Protein AF-A0A949H4P9-F1 (afdb_monomer_lite)

Structure (mmCIF, N/CA/C/O backbone):
data_AF-A0A949H4P9-F1
#
_entry.id   AF-A0A949H4P9-F1
#
loop_
_atom_site.group_PDB
_atom_site.id
_atom_site.type_symbol
_atom_site.label_atom_id
_atom_site.label_alt_id
_atom_site.label_comp_id
_atom_site.label_asym_id
_atom_site.label_entity_id
_atom_site.label_seq_id
_atom_site.pdbx_PDB_ins_code
_atom_site.Cartn_x
_atom_site.Cartn_y
_atom_site.Cartn_z
_atom_site.occupancy
_atom_site.B_iso_or_equiv
_atom_site.auth_seq_id
_atom_site.auth_comp_id
_atom_site.auth_asym_id
_atom_site.auth_atom_id
_atom_site.pdbx_PDB_model_num
ATOM 1 N N . MET A 1 1 ? -8.209 -40.176 32.473 1.00 24.19 1 MET A N 1
ATOM 2 C CA . MET A 1 1 ? -7.097 -39.376 31.919 1.00 24.19 1 MET A CA 1
ATOM 3 C C . MET A 1 1 ? -7.685 -38.024 31.552 1.00 24.19 1 MET A C 1
ATOM 5 O O . MET A 1 1 ? -8.544 -38.004 30.689 1.00 24.19 1 MET A O 1
ATOM 9 N N . LEU A 1 2 ? -7.623 -37.009 32.415 1.00 22.44 2 LEU A N 1
ATOM 10 C CA . LEU A 1 2 ? -6.461 -36.181 32.786 1.00 22.44 2 LEU A CA 1
ATOM 11 C C . LEU A 1 2 ? -5.957 -35.308 31.627 1.00 22.44 2 LEU A C 1
ATOM 13 O O . LEU A 1 2 ? -5.438 -35.856 30.664 1.00 22.44 2 LEU A O 1
ATOM 17 N N . ILE A 1 3 ? -6.011 -33.988 31.887 1.00 22.95 3 ILE A N 1
ATOM 18 C CA . ILE A 1 3 ? -5.151 -32.909 31.359 1.00 22.95 3 ILE A CA 1
ATOM 19 C C . ILE A 1 3 ? -5.577 -32.465 29.935 1.00 22.95 3 ILE A C 1
ATOM 21 O O . ILE A 1 3 ? -5.820 -33.298 29.080 1.00 22.95 3 ILE A O 1
ATOM 25 N N . ASP A 1 4 ? -5.825 -31.187 29.620 1.00 22.95 4 ASP A N 1
ATOM 26 C CA . ASP A 1 4 ? -5.009 -30.022 29.959 1.00 22.95 4 ASP A CA 1
ATOM 27 C C . ASP A 1 4 ? -5.783 -28.684 29.910 1.00 22.95 4 ASP A C 1
ATOM 29 O O . ASP A 1 4 ? -6.368 -28.316 28.894 1.00 22.95 4 ASP A O 1
ATOM 33 N N . THR A 1 5 ? -5.723 -27.918 31.000 1.00 27.17 5 THR A N 1
ATOM 34 C CA . THR A 1 5 ? -5.867 -26.451 30.981 1.00 27.17 5 THR A CA 1
ATOM 35 C C . THR A 1 5 ? -4.764 -25.865 31.856 1.00 27.17 5 THR A C 1
ATOM 37 O O . THR A 1 5 ? -5.024 -25.223 32.874 1.00 27.17 5 THR A O 1
ATOM 40 N N . GLY A 1 6 ? -3.513 -26.140 31.488 1.00 24.98 6 GLY A N 1
ATOM 41 C CA . GLY A 1 6 ? -2.343 -25.381 31.904 1.00 24.98 6 GLY A CA 1
ATOM 42 C C . GLY A 1 6 ? -1.807 -24.547 30.744 1.00 24.98 6 GLY A C 1
ATOM 43 O O . GLY A 1 6 ? -1.028 -25.067 29.966 1.00 24.98 6 GLY A O 1
ATOM 44 N N . ALA A 1 7 ? -2.203 -23.267 30.637 1.00 25.77 7 ALA A N 1
ATOM 45 C CA . ALA A 1 7 ? -1.419 -22.211 29.962 1.00 25.77 7 ALA A CA 1
ATOM 46 C C . ALA A 1 7 ? -2.087 -20.814 30.006 1.00 25.77 7 ALA A C 1
ATOM 48 O O . ALA A 1 7 ? -2.283 -20.207 28.966 1.00 25.77 7 ALA A O 1
ATOM 49 N N . VAL A 1 8 ? -2.400 -20.253 31.186 1.00 27.97 8 VAL A N 1
ATOM 50 C CA . VAL A 1 8 ? -2.366 -18.776 31.394 1.00 27.97 8 VAL A CA 1
ATOM 51 C C . VAL A 1 8 ? -1.893 -18.459 32.825 1.00 27.97 8 VAL A C 1
ATOM 53 O O . VAL A 1 8 ? -2.475 -17.664 33.556 1.00 27.97 8 VAL A O 1
ATOM 56 N N . LEU A 1 9 ? -0.823 -19.136 33.253 1.00 26.17 9 LEU A N 1
ATOM 57 C CA . LEU A 1 9 ? -0.107 -18.866 34.508 1.00 26.17 9 LEU A CA 1
ATOM 58 C C . LEU A 1 9 ? 1.393 -18.608 34.259 1.00 26.17 9 LEU A C 1
ATOM 60 O O . LEU A 1 9 ? 2.250 -19.081 34.998 1.00 26.17 9 LEU A O 1
ATOM 64 N N . ALA A 1 10 ? 1.724 -17.824 33.228 1.00 25.36 10 ALA A N 1
ATOM 65 C CA . ALA A 1 10 ? 3.083 -17.322 33.018 1.00 25.36 10 ALA A CA 1
ATOM 66 C C . ALA A 1 10 ? 3.070 -15.872 32.495 1.00 25.36 10 ALA A C 1
ATOM 68 O O . ALA A 1 10 ? 2.610 -15.608 31.391 1.00 25.36 10 ALA A O 1
ATOM 69 N N . GLY A 1 11 ? 3.592 -14.952 33.317 1.00 24.48 11 GLY A N 1
ATOM 70 C CA . GLY A 1 11 ? 3.719 -13.509 33.063 1.00 24.48 11 GLY A CA 1
ATOM 71 C C . GLY A 1 11 ? 2.560 -12.725 33.687 1.00 24.48 11 GLY A C 1
ATOM 72 O O . GLY A 1 11 ? 1.526 -12.553 33.068 1.00 24.48 11 GLY A O 1
ATOM 73 N N . VAL A 1 12 ? 2.605 -12.255 34.934 1.00 26.66 12 VAL A N 1
ATOM 74 C CA . VAL A 1 12 ? 3.635 -11.385 35.507 1.00 26.66 12 VAL A CA 1
ATOM 75 C C . VAL A 1 12 ? 3.795 -11.705 36.999 1.00 26.66 12 VAL A C 1
ATOM 77 O O . VAL A 1 12 ? 2.994 -11.306 37.841 1.00 26.66 12 VAL A O 1
ATOM 80 N N . GLN A 1 13 ? 4.873 -12.418 37.329 1.00 25.42 13 GLN A N 1
ATOM 81 C CA . GLN A 1 13 ? 5.580 -12.214 38.591 1.00 25.42 13 GLN A CA 1
ATOM 82 C C . GLN A 1 13 ? 6.368 -10.898 38.496 1.00 25.42 13 GLN A C 1
ATOM 84 O O . GLN A 1 13 ? 7.067 -10.701 37.504 1.00 25.42 13 GLN A O 1
ATOM 89 N N . ARG A 1 14 ? 6.260 -10.055 39.537 1.00 25.00 14 ARG A N 1
ATOM 90 C CA . ARG A 1 14 ? 7.184 -9.009 40.062 1.00 25.00 14 ARG A CA 1
ATOM 91 C C . ARG A 1 14 ? 6.306 -7.891 40.658 1.00 25.00 14 ARG A C 1
ATOM 93 O O . ARG A 1 14 ? 5.612 -7.223 39.915 1.00 25.00 14 ARG A O 1
ATOM 100 N N . GLY A 1 15 ? 6.236 -7.617 41.956 1.00 23.58 15 GLY A N 1
ATOM 101 C CA . GLY A 1 15 ? 6.908 -8.144 43.137 1.00 23.58 15 GLY A CA 1
ATOM 102 C C . GLY A 1 15 ? 6.222 -7.608 44.409 1.00 23.58 15 GLY A C 1
ATOM 103 O O . GLY A 1 15 ? 5.255 -6.857 44.323 1.00 23.58 15 GLY A O 1
ATOM 104 N N . LEU A 1 16 ? 6.785 -7.989 45.561 1.00 23.12 16 LEU A N 1
ATOM 105 C CA . LEU A 1 16 ? 6.448 -7.610 46.948 1.00 23.12 16 LEU A CA 1
ATOM 106 C C . LEU A 1 16 ? 5.354 -8.431 47.665 1.00 23.12 16 LEU A C 1
ATOM 108 O O . LEU A 1 16 ? 4.239 -7.994 47.921 1.00 23.12 16 LEU A O 1
ATOM 112 N N . ALA A 1 17 ? 5.778 -9.646 48.031 1.00 23.36 17 ALA A N 1
ATOM 113 C CA . ALA A 1 17 ? 5.763 -10.204 49.389 1.00 23.36 17 ALA A CA 1
ATOM 114 C C . ALA A 1 17 ? 4.487 -10.045 50.244 1.00 23.36 17 ALA A C 1
ATOM 116 O O . ALA A 1 17 ? 4.368 -9.131 51.055 1.00 23.36 17 ALA A O 1
ATOM 117 N N . TRP A 1 18 ? 3.626 -11.065 50.189 1.00 24.89 18 TRP A N 1
ATOM 118 C CA . TRP A 1 18 ? 2.826 -11.489 51.340 1.00 24.89 18 TRP A CA 1
ATOM 119 C C . TRP A 1 18 ? 3.487 -12.735 51.932 1.00 24.89 18 TRP A C 1
ATOM 121 O O . TRP A 1 18 ? 3.485 -13.810 51.333 1.00 24.89 18 TRP A O 1
ATOM 131 N N . HIS A 1 19 ? 4.107 -12.571 53.093 1.00 23.30 19 HIS A N 1
ATOM 132 C CA . HIS A 1 19 ? 4.561 -13.666 53.939 1.00 23.30 19 HIS A CA 1
ATOM 133 C C . HIS A 1 19 ? 3.841 -13.563 55.281 1.00 23.30 19 HIS A C 1
ATOM 135 O O . HIS A 1 19 ? 3.601 -12.461 55.770 1.00 23.30 19 HIS A O 1
ATOM 141 N N . VAL A 1 20 ? 3.601 -14.741 55.864 1.00 23.44 20 VAL A N 1
ATOM 142 C CA . VAL A 1 20 ? 3.193 -15.028 57.249 1.00 23.44 20 VAL A CA 1
ATOM 143 C C . VAL A 1 20 ? 1.706 -15.420 57.433 1.00 23.44 20 VAL A C 1
ATOM 145 O O . VAL A 1 20 ? 0.826 -14.595 57.662 1.00 23.44 20 VAL A O 1
ATOM 148 N N . ILE A 1 21 ? 1.534 -16.758 57.420 1.00 24.66 21 ILE A N 1
ATOM 149 C CA . ILE A 1 21 ? 0.532 -17.639 58.073 1.00 24.66 21 ILE A CA 1
ATOM 150 C C . ILE A 1 21 ? -0.599 -18.214 57.184 1.00 24.66 21 ILE A C 1
ATOM 152 O O . ILE A 1 21 ? -1.730 -17.728 57.173 1.00 24.66 21 ILE A O 1
ATOM 156 N N . GLY A 1 22 ? -0.287 -19.329 56.499 1.00 21.62 22 GLY A N 1
ATOM 157 C CA . GLY A 1 22 ? -1.084 -20.575 56.592 1.00 21.62 22 GLY A CA 1
ATOM 158 C C . GLY A 1 22 ? -0.739 -21.285 57.916 1.00 21.62 22 GLY A C 1
ATOM 159 O O . GLY A 1 22 ? 0.239 -20.910 58.556 1.00 21.62 22 GLY A O 1
ATOM 160 N N . ASP A 1 23 ? -1.479 -22.225 58.492 1.00 23.97 23 ASP A N 1
ATOM 161 C CA . ASP A 1 23 ? -2.450 -23.216 58.028 1.00 23.97 23 ASP A CA 1
ATOM 162 C C . ASP A 1 23 ? -3.461 -23.408 59.184 1.00 23.97 23 ASP A C 1
ATOM 164 O O . ASP A 1 23 ? -3.119 -23.212 60.345 1.00 23.97 23 ASP A O 1
ATOM 168 N N . VAL A 1 24 ? -4.756 -23.649 59.005 1.00 26.38 24 VAL A N 1
ATOM 169 C CA . VAL A 1 24 ? -5.401 -24.927 58.681 1.00 26.38 24 VAL A CA 1
ATOM 170 C C . VAL A 1 24 ? -6.881 -24.570 58.500 1.00 26.38 24 VAL A C 1
ATOM 172 O O . VAL A 1 24 ? -7.479 -24.040 59.431 1.00 26.38 24 VAL A O 1
ATOM 175 N N . LEU A 1 25 ? -7.465 -24.818 57.325 1.00 25.64 25 LEU A N 1
ATOM 176 C CA . LEU A 1 25 ? -8.874 -25.203 57.113 1.00 25.64 25 LEU A CA 1
ATOM 177 C C . LEU A 1 25 ? -9.108 -25.371 55.602 1.00 25.64 25 LEU A C 1
ATOM 179 O O . LEU A 1 25 ? -8.849 -24.482 54.792 1.00 25.64 25 LEU A O 1
ATOM 183 N N . THR A 1 26 ? -9.543 -26.571 55.247 1.00 28.88 26 THR A N 1
ATOM 184 C CA . THR A 1 26 ? -9.530 -27.203 53.927 1.00 28.88 26 THR A CA 1
ATOM 185 C C . THR A 1 26 ? -10.493 -26.591 52.898 1.00 28.88 26 THR A C 1
ATOM 187 O O . THR A 1 26 ? -11.549 -26.043 53.204 1.00 28.88 26 THR A O 1
ATOM 190 N N . VAL A 1 27 ? -10.093 -26.724 51.631 1.00 31.67 27 VAL A N 1
ATOM 191 C CA . VAL A 1 27 ? -10.511 -25.989 50.420 1.00 31.67 27 VAL A CA 1
ATOM 192 C C . VAL A 1 27 ? -11.911 -26.358 49.869 1.00 31.67 27 VAL A C 1
ATOM 194 O O . VAL A 1 27 ? -12.357 -25.790 48.877 1.00 31.67 27 VAL A O 1
ATOM 197 N N . GLY A 1 28 ? -12.683 -27.223 50.536 1.00 29.39 28 GLY A N 1
ATOM 198 C CA . GLY A 1 28 ? -13.990 -27.695 50.037 1.00 29.39 28 GLY A CA 1
ATOM 199 C C . GLY A 1 28 ? -15.181 -26.735 50.211 1.00 29.39 28 GLY A C 1
ATOM 200 O O . GLY A 1 28 ? -16.171 -26.850 49.497 1.00 29.39 28 GLY A O 1
ATOM 201 N N . SER A 1 29 ? -15.112 -25.764 51.127 1.00 31.78 29 SER A N 1
ATOM 202 C CA . SER A 1 29 ? -16.260 -24.922 51.524 1.00 31.78 29 SER A CA 1
ATOM 203 C C . SER A 1 29 ? -16.270 -23.506 50.923 1.00 31.78 29 SER A C 1
ATOM 205 O O . SER A 1 29 ? -17.227 -22.757 51.121 1.00 31.78 29 SER A O 1
ATOM 207 N N . ARG A 1 30 ? -15.245 -23.119 50.147 1.00 32.00 30 ARG A N 1
ATOM 208 C CA . ARG A 1 30 ? -15.131 -21.756 49.584 1.00 32.00 30 ARG A CA 1
ATOM 209 C C . ARG A 1 30 ? -15.953 -21.518 48.313 1.00 32.00 30 ARG A C 1
ATOM 211 O O . ARG A 1 30 ? -16.423 -20.402 48.118 1.00 32.00 30 ARG A O 1
ATOM 218 N N . LEU A 1 31 ? -16.195 -22.538 47.490 1.00 29.95 31 LEU A N 1
ATOM 219 C CA . LEU A 1 31 ? -16.991 -22.385 46.261 1.00 29.95 31 LEU A CA 1
ATOM 220 C C . LEU A 1 31 ? -18.493 -22.229 46.548 1.00 29.95 31 LEU A C 1
ATOM 222 O O . LEU A 1 31 ? -19.163 -21.430 45.899 1.00 29.95 31 LEU A O 1
ATOM 226 N N . MET A 1 32 ? -19.004 -22.898 47.587 1.00 28.44 32 MET A N 1
ATOM 227 C CA . MET A 1 32 ? -20.411 -22.787 47.987 1.00 28.44 32 MET A CA 1
ATOM 228 C C . MET A 1 32 ? -20.709 -21.443 48.676 1.00 28.44 32 MET A C 1
ATOM 230 O O . MET A 1 32 ? -21.757 -20.849 48.442 1.00 28.44 32 MET A O 1
ATOM 234 N N . LEU A 1 33 ? -19.762 -20.909 49.463 1.00 32.25 33 LEU A N 1
ATOM 235 C CA . LEU A 1 33 ? -19.937 -19.633 50.167 1.00 32.25 33 LEU A CA 1
ATOM 236 C C . LEU A 1 33 ? -19.977 -18.436 49.205 1.00 32.25 33 LEU A C 1
ATOM 238 O O . LEU A 1 33 ? -20.774 -17.524 49.402 1.00 32.25 33 LEU A O 1
ATOM 242 N N . VAL A 1 34 ? -19.148 -18.445 48.154 1.00 32.19 34 VAL A N 1
ATOM 243 C CA . VAL A 1 34 ? -19.109 -17.373 47.144 1.00 32.19 34 VAL A CA 1
ATOM 244 C C . VAL A 1 34 ? -20.346 -17.421 46.242 1.00 32.19 34 VAL A C 1
ATOM 246 O O . VAL A 1 34 ? -20.916 -16.372 45.957 1.00 32.19 34 VAL A O 1
ATOM 249 N N . ALA A 1 35 ? -20.831 -18.612 45.875 1.00 31.06 35 ALA A N 1
ATOM 250 C CA . ALA A 1 35 ? -22.066 -18.763 45.103 1.00 31.06 35 ALA A CA 1
ATOM 251 C C . ALA A 1 35 ? -23.303 -18.267 45.879 1.00 31.06 35 ALA A C 1
ATOM 253 O O . ALA A 1 35 ? -24.094 -17.492 45.343 1.00 31.06 35 ALA A O 1
ATOM 254 N N . VAL A 1 36 ? -23.413 -18.611 47.170 1.00 33.03 36 VAL A N 1
ATOM 255 C CA . VAL A 1 36 ? -24.497 -18.135 48.049 1.00 33.03 36 VAL A CA 1
ATOM 256 C C . VAL A 1 36 ? -24.405 -16.621 48.288 1.00 33.03 36 VAL A C 1
ATOM 258 O O . VAL A 1 36 ? -25.428 -15.943 48.296 1.00 33.03 36 VAL A O 1
ATOM 261 N N . LEU A 1 37 ? -23.197 -16.052 48.414 1.00 32.91 37 LEU A N 1
ATOM 262 C CA . LEU A 1 37 ? -22.988 -14.602 48.560 1.00 32.91 37 LEU A CA 1
ATOM 263 C C . LEU A 1 37 ? -23.361 -13.809 47.301 1.00 32.91 37 LEU A C 1
ATOM 265 O O . LEU A 1 37 ? -23.912 -12.713 47.420 1.00 32.91 37 LEU A O 1
ATOM 269 N N . VAL A 1 38 ? -23.085 -14.348 46.110 1.00 34.41 38 VAL A N 1
ATOM 270 C CA . VAL A 1 38 ? -23.429 -13.712 44.829 1.00 34.41 38 VAL A CA 1
ATOM 271 C C . VAL A 1 38 ? -24.933 -13.807 44.566 1.00 34.41 38 VAL A C 1
ATOM 273 O O . VAL A 1 38 ? -25.551 -12.801 44.218 1.00 34.41 38 VAL A O 1
ATOM 276 N N . GLU A 1 39 ? -25.557 -14.958 44.827 1.00 33.66 39 GLU A N 1
ATOM 277 C CA . GLU A 1 39 ? -27.010 -15.117 44.694 1.00 33.66 39 GLU A CA 1
ATOM 278 C C . GLU A 1 39 ? -27.778 -14.259 45.721 1.00 33.66 39 GLU A C 1
ATOM 280 O O . GLU A 1 39 ? -28.792 -13.636 45.391 1.00 33.66 39 GLU A O 1
ATOM 285 N N . TRP A 1 40 ? -27.247 -14.126 46.943 1.00 38.41 40 TRP A N 1
ATOM 286 C CA . TRP A 1 40 ? -27.768 -13.226 47.976 1.00 38.41 40 TRP A CA 1
ATOM 287 C C . TRP A 1 40 ? -27.644 -11.746 47.584 1.00 38.41 40 TRP A C 1
ATOM 289 O O . TRP A 1 40 ? -28.611 -10.996 47.722 1.00 38.41 40 TRP A O 1
ATOM 299 N N . LEU A 1 41 ? -26.506 -11.313 47.022 1.00 34.81 41 LEU A N 1
ATOM 300 C CA . LEU A 1 41 ? -26.319 -9.940 46.525 1.00 34.81 41 LEU A CA 1
ATOM 301 C C . LEU A 1 41 ? -27.311 -9.601 45.405 1.00 34.81 41 LEU A C 1
ATOM 303 O O . LEU A 1 41 ? -27.910 -8.524 45.424 1.00 34.81 41 LEU A O 1
ATOM 307 N N . VAL A 1 42 ? -27.548 -10.534 44.482 1.00 34.12 42 VAL A N 1
ATOM 308 C CA . VAL A 1 42 ? -28.503 -10.355 43.380 1.00 34.12 42 VAL A CA 1
ATOM 309 C C . VAL A 1 42 ? -29.948 -10.301 43.897 1.00 34.12 42 VAL A C 1
ATOM 311 O O . VAL A 1 42 ? -30.699 -9.404 43.507 1.00 34.12 42 VAL A O 1
ATOM 314 N N . ARG A 1 43 ? -30.339 -11.173 44.841 1.00 32.47 43 ARG A N 1
ATOM 315 C CA . ARG A 1 43 ? -31.692 -11.178 45.437 1.00 32.47 43 ARG A CA 1
ATOM 316 C C . ARG A 1 43 ? -31.953 -9.975 46.354 1.00 32.47 43 ARG A C 1
ATOM 318 O O . ARG A 1 43 ? -33.050 -9.416 46.319 1.00 32.47 43 ARG A O 1
ATOM 325 N N . CYS A 1 44 ? -30.963 -9.510 47.119 1.00 33.91 44 CYS A N 1
ATOM 326 C CA . CYS A 1 44 ? -31.086 -8.309 47.954 1.00 33.91 44 CYS A CA 1
ATOM 327 C C . CYS A 1 44 ? -31.217 -7.023 47.125 1.00 33.91 44 CYS A C 1
ATOM 329 O O . CYS A 1 44 ? -32.027 -6.163 47.472 1.00 33.91 44 CYS A O 1
ATOM 331 N N . ILE A 1 45 ? -30.484 -6.901 46.011 1.00 36.47 45 ILE A N 1
ATOM 332 C CA . ILE A 1 45 ? -30.628 -5.768 45.080 1.00 36.47 45 ILE A CA 1
ATOM 333 C C . ILE A 1 45 ? -32.019 -5.785 44.420 1.00 36.47 45 ILE A C 1
ATOM 335 O O . ILE A 1 45 ? -32.622 -4.728 44.220 1.00 36.47 45 ILE A O 1
ATOM 339 N N . HIS A 1 46 ? -32.569 -6.974 44.150 1.00 30.39 46 HIS A N 1
ATOM 340 C CA . HIS A 1 46 ? -33.899 -7.122 43.556 1.00 30.39 46 HIS A CA 1
ATOM 341 C C . HIS A 1 46 ? -35.045 -6.803 44.540 1.00 30.39 46 HIS A C 1
ATOM 343 O O . HIS A 1 46 ? -35.994 -6.113 44.164 1.00 30.39 46 HIS A O 1
ATOM 349 N N . SER A 1 47 ? -34.941 -7.216 45.811 1.00 33.22 47 SER A N 1
ATOM 350 C CA . SER A 1 47 ? -35.933 -6.889 46.854 1.00 33.22 47 SER A CA 1
ATOM 351 C C . SER A 1 47 ? -35.875 -5.429 47.320 1.00 33.22 47 SER A C 1
ATOM 353 O O . SER A 1 47 ? -36.902 -4.881 47.704 1.00 33.22 47 SER A O 1
ATOM 355 N N . TYR A 1 48 ? -34.722 -4.753 47.236 1.00 37.53 48 TYR A N 1
ATOM 356 C CA . TYR A 1 48 ? -34.615 -3.323 47.574 1.00 37.53 48 TYR A CA 1
ATOM 357 C C . TYR A 1 48 ? -35.355 -2.415 46.572 1.00 37.53 48 TYR A C 1
ATOM 359 O O . TYR A 1 48 ? -35.832 -1.345 46.941 1.00 37.53 48 TYR A O 1
ATOM 367 N N . ARG A 1 49 ? -35.500 -2.848 45.309 1.00 34.94 49 ARG A N 1
ATOM 368 C CA . ARG A 1 49 ? -36.242 -2.105 44.273 1.00 34.94 49 ARG A CA 1
ATOM 369 C C . ARG A 1 49 ? -37.763 -2.261 44.359 1.00 34.94 49 ARG A C 1
ATOM 371 O O . ARG A 1 49 ? -38.478 -1.438 43.795 1.00 34.94 49 ARG A O 1
ATOM 378 N N . ARG A 1 50 ? -38.278 -3.276 45.058 1.00 30.53 50 ARG A N 1
ATOM 379 C CA . ARG A 1 50 ? -39.723 -3.495 45.240 1.00 30.53 50 ARG A CA 1
ATOM 380 C C . ARG A 1 50 ? -40.111 -3.084 46.658 1.00 30.53 50 ARG A C 1
ATOM 382 O O . ARG A 1 50 ? -40.037 -3.887 47.578 1.00 30.53 50 ARG A O 1
ATOM 389 N N . GLY A 1 51 ? -40.470 -1.814 46.840 1.00 33.28 51 GLY A N 1
ATOM 390 C CA . GLY A 1 51 ? -40.758 -1.181 48.134 1.00 33.28 51 GLY A CA 1
ATOM 391 C C . GLY A 1 51 ? -41.938 -1.772 48.921 1.00 33.28 51 GLY A C 1
ATOM 392 O O . GLY A 1 51 ? -42.962 -1.117 49.075 1.00 33.28 51 GLY A O 1
ATOM 393 N N . ALA A 1 52 ? -41.778 -2.969 49.484 1.00 30.89 52 ALA A N 1
ATOM 394 C CA . ALA A 1 52 ? -42.760 -3.626 50.339 1.00 30.89 52 ALA A CA 1
ATOM 395 C C . ALA A 1 52 ? -42.123 -4.028 51.682 1.00 30.89 52 ALA A C 1
ATOM 397 O O . ALA A 1 52 ? -41.708 -5.165 51.880 1.00 30.89 52 ALA A O 1
ATOM 398 N N . PHE A 1 53 ? -42.040 -3.085 52.626 1.00 35.50 53 PHE A N 1
ATOM 399 C CA . PHE A 1 53 ? -41.782 -3.394 54.039 1.00 35.50 53 PHE A CA 1
ATOM 400 C C . PHE A 1 53 ? -43.084 -3.248 54.833 1.00 35.50 53 PHE A C 1
ATOM 402 O O . PHE A 1 53 ? -43.376 -2.195 55.409 1.00 35.50 53 PHE A O 1
ATOM 409 N N . GLU A 1 54 ? -43.884 -4.314 54.859 1.00 30.58 54 GLU A N 1
ATOM 410 C CA . GLU A 1 54 ? -45.036 -4.405 55.752 1.00 30.58 54 GLU A CA 1
ATOM 411 C C . GLU A 1 54 ? -44.612 -4.618 57.213 1.00 30.58 54 GLU A C 1
ATOM 413 O O . GLU A 1 54 ? -43.683 -5.343 57.568 1.00 30.58 54 GLU A O 1
ATOM 418 N N . ARG A 1 55 ? -45.312 -3.893 58.085 1.00 37.69 55 ARG A N 1
ATOM 419 C CA . ARG A 1 55 ? -44.967 -3.598 59.475 1.00 37.69 55 ARG A CA 1
ATOM 420 C C . ARG A 1 55 ? -45.528 -4.638 60.454 1.00 37.69 55 ARG A C 1
ATOM 422 O O . ARG A 1 55 ? -46.506 -4.330 61.128 1.00 37.69 55 ARG A O 1
ATOM 429 N N . ARG A 1 56 ? -44.901 -5.805 60.644 1.00 32.19 56 ARG A N 1
ATOM 430 C CA . ARG A 1 56 ? -45.148 -6.675 61.826 1.00 32.19 56 ARG A CA 1
ATOM 431 C C . ARG A 1 56 ? -43.874 -7.421 62.249 1.00 32.19 56 ARG A C 1
ATOM 433 O O . ARG A 1 56 ? -43.593 -8.517 61.796 1.00 32.19 56 ARG A O 1
ATOM 440 N N . THR A 1 57 ? -43.076 -6.814 63.130 1.00 38.44 57 THR A N 1
ATOM 441 C CA . THR A 1 57 ? -41.805 -7.386 63.610 1.00 38.44 57 THR A CA 1
ATOM 442 C C . THR A 1 57 ? -42.017 -8.331 64.794 1.00 38.44 57 THR A C 1
ATOM 444 O O . THR A 1 57 ? -42.157 -7.854 65.922 1.00 38.44 57 THR A O 1
ATOM 447 N N . ALA A 1 58 ? -41.958 -9.645 64.589 1.00 42.50 58 ALA A N 1
ATOM 448 C CA . ALA A 1 58 ? -41.529 -10.546 65.658 1.00 42.50 58 ALA A CA 1
ATOM 449 C C . ALA A 1 58 ? -39.993 -10.655 65.627 1.00 42.50 58 ALA A C 1
ATOM 451 O O . ALA A 1 58 ? -39.373 -10.644 64.562 1.00 42.50 58 ALA A O 1
ATOM 452 N N . ARG A 1 59 ? -39.363 -10.627 66.805 1.00 50.56 59 ARG A N 1
ATOM 453 C CA . ARG A 1 59 ? -37.901 -10.591 66.963 1.00 50.56 59 ARG A CA 1
ATOM 454 C C . ARG A 1 59 ? -37.412 -11.916 67.536 1.00 50.56 59 ARG A C 1
ATOM 456 O O . ARG A 1 59 ? -38.093 -12.507 68.367 1.00 50.56 59 ARG A O 1
ATOM 463 N N . VAL A 1 60 ? -36.248 -12.382 67.093 1.00 50.38 60 VAL A N 1
ATOM 464 C CA . VAL A 1 60 ? -35.617 -13.611 67.601 1.00 50.38 60 VAL A CA 1
ATOM 465 C C . VAL A 1 60 ? -34.443 -13.233 68.497 1.00 50.38 60 VAL A C 1
ATOM 467 O O . VAL A 1 60 ? -33.603 -12.438 68.078 1.00 50.38 60 VAL A O 1
ATOM 470 N N . TYR A 1 61 ? -34.414 -13.775 69.720 1.00 52.69 61 TYR A N 1
ATOM 471 C CA . TYR A 1 61 ? -33.321 -13.605 70.676 1.00 52.69 61 TYR A CA 1
ATOM 472 C C . TYR A 1 61 ? -32.389 -14.821 70.609 1.00 52.69 61 TYR A C 1
ATOM 474 O O . TYR A 1 61 ? -32.813 -15.966 70.797 1.00 52.69 61 TYR A O 1
ATOM 482 N N . LEU A 1 62 ? -31.122 -14.571 70.299 1.00 52.34 62 LEU A N 1
ATOM 483 C CA . LEU A 1 62 ? -30.050 -15.561 70.380 1.00 52.34 62 LEU A CA 1
ATOM 484 C C . LEU A 1 62 ? -29.230 -15.249 71.624 1.00 52.34 62 LEU A C 1
ATOM 486 O O . LEU A 1 62 ? -28.812 -14.106 71.769 1.00 52.34 62 LEU A O 1
ATOM 490 N N . SER A 1 63 ? -29.001 -16.221 72.506 1.00 53.84 63 SER A N 1
ATOM 491 C CA . SER A 1 63 ? -28.271 -15.997 73.763 1.00 53.84 63 SER A CA 1
ATOM 492 C C . SER A 1 63 ? -27.041 -16.888 73.885 1.00 53.84 63 SER A C 1
ATOM 494 O O . SER A 1 63 ? -27.121 -18.081 73.588 1.00 53.84 63 SER A O 1
ATOM 496 N N . MET A 1 64 ? -25.956 -16.338 74.425 1.00 55.88 64 MET A N 1
ATOM 497 C CA . MET A 1 64 ? -24.783 -17.068 74.902 1.00 55.88 64 MET A CA 1
ATOM 498 C C . MET A 1 64 ? -24.556 -16.780 76.389 1.00 55.88 64 MET A C 1
ATOM 500 O O . MET A 1 64 ? -24.746 -15.656 76.857 1.00 55.88 64 MET A O 1
ATOM 504 N N . THR A 1 65 ? -24.123 -17.801 77.130 1.00 55.28 65 THR A N 1
ATOM 505 C CA . THR A 1 65 ? -23.739 -17.665 78.543 1.00 55.28 65 THR A CA 1
ATOM 506 C C . THR A 1 65 ? -22.223 -17.774 78.611 1.00 55.28 65 THR A C 1
ATOM 508 O O . THR A 1 65 ? -21.679 -18.779 78.161 1.00 55.28 65 THR A O 1
ATOM 511 N N . LEU A 1 66 ? -21.540 -16.746 79.113 1.00 53.53 66 LEU A N 1
ATOM 512 C CA . LEU A 1 66 ? -20.076 -16.672 79.114 1.00 53.53 66 LEU A CA 1
ATOM 513 C C . LEU A 1 66 ? -19.537 -16.463 80.536 1.00 53.53 66 LEU A C 1
ATOM 515 O O . LEU A 1 66 ? -20.191 -15.788 81.333 1.00 53.53 66 LEU A O 1
ATOM 519 N N . PRO A 1 67 ? -18.338 -16.984 80.859 1.00 49.59 67 PRO A N 1
ATOM 520 C CA . PRO A 1 67 ? -17.611 -16.590 82.061 1.00 49.59 67 PRO A CA 1
ATOM 521 C C . PRO A 1 67 ? -17.267 -15.084 82.027 1.00 49.59 67 PRO A C 1
ATOM 523 O O . PRO A 1 67 ? -16.967 -14.563 80.946 1.00 49.59 67 PRO A O 1
ATOM 526 N N . PRO A 1 68 ? -17.237 -14.382 83.178 1.00 46.59 68 PRO A N 1
ATOM 527 C CA . PRO A 1 68 ? -17.068 -12.923 83.240 1.00 46.59 68 PRO A CA 1
ATOM 528 C C . PRO A 1 68 ? -15.831 -12.382 82.497 1.00 46.59 68 PRO A C 1
ATOM 530 O O . PRO A 1 68 ? -15.908 -11.332 81.866 1.00 46.59 68 PRO A O 1
ATOM 533 N N . GLY A 1 69 ? -14.712 -13.119 82.509 1.00 49.38 69 GLY A N 1
ATOM 534 C CA . GLY A 1 69 ? -13.464 -12.710 81.847 1.00 49.38 69 GLY A CA 1
ATOM 535 C C . GLY A 1 69 ? -13.492 -12.778 80.313 1.00 49.38 69 GLY A C 1
ATOM 536 O O . GLY A 1 69 ? -12.831 -11.980 79.656 1.00 49.38 69 GLY A O 1
ATOM 537 N N . ILE A 1 70 ? -14.293 -13.676 79.724 1.00 50.59 70 ILE A N 1
ATOM 538 C CA . ILE A 1 70 ? -14.394 -13.856 78.260 1.00 50.59 70 ILE A CA 1
ATOM 539 C C . ILE A 1 70 ? -15.427 -12.886 77.661 1.00 50.59 70 ILE A C 1
ATOM 541 O O . ILE A 1 70 ? -15.265 -12.418 76.535 1.00 50.59 70 ILE A O 1
ATOM 545 N N . ALA A 1 71 ? -16.455 -12.507 78.429 1.00 49.16 71 ALA A N 1
ATOM 546 C CA . ALA A 1 71 ? -17.436 -11.496 78.021 1.00 49.16 71 ALA A CA 1
ATOM 547 C C . ALA A 1 71 ? -16.791 -10.122 77.738 1.00 49.16 71 ALA A C 1
ATOM 549 O O . ALA A 1 71 ? -17.222 -9.419 76.821 1.00 49.16 71 ALA A O 1
ATOM 550 N N . ALA A 1 72 ? -15.718 -9.776 78.462 1.00 47.56 72 ALA A N 1
ATOM 551 C CA . ALA A 1 72 ? -14.933 -8.560 78.244 1.00 47.56 72 ALA A CA 1
ATOM 552 C C . ALA A 1 72 ? -14.207 -8.535 76.885 1.00 47.56 72 ALA A C 1
ATOM 554 O O . ALA A 1 72 ? -14.114 -7.477 76.266 1.00 47.56 72 ALA A O 1
ATOM 555 N N . ALA A 1 73 ? -13.762 -9.694 76.387 1.00 45.97 73 ALA A N 1
ATOM 556 C CA . ALA A 1 73 ? -13.055 -9.830 75.110 1.00 45.97 73 ALA A CA 1
ATOM 557 C C . ALA A 1 73 ? -13.980 -9.763 73.874 1.00 45.97 73 ALA A C 1
ATOM 559 O O . ALA A 1 73 ? -13.505 -9.561 72.758 1.00 45.97 73 ALA A O 1
ATOM 560 N N . LEU A 1 74 ? -15.297 -9.916 74.067 1.00 48.78 74 LEU A N 1
ATOM 561 C CA . LEU A 1 74 ? -16.321 -9.878 73.010 1.00 48.78 74 LEU A CA 1
ATOM 562 C C . LEU A 1 74 ? -16.956 -8.492 72.809 1.00 48.78 74 LEU A C 1
ATOM 564 O O . LEU A 1 74 ? -17.809 -8.326 71.937 1.00 48.78 74 LEU A O 1
ATOM 568 N N . LEU A 1 75 ? -16.550 -7.484 73.586 1.00 47.09 75 LEU A N 1
ATOM 569 C CA . LEU A 1 75 ? -16.758 -6.084 73.207 1.00 47.09 75 LEU A CA 1
ATOM 570 C C . LEU A 1 75 ? -15.913 -5.772 71.966 1.00 47.09 75 LEU A C 1
ATOM 572 O O . LEU A 1 75 ? -14.940 -6.476 71.709 1.00 47.09 75 LEU A O 1
ATOM 576 N N . PRO A 1 76 ? -16.286 -4.780 71.141 1.00 46.84 76 PRO A N 1
ATOM 577 C CA . PRO A 1 76 ? -15.863 -4.742 69.749 1.00 46.84 76 PRO A CA 1
ATOM 578 C C . PRO A 1 76 ? -14.347 -4.560 69.601 1.00 46.84 76 PRO A C 1
ATOM 580 O O . PRO A 1 76 ? -13.851 -3.451 69.531 1.00 46.84 76 PRO A O 1
ATOM 583 N N . GLY A 1 77 ? -13.593 -5.653 69.537 1.00 43.44 77 GLY A N 1
ATOM 584 C CA . GLY A 1 77 ? -12.219 -5.674 69.053 1.00 43.44 77 GLY A CA 1
ATOM 585 C C . GLY A 1 77 ? -12.178 -5.687 67.527 1.00 43.44 77 GLY A C 1
ATOM 586 O O . GLY A 1 77 ? -13.210 -5.791 66.860 1.00 43.44 77 GLY A O 1
ATOM 587 N N . ALA A 1 78 ? -10.971 -5.630 66.962 1.00 35.75 78 ALA A N 1
ATOM 588 C CA . ALA A 1 78 ? -10.718 -5.596 65.516 1.00 35.75 78 ALA A CA 1
ATOM 589 C C . ALA A 1 78 ? -11.388 -6.734 64.702 1.00 35.75 78 ALA A C 1
ATOM 591 O O . ALA A 1 78 ? -11.498 -6.635 63.481 1.00 35.75 78 ALA A O 1
ATOM 592 N N . SER A 1 79 ? -11.869 -7.795 65.355 1.00 41.56 79 SER A N 1
ATOM 593 C CA . SER A 1 79 ? -12.613 -8.905 64.741 1.00 41.56 79 SER A CA 1
ATOM 594 C C . SER A 1 79 ? -14.108 -8.596 64.524 1.00 41.56 79 SER A C 1
ATOM 596 O O . SER A 1 79 ? -14.709 -9.057 63.552 1.00 41.56 79 SER A O 1
ATOM 598 N N . LEU A 1 80 ? -14.721 -7.757 65.369 1.00 42.47 80 LEU A N 1
ATOM 599 C CA . LEU A 1 80 ? -16.137 -7.364 65.272 1.00 42.47 80 LEU A CA 1
ATOM 600 C C . LEU A 1 80 ? -16.379 -6.239 64.259 1.00 42.47 80 LEU A C 1
ATOM 602 O O . LEU A 1 80 ? -17.492 -6.127 63.751 1.00 42.47 80 LEU A O 1
ATOM 606 N N . SER A 1 81 ? -15.354 -5.456 63.900 1.00 44.62 81 SER A N 1
ATOM 607 C CA . SER A 1 81 ? -15.441 -4.443 62.834 1.00 44.62 81 SER A CA 1
ATOM 608 C C . SER A 1 81 ? -15.724 -5.061 61.455 1.00 44.62 81 SER A C 1
ATOM 610 O O . SER A 1 81 ? -16.413 -4.452 60.641 1.00 44.62 81 SER A O 1
ATOM 612 N N . ARG A 1 82 ? -15.283 -6.304 61.204 1.00 43.31 82 ARG A N 1
ATOM 613 C CA . ARG A 1 82 ? -15.606 -7.054 59.971 1.00 43.31 82 ARG A CA 1
ATOM 614 C C . ARG A 1 82 ? -17.036 -7.597 59.977 1.00 43.31 82 ARG A C 1
ATOM 616 O O . ARG A 1 82 ? -17.717 -7.549 58.958 1.00 43.31 82 ARG A O 1
ATOM 623 N N . CYS A 1 83 ? -17.524 -8.031 61.141 1.00 46.22 83 CYS A N 1
ATOM 624 C CA . CYS A 1 83 ? -18.930 -8.407 61.341 1.00 46.22 83 CYS A CA 1
ATOM 625 C C . CYS A 1 83 ? -19.868 -7.189 61.208 1.00 46.22 83 CYS A C 1
ATOM 627 O O . CYS A 1 83 ? -21.028 -7.318 60.817 1.00 46.22 83 CYS A O 1
ATOM 629 N N . HIS A 1 84 ? -19.347 -5.998 61.514 1.00 47.62 84 HIS A N 1
ATOM 630 C CA . HIS A 1 84 ? -20.067 -4.730 61.583 1.00 47.62 84 HIS A CA 1
ATOM 631 C C . HIS A 1 84 ? -20.769 -4.362 60.267 1.00 47.62 84 HIS A C 1
ATOM 633 O O . HIS A 1 84 ? -21.937 -3.992 60.297 1.00 47.62 84 HIS A O 1
ATOM 639 N N . ALA A 1 85 ? -20.121 -4.540 59.111 1.00 47.97 85 ALA A N 1
ATOM 640 C CA . ALA A 1 85 ? -20.716 -4.224 57.805 1.00 47.97 85 ALA A CA 1
ATOM 641 C C . ALA A 1 85 ? -21.906 -5.138 57.441 1.00 47.97 85 ALA A C 1
ATOM 643 O O . ALA A 1 85 ? -22.862 -4.707 56.794 1.00 47.97 85 ALA A O 1
ATOM 644 N N . VAL A 1 86 ? -21.867 -6.398 57.886 1.00 47.44 86 VAL A N 1
ATOM 645 C CA . VAL A 1 86 ? -22.924 -7.397 57.653 1.00 47.44 86 VAL A CA 1
ATOM 646 C C . VAL A 1 86 ? -24.105 -7.158 58.598 1.00 47.44 86 VAL A C 1
ATOM 648 O O . VAL A 1 86 ? -25.255 -7.103 58.162 1.00 47.44 86 VAL A O 1
ATOM 651 N N . LEU A 1 87 ? -23.828 -6.928 59.886 1.00 48.88 87 LEU A N 1
ATOM 652 C CA . LEU A 1 87 ? -24.846 -6.664 60.911 1.00 48.88 87 LEU A CA 1
ATOM 653 C C . LEU A 1 87 ? -25.564 -5.318 60.703 1.00 48.88 87 LEU A C 1
ATOM 655 O O . LEU A 1 87 ? -26.749 -5.201 61.019 1.00 48.88 87 LEU A O 1
ATOM 659 N N . GLN A 1 88 ? -24.881 -4.333 60.107 1.00 50.09 88 GLN A N 1
ATOM 660 C CA . GLN A 1 88 ? -25.457 -3.044 59.709 1.00 50.09 88 GLN A CA 1
ATOM 661 C C . GLN A 1 88 ? -26.600 -3.184 58.694 1.00 50.09 88 GLN A C 1
ATOM 663 O O . GLN A 1 88 ? -27.595 -2.469 58.802 1.00 50.09 88 GLN A O 1
ATOM 668 N N . ARG A 1 89 ? -26.493 -4.106 57.726 1.00 50.69 89 ARG A N 1
ATOM 669 C CA . ARG A 1 89 ? -27.531 -4.311 56.697 1.00 50.69 89 ARG A CA 1
ATOM 670 C C . ARG A 1 89 ? -28.746 -5.088 57.215 1.00 50.69 89 ARG A C 1
ATOM 672 O O . ARG A 1 89 ? -29.826 -4.954 56.651 1.00 50.69 89 ARG A O 1
ATOM 679 N N . ALA A 1 90 ? -28.583 -5.858 58.293 1.00 50.25 90 ALA A N 1
ATOM 680 C CA . ALA A 1 90 ? -29.623 -6.719 58.862 1.00 50.25 90 ALA A CA 1
ATOM 681 C C . ALA A 1 90 ? -30.417 -6.087 60.031 1.00 50.25 90 ALA A C 1
ATOM 683 O O . ALA A 1 90 ? -31.431 -6.645 60.450 1.00 50.25 90 ALA A O 1
ATOM 684 N N . GLY A 1 91 ? -29.999 -4.924 60.555 1.00 53.66 91 GLY A N 1
ATOM 685 C CA . GLY A 1 91 ? -30.730 -4.198 61.607 1.00 53.66 91 GLY A CA 1
ATOM 686 C C . GLY A 1 91 ? -30.687 -4.860 62.993 1.00 53.66 91 GLY A C 1
ATOM 687 O O . GLY A 1 91 ? -31.682 -4.843 63.721 1.00 53.66 91 GLY A O 1
ATOM 688 N N . CYS A 1 92 ? -29.554 -5.466 63.352 1.00 57.81 92 CYS A N 1
ATOM 689 C CA . CYS A 1 92 ? -29.370 -6.213 64.600 1.00 57.81 92 CYS A CA 1
ATOM 690 C C . CYS A 1 92 ? -29.189 -5.290 65.824 1.00 57.81 92 CYS A C 1
ATOM 692 O O . CYS A 1 92 ? -28.538 -4.251 65.735 1.00 57.81 92 CYS A O 1
ATOM 694 N N . THR A 1 93 ? -29.704 -5.683 66.995 1.00 58.94 93 THR A N 1
ATOM 695 C CA . THR A 1 93 ? -29.412 -5.019 68.290 1.00 58.94 93 THR A CA 1
ATOM 696 C C . THR A 1 93 ? -28.656 -5.981 69.200 1.00 58.94 93 THR A C 1
ATOM 698 O O . THR A 1 93 ? -29.106 -7.110 69.396 1.00 58.94 93 THR A O 1
ATOM 701 N N . LEU A 1 94 ? -27.524 -5.543 69.749 1.00 60.47 94 LEU A N 1
ATOM 702 C CA . LEU A 1 94 ? -26.725 -6.317 70.701 1.00 60.47 94 LEU A CA 1
ATOM 703 C C . LEU A 1 94 ? -27.180 -5.998 72.127 1.00 60.47 94 LEU A C 1
ATOM 705 O O . LEU A 1 94 ? -27.395 -4.834 72.457 1.00 60.47 94 LEU A O 1
ATOM 709 N N . VAL A 1 95 ? -27.341 -7.017 72.963 1.00 62.16 95 VAL A N 1
ATOM 710 C CA . VAL A 1 95 ? -27.902 -6.898 74.311 1.00 62.16 95 VAL A CA 1
ATOM 711 C C . VAL A 1 95 ? -26.980 -7.577 75.317 1.00 62.16 95 VAL A C 1
ATOM 713 O O . VAL A 1 95 ? -26.592 -8.729 75.133 1.00 62.16 95 VAL A O 1
ATOM 716 N N . TYR A 1 96 ? -26.668 -6.862 76.393 1.00 64.81 96 TYR A N 1
ATOM 717 C CA . TYR A 1 96 ? -25.971 -7.376 77.567 1.00 64.81 96 TYR A CA 1
ATOM 718 C C . TYR A 1 96 ? -26.928 -7.320 78.751 1.00 64.81 96 TYR A C 1
ATOM 720 O O . TYR A 1 96 ? -27.405 -6.243 79.099 1.00 64.81 96 TYR A O 1
ATOM 728 N N . GLY A 1 97 ? -27.229 -8.467 79.350 1.00 65.69 97 GLY A N 1
ATOM 729 C CA . GLY A 1 97 ? -28.161 -8.579 80.467 1.00 65.69 97 GLY A CA 1
ATOM 730 C C . GLY A 1 97 ? -27.526 -9.258 81.671 1.00 65.69 97 GLY A C 1
ATOM 731 O O . GLY A 1 97 ? -26.740 -10.192 81.512 1.00 65.69 97 GLY A O 1
ATOM 732 N N . ALA A 1 98 ? -27.877 -8.811 82.871 1.00 69.62 98 ALA A N 1
ATOM 733 C CA . ALA A 1 98 ? -27.401 -9.389 84.118 1.00 69.62 98 ALA A CA 1
ATOM 734 C C . ALA A 1 98 ? -28.531 -9.511 85.150 1.00 69.62 98 ALA A C 1
ATOM 736 O O . ALA A 1 98 ? -29.381 -8.630 85.306 1.00 69.62 98 ALA A O 1
ATOM 737 N N . THR A 1 99 ? -28.505 -10.625 85.881 1.00 66.31 99 THR A N 1
ATOM 738 C CA . THR A 1 99 ? -29.301 -10.847 87.101 1.00 66.31 99 THR A CA 1
ATOM 739 C C . THR A 1 99 ? -28.431 -10.678 88.340 1.00 66.31 99 THR A C 1
ATOM 741 O O . THR A 1 99 ? -27.219 -10.864 88.261 1.00 66.31 99 THR A O 1
ATOM 744 N N . HIS A 1 100 ? -29.058 -10.509 89.503 1.00 56.84 100 HIS A N 1
ATOM 745 C CA . HIS A 1 100 ? -28.398 -10.505 90.817 1.00 56.84 100 HIS A CA 1
ATOM 746 C C . HIS A 1 100 ? -27.519 -11.748 91.101 1.00 56.84 100 HIS A C 1
ATOM 748 O O . HIS A 1 100 ? -26.639 -11.708 91.950 1.00 56.84 100 HIS A O 1
ATOM 754 N N . ALA A 1 101 ? -27.702 -12.858 90.374 1.00 55.81 101 ALA A N 1
ATOM 755 C CA . ALA A 1 101 ? -26.876 -14.066 90.483 1.00 55.81 101 ALA A CA 1
ATOM 756 C C . ALA A 1 101 ? -25.522 -13.998 89.727 1.00 55.81 101 ALA A C 1
ATOM 758 O O . ALA A 1 101 ? -24.892 -15.031 89.506 1.00 55.81 101 ALA A O 1
ATOM 759 N N . GLY A 1 102 ? -25.090 -12.820 89.258 1.00 54.28 102 GLY A N 1
ATOM 760 C CA . GLY A 1 102 ? -23.755 -12.589 88.677 1.00 54.28 102 GLY A CA 1
ATOM 761 C C . GLY A 1 102 ? -23.509 -13.167 87.274 1.00 54.28 102 GLY A C 1
ATOM 762 O O . GLY A 1 102 ? -22.426 -12.994 86.716 1.00 54.28 102 GLY A O 1
ATOM 763 N N . ARG A 1 103 ? -24.493 -13.839 86.661 1.00 58.81 103 ARG A N 1
ATOM 764 C CA . ARG A 1 103 ? -24.384 -14.359 85.288 1.00 58.81 103 ARG A CA 1
ATOM 765 C C . ARG A 1 103 ? -24.715 -13.270 84.270 1.00 58.81 103 ARG A C 1
ATOM 767 O O . ARG A 1 103 ? -25.861 -12.833 84.180 1.00 58.81 103 ARG A O 1
ATOM 774 N N . VAL A 1 104 ? -23.716 -12.882 83.481 1.00 58.94 104 VAL A N 1
ATOM 775 C CA . VAL A 1 104 ? -23.875 -11.984 82.333 1.00 58.94 104 VAL A CA 1
ATOM 776 C C . VAL A 1 104 ? -24.286 -12.806 81.112 1.00 58.94 104 VAL A C 1
ATOM 778 O O . VAL A 1 104 ? -23.606 -13.756 80.721 1.00 58.94 104 VAL A O 1
ATOM 781 N N . GLN A 1 105 ? -25.409 -12.442 80.504 1.00 64.75 105 GLN A N 1
ATOM 782 C CA . GLN A 1 105 ? -25.881 -13.000 79.243 1.00 64.75 105 GLN A CA 1
ATOM 783 C C . GLN A 1 105 ? -25.638 -11.999 78.120 1.00 64.75 105 GLN A C 1
ATOM 785 O O . GLN A 1 105 ? -25.998 -10.827 78.232 1.00 64.75 105 GLN A O 1
ATOM 790 N N . VAL A 1 106 ? -25.058 -12.480 77.024 1.00 63.44 106 VAL A N 1
ATOM 791 C CA . VAL A 1 106 ? -24.901 -11.705 75.789 1.00 63.44 106 VAL A CA 1
ATOM 792 C C . VAL A 1 106 ? -25.873 -12.264 74.765 1.00 63.44 106 VAL A C 1
ATOM 794 O O . VAL A 1 106 ? -25.945 -13.482 74.584 1.00 63.44 106 VAL A O 1
ATOM 797 N N . GLY A 1 107 ? -26.631 -11.397 74.100 1.00 64.69 107 GLY A N 1
ATOM 798 C CA . GLY A 1 107 ? -27.556 -11.834 73.068 1.00 64.69 107 GLY A CA 1
ATOM 799 C C . GLY A 1 107 ? -27.769 -10.849 71.931 1.00 64.69 107 GLY A C 1
ATOM 800 O O . GLY A 1 107 ? -27.487 -9.658 72.041 1.00 64.69 107 GLY A O 1
ATOM 801 N N . TRP A 1 108 ? -28.285 -11.365 70.817 1.00 66.06 108 TRP A N 1
ATOM 802 C CA . TRP A 1 108 ? -28.620 -10.586 69.624 1.00 66.06 108 TRP A CA 1
ATOM 803 C C . TRP A 1 108 ? -30.122 -10.633 69.369 1.00 66.06 108 TRP A C 1
ATOM 805 O O . TRP A 1 108 ? -30.723 -11.708 69.351 1.00 66.06 108 TRP A O 1
ATOM 815 N N . MET A 1 109 ? -30.717 -9.465 69.126 1.00 62.41 109 MET A N 1
ATOM 816 C CA . MET A 1 109 ? -32.091 -9.337 68.647 1.00 62.41 109 MET A CA 1
ATOM 817 C C . MET A 1 109 ? -32.105 -9.128 67.133 1.00 62.41 109 MET A C 1
ATOM 819 O O . MET A 1 109 ? -31.571 -8.132 66.637 1.00 62.41 109 MET A O 1
ATOM 823 N N . LEU A 1 110 ? -32.768 -10.039 66.419 1.00 61.56 110 LEU A N 1
ATOM 824 C CA . LEU A 1 110 ? -32.883 -10.041 64.956 1.00 61.56 110 LEU A CA 1
ATOM 825 C C . LEU A 1 110 ? -34.340 -9.831 64.499 1.00 61.56 110 LEU A C 1
ATOM 827 O O . LEU A 1 110 ? -35.251 -10.349 65.157 1.00 61.56 110 LEU A O 1
ATOM 831 N N . PRO A 1 111 ? -34.600 -9.128 63.377 1.00 58.09 111 PRO A N 1
ATOM 832 C CA . PRO A 1 111 ? -35.909 -9.141 62.716 1.00 58.09 111 PRO A CA 1
ATOM 833 C C . PRO A 1 111 ? -36.243 -10.546 62.186 1.00 58.09 111 PRO A C 1
ATOM 835 O O . PRO A 1 111 ? -35.366 -11.205 61.636 1.00 58.09 111 PRO A O 1
ATOM 838 N N . GLN A 1 112 ? -37.500 -10.997 62.287 1.00 53.59 112 GLN A N 1
ATOM 839 C CA . GLN A 1 112 ? -37.917 -12.351 61.873 1.00 53.59 112 GLN A CA 1
ATOM 840 C C . GLN A 1 112 ? -37.524 -12.747 60.438 1.00 53.59 112 GLN A C 1
ATOM 842 O O . GLN A 1 112 ? -37.200 -13.905 60.196 1.00 53.59 112 GLN A O 1
ATOM 847 N N . HIS A 1 113 ? -37.523 -11.802 59.496 1.00 52.19 113 HIS A N 1
ATOM 848 C CA . HIS A 1 113 ? -37.201 -12.062 58.087 1.00 52.19 113 HIS A CA 1
ATOM 849 C C . HIS A 1 113 ? -35.701 -12.290 57.825 1.00 52.19 113 HIS A C 1
ATOM 851 O O . HIS A 1 113 ? -35.342 -12.750 56.750 1.00 52.19 113 HIS A O 1
ATOM 857 N N . ALA A 1 114 ? -34.828 -11.982 58.790 1.00 52.78 114 ALA A N 1
ATOM 858 C CA . ALA A 1 114 ? -33.374 -12.111 58.660 1.00 52.78 114 ALA A CA 1
ATOM 859 C C . ALA A 1 114 ? -32.811 -13.390 59.322 1.00 52.78 114 ALA A C 1
ATOM 861 O O . ALA A 1 114 ? -31.598 -13.554 59.413 1.00 52.78 114 ALA A O 1
ATOM 862 N N . VAL A 1 115 ? -33.671 -14.273 59.847 1.00 52.38 115 VAL A N 1
ATOM 863 C CA . VAL A 1 115 ? -33.290 -15.287 60.850 1.00 52.38 115 VAL A CA 1
ATOM 864 C C . VAL A 1 115 ? -32.453 -16.463 60.318 1.00 52.38 115 VAL A C 1
ATOM 866 O O . VAL A 1 115 ? -31.492 -16.794 61.008 1.00 52.38 115 VAL A O 1
ATOM 869 N N . PRO A 1 116 ? -32.737 -17.105 59.166 1.00 51.34 116 PRO A N 1
ATOM 870 C CA . PRO A 1 116 ? -31.965 -18.282 58.745 1.00 51.34 116 PRO A CA 1
ATOM 871 C C . PRO A 1 116 ? -30.521 -17.925 58.359 1.00 51.34 116 PRO A C 1
ATOM 873 O O . PRO A 1 116 ? -29.573 -18.538 58.846 1.00 51.34 116 PRO A O 1
ATOM 876 N N . ASP A 1 117 ? -30.355 -16.861 57.571 1.00 50.69 117 ASP A N 1
ATOM 877 C CA . ASP A 1 117 ? -29.070 -16.518 56.951 1.00 50.69 117 ASP A CA 1
ATOM 878 C C . ASP A 1 117 ? -28.154 -15.714 57.891 1.00 50.69 117 ASP A C 1
ATOM 880 O O . ASP A 1 117 ? -26.946 -15.955 57.955 1.00 50.69 117 ASP A O 1
ATOM 884 N N . ALA A 1 118 ? -28.713 -14.794 58.694 1.00 53.38 118 ALA A N 1
ATOM 885 C CA . ALA A 1 118 ? -27.920 -14.005 59.640 1.00 53.38 118 ALA A CA 1
ATOM 886 C C . ALA A 1 118 ? -27.459 -14.832 60.851 1.00 53.38 118 ALA A C 1
ATOM 888 O O . ALA A 1 118 ? -26.373 -14.585 61.376 1.00 53.38 118 ALA A O 1
ATOM 889 N N . ALA A 1 119 ? -28.251 -15.823 61.286 1.00 54.81 119 ALA A N 1
ATOM 890 C CA . ALA A 1 119 ? -27.863 -16.726 62.369 1.00 54.81 119 ALA A CA 1
ATOM 891 C C . ALA A 1 119 ? -26.715 -17.658 61.949 1.00 54.81 119 ALA A C 1
ATOM 893 O O . ALA A 1 119 ? -25.801 -17.876 62.744 1.00 54.81 119 ALA A O 1
ATOM 894 N N . LEU A 1 120 ? -26.720 -18.144 60.700 1.00 54.72 120 LEU A N 1
ATOM 895 C CA . LEU A 1 120 ? -25.637 -18.958 60.142 1.00 54.72 120 LEU A CA 1
ATOM 896 C C . LEU A 1 120 ? -24.341 -18.143 59.990 1.00 54.72 120 LEU A C 1
ATOM 898 O O . LEU A 1 120 ? -23.281 -18.600 60.415 1.00 54.72 120 LEU A O 1
ATOM 902 N N . MET A 1 121 ? -24.416 -16.907 59.475 1.00 56.94 121 MET A N 1
ATOM 903 C CA . MET A 1 121 ? -23.244 -16.019 59.409 1.00 56.94 121 MET A CA 1
ATOM 904 C C . MET A 1 121 ? -22.688 -15.686 60.796 1.00 56.94 121 MET A C 1
ATOM 906 O O . MET A 1 121 ? -21.475 -15.733 60.987 1.00 56.94 121 MET A O 1
ATOM 910 N N . LEU A 1 122 ? -23.549 -15.370 61.770 1.00 56.66 122 LEU A N 1
ATOM 911 C CA . LEU A 1 122 ? -23.131 -15.118 63.153 1.00 56.66 122 LEU A CA 1
ATOM 912 C C . LEU A 1 122 ? -22.481 -16.359 63.783 1.00 56.66 122 LEU A C 1
ATOM 914 O O . LEU A 1 122 ? -21.475 -16.212 64.471 1.00 56.66 122 LEU A O 1
ATOM 918 N N . ALA A 1 123 ? -22.995 -17.566 63.518 1.00 57.81 123 ALA A N 1
ATOM 919 C CA . ALA A 1 123 ? -22.407 -18.818 64.003 1.00 57.81 123 ALA A CA 1
ATOM 920 C C . ALA A 1 123 ? -20.988 -19.024 63.455 1.00 57.81 123 ALA A C 1
ATOM 922 O O . ALA A 1 123 ? -20.056 -19.284 64.214 1.00 57.81 123 ALA A O 1
ATOM 923 N N . VAL A 1 124 ? -20.816 -18.847 62.142 1.00 54.25 124 VAL A N 1
ATOM 924 C CA . VAL A 1 124 ? -19.529 -19.008 61.453 1.00 54.25 124 VAL A CA 1
ATOM 925 C C . VAL A 1 124 ? -18.524 -17.954 61.924 1.00 54.25 124 VAL A C 1
ATOM 927 O O . VAL A 1 124 ? -17.401 -18.297 62.279 1.00 54.25 124 VAL A O 1
ATOM 930 N N . LEU A 1 125 ? -18.930 -16.685 62.020 1.00 55.34 125 LEU A N 1
ATOM 931 C CA . LEU A 1 125 ? -18.056 -15.598 62.473 1.00 55.34 125 LEU A CA 1
ATOM 932 C C . LEU A 1 125 ? -17.617 -15.760 63.936 1.00 55.34 125 LEU A C 1
ATOM 934 O O . LEU A 1 125 ? -16.459 -15.503 64.258 1.00 55.34 125 LEU A O 1
ATOM 938 N N . LEU A 1 126 ? -18.518 -16.200 64.820 1.00 54.16 126 LEU A N 1
ATOM 939 C CA . LEU A 1 126 ? -18.218 -16.375 66.245 1.00 54.16 126 LEU A CA 1
ATOM 940 C C . LEU A 1 126 ? -17.418 -17.650 66.531 1.00 54.16 126 LEU A C 1
ATOM 942 O O . LEU A 1 126 ? -16.581 -17.626 67.432 1.00 54.16 126 LEU A O 1
ATOM 946 N N . SER A 1 127 ? -17.598 -18.715 65.740 1.00 55.31 127 SER A N 1
ATOM 947 C CA . SER A 1 127 ? -16.779 -19.936 65.839 1.00 55.31 127 SER A CA 1
ATOM 948 C C . SER A 1 127 ? -15.285 -19.685 65.596 1.00 55.31 127 SER A C 1
ATOM 950 O O . SER A 1 127 ? -14.452 -20.394 66.154 1.00 55.31 127 SER A O 1
ATOM 952 N N . GLY A 1 128 ? -14.942 -18.640 64.830 1.00 52.59 128 GLY A N 1
ATOM 953 C CA . GLY A 1 128 ? -13.560 -18.208 64.610 1.00 52.59 128 GLY A CA 1
ATOM 954 C C . GLY A 1 128 ? -12.959 -17.366 65.743 1.00 52.59 128 GLY A C 1
ATOM 955 O O . GLY A 1 128 ? -11.750 -17.166 65.763 1.00 52.59 128 GLY A O 1
ATOM 956 N N . ILE A 1 129 ? -13.777 -16.853 66.671 1.00 53.16 129 ILE A N 1
ATOM 957 C CA . ILE A 1 129 ? -13.337 -15.997 67.792 1.00 53.16 129 ILE A CA 1
ATOM 958 C C . ILE A 1 129 ? -13.319 -16.788 69.105 1.00 53.16 129 ILE A C 1
ATOM 960 O O . ILE A 1 129 ? -12.428 -16.599 69.929 1.00 53.16 129 ILE A O 1
ATOM 964 N N . VAL A 1 130 ? -14.294 -17.679 69.302 1.00 52.25 130 VAL A N 1
ATOM 965 C CA . VAL A 1 130 ? -14.382 -18.560 70.468 1.00 52.25 130 VAL A CA 1
ATOM 966 C C . VAL A 1 130 ? -14.693 -19.978 69.963 1.00 52.25 130 VAL A C 1
ATOM 968 O O . VAL A 1 130 ? -15.793 -20.213 69.453 1.00 52.25 130 VAL A O 1
ATOM 971 N N . PRO A 1 131 ? -13.754 -20.934 70.070 1.00 48.38 131 PRO A N 1
ATOM 972 C CA . PRO A 1 131 ? -13.984 -22.308 69.629 1.00 48.38 131 PRO A CA 1
ATOM 973 C C . PRO A 1 131 ? -15.147 -22.954 70.400 1.00 48.38 131 PRO A C 1
ATOM 975 O O . PRO A 1 131 ? -15.216 -22.849 71.623 1.00 48.38 131 PRO A O 1
ATOM 978 N N . GLY A 1 132 ? -16.063 -23.631 69.699 1.00 54.19 132 GLY A N 1
ATOM 979 C CA . GLY A 1 132 ? -17.162 -24.392 70.322 1.00 54.19 132 GLY A CA 1
ATOM 980 C C . GLY A 1 132 ? -18.446 -23.607 70.636 1.00 54.19 132 GLY A C 1
ATOM 981 O O . GLY A 1 132 ? -19.307 -24.103 71.363 1.00 54.19 132 GLY A O 1
ATOM 982 N N . VAL A 1 133 ? -18.618 -22.397 70.094 1.00 55.53 133 VAL A N 1
ATOM 983 C CA . VAL A 1 133 ? -19.843 -21.601 70.289 1.00 55.53 133 VAL A CA 1
ATOM 984 C C . VAL A 1 133 ? -21.059 -22.243 69.613 1.00 55.53 133 VAL A C 1
ATOM 986 O O . VAL A 1 133 ? -21.101 -22.397 68.396 1.00 55.53 133 VAL A O 1
ATOM 989 N N . MET A 1 134 ? -22.101 -22.530 70.401 1.00 53.25 134 MET A N 1
ATOM 990 C CA . MET A 1 134 ? -23.432 -22.891 69.903 1.00 53.25 134 MET A CA 1
ATOM 991 C C . MET A 1 134 ? -24.419 -21.737 70.106 1.00 53.25 134 MET A C 1
ATOM 993 O O . MET A 1 134 ? -24.747 -21.380 71.239 1.00 53.25 134 MET A O 1
ATOM 997 N N . LEU A 1 135 ? -24.942 -21.182 69.009 1.00 59.16 135 LEU A N 1
ATOM 998 C CA . LEU A 1 135 ? -26.047 -20.223 69.051 1.00 59.16 135 LEU A CA 1
ATOM 999 C C . LEU A 1 135 ? -27.363 -20.971 69.282 1.00 59.16 135 LEU A C 1
ATOM 1001 O O . LEU A 1 135 ? -27.761 -21.813 68.480 1.00 59.16 135 LEU A O 1
ATOM 1005 N N . ARG A 1 136 ? -28.063 -20.646 70.372 1.00 59.34 136 ARG A N 1
ATOM 1006 C CA . ARG A 1 136 ? -29.402 -21.177 70.656 1.00 59.34 136 ARG A CA 1
ATOM 1007 C C . ARG A 1 136 ? -30.430 -20.059 70.607 1.00 59.34 136 ARG A C 1
ATOM 1009 O O . ARG A 1 136 ? -30.216 -18.976 71.152 1.00 59.34 136 ARG A O 1
ATOM 1016 N N . ARG A 1 137 ? -31.575 -20.349 69.987 1.00 61.12 137 ARG A N 1
ATOM 1017 C CA . ARG A 1 137 ? -32.770 -19.513 70.098 1.00 61.12 137 ARG A CA 1
ATOM 1018 C C . ARG A 1 137 ? -33.327 -19.665 71.510 1.00 61.12 137 ARG A C 1
ATOM 1020 O O . ARG A 1 137 ? -33.677 -20.770 71.913 1.00 61.12 137 ARG A O 1
ATOM 1027 N N . ALA A 1 138 ? -33.396 -18.565 72.246 1.00 62.09 138 ALA A N 1
ATOM 1028 C CA . ALA A 1 138 ? -33.924 -18.532 73.604 1.00 62.09 138 ALA A CA 1
ATOM 1029 C C . ALA A 1 138 ? -35.079 -17.520 73.692 1.00 62.09 138 ALA A C 1
ATOM 1031 O O . ALA A 1 138 ? -35.109 -16.563 72.915 1.00 62.09 138 ALA A O 1
ATOM 1032 N N . PRO A 1 139 ? -36.050 -17.713 74.601 1.00 59.75 139 PRO A N 1
ATOM 1033 C CA . PRO A 1 139 ? -37.021 -16.669 74.917 1.00 59.75 139 PRO A CA 1
ATOM 1034 C C . PRO A 1 139 ? -36.311 -15.456 75.534 1.00 59.75 139 PRO A C 1
ATOM 1036 O O . PRO A 1 139 ? -35.280 -15.602 76.193 1.00 59.75 139 PRO A O 1
ATOM 1039 N N . ASP A 1 140 ? -36.867 -14.265 75.318 1.00 66.44 140 ASP A N 1
ATOM 1040 C CA . ASP A 1 140 ? -36.289 -13.007 75.786 1.00 66.44 140 ASP A CA 1
ATOM 1041 C C . ASP A 1 140 ? -36.208 -12.979 77.331 1.00 66.44 140 ASP A C 1
ATOM 1043 O O . ASP A 1 140 ? -37.245 -13.073 77.997 1.00 66.44 140 ASP A O 1
ATOM 1047 N N . PRO A 1 141 ? -35.013 -12.848 77.940 1.00 65.44 141 PRO A N 1
ATOM 1048 C CA . PRO A 1 141 ? -34.856 -12.853 79.395 1.00 65.44 141 PRO A CA 1
ATOM 1049 C C . PRO A 1 141 ? -35.671 -11.763 80.104 1.00 65.44 141 PRO A C 1
ATOM 1051 O O . PRO A 1 141 ? -36.139 -11.973 81.226 1.00 65.44 141 PRO A O 1
ATOM 1054 N N . LEU A 1 142 ? -35.903 -10.628 79.435 1.00 68.94 142 LEU A N 1
ATOM 1055 C CA . LEU A 1 142 ? -36.698 -9.525 79.973 1.00 68.94 142 LEU A CA 1
ATOM 1056 C C . LEU A 1 142 ? -38.164 -9.925 80.175 1.00 68.94 142 LEU A C 1
ATOM 1058 O O . LEU A 1 142 ? -38.774 -9.496 81.150 1.00 68.94 142 LEU A O 1
ATOM 1062 N N . GLU A 1 143 ? -38.731 -10.793 79.330 1.00 68.44 143 GLU A N 1
ATOM 1063 C CA . GLU A 1 143 ? -40.117 -11.261 79.490 1.00 68.44 143 GLU A CA 1
ATOM 1064 C C . GLU A 1 143 ? -40.330 -11.983 80.824 1.00 68.44 143 GLU A C 1
ATOM 1066 O O . GLU A 1 143 ? -41.380 -11.825 81.450 1.00 68.44 143 GLU A O 1
ATOM 1071 N N . ARG A 1 144 ? -39.314 -12.710 81.309 1.00 68.88 144 ARG A N 1
ATOM 1072 C CA . ARG A 1 144 ? -39.355 -13.393 82.612 1.00 68.88 144 ARG A CA 1
ATOM 1073 C C . ARG A 1 144 ? -39.256 -12.418 83.786 1.00 68.88 144 ARG A C 1
ATOM 1075 O O . ARG A 1 144 ? -39.845 -12.665 84.834 1.00 68.88 144 ARG A O 1
ATOM 1082 N N . ALA A 1 145 ? -38.538 -11.307 83.618 1.00 69.25 145 ALA A N 1
ATOM 1083 C CA . ALA A 1 145 ? -38.373 -10.295 84.661 1.00 69.25 145 ALA A CA 1
ATOM 1084 C C . ALA A 1 145 ? -39.634 -9.426 84.864 1.00 69.25 145 ALA A C 1
ATOM 1086 O O . ALA A 1 145 ? -39.843 -8.897 85.959 1.00 69.25 145 ALA A O 1
ATOM 1087 N N . LEU A 1 146 ? -40.496 -9.309 83.843 1.00 70.75 146 LEU A N 1
ATOM 1088 C CA . LEU A 1 146 ? -41.711 -8.480 83.819 1.00 70.75 146 LEU A CA 1
ATOM 1089 C C . LEU A 1 146 ? -42.908 -9.116 84.563 1.00 70.75 146 LEU A C 1
ATOM 1091 O O . LEU A 1 146 ? -43.932 -9.488 83.971 1.00 70.75 146 LEU A O 1
ATOM 1095 N N . THR A 1 147 ? -42.819 -9.207 85.888 1.00 72.19 147 THR A N 1
ATOM 1096 C CA . THR A 1 147 ? -43.944 -9.589 86.762 1.00 72.19 147 THR A CA 1
ATOM 1097 C C . THR A 1 147 ? -44.820 -8.381 87.115 1.00 72.19 147 THR A C 1
ATOM 1099 O O . THR A 1 147 ? -44.365 -7.237 87.120 1.00 72.19 147 THR A O 1
ATOM 1102 N N . VAL A 1 148 ? -46.115 -8.617 87.356 1.00 72.25 148 VAL A N 1
ATOM 1103 C CA . VAL A 1 148 ? -47.075 -7.553 87.705 1.00 72.25 148 VAL A CA 1
ATOM 1104 C C . VAL A 1 148 ? -46.653 -6.904 89.026 1.00 72.25 148 VAL A C 1
ATOM 1106 O O . VAL A 1 148 ? -46.334 -7.609 89.976 1.00 72.25 148 VAL A O 1
ATOM 1109 N N . GLY A 1 149 ? -46.638 -5.570 89.074 1.00 68.44 149 GLY A N 1
ATOM 1110 C CA . GLY A 1 149 ? -46.217 -4.796 90.251 1.00 68.44 149 GLY A CA 1
ATOM 1111 C C . GLY A 1 149 ? -44.774 -4.278 90.205 1.00 68.44 149 GLY A C 1
ATOM 1112 O O . GLY A 1 149 ? -44.485 -3.271 90.845 1.00 68.44 149 GLY A O 1
ATOM 1113 N N . ARG A 1 150 ? -43.887 -4.868 89.390 1.00 80.25 150 ARG A N 1
ATOM 1114 C CA . ARG A 1 150 ? -42.523 -4.347 89.177 1.00 80.25 150 ARG A CA 1
ATOM 1115 C C . ARG A 1 150 ? -42.513 -3.067 88.345 1.00 80.25 150 ARG A C 1
ATOM 1117 O O . ARG A 1 150 ? -43.395 -2.840 87.509 1.00 80.25 150 ARG A O 1
ATOM 1124 N N . SER A 1 151 ? -41.485 -2.242 88.539 1.00 78.19 151 SER A N 1
ATOM 1125 C CA . SER A 1 151 ? -41.260 -1.035 87.737 1.00 78.19 151 SER A CA 1
ATOM 1126 C C . SER A 1 151 ? -40.148 -1.249 86.713 1.00 78.19 151 SER A C 1
ATOM 1128 O O . SER A 1 151 ? -39.125 -1.856 87.015 1.00 78.19 151 SER A O 1
ATOM 1130 N N . VAL A 1 152 ? -40.352 -0.743 85.498 1.00 79.06 152 VAL A N 1
ATOM 1131 C CA . VAL A 1 152 ? -39.381 -0.774 84.401 1.00 79.06 152 VAL A CA 1
ATOM 1132 C C . VAL A 1 152 ? -38.960 0.652 84.102 1.00 79.06 152 VAL A C 1
ATOM 1134 O O . VAL A 1 152 ? -39.810 1.507 83.845 1.00 79.06 152 VAL A O 1
ATOM 1137 N N . THR A 1 153 ? -37.657 0.909 84.126 1.00 79.19 153 THR A N 1
ATOM 1138 C CA . THR A 1 153 ? -37.084 2.214 83.803 1.00 79.19 153 THR A CA 1
ATOM 1139 C C . THR A 1 153 ? -36.147 2.086 82.612 1.00 79.19 153 THR A C 1
ATOM 1141 O O . THR A 1 153 ? -35.213 1.294 82.644 1.00 79.19 153 THR A O 1
ATOM 1144 N N . HIS A 1 154 ? -36.389 2.877 81.568 1.00 79.69 154 HIS A N 1
ATOM 1145 C CA . HIS A 1 154 ? -35.532 2.974 80.391 1.00 79.69 154 HIS A CA 1
ATOM 1146 C C . HIS A 1 154 ? -34.834 4.331 80.365 1.00 79.69 154 HIS A C 1
ATOM 1148 O O . HIS A 1 154 ? -35.510 5.362 80.432 1.00 79.69 154 HIS A O 1
ATOM 1154 N N . ARG A 1 155 ? -33.513 4.346 80.196 1.00 78.12 155 ARG A N 1
ATOM 1155 C CA . ARG A 1 155 ? -32.722 5.557 79.938 1.00 78.12 155 ARG A CA 1
ATOM 1156 C C . ARG A 1 155 ? -31.963 5.388 78.623 1.00 78.12 155 ARG A C 1
ATOM 1158 O O . ARG A 1 155 ? -31.300 4.376 78.419 1.00 78.12 155 ARG A O 1
ATOM 1165 N N . SER A 1 156 ? -32.096 6.352 77.714 1.00 74.31 156 SER A N 1
ATOM 1166 C CA . SER A 1 156 ? -31.432 6.316 76.401 1.00 74.31 156 SER A CA 1
ATOM 1167 C C . SER A 1 156 ? -30.339 7.375 76.299 1.00 74.31 156 SER A C 1
ATOM 1169 O O . SER A 1 156 ? -30.545 8.510 76.730 1.00 74.31 156 SER A O 1
ATOM 1171 N N . TYR A 1 157 ? -29.230 7.030 75.648 1.00 70.19 157 TYR A N 1
ATOM 1172 C CA . TYR A 1 157 ? -28.062 7.888 75.442 1.00 70.19 157 TYR A CA 1
ATOM 1173 C C . TYR A 1 157 ? -27.746 8.043 73.953 1.00 70.19 157 TYR A C 1
ATOM 1175 O O . TYR A 1 157 ? -27.924 7.100 73.173 1.00 70.19 157 TYR A O 1
ATOM 1183 N N . ARG A 1 158 ? -27.267 9.233 73.571 1.00 65.94 158 ARG A N 1
ATOM 1184 C CA . ARG A 1 158 ? -26.786 9.571 72.218 1.00 65.94 158 ARG A CA 1
ATOM 1185 C C . ARG A 1 158 ? -25.549 10.461 72.277 1.00 65.94 158 ARG A C 1
ATOM 1187 O O . ARG A 1 158 ? -25.312 11.104 73.297 1.00 65.94 158 ARG A O 1
ATOM 1194 N N . CYS A 1 159 ? -24.783 10.522 71.191 1.00 61.78 159 CYS A N 1
ATOM 1195 C CA . CYS A 1 159 ? -23.653 11.445 71.065 1.00 61.78 159 CYS A CA 1
ATOM 1196 C C . CYS A 1 159 ? -24.128 12.907 71.009 1.00 61.78 159 CYS A C 1
ATOM 1198 O O . CYS A 1 159 ? -25.145 13.217 70.394 1.00 61.78 159 CYS A O 1
ATOM 1200 N N . ALA A 1 160 ? -23.385 13.806 71.653 1.00 58.66 160 ALA A N 1
ATOM 1201 C CA . ALA A 1 160 ? -23.786 15.195 71.849 1.00 58.66 160 ALA A CA 1
ATOM 1202 C C . ALA A 1 160 ? -23.681 16.078 70.590 1.00 58.66 160 ALA A C 1
ATOM 1204 O O . ALA A 1 160 ? -24.451 17.028 70.475 1.00 58.66 160 ALA A O 1
ATOM 1205 N N . GLU A 1 161 ? -22.757 15.801 69.658 1.00 53.47 161 GLU A N 1
ATOM 1206 C CA . GLU A 1 161 ? -22.454 16.726 68.544 1.00 53.47 161 GLU A CA 1
ATOM 1207 C C . GLU A 1 161 ? -23.074 16.360 67.178 1.00 53.47 161 GLU A C 1
ATOM 1209 O O . GLU A 1 161 ? -23.137 17.221 66.298 1.00 53.47 161 GLU A O 1
ATOM 1214 N N . ALA A 1 162 ? -23.600 15.142 67.002 1.00 53.12 162 ALA A N 1
ATOM 1215 C CA . ALA A 1 162 ? -24.521 14.752 65.925 1.00 53.12 162 ALA A CA 1
ATOM 1216 C C . ALA A 1 162 ? -24.996 13.301 66.128 1.00 53.12 162 ALA A C 1
ATOM 1218 O O . ALA A 1 162 ? -24.218 12.442 66.536 1.00 53.12 162 ALA A O 1
ATOM 1219 N N . ASP A 1 163 ? -26.247 13.005 65.763 1.00 47.06 163 ASP A N 1
ATOM 1220 C CA . ASP A 1 163 ? -26.858 11.666 65.877 1.00 47.06 163 ASP A CA 1
ATOM 1221 C C . ASP A 1 163 ? -26.239 10.609 64.926 1.00 47.06 163 ASP A C 1
ATOM 1223 O O . ASP A 1 163 ? -26.593 9.433 64.995 1.00 47.06 163 ASP A O 1
ATOM 1227 N N . ALA A 1 164 ? -25.320 11.008 64.041 1.00 48.50 164 ALA A N 1
ATOM 1228 C CA . ALA A 1 164 ? -24.643 10.162 63.060 1.00 48.50 164 ALA A CA 1
ATOM 1229 C C . ALA A 1 164 ? -23.144 10.086 63.377 1.00 48.50 164 ALA A C 1
ATOM 1231 O O . ALA A 1 164 ? -22.350 10.814 62.789 1.00 48.50 164 ALA A O 1
ATOM 1232 N N . PHE A 1 165 ? -22.752 9.242 64.330 1.00 51.59 165 PHE A N 1
ATOM 1233 C CA . PHE A 1 165 ? -21.339 9.017 64.627 1.00 51.59 165 PHE A CA 1
ATOM 1234 C C . PHE A 1 165 ? -21.075 7.589 65.124 1.00 51.59 165 PHE A C 1
ATOM 1236 O O . PHE A 1 165 ? -21.806 7.092 65.992 1.00 51.59 165 PHE A O 1
ATOM 1243 N N . PRO A 1 166 ? -20.000 6.936 64.644 1.00 44.91 166 PRO A N 1
ATOM 1244 C CA . PRO A 1 166 ? -19.492 5.727 65.269 1.00 44.91 166 PRO A CA 1
ATOM 1245 C C . PRO A 1 166 ? -18.948 6.013 66.677 1.00 44.91 166 PRO A C 1
ATOM 1247 O O . PRO A 1 166 ? -18.077 6.868 66.846 1.00 44.91 166 PRO A O 1
ATOM 1250 N N . LEU A 1 167 ? -19.415 5.264 67.684 1.00 48.12 167 LEU A N 1
ATOM 1251 C CA . LEU A 1 167 ? -18.702 5.110 68.960 1.00 48.12 167 LEU A CA 1
ATOM 1252 C C . LEU A 1 167 ? -17.388 4.368 68.681 1.00 48.12 167 LEU A C 1
ATOM 1254 O O . LEU A 1 167 ? -17.409 3.288 68.086 1.00 48.12 167 LEU A O 1
ATOM 1258 N N . ALA A 1 168 ? -16.251 4.946 69.077 1.00 45.88 168 ALA A N 1
ATOM 1259 C CA . ALA A 1 168 ? -14.965 4.284 68.927 1.00 45.88 168 ALA A CA 1
ATOM 1260 C C . ALA A 1 168 ? -14.940 3.071 69.854 1.00 45.88 168 ALA A C 1
ATOM 1262 O O . ALA A 1 168 ? -15.360 3.121 71.010 1.00 45.88 168 ALA A O 1
ATOM 1263 N N . THR A 1 169 ? -14.462 1.963 69.314 1.00 45.84 169 THR A N 1
ATOM 1264 C CA . THR A 1 169 ? -14.385 0.680 69.989 1.00 45.84 169 THR A CA 1
ATOM 1265 C C . THR A 1 169 ? -13.339 0.720 71.105 1.00 45.84 169 THR A C 1
ATOM 1267 O O . THR A 1 169 ? -12.164 0.435 70.884 1.00 45.84 169 THR A O 1
ATOM 1270 N N . ALA A 1 170 ? -13.750 1.121 72.307 1.00 40.84 170 ALA A N 1
ATOM 1271 C CA . ALA A 1 170 ? -12.898 1.161 73.488 1.00 40.84 170 ALA A CA 1
ATOM 1272 C C . ALA A 1 170 ? -12.753 -0.247 74.092 1.00 40.84 170 ALA A C 1
ATOM 1274 O O . ALA A 1 170 ? -13.387 -0.581 75.091 1.00 40.84 170 ALA A O 1
ATOM 1275 N N . THR A 1 171 ? -11.910 -1.089 73.494 1.00 41.56 171 THR A N 1
ATOM 1276 C CA . THR A 1 171 ? -11.549 -2.402 74.063 1.00 41.56 171 THR A CA 1
ATOM 1277 C C . THR A 1 171 ? -10.863 -2.287 75.430 1.00 41.56 171 THR A C 1
ATOM 1279 O O . THR A 1 171 ? -10.947 -3.211 76.229 1.00 41.56 171 THR A O 1
ATOM 1282 N N . ALA A 1 172 ? -10.247 -1.143 75.746 1.00 36.59 172 ALA A N 1
ATOM 1283 C CA . ALA A 1 172 ? -9.458 -0.960 76.967 1.00 36.59 172 ALA A CA 1
ATOM 1284 C C . ALA A 1 172 ? -10.273 -0.775 78.270 1.00 36.59 172 ALA A C 1
ATOM 1286 O O . ALA A 1 172 ? -9.714 -0.952 79.344 1.00 36.59 172 ALA A O 1
ATOM 1287 N N . HIS A 1 173 ? -11.572 -0.442 78.211 1.00 48.19 173 HIS A N 1
ATOM 1288 C CA . HIS A 1 173 ? -12.376 -0.097 79.407 1.00 48.19 173 HIS A CA 1
ATOM 1289 C C . HIS A 1 173 ? -13.661 -0.929 79.562 1.00 48.19 173 HIS A C 1
ATOM 1291 O O . HIS A 1 173 ? -14.569 -0.573 80.315 1.00 48.19 173 HIS A O 1
ATOM 1297 N N . ALA A 1 174 ? -13.721 -2.082 78.887 1.00 49.75 174 ALA A N 1
ATOM 1298 C CA . ALA A 1 174 ? -14.774 -3.089 79.032 1.00 49.75 174 ALA A CA 1
ATOM 1299 C C . ALA A 1 174 ? -15.095 -3.410 80.505 1.00 49.75 174 ALA A C 1
ATOM 1301 O O . ALA A 1 174 ? -16.261 -3.506 80.886 1.00 49.75 174 ALA A O 1
ATOM 1302 N N . ALA A 1 175 ? -14.060 -3.514 81.343 1.00 52.97 175 ALA A N 1
ATOM 1303 C CA . ALA A 1 175 ? -14.178 -3.849 82.758 1.00 52.97 175 ALA A CA 1
ATOM 1304 C C . ALA A 1 175 ? -15.033 -2.846 83.557 1.00 52.97 175 ALA A C 1
ATOM 1306 O O . ALA A 1 175 ? -15.802 -3.264 84.416 1.00 52.97 175 ALA A O 1
ATOM 1307 N N . THR A 1 176 ? -14.963 -1.545 83.251 1.00 58.38 176 THR A N 1
ATOM 1308 C CA . THR A 1 176 ? -15.711 -0.498 83.971 1.00 58.38 176 THR A CA 1
ATOM 1309 C C . THR A 1 176 ? -17.208 -0.567 83.671 1.00 58.38 176 THR A C 1
ATOM 1311 O O . THR A 1 176 ? -18.026 -0.454 84.579 1.00 58.38 176 THR A O 1
ATOM 1314 N N . LEU A 1 177 ? -17.577 -0.824 82.410 1.00 62.03 177 LEU A N 1
ATOM 1315 C CA . LEU A 1 177 ? -18.975 -1.016 82.012 1.00 62.03 177 LEU A CA 1
ATOM 1316 C C . LEU A 1 177 ? -19.537 -2.342 82.558 1.00 62.03 177 LEU A C 1
ATOM 1318 O O . LEU A 1 177 ? -20.696 -2.403 82.959 1.00 62.03 177 LEU A O 1
ATOM 1322 N N . PHE A 1 178 ? -18.714 -3.395 82.626 1.00 62.50 178 PHE A N 1
ATOM 1323 C CA . PHE A 1 178 ? -19.108 -4.681 83.213 1.00 62.50 178 PHE A CA 1
ATOM 1324 C C . PHE A 1 178 ? -19.244 -4.646 84.739 1.00 62.50 178 PHE A C 1
ATOM 1326 O O . PHE A 1 178 ? -20.153 -5.281 85.269 1.00 62.50 178 PHE A O 1
ATOM 1333 N N . ALA A 1 179 ? -18.400 -3.890 85.445 1.00 61.56 179 ALA A N 1
ATOM 1334 C CA . ALA A 1 179 ? -18.551 -3.662 86.883 1.00 61.56 179 ALA A CA 1
ATOM 1335 C C . ALA A 1 179 ? -19.864 -2.927 87.194 1.00 61.56 179 ALA A C 1
ATOM 1337 O O . ALA A 1 179 ? -20.557 -3.255 88.153 1.00 61.56 179 ALA A O 1
ATOM 1338 N N . ALA A 1 180 ? -20.239 -1.987 86.326 1.00 64.38 180 ALA A N 1
ATOM 1339 C CA . ALA A 1 180 ? -21.490 -1.246 86.400 1.00 64.38 180 ALA A CA 1
ATOM 1340 C C . ALA A 1 180 ? -22.723 -2.154 86.117 1.00 64.38 180 ALA A C 1
ATOM 1342 O O . ALA A 1 180 ? -23.800 -1.959 86.673 1.00 64.38 180 ALA A O 1
ATOM 1343 N N . LEU A 1 181 ? -22.565 -3.220 85.323 1.00 65.94 181 LEU A N 1
ATOM 1344 C CA . LEU A 1 181 ? -23.621 -4.190 84.992 1.00 65.94 181 LEU A CA 1
ATOM 1345 C C . LEU A 1 181 ? -23.999 -5.173 86.124 1.00 65.94 181 LEU A C 1
ATOM 1347 O O . LEU A 1 181 ? -24.800 -6.073 85.882 1.00 65.94 181 LEU A O 1
ATOM 1351 N N . GLN A 1 182 ? -23.477 -5.031 87.345 1.00 69.06 182 GLN A N 1
ATOM 1352 C CA . GLN A 1 182 ? -23.866 -5.866 88.491 1.00 69.06 182 GLN A CA 1
ATOM 1353 C C . GLN A 1 182 ? -25.046 -5.223 89.249 1.00 69.06 182 GLN A C 1
ATOM 1355 O O . GLN A 1 182 ? -24.859 -4.189 89.892 1.00 69.06 182 GLN A O 1
ATOM 1360 N N . PRO A 1 183 ? -26.272 -5.782 89.180 1.00 68.00 183 PRO A N 1
ATOM 1361 C CA . PRO A 1 183 ? -27.436 -5.147 89.791 1.00 68.00 183 PRO A CA 1
ATOM 1362 C C . PRO A 1 183 ? -27.395 -5.253 91.330 1.00 68.00 183 PRO A C 1
ATOM 1364 O O . PRO A 1 183 ? -27.260 -6.364 91.847 1.00 68.00 183 PRO A O 1
ATOM 1367 N N . PRO A 1 184 ? -27.564 -4.145 92.079 1.00 72.50 184 PRO A N 1
ATOM 1368 C CA . PRO A 1 184 ? -27.738 -4.189 93.533 1.00 72.50 184 PRO A CA 1
ATOM 1369 C C . PRO A 1 184 ? -29.036 -4.914 93.954 1.00 72.50 184 PRO A C 1
ATOM 1371 O O . PRO A 1 184 ? -29.964 -5.053 93.145 1.00 72.50 184 PRO A O 1
ATOM 1374 N N . PRO A 1 185 ? -29.148 -5.355 95.225 1.00 70.69 185 PRO A N 1
ATOM 1375 C CA . PRO A 1 185 ? -30.357 -5.995 95.745 1.00 70.69 185 PRO A CA 1
ATOM 1376 C C . PRO A 1 185 ? -31.604 -5.111 95.552 1.00 70.69 185 PRO A C 1
ATOM 1378 O O . PRO A 1 185 ? -31.573 -3.895 95.754 1.00 70.69 185 PRO A O 1
ATOM 1381 N N . GLY A 1 186 ? -32.705 -5.732 95.113 1.00 69.12 186 GLY A N 1
ATOM 1382 C CA . GLY A 1 186 ? -33.957 -5.060 94.724 1.00 69.12 186 GLY A CA 1
ATOM 1383 C C . GLY A 1 186 ? -34.111 -4.785 93.217 1.00 69.12 186 GLY A C 1
ATOM 1384 O O . GLY A 1 186 ? -35.180 -4.354 92.775 1.00 69.12 186 GLY A O 1
ATOM 1385 N N . ILE A 1 187 ? -33.079 -5.060 92.407 1.00 79.62 187 ILE A N 1
ATOM 1386 C CA . ILE A 1 187 ? -33.147 -5.023 90.938 1.00 79.62 187 ILE A CA 1
ATOM 1387 C C . ILE A 1 187 ? -33.202 -6.450 90.388 1.00 79.62 187 ILE A C 1
ATOM 1389 O O . ILE A 1 187 ? -32.260 -7.230 90.508 1.00 79.62 187 ILE A O 1
ATOM 1393 N N . ALA A 1 188 ? -34.319 -6.780 89.744 1.00 75.88 188 ALA A N 1
ATOM 1394 C CA . ALA A 1 188 ? -34.574 -8.099 89.180 1.00 75.88 188 ALA A CA 1
ATOM 1395 C C . ALA A 1 188 ? -33.819 -8.337 87.859 1.00 75.88 188 ALA A C 1
ATOM 1397 O O . ALA A 1 188 ? -33.448 -9.472 87.558 1.00 75.88 188 ALA A O 1
ATOM 1398 N N . TRP A 1 189 ? -33.605 -7.286 87.060 1.00 80.25 189 TRP A N 1
ATOM 1399 C CA . TRP A 1 189 ? -32.900 -7.365 85.776 1.00 80.25 189 TRP A CA 1
ATOM 1400 C C . TRP A 1 189 ? -32.294 -6.012 85.397 1.00 80.25 189 TRP A C 1
ATOM 1402 O O . TRP A 1 189 ? -32.987 -4.991 85.432 1.00 80.25 189 TRP A O 1
ATOM 1412 N N . LEU A 1 190 ? -31.020 -6.017 85.006 1.00 80.00 190 LEU A N 1
ATOM 1413 C CA . LEU A 1 190 ? -30.323 -4.870 84.429 1.00 80.00 190 LEU A CA 1
ATOM 1414 C C . LEU A 1 190 ? -29.841 -5.238 83.028 1.00 80.00 190 LEU A C 1
ATOM 1416 O O . LEU A 1 190 ? -29.225 -6.283 82.827 1.00 80.00 190 LEU A O 1
ATOM 1420 N N . GLU A 1 191 ? -30.118 -4.373 82.059 1.00 77.44 191 GLU A N 1
ATOM 1421 C CA . GLU A 1 191 ? -29.783 -4.610 80.661 1.00 77.44 191 GLU A CA 1
ATOM 1422 C C . GLU A 1 191 ? -29.242 -3.357 79.985 1.00 77.44 191 GLU A C 1
ATOM 1424 O O . GLU A 1 191 ? -29.792 -2.266 80.138 1.00 77.44 191 GLU A O 1
ATOM 1429 N N . VAL A 1 192 ? -28.208 -3.537 79.169 1.00 71.12 192 VAL A N 1
ATOM 1430 C CA . VAL A 1 192 ? -27.681 -2.530 78.250 1.00 71.12 192 VAL A CA 1
ATOM 1431 C C . VAL A 1 192 ? -27.859 -3.043 76.826 1.00 71.12 192 VAL A C 1
ATOM 1433 O O . VAL A 1 192 ? -27.278 -4.054 76.432 1.00 71.12 192 VAL A O 1
ATOM 1436 N N . ALA A 1 193 ? -28.658 -2.328 76.040 1.00 66.88 193 ALA A N 1
ATOM 1437 C CA . ALA A 1 193 ? -28.879 -2.605 74.629 1.00 66.88 193 ALA A CA 1
ATOM 1438 C C . ALA A 1 193 ? -28.149 -1.574 73.758 1.00 66.88 193 ALA A C 1
ATOM 1440 O O . ALA A 1 193 ? -28.331 -0.363 73.916 1.00 66.88 193 ALA A O 1
ATOM 1441 N N . LEU A 1 194 ? -27.354 -2.068 72.812 1.00 61.06 194 LEU A N 1
ATOM 1442 C CA . LEU A 1 194 ? -26.643 -1.298 71.797 1.00 61.06 194 LEU A CA 1
ATOM 1443 C C . LEU A 1 194 ? -27.359 -1.457 70.453 1.00 61.06 194 LEU A C 1
ATOM 1445 O O . LEU A 1 194 ? -27.310 -2.515 69.817 1.00 61.06 194 LEU A O 1
ATOM 1449 N N . GLY A 1 195 ? -28.041 -0.395 70.029 1.00 56.81 195 GLY A N 1
ATOM 1450 C CA . GLY A 1 195 ? -28.691 -0.306 68.726 1.00 56.81 195 GLY A CA 1
ATOM 1451 C C . GLY A 1 195 ? -27.804 0.422 67.723 1.00 56.81 195 GLY A C 1
ATOM 1452 O O . GLY A 1 195 ? -27.468 1.589 67.938 1.00 56.81 195 GLY A O 1
ATOM 1453 N N . LEU A 1 196 ? -27.460 -0.251 66.624 1.00 54.38 196 LEU A N 1
ATOM 1454 C CA . LEU A 1 196 ? -26.794 0.344 65.467 1.00 54.38 196 LEU A CA 1
ATOM 1455 C C . LEU A 1 196 ? -27.814 0.504 64.344 1.00 54.38 196 LEU A C 1
ATOM 1457 O O . LEU A 1 196 ? -28.471 -0.458 63.946 1.00 54.38 196 LEU A O 1
ATOM 1461 N N . HIS A 1 197 ? -27.949 1.720 63.830 1.00 53.59 197 HIS A N 1
ATOM 1462 C CA . HIS A 1 197 ? -28.885 2.019 62.758 1.00 53.59 197 HIS A CA 1
ATOM 1463 C C . HIS A 1 197 ? -28.125 2.512 61.532 1.00 53.59 197 HIS A C 1
ATOM 1465 O O . HIS A 1 197 ? -27.448 3.544 61.582 1.00 53.59 197 HIS A O 1
ATOM 1471 N N . ALA A 1 198 ? -28.262 1.772 60.427 1.00 49.41 198 ALA A N 1
ATOM 1472 C CA . ALA A 1 198 ? -27.862 2.254 59.116 1.00 49.41 198 ALA A CA 1
ATOM 1473 C C . ALA A 1 198 ? -28.703 3.494 58.783 1.00 49.41 198 ALA A C 1
ATOM 1475 O O . ALA A 1 198 ? -29.935 3.444 58.800 1.00 49.41 198 ALA A O 1
ATOM 1476 N N . MET A 1 199 ? -28.037 4.612 58.512 1.00 49.75 199 MET A N 1
ATOM 1477 C CA . MET A 1 199 ? -28.706 5.788 57.966 1.00 49.75 199 MET A CA 1
ATOM 1478 C C . MET A 1 199 ? -29.048 5.480 56.504 1.00 49.75 199 MET A C 1
ATOM 1480 O O . MET A 1 199 ? -28.184 5.009 55.763 1.00 49.75 199 MET A O 1
ATOM 1484 N N . ALA A 1 200 ? -30.304 5.687 56.093 1.00 44.22 200 ALA A N 1
ATOM 1485 C CA . ALA A 1 200 ? -30.713 5.475 54.707 1.00 44.22 200 ALA A CA 1
ATOM 1486 C C . ALA A 1 200 ? -29.811 6.303 53.779 1.00 44.22 200 ALA A C 1
ATOM 1488 O O . ALA A 1 200 ? -29.615 7.498 53.998 1.00 44.22 200 ALA A O 1
ATOM 1489 N N . THR A 1 201 ? -29.240 5.646 52.770 1.00 42.88 201 THR A N 1
ATOM 1490 C CA . THR A 1 201 ? -28.285 6.204 51.809 1.00 42.88 201 THR A CA 1
ATOM 1491 C C . THR A 1 201 ? -28.971 7.116 50.797 1.00 42.88 201 THR A C 1
ATOM 1493 O O . THR A 1 201 ? -28.848 6.911 49.594 1.00 42.88 201 THR A O 1
ATOM 1496 N N . ASP A 1 202 ? -29.679 8.137 51.269 1.00 40.09 202 ASP A N 1
ATOM 1497 C CA . ASP A 1 202 ? -29.923 9.319 50.457 1.00 40.09 202 ASP A CA 1
ATOM 1498 C C . ASP A 1 202 ? -28.772 10.296 50.734 1.00 40.09 202 ASP A C 1
ATOM 1500 O O . ASP A 1 202 ? -28.819 11.166 51.609 1.00 40.09 202 ASP A O 1
ATOM 1504 N N . ARG A 1 203 ? -27.648 10.040 50.048 1.00 41.78 203 ARG A N 1
ATOM 1505 C CA . ARG A 1 203 ? -26.319 10.656 50.262 1.00 41.78 203 ARG A CA 1
ATOM 1506 C C . ARG A 1 203 ? -26.302 12.191 50.171 1.00 41.78 203 ARG A C 1
ATOM 1508 O O . ARG A 1 203 ? -25.293 12.813 50.477 1.00 41.78 203 ARG A O 1
ATOM 1515 N N . ARG A 1 204 ? -27.394 12.840 49.760 1.00 41.88 204 ARG A N 1
ATOM 1516 C CA . ARG A 1 204 ? -27.407 14.284 49.474 1.00 41.88 204 ARG A CA 1
ATOM 1517 C C . ARG A 1 204 ? -27.457 15.179 50.715 1.00 41.88 204 ARG A C 1
ATOM 1519 O O . ARG A 1 204 ? -26.915 16.281 50.664 1.00 41.88 204 ARG A O 1
ATOM 1526 N N . HIS A 1 205 ? -28.049 14.732 51.826 1.00 41.81 205 HIS A N 1
ATOM 1527 C CA . HIS A 1 205 ? -28.310 15.623 52.970 1.00 41.81 205 HIS A CA 1
ATOM 1528 C C . HIS A 1 205 ? -27.493 15.340 54.239 1.00 41.81 205 HIS A C 1
ATOM 1530 O O . HIS A 1 205 ? -27.210 16.278 54.983 1.00 41.81 205 HIS A O 1
ATOM 1536 N N . LEU A 1 206 ? -27.067 14.099 54.490 1.00 45.44 206 LEU A N 1
ATOM 1537 C CA . LEU A 1 206 ? -26.360 13.751 55.734 1.00 45.44 206 LEU A CA 1
ATOM 1538 C C . LEU A 1 206 ? -24.830 13.762 55.600 1.00 45.44 206 LEU A C 1
ATOM 1540 O O . LEU A 1 206 ? -24.160 14.167 56.553 1.00 45.44 206 LEU A O 1
ATOM 1544 N N . ASP A 1 207 ? -24.284 13.452 54.416 1.00 44.16 207 ASP A N 1
ATOM 1545 C CA . ASP A 1 207 ? -22.833 13.516 54.183 1.00 44.16 207 ASP A CA 1
ATOM 1546 C C . ASP A 1 207 ? -22.313 14.946 54.380 1.00 44.16 207 ASP A C 1
ATOM 1548 O O . ASP A 1 207 ? -21.284 15.141 55.019 1.00 44.16 207 ASP A O 1
ATOM 1552 N N . ARG A 1 208 ? -23.055 15.980 53.958 1.00 44.31 208 ARG A N 1
ATOM 1553 C CA . ARG A 1 208 ? -22.613 17.385 54.079 1.00 44.31 208 ARG A CA 1
ATOM 1554 C C . ARG A 1 208 ? -22.561 17.903 55.521 1.00 44.31 208 ARG A C 1
ATOM 1556 O O . ARG A 1 208 ? -21.720 18.740 55.837 1.00 44.31 208 ARG A O 1
ATOM 1563 N N . GLY A 1 209 ? -23.438 17.424 56.404 1.00 51.91 209 GLY A N 1
ATOM 1564 C CA . GLY A 1 209 ? -23.574 17.964 57.760 1.00 51.91 209 GLY A CA 1
ATOM 1565 C C . GLY A 1 209 ? -22.454 17.525 58.703 1.00 51.91 209 GLY A C 1
ATOM 1566 O O . GLY A 1 209 ? -21.822 18.355 59.355 1.00 51.91 209 GLY A O 1
ATOM 1567 N N . TRP A 1 210 ? -22.200 16.219 58.771 1.00 55.00 210 TRP A N 1
ATOM 1568 C CA . TRP A 1 210 ? -21.171 15.654 59.642 1.00 55.00 210 TRP A CA 1
ATOM 1569 C C . TRP A 1 210 ? -19.773 15.781 59.032 1.00 55.00 210 TRP A C 1
ATOM 1571 O O . TRP A 1 210 ? -18.900 16.379 59.662 1.00 55.00 210 TRP A O 1
ATOM 1581 N N . SER A 1 211 ? -19.570 15.298 57.797 1.00 54.78 211 SER A N 1
ATOM 1582 C CA . SER A 1 211 ? -18.240 15.325 57.173 1.00 54.78 211 SER A CA 1
ATOM 1583 C C . SER A 1 211 ? -17.748 16.762 56.990 1.00 54.78 211 SER A C 1
ATOM 1585 O O . SER A 1 211 ? -16.589 17.049 57.277 1.00 54.78 211 SER A O 1
ATOM 1587 N N . GLY A 1 212 ? -18.648 17.698 56.661 1.00 57.16 212 GLY A N 1
ATOM 1588 C CA . GLY A 1 212 ? -18.342 19.124 56.562 1.00 57.16 212 GLY A CA 1
ATOM 1589 C C . GLY A 1 212 ? -17.915 19.745 57.895 1.00 57.16 212 GLY A C 1
ATOM 1590 O O . GLY A 1 212 ? -16.908 20.451 57.945 1.00 57.16 212 GLY A O 1
ATOM 1591 N N . ARG A 1 213 ? -18.610 19.447 59.004 1.00 56.94 213 ARG A N 1
ATOM 1592 C CA . ARG A 1 213 ? -18.216 19.916 60.350 1.00 56.94 213 ARG A CA 1
ATOM 1593 C C . ARG A 1 213 ? -16.895 19.295 60.807 1.00 56.94 213 ARG A C 1
ATOM 1595 O O . ARG A 1 213 ? -16.052 20.006 61.349 1.00 56.94 213 ARG A O 1
ATOM 1602 N N . THR A 1 214 ? -16.681 18.005 60.548 1.00 57.03 214 THR A N 1
ATOM 1603 C CA . THR A 1 214 ? -15.434 17.293 60.865 1.00 57.03 214 THR A CA 1
ATOM 1604 C C . THR A 1 214 ? -14.258 17.804 60.027 1.00 57.03 214 THR A C 1
ATOM 1606 O O . THR A 1 214 ? -13.180 18.036 60.574 1.00 57.03 214 THR A O 1
ATOM 1609 N N . MET A 1 215 ? -14.453 18.079 58.732 1.00 58.38 215 MET A N 1
ATOM 1610 C CA . MET A 1 215 ? -13.447 18.714 57.872 1.00 58.38 215 MET A CA 1
ATOM 1611 C C . MET A 1 215 ? -13.159 20.154 58.307 1.00 58.38 215 MET A C 1
ATOM 1613 O O . MET A 1 215 ? -11.992 20.537 58.371 1.00 58.38 215 MET A O 1
ATOM 1617 N N . ALA A 1 216 ? -14.178 20.939 58.668 1.00 59.19 216 ALA A N 1
ATOM 1618 C CA . ALA A 1 216 ? -13.997 22.297 59.178 1.00 59.19 216 ALA A CA 1
ATOM 1619 C C . ALA A 1 216 ? -13.230 22.314 60.510 1.00 59.19 216 ALA A C 1
ATOM 1621 O O . ALA A 1 216 ? -12.330 23.136 60.689 1.00 59.19 216 ALA A O 1
ATOM 1622 N N . LEU A 1 217 ? -13.529 21.384 61.425 1.00 62.53 217 LEU A N 1
ATOM 1623 C CA . LEU A 1 217 ? -12.786 21.212 62.673 1.00 62.53 217 LEU A CA 1
ATOM 1624 C C . LEU A 1 217 ? -11.336 20.785 62.403 1.00 62.53 217 LEU A C 1
ATOM 1626 O O . LEU A 1 217 ? -10.422 21.398 62.949 1.00 62.53 217 LEU A O 1
ATOM 1630 N N . ARG A 1 218 ? -11.109 19.824 61.494 1.00 69.06 218 ARG A N 1
ATOM 1631 C CA . ARG A 1 218 ? -9.762 19.414 61.056 1.00 69.06 218 ARG A CA 1
ATOM 1632 C C . ARG A 1 218 ? -8.966 20.599 60.512 1.00 69.06 218 ARG A C 1
ATOM 1634 O O . ARG A 1 218 ? -7.810 20.776 60.882 1.00 69.06 218 ARG A O 1
ATOM 1641 N N . GLN A 1 219 ? -9.577 21.427 59.664 1.00 65.88 219 GLN A N 1
ATOM 1642 C CA . GLN A 1 219 ? -8.924 22.611 59.100 1.00 65.88 219 GLN A CA 1
ATOM 1643 C C . GLN A 1 219 ? -8.653 23.685 60.164 1.00 65.88 219 GLN A C 1
ATOM 1645 O O . GLN A 1 219 ? -7.580 24.284 60.159 1.00 65.88 219 GLN A O 1
ATOM 1650 N N . ARG A 1 220 ? -9.566 23.901 61.125 1.00 67.88 220 ARG A N 1
ATOM 1651 C CA . ARG A 1 220 ? -9.320 24.802 62.269 1.00 67.88 220 ARG A CA 1
ATOM 1652 C C . ARG A 1 220 ? -8.174 24.315 63.156 1.00 67.88 220 ARG A C 1
ATOM 1654 O O . ARG A 1 220 ? -7.369 25.138 63.576 1.00 67.88 220 ARG A O 1
ATOM 1661 N N . LEU A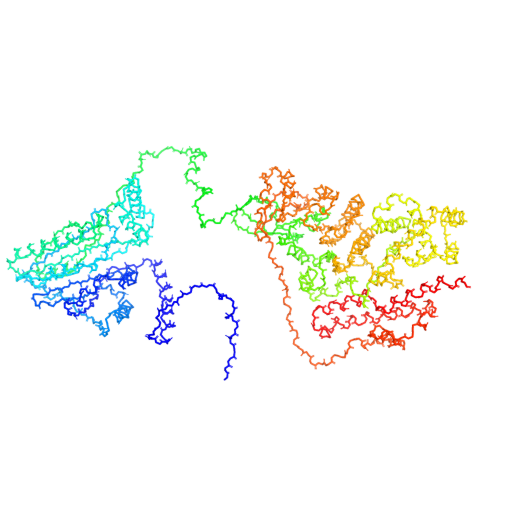 1 221 ? -8.089 23.011 63.427 1.00 67.50 221 LEU A N 1
ATOM 1662 C CA . LEU A 1 221 ? -7.013 22.424 64.233 1.00 67.50 221 LEU A CA 1
ATOM 1663 C C . LEU A 1 221 ? -5.665 22.469 63.496 1.00 67.50 221 LEU A C 1
ATOM 1665 O O . LEU A 1 221 ? -4.671 22.869 64.095 1.00 67.50 221 LEU A O 1
ATOM 1669 N N . ARG A 1 222 ? -5.634 22.183 62.183 1.00 65.75 222 ARG A N 1
ATOM 1670 C CA . ARG A 1 222 ? -4.426 22.318 61.342 1.00 65.75 222 ARG A CA 1
ATOM 1671 C C . ARG A 1 222 ? -3.911 23.761 61.261 1.00 65.75 222 ARG A C 1
ATOM 1673 O O . ARG A 1 222 ? -2.704 23.965 61.238 1.00 65.75 222 ARG A O 1
ATOM 1680 N N . ARG A 1 223 ? -4.801 24.761 61.271 1.00 64.38 223 ARG A N 1
ATOM 1681 C CA . ARG A 1 223 ? -4.431 26.192 61.261 1.00 64.38 223 ARG A CA 1
ATOM 1682 C C . ARG A 1 223 ? -3.822 26.707 62.570 1.00 64.38 223 ARG A C 1
ATOM 1684 O O . ARG A 1 223 ? -3.256 27.790 62.559 1.00 64.38 223 ARG A O 1
ATOM 1691 N N . ARG A 1 224 ? -3.955 25.989 63.692 1.00 66.19 224 ARG A N 1
ATOM 1692 C CA . ARG A 1 224 ? -3.442 26.435 65.004 1.00 66.19 224 ARG A CA 1
ATOM 1693 C C . ARG A 1 224 ? -1.964 26.095 65.258 1.00 66.19 224 ARG A C 1
ATOM 1695 O O . ARG A 1 224 ? -1.466 26.459 66.312 1.00 66.19 224 ARG A O 1
ATOM 1702 N N . THR A 1 225 ? -1.280 25.426 64.323 1.00 51.72 225 THR A N 1
ATOM 1703 C CA . THR A 1 225 ? 0.185 25.193 64.300 1.00 51.72 225 THR A CA 1
ATOM 1704 C C . THR A 1 225 ? 0.802 24.765 65.646 1.00 51.72 225 THR A C 1
ATOM 1706 O O . THR A 1 225 ? 1.811 25.307 66.082 1.00 51.72 225 THR A O 1
ATOM 1709 N N . MET A 1 226 ? 0.202 23.780 66.330 1.00 53.72 226 MET A N 1
ATOM 1710 C CA . MET A 1 226 ? 0.716 23.236 67.598 1.00 53.72 226 MET A CA 1
ATOM 1711 C C . MET A 1 226 ? 0.957 21.720 67.512 1.00 53.72 226 MET A C 1
ATOM 1713 O O . MET A 1 226 ? 0.056 20.959 67.162 1.00 53.72 226 MET A O 1
ATOM 1717 N N . LEU A 1 227 ? 2.168 21.279 67.879 1.00 53.88 227 LEU A N 1
ATOM 1718 C CA . LEU A 1 227 ? 2.653 19.889 67.764 1.00 53.88 227 LEU A CA 1
ATOM 1719 C C . LEU A 1 227 ? 1.831 18.847 68.550 1.00 53.88 227 LEU A C 1
ATOM 1721 O O . LEU A 1 227 ? 1.741 17.698 68.127 1.00 53.88 227 LEU A O 1
ATOM 1725 N N . HIS A 1 228 ? 1.177 19.228 69.650 1.00 62.22 228 HIS A N 1
ATOM 1726 C CA . HIS A 1 228 ? 0.395 18.297 70.478 1.00 62.22 228 HIS A CA 1
ATOM 1727 C C . HIS A 1 228 ? -0.978 17.919 69.883 1.00 62.22 228 HIS A C 1
ATOM 1729 O O . HIS A 1 228 ? -1.631 17.017 70.399 1.00 62.22 228 HIS A O 1
ATOM 1735 N N . LEU A 1 229 ? -1.419 18.566 68.793 1.00 60.91 229 LEU A N 1
ATOM 1736 C CA . LEU A 1 229 ? -2.721 18.313 68.147 1.00 60.91 229 LEU A CA 1
ATOM 1737 C C . LEU A 1 229 ? -2.657 17.259 67.021 1.00 60.91 229 LEU A C 1
ATOM 1739 O O . LEU A 1 229 ? -3.685 16.887 66.452 1.00 60.91 229 LEU A O 1
ATOM 1743 N N . ALA A 1 230 ? -1.465 16.748 66.691 1.00 62.97 230 ALA A N 1
ATOM 1744 C CA . ALA A 1 230 ? -1.269 15.737 65.646 1.00 62.97 230 ALA A CA 1
ATOM 1745 C C . ALA A 1 230 ? -2.040 14.412 65.881 1.00 62.97 230 ALA A C 1
ATOM 1747 O O . ALA A 1 230 ? -2.642 13.909 64.925 1.00 62.97 230 ALA A O 1
ATOM 1748 N N . PRO A 1 231 ? -2.121 13.860 67.113 1.00 60.31 231 PRO A N 1
ATOM 1749 C CA . PRO A 1 231 ? -2.909 12.654 67.379 1.00 60.31 231 PRO A CA 1
ATOM 1750 C C . PRO A 1 231 ? -4.411 12.871 67.144 1.00 60.31 231 PRO A C 1
ATOM 1752 O O . PRO A 1 231 ? -5.095 11.981 66.633 1.00 60.31 231 PRO A O 1
ATOM 1755 N N . GLU A 1 232 ? -4.920 14.066 67.467 1.00 62.59 232 GLU A N 1
ATOM 1756 C CA . GLU A 1 232 ? -6.326 14.439 67.274 1.00 62.59 232 GLU A CA 1
ATOM 1757 C C . GLU A 1 232 ? -6.674 14.561 65.783 1.00 62.59 232 GLU A C 1
ATOM 1759 O O . GLU A 1 232 ? -7.705 14.053 65.336 1.00 62.59 232 GLU A O 1
ATOM 1764 N N . ILE A 1 233 ? -5.789 15.163 64.982 1.00 65.56 233 ILE A N 1
ATOM 1765 C CA . ILE A 1 233 ? -5.958 15.278 63.524 1.00 65.56 233 ILE A CA 1
ATOM 1766 C C . ILE A 1 233 ? -5.962 13.888 62.869 1.00 65.56 233 ILE A C 1
ATOM 1768 O O . ILE A 1 233 ? -6.856 13.590 62.075 1.00 65.56 233 ILE A O 1
ATOM 1772 N N . ALA A 1 234 ? -5.035 13.006 63.257 1.00 65.50 234 ALA A N 1
ATOM 1773 C CA . ALA A 1 234 ? -4.974 11.633 62.751 1.00 65.50 234 ALA A CA 1
ATOM 1774 C C . ALA A 1 234 ? -6.195 10.788 63.173 1.00 65.50 234 ALA A C 1
ATOM 1776 O O . ALA A 1 234 ? -6.638 9.897 62.441 1.00 65.50 234 ALA A O 1
ATOM 1777 N N . ALA A 1 235 ? -6.772 11.052 64.351 1.00 59.12 235 ALA A N 1
ATOM 1778 C CA . ALA A 1 235 ? -8.023 10.430 64.779 1.00 59.12 235 ALA A CA 1
ATOM 1779 C C . ALA A 1 235 ? -9.216 10.903 63.928 1.00 59.12 235 ALA A C 1
ATOM 1781 O O . ALA A 1 235 ? -10.022 10.071 63.510 1.00 59.12 235 ALA A O 1
ATOM 1782 N N . LEU A 1 236 ? -9.310 12.201 63.614 1.00 62.81 236 LEU A N 1
ATOM 1783 C CA . LEU A 1 236 ? -10.348 12.759 62.733 1.00 62.81 236 LEU A CA 1
ATOM 1784 C C . LEU A 1 236 ? -10.238 12.233 61.291 1.00 62.81 236 LEU A C 1
ATOM 1786 O O . LEU A 1 236 ? -11.256 11.982 60.648 1.00 62.81 236 LEU A O 1
ATOM 1790 N N . GLU A 1 237 ? -9.024 12.011 60.789 1.00 65.44 237 GLU A N 1
ATOM 1791 C CA . GLU A 1 237 ? -8.785 11.485 59.437 1.00 65.44 237 GLU A CA 1
ATOM 1792 C C . GLU A 1 237 ? -9.165 10.017 59.288 1.00 65.44 237 GLU A C 1
ATOM 1794 O O . GLU A 1 237 ? -9.885 9.668 58.351 1.00 65.44 237 GLU A O 1
ATOM 1799 N N . ARG A 1 238 ? -8.789 9.169 60.255 1.00 58.62 238 ARG A N 1
ATOM 1800 C CA . ARG A 1 238 ? -9.243 7.769 60.284 1.00 58.62 238 ARG A CA 1
ATOM 1801 C C . ARG A 1 238 ? -10.770 7.657 60.307 1.00 58.62 238 ARG A C 1
ATOM 1803 O O . ARG A 1 238 ? -11.308 6.684 59.796 1.00 58.62 238 ARG A O 1
ATOM 1810 N N . ARG A 1 239 ? -11.474 8.651 60.860 1.00 57.34 239 ARG A N 1
ATOM 1811 C CA . ARG A 1 239 ? -12.945 8.682 60.960 1.00 57.34 239 ARG A CA 1
ATOM 1812 C C . ARG A 1 239 ? -13.643 9.106 59.680 1.00 57.34 239 ARG A C 1
ATOM 1814 O O . ARG A 1 239 ? -14.673 8.522 59.354 1.00 57.34 239 ARG A O 1
ATOM 1821 N N . LEU A 1 240 ? -13.085 10.070 58.945 1.00 59.00 240 LEU A N 1
ATOM 1822 C CA . LEU A 1 240 ? -13.604 10.457 57.627 1.00 59.00 240 LEU A CA 1
ATOM 1823 C C . LEU A 1 240 ? -13.570 9.287 56.626 1.00 59.00 240 LEU A C 1
ATOM 1825 O O . LEU A 1 240 ? -14.350 9.278 55.682 1.00 59.00 240 LEU A O 1
ATOM 1829 N N . ALA A 1 241 ? -12.722 8.279 56.859 1.00 52.09 241 ALA A N 1
ATOM 1830 C CA . ALA A 1 241 ? -12.640 7.062 56.053 1.00 52.09 241 ALA A CA 1
ATOM 1831 C C . ALA A 1 241 ? -13.645 5.950 56.452 1.00 52.09 241 ALA A C 1
ATOM 1833 O O . ALA A 1 241 ? -13.642 4.885 55.836 1.00 52.09 241 ALA A O 1
ATOM 1834 N N . THR A 1 242 ? -14.494 6.152 57.473 1.00 50.69 242 THR A N 1
ATOM 1835 C CA . THR A 1 242 ? -15.444 5.131 57.977 1.00 50.69 242 THR A CA 1
ATOM 1836 C C . THR A 1 242 ? -16.900 5.415 57.586 1.00 50.69 242 THR A C 1
ATOM 1838 O O . THR A 1 242 ? -17.299 6.568 57.449 1.00 50.69 242 THR A O 1
ATOM 1841 N N . ALA A 1 243 ? -17.715 4.366 57.415 1.00 50.00 243 ALA A N 1
ATOM 1842 C CA . ALA A 1 243 ? -19.132 4.488 57.047 1.00 50.00 243 ALA A CA 1
ATOM 1843 C C . ALA A 1 243 ? -20.003 5.059 58.191 1.00 50.00 243 ALA A C 1
ATOM 1845 O O . ALA A 1 243 ? -19.842 4.666 59.347 1.00 50.00 243 ALA A O 1
ATOM 1846 N N . CYS A 1 244 ? -20.962 5.941 57.875 1.00 53.47 244 CYS A N 1
ATOM 1847 C CA . CYS A 1 244 ? -21.841 6.582 58.864 1.00 53.47 244 CYS A CA 1
ATOM 1848 C C . CYS A 1 244 ? -22.917 5.641 59.425 1.00 53.47 244 CYS A C 1
ATOM 1850 O O . CYS A 1 244 ? -23.652 4.998 58.674 1.00 53.47 244 CYS A O 1
ATOM 1852 N N . TYR A 1 245 ? -23.109 5.662 60.745 1.00 52.97 245 TYR A N 1
ATOM 1853 C CA . TYR A 1 245 ? -24.242 5.026 61.419 1.00 52.97 245 TYR A CA 1
ATOM 1854 C C . TYR A 1 245 ? -24.664 5.819 62.662 1.00 52.97 245 TYR A C 1
ATOM 1856 O O . TYR A 1 245 ? -23.861 6.542 63.253 1.00 52.97 245 TYR A O 1
ATOM 1864 N N . ALA A 1 246 ? -25.932 5.688 63.064 1.00 54.19 246 ALA A N 1
ATOM 1865 C CA . ALA A 1 246 ? -26.405 6.170 64.361 1.00 54.19 246 ALA A CA 1
ATOM 1866 C C . ALA A 1 246 ? -26.252 5.072 65.410 1.00 54.19 246 ALA A C 1
ATOM 1868 O O . ALA A 1 246 ? -26.689 3.939 65.190 1.00 54.19 246 ALA A O 1
ATOM 1869 N N . THR A 1 247 ? -25.699 5.424 66.570 1.00 55.91 247 THR A N 1
ATOM 1870 C CA . THR A 1 247 ? -25.629 4.515 67.718 1.00 55.91 247 THR A CA 1
ATOM 1871 C C . THR A 1 247 ? -26.546 5.010 68.824 1.00 55.91 247 THR A C 1
ATOM 1873 O O . THR A 1 247 ? -26.498 6.177 69.210 1.00 55.91 247 THR A O 1
ATOM 1876 N N . THR A 1 248 ? -27.377 4.118 69.354 1.00 60.66 248 THR A N 1
ATOM 1877 C CA . THR A 1 248 ? -28.183 4.392 70.546 1.00 60.66 248 THR A CA 1
ATOM 1878 C C . THR A 1 248 ? -27.863 3.369 71.619 1.00 60.66 248 THR A C 1
ATOM 1880 O O . THR A 1 248 ? -27.874 2.165 71.364 1.00 60.66 248 THR A O 1
ATOM 1883 N N . ILE A 1 249 ? -27.579 3.854 72.827 1.00 68.56 249 ILE A N 1
ATOM 1884 C CA . ILE A 1 249 ? -27.424 2.999 74.004 1.00 68.56 249 ILE A CA 1
ATOM 1885 C C . ILE A 1 249 ? -28.696 3.138 74.826 1.00 68.56 249 ILE A C 1
ATOM 1887 O O . ILE A 1 249 ? -29.110 4.255 75.138 1.00 68.56 249 ILE A O 1
ATOM 1891 N N . THR A 1 250 ? -29.338 2.023 75.155 1.00 70.88 250 THR A N 1
ATOM 1892 C CA . THR A 1 250 ? -30.521 2.010 76.018 1.00 70.88 250 THR A CA 1
ATOM 1893 C C . THR A 1 250 ? -30.258 1.127 77.223 1.00 70.88 250 THR A C 1
ATOM 1895 O O . THR A 1 250 ? -30.023 -0.068 77.077 1.00 70.88 250 THR A O 1
ATOM 1898 N N . VAL A 1 251 ? -30.324 1.724 78.408 1.00 76.75 251 VAL A N 1
ATOM 1899 C CA . VAL A 1 251 ? -30.237 1.028 79.690 1.00 76.75 251 VAL A CA 1
ATOM 1900 C C . VAL A 1 251 ? -31.654 0.747 80.169 1.00 76.75 251 VAL A C 1
ATOM 1902 O O . VAL A 1 251 ? -32.484 1.659 80.220 1.00 76.75 251 VAL A O 1
ATOM 1905 N N . THR A 1 252 ? -31.939 -0.506 80.503 1.00 79.62 252 THR A N 1
ATOM 1906 C CA . THR A 1 252 ? -33.230 -0.955 81.028 1.00 79.62 252 THR A CA 1
ATOM 1907 C C . THR A 1 252 ? -33.033 -1.567 82.408 1.00 79.62 252 THR A C 1
ATOM 1909 O O . THR A 1 252 ? -32.257 -2.504 82.567 1.00 79.62 252 THR A O 1
ATOM 1912 N N . VAL A 1 253 ? -33.759 -1.047 83.395 1.00 81.19 253 VAL A N 1
ATOM 1913 C CA . VAL A 1 253 ? -33.732 -1.512 84.786 1.00 81.19 253 VAL A CA 1
ATOM 1914 C C . VAL A 1 253 ? -35.122 -2.003 85.168 1.00 81.19 253 VAL A C 1
ATOM 1916 O O . VAL A 1 253 ? -36.088 -1.243 85.070 1.00 81.19 253 VAL A O 1
ATOM 1919 N N . VAL A 1 254 ? -35.230 -3.253 85.612 1.00 81.50 254 VAL A N 1
ATOM 1920 C CA . VAL A 1 254 ? -36.461 -3.832 86.165 1.00 81.50 254 VAL A CA 1
ATOM 1921 C C . VAL A 1 254 ? -36.275 -4.021 87.663 1.00 81.50 254 VAL A C 1
ATOM 1923 O O . VAL A 1 254 ? -35.394 -4.766 88.083 1.00 81.50 254 VAL A O 1
ATOM 1926 N N . ALA A 1 255 ? -37.107 -3.362 88.463 1.00 82.25 255 ALA A N 1
ATOM 1927 C CA . ALA A 1 255 ? -36.963 -3.324 89.914 1.00 82.25 255 ALA A CA 1
ATOM 1928 C C . ALA A 1 255 ? -38.236 -3.761 90.644 1.00 82.25 255 ALA A C 1
ATOM 1930 O O . ALA A 1 255 ? -39.354 -3.539 90.157 1.00 82.25 255 ALA A O 1
ATOM 1931 N N . ASP A 1 256 ? -38.039 -4.363 91.817 1.00 81.56 256 ASP A N 1
ATOM 1932 C CA . ASP A 1 256 ? -39.108 -4.749 92.735 1.00 81.56 256 ASP A CA 1
ATOM 1933 C C . ASP A 1 256 ? -39.816 -3.509 93.331 1.00 81.56 256 ASP A C 1
ATOM 1935 O O . ASP A 1 256 ? -39.268 -2.398 93.302 1.00 81.56 256 ASP A O 1
ATOM 1939 N N . PRO A 1 257 ? -41.063 -3.644 93.824 1.00 74.12 257 PRO A N 1
ATOM 1940 C CA . PRO A 1 257 ? -41.789 -2.531 94.435 1.00 74.12 257 PRO A CA 1
ATOM 1941 C C . PRO A 1 257 ? -40.998 -1.926 95.610 1.00 74.12 257 PRO A C 1
ATOM 1943 O O . PRO A 1 257 ? -40.549 -2.657 96.485 1.00 74.12 257 PRO A O 1
ATOM 1946 N N . GLY A 1 258 ? -40.827 -0.599 95.639 1.00 71.06 258 GLY A N 1
ATOM 1947 C CA . GLY A 1 258 ? -40.111 0.111 96.713 1.00 71.06 258 GLY A CA 1
ATOM 1948 C C . GLY A 1 258 ? -38.600 0.302 96.503 1.00 71.06 258 GLY A C 1
ATOM 1949 O O . GLY A 1 258 ? -37.981 1.053 97.248 1.00 71.06 258 GLY A O 1
ATOM 1950 N N . ALA A 1 259 ? -37.997 -0.277 95.457 1.00 78.25 259 ALA A N 1
ATOM 1951 C CA . ALA A 1 259 ? -36.557 -0.169 95.171 1.00 78.25 259 ALA A CA 1
ATOM 1952 C C . ALA A 1 259 ? -36.144 1.117 94.407 1.00 78.25 259 ALA A C 1
ATOM 1954 O O . ALA A 1 259 ? -35.192 1.125 93.622 1.00 78.25 259 ALA A O 1
ATOM 1955 N N . ASP A 1 260 ? -36.856 2.227 94.614 1.00 75.69 260 ASP A N 1
ATOM 1956 C CA . ASP A 1 260 ? -36.693 3.484 93.863 1.00 75.69 260 ASP A CA 1
ATOM 1957 C C . ASP A 1 260 ? -35.296 4.098 94.004 1.00 75.69 260 ASP A C 1
ATOM 1959 O O . ASP A 1 260 ? -34.747 4.640 93.039 1.00 75.69 260 ASP A O 1
ATOM 1963 N N . GLN A 1 261 ? -34.713 3.990 95.197 1.00 76.88 261 GLN A N 1
ATOM 1964 C CA . GLN A 1 261 ? -33.368 4.477 95.481 1.00 76.88 261 GLN A CA 1
ATOM 1965 C C . GLN A 1 261 ? -32.307 3.625 94.770 1.00 76.88 261 GLN A C 1
ATOM 1967 O O . GLN A 1 261 ? -31.405 4.184 94.145 1.00 76.88 261 GLN A O 1
ATOM 1972 N N . SER A 1 262 ? -32.470 2.296 94.752 1.00 79.44 262 SER A N 1
ATOM 1973 C CA . SER A 1 262 ? -31.585 1.374 94.025 1.00 79.44 262 SER A CA 1
ATOM 1974 C C . SER A 1 262 ? -31.625 1.608 92.511 1.00 79.44 262 SER A C 1
ATOM 1976 O O . SER A 1 262 ? -30.585 1.563 91.851 1.00 79.44 262 SER A O 1
ATOM 1978 N N . VAL A 1 263 ? -32.800 1.925 91.947 1.00 80.12 263 VAL A N 1
ATOM 1979 C CA . VAL A 1 263 ? -32.939 2.280 90.521 1.00 80.12 263 VAL A CA 1
ATOM 1980 C C . VAL A 1 263 ? -32.171 3.559 90.188 1.00 80.12 263 VAL A C 1
ATOM 1982 O O . VAL A 1 263 ? -31.473 3.592 89.175 1.00 80.12 263 VAL A O 1
ATOM 1985 N N . ARG A 1 264 ? -32.276 4.604 91.022 1.00 80.50 264 ARG A N 1
ATOM 1986 C CA . ARG A 1 264 ? -31.534 5.862 90.815 1.00 80.50 264 ARG A CA 1
ATOM 1987 C C . ARG A 1 264 ? -30.027 5.634 90.903 1.00 80.50 264 ARG A C 1
ATOM 1989 O O . ARG A 1 264 ? -29.332 5.949 89.946 1.00 80.50 264 ARG A O 1
ATOM 1996 N N . ALA A 1 265 ? -29.559 4.975 91.964 1.00 80.00 265 ALA A N 1
ATOM 1997 C CA . ALA A 1 265 ? -28.141 4.668 92.154 1.00 80.00 265 ALA A CA 1
ATOM 1998 C C . ALA A 1 265 ? -27.546 3.868 90.981 1.00 80.00 265 ALA A C 1
ATOM 2000 O O . ALA A 1 265 ? -26.441 4.151 90.528 1.00 80.00 265 ALA A O 1
ATOM 2001 N N . THR A 1 266 ? -28.302 2.910 90.435 1.00 81.12 266 THR A N 1
ATOM 2002 C CA . THR A 1 266 ? -27.859 2.105 89.282 1.00 81.12 266 THR A CA 1
ATOM 2003 C C . THR A 1 266 ? -27.770 2.932 88.002 1.00 81.12 266 THR A C 1
ATOM 2005 O O . THR A 1 266 ? -26.828 2.779 87.229 1.00 81.12 266 THR A O 1
ATOM 2008 N N . LEU A 1 267 ? -28.730 3.826 87.757 1.00 80.50 267 LEU A N 1
ATOM 2009 C CA . LEU A 1 267 ? -28.685 4.705 86.588 1.00 80.50 267 LEU A CA 1
ATOM 2010 C C . LEU A 1 267 ? -27.567 5.751 86.696 1.00 80.50 267 LEU A C 1
ATOM 2012 O O . LEU A 1 267 ? -26.917 6.031 85.693 1.00 80.50 267 LEU A O 1
ATOM 2016 N N . ASP A 1 268 ? -27.304 6.274 87.893 1.00 80.50 268 ASP A N 1
ATOM 2017 C CA . ASP A 1 268 ? -26.225 7.238 88.132 1.00 80.50 268 ASP A CA 1
ATOM 2018 C C . ASP A 1 268 ? -24.842 6.569 88.021 1.00 80.50 268 ASP A C 1
ATOM 2020 O O . ASP A 1 268 ? -23.920 7.136 87.433 1.00 80.50 268 ASP A O 1
ATOM 2024 N N . ALA A 1 269 ? -24.708 5.315 88.473 1.00 79.38 269 ALA A N 1
ATOM 2025 C CA . ALA A 1 269 ? -23.514 4.505 88.232 1.00 79.38 269 ALA A CA 1
ATOM 2026 C C . ALA A 1 269 ? -23.281 4.250 86.730 1.00 79.38 269 ALA A C 1
ATOM 2028 O O . ALA A 1 269 ? -22.135 4.275 86.275 1.00 79.38 269 ALA A O 1
ATOM 2029 N N . MET A 1 270 ? -24.348 4.061 85.937 1.00 78.31 270 MET A N 1
ATOM 2030 C CA . MET A 1 270 ? -24.227 3.914 84.479 1.00 78.31 270 MET A CA 1
ATOM 2031 C C . MET A 1 270 ? -23.837 5.232 83.815 1.00 78.31 270 MET A C 1
ATOM 2033 O O . MET A 1 270 ? -23.014 5.225 82.901 1.00 78.31 270 MET A O 1
ATOM 2037 N N . ASP A 1 271 ? -24.389 6.357 84.275 1.00 74.75 271 ASP A N 1
ATOM 2038 C CA . ASP A 1 271 ? -24.006 7.686 83.795 1.00 74.75 271 ASP A CA 1
ATOM 2039 C C . ASP A 1 271 ? -22.513 7.942 84.041 1.00 74.75 271 ASP A C 1
ATOM 2041 O O . ASP A 1 271 ? -21.802 8.354 83.123 1.00 74.75 271 ASP A O 1
ATOM 2045 N N . ALA A 1 272 ? -22.017 7.628 85.243 1.00 74.88 272 ALA A N 1
ATOM 2046 C CA . ALA A 1 272 ? -20.606 7.761 85.593 1.00 74.88 272 ALA A CA 1
ATOM 2047 C C . ALA A 1 272 ? -19.707 6.836 84.754 1.00 74.88 272 ALA A C 1
ATOM 2049 O O . ALA A 1 272 ? -18.689 7.283 84.223 1.00 74.88 272 ALA A O 1
ATOM 2050 N N . ALA A 1 273 ? -20.099 5.570 84.567 1.00 71.44 273 ALA A N 1
ATOM 2051 C CA . ALA A 1 273 ? -19.346 4.612 83.758 1.00 71.44 273 ALA A CA 1
ATOM 2052 C C . ALA A 1 273 ? -19.277 5.025 82.275 1.00 71.44 273 ALA A C 1
ATOM 2054 O O . ALA A 1 273 ? -18.209 4.962 81.661 1.00 71.44 273 ALA A O 1
ATOM 2055 N N . LEU A 1 274 ? -20.388 5.499 81.697 1.00 70.44 274 LEU A N 1
ATOM 2056 C CA . LEU A 1 274 ? -20.432 5.993 80.315 1.00 70.44 274 LEU A CA 1
ATOM 2057 C C . LEU A 1 274 ? -19.669 7.317 80.145 1.00 70.44 274 LEU A C 1
ATOM 2059 O O . LEU A 1 274 ? -19.034 7.526 79.109 1.00 70.44 274 LEU A O 1
ATOM 2063 N N . ALA A 1 275 ? -19.681 8.196 81.151 1.00 68.56 275 ALA A N 1
ATOM 2064 C CA . ALA A 1 275 ? -18.890 9.426 81.151 1.00 68.56 275 ALA A CA 1
ATOM 2065 C C . ALA A 1 275 ? -17.380 9.143 81.242 1.00 68.56 275 ALA A C 1
ATOM 2067 O O . ALA A 1 275 ? -16.602 9.739 80.494 1.00 68.56 275 ALA A O 1
ATOM 2068 N N . ALA A 1 276 ? -16.966 8.196 82.090 1.00 66.81 276 ALA A N 1
ATOM 2069 C CA . ALA A 1 276 ? -15.578 7.745 82.189 1.00 66.81 276 ALA A CA 1
ATOM 2070 C C . ALA A 1 276 ? -15.088 7.133 80.866 1.00 66.81 276 ALA A C 1
ATOM 2072 O O . ALA A 1 276 ? -13.997 7.461 80.399 1.00 66.81 276 ALA A O 1
ATOM 2073 N N . LEU A 1 277 ? -15.931 6.328 80.206 1.00 62.66 277 LEU A N 1
ATOM 2074 C CA . LEU A 1 277 ? -15.649 5.771 78.880 1.00 62.66 277 LEU A CA 1
ATOM 2075 C C . LEU A 1 277 ? -15.431 6.874 77.826 1.00 62.66 277 LEU A C 1
ATOM 2077 O O . LEU A 1 277 ? -14.501 6.795 77.023 1.00 62.66 277 LEU A O 1
ATOM 2081 N N . ALA A 1 278 ? -16.254 7.928 77.846 1.00 59.97 278 ALA A N 1
ATOM 2082 C CA . ALA A 1 278 ? -16.105 9.071 76.944 1.00 59.97 278 ALA A CA 1
ATOM 2083 C C . ALA A 1 278 ? -14.832 9.891 77.225 1.00 59.97 278 ALA A C 1
ATOM 2085 O O . ALA A 1 278 ? -14.249 10.450 76.301 1.00 59.97 278 ALA A O 1
ATOM 2086 N N . HIS A 1 279 ? -14.373 9.958 78.478 1.00 62.09 279 HIS A N 1
ATOM 2087 C CA . HIS A 1 279 ? -13.142 10.669 78.832 1.00 62.09 279 HIS A CA 1
ATOM 2088 C C . HIS A 1 279 ? -11.879 9.883 78.442 1.00 62.09 279 HIS A C 1
ATOM 2090 O O . HIS A 1 279 ? -10.940 10.455 77.891 1.00 62.09 279 HIS A O 1
ATOM 2096 N N . ALA A 1 280 ? -11.887 8.561 78.645 1.00 56.66 280 ALA A N 1
ATOM 2097 C CA . ALA A 1 280 ? -10.752 7.677 78.378 1.00 56.66 280 ALA A CA 1
ATOM 2098 C C . ALA A 1 280 ? -10.388 7.541 76.887 1.00 56.66 280 ALA A C 1
ATOM 2100 O O . ALA A 1 280 ? -9.256 7.204 76.552 1.00 56.66 280 ALA A O 1
ATOM 2101 N N . THR A 1 281 ? -11.327 7.809 75.976 1.00 55.25 281 THR A N 1
ATOM 2102 C CA . THR A 1 281 ? -11.069 7.776 74.523 1.00 55.25 281 THR A CA 1
ATOM 2103 C C . THR A 1 281 ? -10.377 9.037 73.993 1.00 55.25 281 THR A C 1
ATOM 2105 O O . THR A 1 281 ? -10.032 9.075 72.813 1.00 55.25 281 THR A O 1
ATOM 2108 N N . ALA A 1 282 ? -10.177 10.059 74.841 1.00 52.09 282 ALA A N 1
ATOM 2109 C CA . ALA A 1 282 ? -9.615 11.376 74.510 1.00 52.09 282 ALA A CA 1
ATOM 2110 C C . ALA A 1 282 ? -10.326 12.124 73.359 1.00 52.09 282 ALA A C 1
ATOM 2112 O O . ALA A 1 282 ? -9.867 13.173 72.908 1.00 52.09 282 ALA A O 1
ATOM 2113 N N . ASP A 1 283 ? -11.477 11.633 72.899 1.00 57.00 283 ASP A N 1
ATOM 2114 C CA . ASP A 1 283 ? -12.206 12.198 71.778 1.00 57.00 283 ASP A CA 1
ATOM 2115 C C . ASP A 1 283 ? -13.403 13.033 72.244 1.00 57.00 283 ASP A C 1
ATOM 2117 O O . ASP A 1 283 ? -14.434 12.531 72.698 1.00 57.00 283 ASP A O 1
ATOM 2121 N N . ARG A 1 284 ? -13.289 14.351 72.064 1.00 54.53 284 ARG A N 1
ATOM 2122 C CA . ARG A 1 284 ? -14.311 15.317 72.487 1.00 54.53 284 ARG A CA 1
ATOM 2123 C C . ARG A 1 284 ? -15.643 15.171 71.743 1.00 54.53 284 ARG A C 1
ATOM 2125 O O . ARG A 1 284 ? -16.664 15.598 72.278 1.00 54.53 284 ARG A O 1
ATOM 2132 N N . THR A 1 285 ? -15.653 14.534 70.571 1.00 52.28 285 THR A N 1
ATOM 2133 C CA . THR A 1 285 ? -16.858 14.370 69.736 1.00 52.28 285 THR A CA 1
ATOM 2134 C C . THR A 1 285 ? -17.749 13.191 70.164 1.00 52.28 285 THR A C 1
ATOM 2136 O O . THR A 1 285 ? -18.904 13.103 69.747 1.00 52.28 285 THR A O 1
ATOM 2139 N N . GLN A 1 286 ? -17.267 12.319 71.062 1.00 56.94 286 GLN A N 1
ATOM 2140 C CA . GLN A 1 286 ? -17.973 11.119 71.543 1.00 56.94 286 GLN A CA 1
ATOM 2141 C C . GLN A 1 286 ? -18.634 11.266 72.918 1.00 56.94 286 GLN A C 1
ATOM 2143 O O . GLN A 1 286 ? -19.015 10.276 73.545 1.00 56.94 286 GLN A O 1
ATOM 2148 N N . ARG A 1 287 ? -18.849 12.498 73.389 1.00 61.59 287 ARG A N 1
ATOM 2149 C CA . ARG A 1 287 ? -19.594 12.733 74.634 1.00 61.59 287 ARG A CA 1
ATOM 2150 C C . ARG A 1 287 ? -21.023 12.209 74.509 1.00 61.59 287 ARG A C 1
ATOM 2152 O O . ARG A 1 287 ? -21.807 12.720 73.711 1.00 61.59 287 ARG A O 1
ATOM 2159 N N . LEU A 1 288 ? -21.363 11.197 75.303 1.00 64.44 288 LEU A N 1
ATOM 2160 C CA . LEU A 1 288 ? -22.722 10.676 75.401 1.00 64.44 288 LEU A CA 1
ATOM 2161 C C . LEU A 1 288 ? -23.549 11.559 76.337 1.00 64.44 288 LEU A C 1
ATOM 2163 O O . LEU A 1 288 ? -23.122 11.887 77.440 1.00 64.44 288 LEU A O 1
ATOM 2167 N N . ARG A 1 289 ? -24.754 11.925 75.903 1.00 66.56 289 ARG A N 1
ATOM 2168 C CA . ARG A 1 289 ? -25.743 12.641 76.707 1.00 66.56 289 ARG A CA 1
ATOM 2169 C C . ARG A 1 289 ? -26.991 11.783 76.860 1.00 66.56 289 ARG A C 1
ATOM 2171 O O . ARG A 1 289 ? -27.470 11.187 75.892 1.00 66.56 289 ARG A O 1
ATOM 2178 N N . ALA A 1 290 ? -27.543 11.753 78.069 1.00 65.94 290 ALA A N 1
ATOM 2179 C CA . ALA A 1 290 ? -28.851 11.164 78.312 1.00 65.94 290 ALA A CA 1
ATOM 2180 C C . ALA A 1 290 ? -29.933 11.985 77.586 1.00 65.94 290 ALA A C 1
ATOM 2182 O O . ALA A 1 290 ? -30.062 13.192 77.785 1.00 65.94 290 ALA A O 1
ATOM 2183 N N . VAL A 1 291 ? -30.711 11.324 76.729 1.00 66.25 291 VAL A N 1
ATOM 2184 C CA . VAL A 1 291 ? -31.768 11.944 75.907 1.00 66.25 291 VAL A CA 1
ATOM 2185 C C . VAL A 1 291 ? -33.126 11.896 76.612 1.00 66.25 291 VAL A C 1
ATOM 2187 O O . VAL A 1 291 ? -34.023 12.682 76.316 1.00 66.25 291 VAL A O 1
ATOM 2190 N N . GLY A 1 292 ? -33.301 10.974 77.561 1.00 68.69 292 GLY A N 1
ATOM 2191 C CA . GLY A 1 292 ? -34.485 10.921 78.412 1.00 68.69 292 GLY A CA 1
ATOM 2192 C C . GLY A 1 292 ? -34.594 9.630 79.216 1.00 68.69 292 GLY A C 1
ATOM 2193 O O . GLY A 1 292 ? -34.050 8.597 78.824 1.00 68.69 292 GLY A O 1
ATOM 2194 N N . THR A 1 293 ? -35.342 9.701 80.319 1.00 73.69 293 THR A N 1
ATOM 2195 C CA . THR A 1 293 ? -35.676 8.557 81.179 1.00 73.69 293 THR A CA 1
ATOM 2196 C C . THR A 1 293 ? -37.189 8.341 81.164 1.00 73.69 293 THR A C 1
ATOM 2198 O O . THR A 1 293 ? -37.951 9.302 81.256 1.00 73.69 293 THR A O 1
ATOM 2201 N N . ARG A 1 294 ? -37.649 7.096 81.026 1.00 72.06 294 ARG A N 1
ATOM 2202 C CA . ARG A 1 294 ? -39.068 6.723 81.125 1.00 72.06 294 ARG A CA 1
ATOM 2203 C C . ARG A 1 294 ? -39.234 5.617 82.142 1.00 72.06 294 ARG A C 1
ATOM 2205 O O . ARG A 1 294 ? -38.511 4.632 82.077 1.00 72.06 294 ARG A O 1
ATOM 2212 N N . ARG A 1 295 ? -40.221 5.758 83.022 1.00 75.81 295 ARG A N 1
ATOM 2213 C CA . ARG A 1 295 ? -40.571 4.752 84.021 1.00 75.81 295 ARG A CA 1
ATOM 2214 C C . ARG A 1 295 ? -41.999 4.277 83.811 1.00 75.81 295 ARG A C 1
ATOM 2216 O O . ARG A 1 295 ? -42.882 5.070 83.489 1.00 75.81 295 ARG A O 1
ATOM 2223 N N . THR A 1 296 ? -42.238 2.980 83.936 1.00 73.38 296 THR A N 1
ATOM 2224 C CA . THR A 1 296 ? -43.567 2.387 83.765 1.00 73.38 296 THR A CA 1
ATOM 2225 C C . THR A 1 296 ? -43.723 1.173 84.673 1.00 73.38 296 THR A C 1
ATOM 2227 O O . THR A 1 296 ? -42.835 0.331 84.739 1.00 73.38 296 THR A O 1
ATOM 2230 N N . THR A 1 297 ? -44.857 1.067 85.364 1.00 74.50 297 THR A N 1
ATOM 2231 C CA . THR A 1 297 ? -45.192 -0.100 86.195 1.00 74.50 297 THR A CA 1
ATOM 2232 C C . THR A 1 297 ? -45.884 -1.170 85.354 1.00 74.50 297 THR A C 1
ATOM 2234 O O . THR A 1 297 ? -46.778 -0.862 84.559 1.00 74.50 297 THR A O 1
ATOM 2237 N N . VAL A 1 298 ? -45.492 -2.433 85.522 1.00 71.81 298 VAL A N 1
ATOM 2238 C CA . VAL A 1 298 ? -46.045 -3.558 84.755 1.00 71.81 298 VAL A CA 1
ATOM 2239 C C . VAL A 1 298 ? -47.479 -3.858 85.219 1.00 71.81 298 VAL A C 1
ATOM 2241 O O . VAL A 1 298 ? -47.696 -4.299 86.347 1.00 71.81 298 VAL A O 1
ATOM 2244 N N . ARG A 1 299 ? -48.462 -3.637 84.332 1.00 67.38 299 ARG A N 1
ATOM 2245 C CA . ARG A 1 299 ? -49.888 -4.002 84.497 1.00 67.38 299 ARG A CA 1
ATOM 2246 C C . ARG A 1 299 ? -50.270 -5.121 83.514 1.00 67.38 299 ARG A C 1
ATOM 2248 O O . ARG A 1 299 ? -49.641 -5.218 82.458 1.00 67.38 299 ARG A O 1
ATOM 2255 N N . ARG A 1 300 ? -51.296 -5.932 83.836 1.00 56.56 300 ARG A N 1
ATOM 2256 C CA . ARG A 1 300 ? -51.713 -7.125 83.054 1.00 56.56 300 ARG A CA 1
ATOM 2257 C C . ARG A 1 300 ? -51.872 -6.849 81.544 1.00 56.56 300 ARG A C 1
ATOM 2259 O O . ARG A 1 300 ? -51.340 -7.622 80.755 1.00 56.56 300 ARG A O 1
ATOM 2266 N N . ASP A 1 301 ? -52.428 -5.699 81.152 1.00 51.69 301 ASP A N 1
ATOM 2267 C CA . ASP A 1 301 ? -52.759 -5.402 79.741 1.00 51.69 301 ASP A CA 1
ATOM 2268 C C . ASP A 1 301 ? -51.657 -4.695 78.928 1.00 51.69 301 ASP A C 1
ATOM 2270 O O . ASP A 1 301 ? -51.809 -4.474 77.728 1.00 51.69 301 ASP A O 1
ATOM 2274 N N . ARG A 1 302 ? -50.527 -4.302 79.542 1.00 53.41 302 ARG A N 1
ATOM 2275 C CA . ARG A 1 302 ? -49.500 -3.464 78.874 1.00 53.41 302 ARG A CA 1
ATOM 2276 C C . ARG A 1 302 ? -48.154 -4.145 78.612 1.00 53.41 302 ARG A C 1
ATOM 2278 O O . ARG A 1 302 ? -47.249 -3.483 78.104 1.00 53.41 302 ARG A O 1
ATOM 2285 N N . ARG A 1 303 ? -48.008 -5.453 78.871 1.00 56.81 303 ARG A N 1
ATOM 2286 C CA . ARG A 1 303 ? -46.741 -6.197 78.660 1.00 56.81 303 ARG A CA 1
ATOM 2287 C C . ARG A 1 303 ? -46.153 -6.014 77.250 1.00 56.81 303 ARG A C 1
ATOM 2289 O O . ARG A 1 303 ? -44.973 -5.705 77.122 1.00 56.81 303 ARG A O 1
ATOM 2296 N N . ALA A 1 304 ? -46.977 -6.075 76.202 1.00 52.22 304 ALA A N 1
ATOM 2297 C CA . ALA A 1 304 ? -46.527 -5.919 74.812 1.00 52.22 304 ALA A CA 1
ATOM 2298 C C . ALA A 1 304 ? -46.047 -4.494 74.453 1.00 52.22 304 ALA A C 1
ATOM 2300 O O . ALA A 1 304 ? -45.200 -4.320 73.576 1.00 52.22 304 ALA A O 1
ATOM 2301 N N . ALA A 1 305 ? -46.565 -3.460 75.125 1.00 49.53 305 ALA A N 1
ATOM 2302 C CA . ALA A 1 305 ? -46.155 -2.072 74.896 1.00 49.53 305 ALA A CA 1
ATOM 2303 C C . ALA A 1 305 ? -44.808 -1.746 7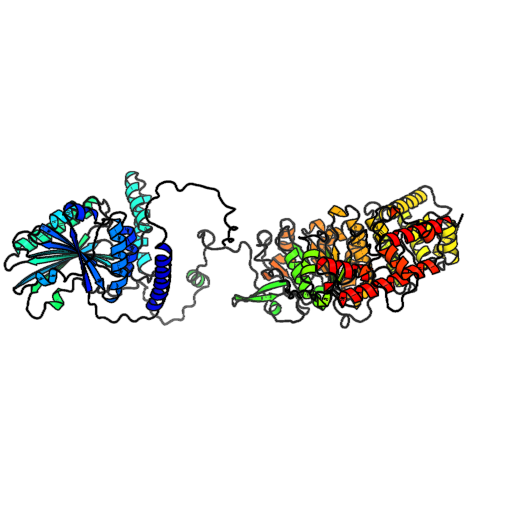5.566 1.00 49.53 305 ALA A C 1
ATOM 2305 O O . ALA A 1 305 ? -44.052 -0.923 75.049 1.00 49.53 305 ALA A O 1
ATOM 2306 N N . ILE A 1 306 ? -44.508 -2.417 76.685 1.00 55.56 306 ILE A N 1
ATOM 2307 C CA . ILE A 1 306 ? -43.282 -2.252 77.481 1.00 55.56 306 ILE A CA 1
ATOM 2308 C C . ILE A 1 306 ? -42.075 -2.917 76.788 1.00 55.56 306 ILE A C 1
ATOM 2310 O O . ILE A 1 306 ? -40.968 -2.396 76.852 1.00 55.56 306 ILE A O 1
ATOM 2314 N N . LEU A 1 307 ? -42.289 -3.994 76.022 1.00 55.09 307 LEU A N 1
ATOM 2315 C CA . LEU A 1 307 ? -41.241 -4.713 75.273 1.00 55.09 307 LEU A CA 1
ATOM 2316 C C . LEU A 1 307 ? -40.671 -3.949 74.056 1.00 55.09 307 LEU A C 1
ATOM 2318 O O . LEU A 1 307 ? -39.762 -4.432 73.374 1.00 55.09 307 LEU A O 1
ATOM 2322 N N . ARG A 1 308 ? -41.153 -2.734 73.754 1.00 56.00 308 ARG A N 1
ATOM 2323 C CA . ARG A 1 308 ? -40.583 -1.892 72.689 1.00 56.00 308 ARG A CA 1
ATOM 2324 C C . ARG A 1 308 ? -39.291 -1.220 73.169 1.00 56.00 308 ARG A C 1
ATOM 2326 O O . ARG A 1 308 ? -39.265 -0.020 73.417 1.00 56.00 308 ARG A O 1
ATOM 2333 N N . ARG A 1 309 ? -38.197 -1.993 73.203 1.00 55.06 309 ARG A N 1
ATOM 2334 C CA . ARG A 1 309 ? -36.816 -1.555 73.521 1.00 55.06 309 ARG A CA 1
ATOM 2335 C C . ARG A 1 309 ? -36.267 -0.407 72.653 1.00 55.06 309 ARG A C 1
ATOM 2337 O O . ARG A 1 309 ? -35.193 0.107 72.931 1.00 55.06 309 ARG A O 1
ATOM 2344 N N . ALA A 1 310 ? -36.980 0.018 71.612 1.00 46.34 310 ALA A N 1
ATOM 2345 C CA . ALA A 1 310 ? -36.586 1.128 70.755 1.00 46.34 310 ALA A CA 1
ATOM 2346 C C . ALA A 1 310 ? -37.739 2.128 70.632 1.00 46.34 310 ALA A C 1
ATOM 2348 O O . ALA A 1 310 ? -38.863 1.758 70.271 1.00 46.34 310 ALA A O 1
ATOM 2349 N N . ARG A 1 311 ? -37.459 3.417 70.866 1.00 40.81 311 ARG A N 1
ATOM 2350 C CA . ARG A 1 311 ? -38.315 4.480 70.326 1.00 40.81 311 ARG A CA 1
ATOM 2351 C C . ARG A 1 311 ? -38.460 4.242 68.817 1.00 40.81 311 ARG A C 1
ATOM 2353 O O . ARG A 1 311 ? -37.484 3.915 68.147 1.00 40.81 311 ARG A O 1
ATOM 2360 N N . ARG A 1 312 ? -39.652 4.491 68.261 1.00 37.50 312 ARG A N 1
ATOM 2361 C CA . ARG A 1 312 ? -39.724 4.928 66.859 1.00 37.50 312 ARG A CA 1
ATOM 2362 C C . ARG A 1 312 ? -38.782 6.128 66.761 1.00 37.50 312 ARG A C 1
ATOM 2364 O O . ARG A 1 312 ? -38.962 7.069 67.536 1.00 37.50 312 ARG A O 1
ATOM 2371 N N . CYS A 1 313 ? -37.790 6.105 65.873 1.00 33.78 313 CYS A N 1
ATOM 2372 C CA . CYS A 1 313 ? -37.192 7.358 65.433 1.00 33.78 313 CYS A CA 1
ATOM 2373 C C . CYS A 1 313 ? -38.342 8.205 64.886 1.00 33.78 313 CYS A C 1
ATOM 2375 O O . CYS A 1 313 ? -38.849 7.941 63.799 1.00 33.78 313 CYS A O 1
ATOM 2377 N N . ALA A 1 314 ? -38.802 9.176 65.674 1.00 28.89 314 ALA A N 1
ATOM 2378 C CA . ALA A 1 314 ? -39.363 10.374 65.098 1.00 28.89 314 ALA A CA 1
ATOM 2379 C C . ALA A 1 314 ? -38.202 10.970 64.307 1.00 28.89 314 ALA A C 1
ATOM 2381 O O . ALA A 1 314 ? -37.164 11.299 64.886 1.00 28.89 314 ALA A O 1
ATOM 2382 N N . TRP A 1 315 ? -38.338 10.978 62.986 1.00 29.42 315 TRP A N 1
ATOM 2383 C CA . TRP A 1 315 ? -37.492 11.811 62.150 1.00 29.42 315 TRP A CA 1
ATOM 2384 C C . TRP A 1 315 ? -37.601 13.228 62.728 1.00 29.42 315 TRP A C 1
ATOM 2386 O O . TRP A 1 315 ? -38.703 13.596 63.160 1.00 29.42 315 TRP A O 1
ATOM 2396 N N . PRO A 1 316 ? -36.514 14.013 62.818 1.00 30.59 316 PRO A N 1
ATOM 2397 C CA . PRO A 1 316 ? -36.699 15.426 63.103 1.00 30.59 316 PRO A CA 1
ATOM 2398 C C . PRO A 1 316 ? -37.720 15.959 62.082 1.00 30.59 316 PRO A C 1
ATOM 2400 O O . PRO A 1 316 ? -37.670 15.544 60.917 1.00 30.59 316 PRO A O 1
ATOM 2403 N N . PRO A 1 317 ? -38.691 16.795 62.492 1.00 30.14 317 PRO A N 1
ATOM 2404 C CA . PRO A 1 317 ? -39.533 17.463 61.517 1.00 30.14 317 PRO A CA 1
ATOM 2405 C C . PRO A 1 317 ? -38.604 18.173 60.534 1.00 30.14 317 PRO A C 1
ATOM 2407 O O . PRO A 1 317 ? -37.610 18.781 60.938 1.00 30.14 317 PRO A O 1
ATOM 2410 N N . VAL A 1 318 ? -38.887 18.019 59.243 1.00 37.62 318 VAL A N 1
ATOM 2411 C CA . VAL A 1 318 ? -38.162 18.689 58.168 1.00 37.62 318 VAL A CA 1
ATOM 2412 C C . VAL A 1 318 ? -38.366 20.193 58.360 1.00 37.62 318 VAL A C 1
ATOM 2414 O O . VAL A 1 318 ? -39.384 20.750 57.971 1.00 37.62 318 VAL A O 1
ATOM 2417 N N . ALA A 1 319 ? -37.421 20.831 59.038 1.00 30.17 319 ALA A N 1
ATOM 2418 C CA . ALA A 1 319 ? -37.342 22.263 59.278 1.00 30.17 319 ALA A CA 1
ATOM 2419 C C . ALA A 1 319 ? -35.849 22.616 59.212 1.00 30.17 319 ALA A C 1
ATOM 2421 O O . ALA A 1 319 ? -35.048 22.008 59.912 1.00 30.17 319 ALA A O 1
ATOM 2422 N N . CYS A 1 320 ? -35.344 23.508 58.374 1.00 29.64 320 CYS A N 1
ATOM 2423 C CA . CYS A 1 320 ? -35.917 24.317 57.318 1.00 29.64 320 CYS A CA 1
ATOM 2424 C C . CYS A 1 320 ? -34.848 24.385 56.221 1.00 29.64 320 CYS A C 1
ATOM 2426 O O . CYS A 1 320 ? -33.656 24.497 56.516 1.00 29.64 320 CYS A O 1
ATOM 2428 N N . LEU A 1 321 ? -35.276 24.379 54.960 1.00 31.70 321 LEU A N 1
ATOM 2429 C CA . LEU A 1 321 ? -34.544 25.083 53.917 1.00 31.70 321 LEU A CA 1
ATOM 2430 C C . LEU A 1 321 ? -34.403 26.538 54.379 1.00 31.70 321 LEU A C 1
ATOM 2432 O O . LEU A 1 321 ? -35.399 27.253 54.453 1.00 31.70 321 LEU A O 1
ATOM 2436 N N . LEU A 1 322 ? -33.186 26.985 54.677 1.00 35.31 322 LEU A N 1
ATOM 2437 C CA . LEU A 1 322 ? -32.854 28.399 54.520 1.00 35.31 322 LEU A CA 1
ATOM 2438 C C . LEU A 1 322 ? -32.548 28.618 53.037 1.00 35.31 322 LEU A C 1
ATOM 2440 O O . LEU A 1 322 ? -31.404 28.764 52.629 1.00 35.31 322 LEU A O 1
ATOM 2444 N N . VAL A 1 323 ? -33.607 28.564 52.233 1.00 34.19 323 VAL A N 1
ATOM 2445 C CA . VAL A 1 323 ? -33.693 29.362 51.013 1.00 34.19 323 VAL A CA 1
ATOM 2446 C C . VAL A 1 323 ? -34.358 30.660 51.464 1.00 34.19 323 VAL A C 1
ATOM 2448 O O . VAL A 1 323 ? -35.417 30.582 52.099 1.00 34.19 323 VAL A O 1
ATOM 2451 N N . PRO A 1 324 ? -33.773 31.844 51.218 1.00 34.09 324 PRO A N 1
ATOM 2452 C CA . PRO A 1 324 ? -34.500 33.081 51.434 1.00 34.09 324 PRO A CA 1
ATOM 2453 C C . PRO A 1 324 ? -35.739 33.053 50.536 1.00 34.09 324 PRO A C 1
ATOM 2455 O O . PRO A 1 324 ? -35.645 32.967 49.314 1.00 34.09 324 PRO A O 1
ATOM 2458 N N . ARG A 1 325 ? -36.918 33.067 51.162 1.00 34.47 325 ARG A N 1
ATOM 2459 C CA . ARG A 1 325 ? -38.183 33.301 50.471 1.00 34.47 325 ARG A CA 1
ATOM 2460 C C . ARG A 1 325 ? -38.161 34.733 49.938 1.00 34.47 325 ARG A C 1
ATOM 2462 O O . ARG A 1 325 ? -38.465 35.655 50.684 1.00 34.47 325 ARG A O 1
ATOM 2469 N N . HIS A 1 326 ? -37.875 34.897 48.654 1.00 36.38 326 HIS A N 1
ATOM 2470 C CA . HIS A 1 326 ? -38.583 35.897 47.866 1.00 36.38 326 HIS A CA 1
ATOM 2471 C C . HIS A 1 326 ? -39.580 35.167 46.965 1.00 36.38 326 HIS A C 1
ATOM 2473 O O . HIS A 1 326 ? -39.285 34.110 46.412 1.00 36.38 326 HIS A O 1
ATOM 2479 N N . ALA A 1 327 ? -40.811 35.672 46.982 1.00 37.22 327 ALA A N 1
ATOM 2480 C CA . ALA A 1 327 ? -41.998 35.056 46.413 1.00 37.22 327 ALA A CA 1
ATOM 2481 C C . ALA A 1 327 ? -41.901 34.894 44.880 1.00 37.22 327 ALA A C 1
ATOM 2483 O O . ALA A 1 327 ? -41.245 35.708 44.228 1.00 37.22 327 ALA A O 1
ATOM 2484 N N . PRO A 1 328 ? -42.548 33.867 44.302 1.00 46.88 328 PRO A N 1
ATOM 2485 C CA . PRO A 1 328 ? -42.606 33.673 42.864 1.00 46.88 328 PRO A CA 1
ATOM 2486 C C . PRO A 1 328 ? -43.721 34.547 42.292 1.00 46.88 328 PRO A C 1
ATOM 2488 O O . PRO A 1 328 ? -44.872 34.320 42.631 1.00 46.88 328 PRO A O 1
ATOM 2491 N N . ASP A 1 329 ? -43.379 35.524 41.454 1.00 40.62 329 ASP A N 1
ATOM 2492 C CA . ASP A 1 329 ? -44.318 36.069 40.454 1.00 40.62 329 ASP A CA 1
ATOM 2493 C C . ASP A 1 329 ? -43.639 36.815 39.286 1.00 40.62 329 ASP A C 1
ATOM 2495 O O . ASP A 1 329 ? -44.299 37.455 38.474 1.00 40.62 329 ASP A O 1
ATOM 2499 N N . ALA A 1 330 ? -42.320 36.699 39.117 1.00 42.69 330 ALA A N 1
ATOM 2500 C CA . ALA A 1 330 ? -41.634 37.238 37.946 1.00 42.69 330 ALA A CA 1
ATOM 2501 C C . ALA A 1 330 ? -40.775 36.152 37.302 1.00 42.69 330 ALA A C 1
ATOM 2503 O O . ALA A 1 330 ? -39.949 35.520 37.963 1.00 42.69 330 ALA A O 1
ATOM 2504 N N . SER A 1 331 ? -40.969 35.937 36.002 1.00 44.50 331 SER A N 1
ATOM 2505 C CA . SER A 1 331 ? -40.059 35.174 35.149 1.00 44.50 331 SER A CA 1
ATOM 2506 C C . SER A 1 331 ? -38.627 35.681 35.348 1.00 44.50 331 SER A C 1
ATOM 2508 O O . SER A 1 331 ? -38.306 36.799 34.946 1.00 44.50 331 SER A O 1
ATOM 2510 N N . MET A 1 332 ? -37.776 34.879 35.995 1.00 52.28 332 MET A N 1
ATOM 2511 C CA . MET A 1 332 ? -36.365 35.213 36.191 1.00 52.28 332 MET A CA 1
ATOM 2512 C C . MET A 1 332 ? -35.613 35.066 34.868 1.00 52.28 332 MET A C 1
ATOM 2514 O O . MET A 1 332 ? -35.415 33.958 34.373 1.00 52.28 332 MET A O 1
ATOM 2518 N N . LEU A 1 333 ? -35.180 36.197 34.314 1.00 51.81 333 LEU A N 1
ATOM 2519 C CA . LEU A 1 333 ? -34.164 36.248 33.269 1.00 51.81 333 LEU A CA 1
ATOM 2520 C C . LEU A 1 333 ? -32.796 36.151 33.944 1.00 51.81 333 LEU A C 1
ATOM 2522 O O . LEU A 1 333 ? -32.373 37.082 34.623 1.00 51.81 333 LEU A O 1
ATOM 2526 N N . LEU A 1 334 ? -32.137 35.006 33.784 1.00 53.12 334 LEU A N 1
ATOM 2527 C CA . LEU A 1 334 ? -30.778 34.786 34.270 1.00 53.12 334 LEU A CA 1
ATOM 2528 C C . LEU A 1 334 ? -29.778 35.204 33.194 1.00 53.12 334 LEU A C 1
ATOM 2530 O O . LEU A 1 334 ? -29.934 34.856 32.021 1.00 53.12 334 LEU A O 1
ATOM 2534 N N . SER A 1 335 ? -28.728 35.915 33.594 1.00 52.41 335 SER A N 1
ATOM 2535 C CA . SER A 1 335 ? -27.580 36.165 32.725 1.00 52.41 335 SER A CA 1
ATOM 2536 C C . SER A 1 335 ? -26.799 34.870 32.469 1.00 52.41 335 SER A C 1
ATOM 2538 O O . SER A 1 335 ? -26.843 33.924 33.257 1.00 52.41 335 SER A O 1
ATOM 2540 N N . VAL A 1 336 ? -26.028 34.821 31.377 1.00 48.75 336 VAL A N 1
ATOM 2541 C CA . VAL A 1 336 ? -25.196 33.649 31.035 1.00 48.75 336 VAL A CA 1
ATOM 2542 C C . VAL A 1 336 ? -24.226 33.290 32.173 1.00 48.75 336 VAL A C 1
ATOM 2544 O O . VAL A 1 336 ? -23.987 32.112 32.419 1.00 48.75 336 VAL A O 1
ATOM 2547 N N . ALA A 1 337 ? -23.723 34.281 32.918 1.00 46.97 337 ALA A N 1
ATOM 2548 C CA . ALA A 1 337 ? -22.846 34.064 34.071 1.00 46.97 337 ALA A CA 1
ATOM 2549 C C . ALA A 1 337 ? -23.576 33.427 35.273 1.00 46.97 337 ALA A C 1
ATOM 2551 O O . ALA A 1 337 ? -23.017 32.570 35.959 1.00 46.97 337 ALA A O 1
ATOM 2552 N N . GLU A 1 338 ? -24.837 33.798 35.508 1.00 51.31 338 GLU A N 1
ATOM 2553 C CA . GLU A 1 338 ? -25.685 33.215 36.561 1.00 51.31 338 GLU A CA 1
ATOM 2554 C C . GLU A 1 338 ? -26.155 31.800 36.192 1.00 51.31 338 GLU A C 1
ATOM 2556 O O . GLU A 1 338 ? -26.255 30.915 37.040 1.00 51.31 338 GLU A O 1
ATOM 2561 N N . LEU A 1 339 ? -26.376 31.548 34.901 1.00 55.69 339 LEU A N 1
ATOM 2562 C CA . LEU A 1 339 ? -26.696 30.220 34.380 1.00 55.69 339 LEU A CA 1
ATOM 2563 C C . LEU A 1 339 ? -25.477 29.281 34.458 1.00 55.69 339 LEU A C 1
ATOM 2565 O O . LEU A 1 339 ? -25.613 28.122 34.848 1.00 55.69 339 LEU A O 1
ATOM 2569 N N . ALA A 1 340 ? -24.274 29.797 34.181 1.00 52.22 340 ALA A N 1
ATOM 2570 C CA . ALA A 1 340 ? -23.012 29.063 34.302 1.00 52.22 340 ALA A CA 1
ATOM 2571 C C . ALA A 1 340 ? -22.627 28.733 35.757 1.00 52.22 340 ALA A C 1
ATOM 2573 O O . ALA A 1 340 ? -21.928 27.756 35.998 1.00 52.22 340 ALA A O 1
ATOM 2574 N N . THR A 1 341 ? -23.107 29.491 36.747 1.00 49.88 341 THR A N 1
ATOM 2575 C CA . THR A 1 341 ? -22.898 29.170 38.175 1.00 49.88 341 THR A CA 1
ATOM 2576 C C . THR A 1 341 ? -23.875 28.116 38.700 1.00 49.88 341 THR A C 1
ATOM 2578 O O . THR A 1 341 ? -23.574 27.429 39.676 1.00 49.88 341 THR A O 1
ATOM 2581 N N . LEU A 1 342 ? -25.025 27.931 38.043 1.00 47.25 342 LEU A N 1
ATOM 2582 C CA . LEU A 1 342 ? -25.947 26.821 38.318 1.00 47.25 342 LEU A CA 1
ATOM 2583 C C . LEU A 1 342 ? -25.457 25.487 37.724 1.00 47.25 342 LEU A C 1
ATOM 2585 O O . LEU A 1 342 ? -25.871 24.424 38.191 1.00 47.25 342 LEU A O 1
ATOM 2589 N N . PHE A 1 343 ? -24.563 25.538 36.732 1.00 45.44 343 PHE A N 1
ATOM 2590 C CA . PHE A 1 343 ? -23.933 24.383 36.096 1.00 45.44 343 PHE A CA 1
ATOM 2591 C C . PHE A 1 343 ? -22.431 24.633 35.894 1.00 45.44 343 PHE A C 1
ATOM 2593 O O . PHE A 1 343 ? -22.006 25.079 34.832 1.00 45.44 343 PHE A O 1
ATOM 2600 N N . GLU A 1 344 ? -21.618 24.331 36.909 1.00 47.41 344 GLU A N 1
ATOM 2601 C CA . GLU A 1 344 ? -20.156 24.381 36.790 1.00 47.41 344 GLU A CA 1
ATOM 2602 C C . GLU A 1 344 ? -19.632 23.049 36.209 1.00 47.41 344 GLU A C 1
ATOM 2604 O O . GLU A 1 344 ? -19.710 22.017 36.890 1.00 47.41 344 GLU A O 1
ATOM 2609 N N . PRO A 1 345 ? -19.101 23.008 34.969 1.00 51.50 345 PRO A N 1
ATOM 2610 C CA . PRO A 1 345 ? -18.358 21.846 34.494 1.00 51.50 345 PRO A CA 1
ATOM 2611 C C . PRO A 1 345 ? -17.058 21.695 35.306 1.00 51.50 345 PRO A C 1
ATOM 2613 O O . PRO A 1 345 ? -16.541 22.687 35.825 1.00 51.50 345 PRO A O 1
ATOM 2616 N N . PRO A 1 346 ? -16.507 20.474 35.438 1.00 51.97 346 PRO A N 1
ATOM 2617 C CA . PRO A 1 346 ? -15.323 20.219 36.254 1.00 51.97 346 PRO A CA 1
ATOM 2618 C C . PRO A 1 346 ? -14.163 21.134 35.837 1.00 51.97 346 PRO A C 1
ATOM 2620 O O . PRO A 1 346 ? -13.589 20.986 34.759 1.00 51.97 346 PRO A O 1
ATOM 2623 N N . LEU A 1 347 ? -13.828 22.102 36.696 1.00 52.44 347 LEU A N 1
ATOM 2624 C CA . LEU A 1 347 ? -12.7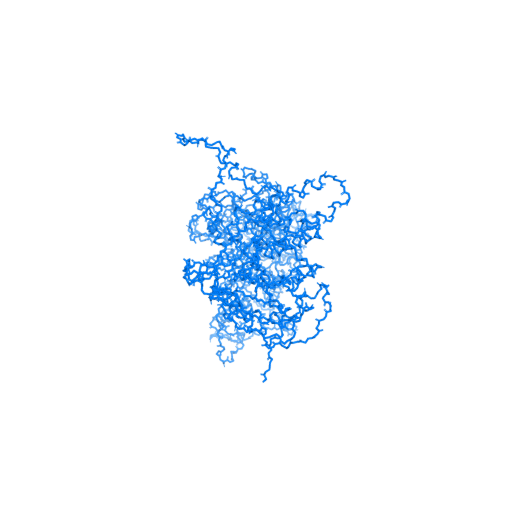57 23.061 36.443 1.00 52.44 347 LEU A CA 1
ATOM 2625 C C . LEU A 1 347 ? -11.390 22.362 36.415 1.00 52.44 347 LEU A C 1
ATOM 2627 O O . LEU A 1 347 ? -11.131 21.389 37.128 1.00 52.44 347 LEU A O 1
ATOM 2631 N N . ASN A 1 348 ? -10.511 22.912 35.578 1.00 46.69 348 ASN A N 1
ATOM 2632 C CA . ASN A 1 348 ? -9.322 22.305 34.978 1.00 46.69 348 ASN A CA 1
ATOM 2633 C C . ASN A 1 348 ? -8.279 21.626 35.895 1.00 46.69 348 ASN A C 1
ATOM 2635 O O . ASN A 1 348 ? -7.311 21.099 35.355 1.00 46.69 348 ASN A O 1
ATOM 2639 N N . HIS A 1 349 ? -8.394 21.536 37.228 1.00 48.91 349 HIS A N 1
ATOM 2640 C CA . HIS A 1 349 ? -7.246 21.152 38.079 1.00 48.91 349 HIS A CA 1
ATOM 2641 C C . HIS A 1 349 ? -7.470 20.169 39.254 1.00 48.91 349 HIS A C 1
ATOM 2643 O O . HIS A 1 349 ? -6.524 19.997 40.014 1.00 48.91 349 HIS A O 1
ATOM 2649 N N . ALA A 1 350 ? -8.612 19.478 39.431 1.00 47.94 350 ALA A N 1
ATOM 2650 C CA . ALA A 1 350 ? -8.852 18.828 40.742 1.00 47.94 350 ALA A CA 1
ATOM 2651 C C . ALA A 1 350 ? -9.274 17.342 40.833 1.00 47.94 350 ALA A C 1
ATOM 2653 O O . ALA A 1 350 ? -9.305 16.848 41.959 1.00 47.94 350 ALA A O 1
ATOM 2654 N N . ASP A 1 351 ? -9.562 16.602 39.753 1.00 50.47 351 ASP A N 1
ATOM 2655 C CA . ASP A 1 351 ? -10.079 15.221 39.887 1.00 50.47 351 ASP A CA 1
ATOM 2656 C C . ASP A 1 351 ? -9.283 14.180 39.064 1.00 50.47 351 ASP A C 1
ATOM 2658 O O . ASP A 1 351 ? -9.302 14.257 37.832 1.00 50.47 351 ASP A O 1
ATOM 2662 N N . PRO A 1 352 ? -8.575 13.218 39.700 1.00 56.16 352 PRO A N 1
ATOM 2663 C CA . PRO A 1 352 ? -7.841 12.155 39.007 1.00 56.16 352 PRO A CA 1
ATOM 2664 C C . PRO A 1 352 ? -8.747 11.056 38.427 1.00 56.16 352 PRO A C 1
ATOM 2666 O O . PRO A 1 352 ? -8.253 10.193 37.707 1.00 56.16 352 PRO A O 1
ATOM 2669 N N . PHE A 1 353 ? -10.050 11.063 38.727 1.00 53.19 353 PHE A N 1
ATOM 2670 C CA . PHE A 1 353 ? -11.006 10.079 38.206 1.00 53.19 353 PHE A CA 1
ATOM 2671 C C . PHE A 1 353 ? -11.784 10.571 36.975 1.00 53.19 353 PHE A C 1
ATOM 2673 O O . PHE A 1 353 ? -12.638 9.847 36.466 1.00 53.19 353 PHE A O 1
ATOM 2680 N N . VAL A 1 354 ? -11.502 11.787 36.491 1.00 57.44 354 VAL A N 1
ATOM 2681 C CA . VAL A 1 354 ? -12.120 12.354 35.285 1.00 57.44 354 VAL A CA 1
ATOM 2682 C C . VAL A 1 354 ? -11.158 12.207 34.111 1.00 57.44 354 VAL A C 1
ATOM 2684 O O . VAL A 1 354 ? -10.121 12.871 34.063 1.00 57.44 354 VAL A O 1
ATOM 2687 N N . GLU A 1 355 ? -11.515 11.354 33.149 1.00 58.53 355 GLU A N 1
ATOM 2688 C CA . GLU A 1 355 ? -10.819 11.271 31.864 1.00 58.53 355 GLU A CA 1
ATOM 2689 C C . GLU A 1 355 ? -11.025 12.582 31.097 1.00 58.53 355 GLU A C 1
ATOM 2691 O O . GLU A 1 355 ? -12.154 13.028 30.880 1.00 58.53 355 GLU A O 1
ATOM 2696 N N . ARG A 1 356 ? -9.923 13.237 30.731 1.00 69.75 356 ARG A N 1
ATOM 2697 C CA . ARG A 1 356 ? -9.947 14.525 30.038 1.00 69.75 356 ARG A CA 1
ATOM 2698 C C . ARG A 1 356 ? -9.630 14.317 28.576 1.00 69.75 356 ARG A C 1
ATOM 2700 O O . ARG A 1 356 ? -8.657 13.644 28.248 1.00 69.75 356 ARG A O 1
ATOM 2707 N N . GLN A 1 357 ? -10.393 14.974 27.713 1.00 70.94 357 GLN A N 1
ATOM 2708 C CA . GLN A 1 357 ? -9.968 15.139 26.332 1.00 70.94 357 GLN A CA 1
ATOM 2709 C C . GLN A 1 357 ? -8.737 16.045 26.319 1.00 70.94 357 GLN A C 1
ATOM 2711 O O . GLN A 1 357 ? -8.773 17.178 26.798 1.00 70.94 357 GLN A O 1
ATOM 2716 N N . THR A 1 358 ? -7.626 15.507 25.827 1.00 78.44 358 THR A N 1
ATOM 2717 C CA . THR A 1 358 ? -6.330 16.194 25.743 1.00 78.44 358 THR A CA 1
ATOM 2718 C C . THR A 1 358 ? -6.260 17.170 24.575 1.00 78.44 358 THR A C 1
ATOM 2720 O O . THR A 1 358 ? -5.289 17.912 24.449 1.00 78.44 358 THR A O 1
ATOM 2723 N N . ASN A 1 359 ? -7.291 17.174 23.735 1.00 88.00 359 ASN A N 1
ATOM 2724 C CA . ASN A 1 359 ? -7.387 17.953 22.524 1.00 88.00 359 ASN A CA 1
ATOM 2725 C C . ASN A 1 359 ? -8.828 18.383 22.227 1.00 88.00 359 ASN A C 1
ATOM 2727 O O . ASN A 1 359 ? -9.799 17.769 22.676 1.00 88.00 359 ASN A O 1
ATOM 2731 N N . ARG A 1 360 ? -8.968 19.458 21.452 1.00 89.50 360 ARG A N 1
ATOM 2732 C CA . ARG A 1 360 ? -10.261 20.051 21.107 1.00 89.50 360 ARG A CA 1
ATOM 2733 C C . ARG A 1 360 ? -11.137 19.115 20.270 1.00 89.50 360 ARG A C 1
ATOM 2735 O O . ARG A 1 360 ? -10.806 18.783 19.133 1.00 89.50 360 ARG A O 1
ATOM 2742 N N . TRP A 1 361 ? -12.320 18.772 20.772 1.00 89.88 361 TRP A N 1
ATOM 2743 C CA . TRP A 1 361 ? -13.323 18.059 19.981 1.00 89.88 361 TRP A CA 1
ATOM 2744 C C . TRP A 1 361 ? -14.177 19.030 19.156 1.00 89.88 361 TRP A C 1
ATOM 2746 O O . TRP A 1 361 ? -14.825 19.921 19.702 1.00 89.88 361 TRP A O 1
ATOM 2756 N N . LEU A 1 362 ? -14.182 18.863 17.834 1.00 91.12 362 LEU A N 1
ATOM 2757 C CA . LEU A 1 362 ? -14.984 19.643 16.901 1.00 91.12 362 LEU A CA 1
ATOM 2758 C C . LEU A 1 362 ? -16.337 18.962 16.649 1.00 91.12 362 LEU A C 1
ATOM 2760 O O . LEU A 1 362 ? -16.378 17.745 16.441 1.00 91.12 362 LEU A O 1
ATOM 2764 N N . PRO A 1 363 ? -17.447 19.720 16.646 1.00 85.50 363 PRO A N 1
ATOM 2765 C CA . PRO A 1 363 ? -18.754 19.178 16.310 1.00 85.50 363 PRO A CA 1
ATOM 2766 C C . PRO A 1 363 ? -18.789 18.731 14.848 1.00 85.50 363 PRO A C 1
ATOM 2768 O O . PRO A 1 363 ? -18.075 19.263 13.997 1.00 85.50 363 PRO A O 1
ATOM 2771 N N . VAL A 1 364 ? -19.647 17.759 14.552 1.00 85.38 364 VAL A N 1
ATOM 2772 C CA . VAL A 1 364 ? -19.810 17.246 13.193 1.00 85.38 364 VAL A CA 1
ATOM 2773 C C . VAL A 1 364 ? -21.030 17.897 12.542 1.00 85.38 364 VAL A C 1
ATOM 2775 O O . VAL A 1 364 ? -22.123 17.791 13.095 1.00 85.38 364 VAL A O 1
ATOM 2778 N N . PRO A 1 365 ? -20.883 18.560 11.382 1.00 83.25 365 PRO A N 1
ATOM 2779 C CA . PRO A 1 365 ? -22.012 19.151 10.668 1.00 83.25 365 PRO A CA 1
ATOM 2780 C C . PRO A 1 365 ? -23.028 18.093 10.218 1.00 83.25 365 PRO A C 1
ATOM 2782 O O . PRO A 1 365 ? -22.633 17.038 9.725 1.00 83.25 365 PRO A O 1
ATOM 2785 N N . ASP A 1 366 ? -24.326 18.400 10.279 1.00 80.88 366 ASP A N 1
ATOM 2786 C CA . ASP A 1 366 ? -25.403 17.453 9.928 1.00 80.88 366 ASP A CA 1
ATOM 2787 C C . ASP A 1 366 ? -25.279 16.881 8.509 1.00 80.88 366 ASP A C 1
ATOM 2789 O O . ASP A 1 366 ? -25.553 15.705 8.273 1.00 80.88 366 ASP A O 1
ATOM 2793 N N . ARG A 1 367 ? -24.775 17.681 7.563 1.00 79.62 367 ARG A N 1
ATOM 2794 C CA . ARG A 1 367 ? -24.463 17.235 6.193 1.00 79.62 367 ARG A CA 1
ATOM 2795 C C . ARG A 1 367 ? -23.482 16.061 6.146 1.00 79.62 367 ARG A C 1
ATOM 2797 O O . ARG A 1 367 ? -23.626 15.179 5.309 1.00 79.62 367 ARG A O 1
ATOM 2804 N N . ALA A 1 368 ? -22.522 16.008 7.070 1.00 80.50 368 ALA A N 1
ATOM 2805 C CA . ALA A 1 368 ? -21.569 14.907 7.169 1.00 80.50 368 ALA A CA 1
ATOM 2806 C C . ALA A 1 368 ? -22.245 13.610 7.618 1.00 80.50 368 ALA A C 1
ATOM 2808 O O . ALA A 1 368 ? -21.710 12.532 7.402 1.00 80.50 368 ALA A O 1
ATOM 2809 N N . LEU A 1 369 ? -23.398 13.705 8.278 1.00 82.44 369 LEU A N 1
ATOM 2810 C CA . LEU A 1 369 ? -24.079 12.601 8.947 1.00 82.44 369 LEU A CA 1
ATOM 2811 C C . LEU A 1 369 ? -25.200 11.998 8.092 1.00 82.44 369 LEU A C 1
ATOM 2813 O O . LEU A 1 369 ? -25.762 10.970 8.469 1.00 82.44 369 LEU A O 1
ATOM 2817 N N . GLN A 1 370 ? -25.514 12.605 6.942 1.00 79.94 370 GLN A N 1
ATOM 2818 C CA . GLN A 1 370 ? -26.508 12.060 6.024 1.00 79.94 370 GLN A CA 1
ATOM 2819 C C . GLN A 1 370 ? -26.056 10.692 5.485 1.00 79.94 370 GLN A C 1
ATOM 2821 O O . GLN A 1 370 ? -24.900 10.551 5.075 1.00 79.94 370 GLN A O 1
ATOM 2826 N N . PRO A 1 371 ? -26.929 9.670 5.496 1.00 80.06 371 PRO A N 1
ATOM 2827 C CA . PRO A 1 371 ? -26.587 8.348 4.996 1.00 80.06 371 PRO A CA 1
ATOM 2828 C C . PRO A 1 371 ? -26.427 8.378 3.475 1.00 80.06 371 PRO A C 1
ATOM 2830 O O . PRO A 1 371 ? -27.299 8.867 2.761 1.00 80.06 371 PRO A O 1
ATOM 2833 N N . ASN A 1 372 ? -25.334 7.803 2.979 1.00 84.12 372 ASN A N 1
ATOM 2834 C CA . ASN A 1 372 ? -25.086 7.653 1.551 1.00 84.12 372 ASN A CA 1
ATOM 2835 C C . ASN A 1 372 ? -24.468 6.268 1.285 1.00 84.12 372 ASN A C 1
ATOM 2837 O O . ASN A 1 372 ? -23.420 5.964 1.856 1.00 84.12 372 ASN A O 1
ATOM 2841 N N . PRO A 1 373 ? -25.081 5.416 0.440 1.00 81.56 373 PRO A N 1
ATOM 2842 C CA . PRO A 1 373 ? -24.581 4.066 0.174 1.00 81.56 373 PRO A CA 1
ATOM 2843 C C . PRO A 1 373 ? -23.248 4.045 -0.589 1.00 81.56 373 PRO A C 1
ATOM 2845 O O . PRO A 1 373 ? -22.551 3.038 -0.559 1.00 81.56 373 PRO A O 1
ATOM 2848 N N . ARG A 1 374 ? -22.874 5.143 -1.261 1.00 84.69 374 ARG A N 1
ATOM 2849 C CA . ARG A 1 374 ? -21.600 5.290 -1.989 1.00 84.69 374 ARG A CA 1
ATOM 2850 C C . ARG A 1 374 ? -20.483 5.894 -1.130 1.00 84.69 374 ARG A C 1
ATOM 2852 O O . ARG A 1 374 ? -19.423 6.249 -1.651 1.00 84.69 374 ARG A O 1
ATOM 2859 N N . ARG A 1 375 ? -20.726 6.063 0.172 1.00 91.25 375 ARG A N 1
ATOM 2860 C CA . ARG A 1 375 ? -19.756 6.592 1.132 1.00 91.25 375 ARG A CA 1
ATOM 2861 C C . ARG A 1 375 ? -18.683 5.562 1.449 1.00 91.25 375 ARG A C 1
ATOM 2863 O O . ARG A 1 375 ? -18.998 4.433 1.811 1.00 91.25 375 ARG A O 1
ATOM 2870 N N . ILE A 1 376 ? -17.433 6.008 1.426 1.00 94.81 376 ILE A N 1
ATOM 2871 C CA . ILE A 1 376 ? -16.324 5.303 2.056 1.00 94.81 376 ILE A CA 1
ATOM 2872 C C . ILE A 1 376 ? -16.198 5.846 3.476 1.00 94.81 376 ILE A C 1
ATOM 2874 O O . ILE A 1 376 ? -15.841 7.004 3.689 1.00 94.81 376 ILE A O 1
ATOM 2878 N N . ALA A 1 377 ? -16.548 5.026 4.461 1.00 94.00 377 ALA A N 1
ATOM 2879 C CA . ALA A 1 377 ? -16.396 5.368 5.863 1.00 94.00 377 ALA A CA 1
ATOM 2880 C C . ALA A 1 377 ? -14.905 5.456 6.212 1.00 94.00 377 ALA A C 1
ATOM 2882 O O . ALA A 1 377 ? -14.140 4.517 5.995 1.00 94.00 377 ALA A O 1
ATOM 2883 N N . ILE A 1 378 ? -14.509 6.590 6.779 1.00 94.12 378 ILE A N 1
ATOM 2884 C CA . ILE A 1 378 ? -13.155 6.866 7.274 1.00 94.12 378 ILE A CA 1
ATOM 2885 C C . ILE A 1 378 ? -13.133 6.786 8.807 1.00 94.12 378 ILE A C 1
ATOM 2887 O O . ILE A 1 378 ? -12.139 6.378 9.407 1.00 94.12 378 ILE A O 1
ATOM 2891 N N . GLY A 1 379 ? -14.252 7.124 9.450 1.00 93.88 379 GLY A N 1
ATOM 2892 C CA . GLY A 1 379 ? -14.417 7.080 10.898 1.00 93.88 379 GLY A CA 1
ATOM 2893 C C . GLY A 1 379 ? -15.881 7.149 11.314 1.00 93.88 379 GLY A C 1
ATOM 2894 O O . GLY A 1 379 ? -16.787 7.169 10.481 1.00 93.88 379 GLY A O 1
ATOM 2895 N N . PHE A 1 380 ? -16.108 7.207 12.620 1.00 93.38 380 PHE A N 1
ATOM 2896 C CA . PHE A 1 380 ? -17.411 7.446 13.224 1.00 93.38 380 PHE A CA 1
ATOM 2897 C C . PHE A 1 380 ? -17.472 8.852 13.812 1.00 93.38 380 PHE A C 1
ATOM 2899 O O . PHE A 1 380 ? -16.687 9.202 14.691 1.00 93.38 380 PHE A O 1
ATOM 2906 N N . ALA A 1 381 ? -18.433 9.647 13.369 1.00 90.69 381 ALA A N 1
ATOM 2907 C CA . ALA A 1 381 ? -18.779 10.895 14.023 1.00 90.69 381 ALA A CA 1
ATOM 2908 C C . ALA A 1 381 ? -19.818 10.657 15.111 1.00 90.69 381 ALA A C 1
ATOM 2910 O O . ALA A 1 381 ? -20.720 9.835 14.953 1.00 90.69 381 ALA A O 1
ATOM 2911 N N . GLU A 1 382 ? -19.719 11.420 16.190 1.00 85.75 382 GLU A N 1
ATOM 2912 C CA . GLU A 1 382 ? -20.708 11.420 17.259 1.00 85.75 382 GLU A CA 1
ATOM 2913 C C . GLU A 1 382 ? -21.709 12.553 17.028 1.00 85.75 382 GLU A C 1
ATOM 2915 O O . GLU A 1 382 ? -21.334 13.723 16.960 1.00 85.75 382 GLU A O 1
ATOM 2920 N N . GLN A 1 383 ? -22.985 12.199 16.867 1.00 81.38 383 GLN A N 1
ATOM 2921 C CA . GLN A 1 383 ? -24.070 13.176 16.838 1.00 81.38 383 GLN A CA 1
ATOM 2922 C C . GLN A 1 383 ? -24.256 13.805 18.223 1.00 81.38 383 GLN A C 1
ATOM 2924 O O . GLN A 1 383 ? -23.906 13.203 19.236 1.00 81.38 383 GLN A O 1
ATOM 2929 N N . LEU A 1 384 ? -24.934 14.956 18.291 1.00 74.38 384 LEU A N 1
ATOM 2930 C CA . LEU A 1 384 ? -25.333 15.578 19.565 1.00 74.38 384 LEU A CA 1
ATOM 2931 C C . LEU A 1 384 ? -26.147 14.638 20.478 1.00 74.38 384 LEU A C 1
ATOM 2933 O O . LEU A 1 384 ? -26.148 14.804 21.692 1.00 74.38 384 LEU A O 1
ATOM 2937 N N . SER A 1 385 ? -26.821 13.635 19.908 1.00 77.00 385 SER A N 1
ATOM 2938 C CA . SER A 1 385 ? -27.563 12.598 20.639 1.00 77.00 385 SER A CA 1
ATOM 2939 C C . SER A 1 385 ? -26.683 11.500 21.261 1.00 77.00 385 SER A C 1
ATOM 2941 O O . SER A 1 385 ? -27.214 10.613 21.927 1.00 77.00 385 SER A O 1
ATOM 2943 N N . GLY A 1 386 ? -25.367 11.507 21.015 1.00 79.50 386 GLY A N 1
ATOM 2944 C CA . GLY A 1 386 ? -24.425 10.450 21.410 1.00 79.50 386 GLY A CA 1
ATOM 2945 C C . GLY A 1 386 ? -24.385 9.247 20.455 1.00 79.50 386 GLY A C 1
ATOM 2946 O O . GLY A 1 386 ? -23.636 8.295 20.672 1.00 79.50 386 GLY A O 1
ATOM 2947 N N . ARG A 1 387 ? -25.182 9.254 19.377 1.00 86.19 387 ARG A N 1
ATOM 2948 C CA . ARG A 1 387 ? -25.166 8.194 18.358 1.00 86.19 387 ARG A CA 1
ATOM 2949 C C . ARG A 1 387 ? -23.928 8.322 17.469 1.00 86.19 387 ARG A C 1
ATOM 2951 O O . ARG A 1 387 ? -23.661 9.392 16.929 1.00 86.19 387 ARG A O 1
ATOM 2958 N N . LEU A 1 388 ? -23.223 7.211 17.259 1.00 89.12 388 LEU A N 1
ATOM 2959 C CA . LEU A 1 388 ? -22.115 7.126 16.308 1.00 89.12 388 LEU A CA 1
ATOM 2960 C C . LEU A 1 388 ? -22.631 6.821 14.897 1.00 89.12 388 LEU A C 1
ATOM 2962 O O . LEU A 1 388 ? -23.381 5.862 14.703 1.00 89.12 388 LEU A O 1
ATOM 2966 N N . LEU A 1 389 ? -22.227 7.627 13.917 1.00 90.69 389 LEU A N 1
ATOM 2967 C CA . LEU A 1 389 ? -22.564 7.450 12.504 1.00 90.69 389 LEU A CA 1
ATOM 2968 C C . LEU A 1 389 ? -21.302 7.430 11.638 1.00 90.69 389 LEU A C 1
ATOM 2970 O O . LEU A 1 389 ? -20.379 8.203 11.900 1.00 90.69 389 LEU A O 1
ATOM 2974 N N . PRO A 1 390 ? -21.242 6.567 10.608 1.00 92.00 390 PRO A N 1
ATOM 2975 C CA . PRO A 1 390 ? -20.097 6.517 9.713 1.00 92.00 390 PRO A CA 1
ATOM 2976 C C . PRO A 1 390 ? -19.994 7.811 8.906 1.00 92.00 390 PRO A C 1
ATOM 2978 O O . PRO A 1 390 ? -20.962 8.267 8.291 1.00 92.00 390 PRO A O 1
ATOM 2981 N N . VA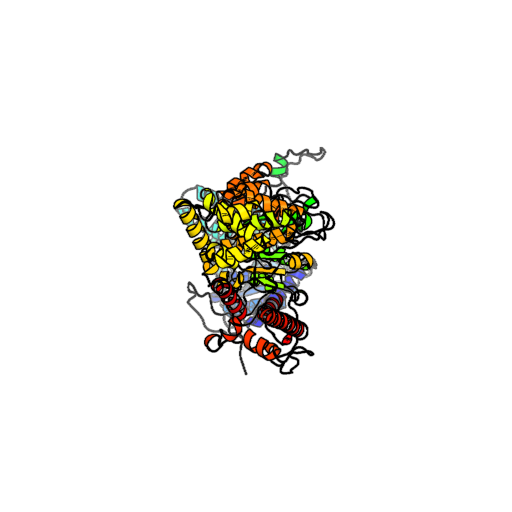L A 1 391 ? -18.797 8.381 8.875 1.00 92.75 391 VAL A N 1
ATOM 2982 C CA . VAL A 1 391 ? -18.480 9.599 8.134 1.00 92.75 391 VAL A CA 1
ATOM 2983 C C . VAL A 1 391 ? -17.305 9.385 7.202 1.00 92.75 391 VAL A C 1
ATOM 2985 O O . VAL A 1 391 ? -16.415 8.577 7.467 1.00 92.75 391 VAL A O 1
ATOM 2988 N N . GLY A 1 392 ? -17.324 10.116 6.098 1.00 93.94 392 GLY A N 1
ATOM 2989 C CA . GLY A 1 392 ? -16.302 10.067 5.072 1.00 93.94 392 GLY A CA 1
ATOM 2990 C C . GLY A 1 392 ? -16.844 10.538 3.723 1.00 93.94 392 GLY A C 1
ATOM 2991 O O . GLY A 1 392 ? -18.051 10.778 3.594 1.00 93.94 392 GLY A O 1
ATOM 2992 N N . PRO A 1 393 ? -15.955 10.692 2.735 1.00 94.25 393 PRO A N 1
ATOM 2993 C CA . PRO A 1 393 ? -16.320 11.101 1.389 1.00 94.25 393 PRO A CA 1
ATOM 2994 C C . PRO A 1 393 ? -17.033 9.987 0.620 1.00 94.25 393 PRO A C 1
ATOM 2996 O O . PRO A 1 393 ? -16.951 8.803 0.960 1.00 94.25 393 PRO A O 1
ATOM 2999 N N . THR A 1 394 ? -17.721 10.357 -0.459 1.00 92.38 394 THR A N 1
ATOM 3000 C CA . THR A 1 394 ? -18.131 9.368 -1.463 1.00 92.38 394 THR A CA 1
ATOM 3001 C C . THR A 1 394 ? -16.928 8.909 -2.281 1.00 92.38 394 THR A C 1
ATOM 3003 O O . THR A 1 394 ? -15.928 9.623 -2.388 1.00 92.38 394 THR A O 1
ATOM 3006 N N . LEU A 1 395 ? -17.023 7.733 -2.905 1.00 90.94 395 LEU A N 1
ATOM 3007 C CA . LEU A 1 395 ? -15.972 7.252 -3.807 1.00 90.94 395 LEU A CA 1
ATOM 3008 C C . LEU A 1 395 ? -15.655 8.260 -4.929 1.00 90.94 395 LEU A C 1
ATOM 3010 O O . LEU A 1 395 ? -14.495 8.465 -5.272 1.00 90.94 395 LEU A O 1
ATOM 3014 N N . ARG A 1 396 ? -16.673 8.977 -5.417 1.00 90.88 396 ARG A N 1
ATOM 3015 C CA . ARG A 1 396 ? -16.512 10.047 -6.407 1.00 90.88 396 ARG A CA 1
ATOM 3016 C C . ARG A 1 396 ? -15.803 11.276 -5.835 1.00 90.88 396 ARG A C 1
ATOM 3018 O O . ARG A 1 396 ? -14.943 11.847 -6.499 1.00 90.88 396 ARG A O 1
ATOM 3025 N N . ASP A 1 397 ? -16.129 11.685 -4.609 1.00 92.56 397 ASP A N 1
ATOM 3026 C CA . ASP A 1 397 ? -15.472 12.822 -3.945 1.00 92.56 397 ASP A CA 1
ATOM 3027 C C . ASP A 1 397 ? -13.980 12.551 -3.677 1.00 92.56 397 ASP A C 1
ATOM 3029 O O . ASP A 1 397 ? -13.169 13.481 -3.664 1.00 92.56 397 ASP A O 1
ATOM 3033 N N . LEU A 1 398 ? -13.590 11.278 -3.541 1.00 94.00 398 LEU A N 1
ATOM 3034 C CA . LEU A 1 398 ? -12.190 10.857 -3.429 1.00 94.00 398 LEU A CA 1
ATOM 3035 C C . LEU A 1 398 ? -11.369 11.093 -4.715 1.00 94.00 398 LEU A C 1
ATOM 3037 O O . LEU A 1 398 ? -10.139 11.110 -4.644 1.00 94.00 398 LEU A O 1
ATOM 3041 N N . ARG A 1 399 ? -11.993 11.369 -5.875 1.00 92.06 399 ARG A N 1
ATOM 3042 C CA . ARG A 1 399 ? -11.280 11.865 -7.078 1.00 92.06 399 ARG A CA 1
ATOM 3043 C C . ARG A 1 399 ? -10.559 13.190 -6.817 1.00 92.06 399 ARG A C 1
ATOM 3045 O O . ARG A 1 399 ? -9.584 13.501 -7.489 1.00 92.06 399 ARG A O 1
ATOM 3052 N N . GLN A 1 400 ? -11.010 13.971 -5.830 1.00 91.62 400 GLN A N 1
ATOM 3053 C CA . GLN A 1 400 ? -10.340 15.201 -5.384 1.00 91.62 400 GLN A CA 1
ATOM 3054 C C . GLN A 1 400 ? -9.262 14.951 -4.321 1.00 91.62 400 GLN A C 1
ATOM 3056 O O . GLN A 1 400 ? -8.922 15.855 -3.560 1.00 91.62 400 GLN A O 1
ATOM 3061 N N . ILE A 1 401 ? -8.726 13.729 -4.298 1.00 94.81 401 ILE A N 1
ATOM 3062 C CA . ILE A 1 401 ? -7.635 13.262 -3.451 1.00 94.81 401 ILE A CA 1
ATOM 3063 C C . ILE A 1 401 ? -8.031 13.157 -1.974 1.00 94.81 401 ILE A C 1
ATOM 3065 O O . ILE A 1 401 ? -8.633 14.060 -1.390 1.00 94.81 401 ILE A O 1
ATOM 3069 N N . LEU A 1 402 ? -7.657 12.038 -1.359 1.00 96.69 402 LEU A N 1
ATOM 3070 C CA . LEU A 1 402 ? -7.606 11.856 0.083 1.00 96.69 402 LEU A CA 1
ATOM 3071 C C . LEU A 1 402 ? -6.152 11.819 0.536 1.00 96.69 402 LEU A C 1
ATOM 3073 O O . LEU A 1 402 ? -5.429 10.857 0.294 1.00 96.69 402 LEU A O 1
ATOM 3077 N N . HIS A 1 403 ? -5.749 12.885 1.212 1.00 96.31 403 HIS A N 1
ATOM 3078 C CA . HIS A 1 403 ? -4.419 13.058 1.776 1.00 96.31 403 HIS A CA 1
ATOM 3079 C C . HIS A 1 403 ? -4.425 12.611 3.245 1.00 96.31 403 HIS A C 1
ATOM 3081 O O . HIS A 1 403 ? -5.164 13.156 4.065 1.00 96.31 403 HIS A O 1
ATOM 3087 N N . ILE A 1 404 ? -3.622 11.609 3.591 1.00 96.38 404 ILE A N 1
ATOM 3088 C CA . ILE A 1 404 ? -3.540 11.051 4.944 1.00 96.38 404 ILE A CA 1
ATOM 3089 C C . ILE A 1 404 ? -2.154 11.343 5.521 1.00 96.38 404 ILE A C 1
ATOM 3091 O O . ILE A 1 404 ? -1.152 10.858 5.001 1.00 96.38 404 ILE A O 1
ATOM 3095 N N . THR A 1 405 ? -2.111 12.075 6.632 1.00 95.19 405 THR A N 1
ATOM 3096 C CA . THR A 1 405 ? -0.873 12.317 7.388 1.00 95.19 405 THR A CA 1
ATOM 3097 C C . THR A 1 405 ? -0.978 11.618 8.725 1.00 95.19 405 THR A C 1
ATOM 3099 O O . THR A 1 405 ? -1.923 11.868 9.477 1.00 95.19 405 THR A O 1
ATOM 3102 N N . ALA A 1 406 ? -0.041 10.716 9.008 1.00 90.69 406 ALA A N 1
ATOM 3103 C CA . ALA A 1 406 ? -0.113 9.857 10.179 1.00 90.69 406 ALA A CA 1
ATOM 3104 C C . ALA A 1 406 ? 1.270 9.514 10.734 1.00 90.69 406 ALA A C 1
ATOM 3106 O O . ALA A 1 406 ? 2.020 8.764 10.109 1.00 90.69 406 ALA A O 1
ATOM 3107 N N . GLY A 1 407 ? 1.565 9.979 11.950 1.00 84.56 407 GLY A N 1
ATOM 3108 C CA . GLY A 1 407 ? 2.779 9.599 12.663 1.00 84.56 407 GLY A CA 1
ATOM 3109 C C . GLY A 1 407 ? 2.888 8.087 12.907 1.00 84.56 407 GLY A C 1
ATOM 3110 O O . GLY A 1 407 ? 1.933 7.315 12.746 1.00 84.56 407 GLY A O 1
ATOM 3111 N N . MET A 1 408 ? 4.077 7.640 13.319 1.00 81.25 408 MET A N 1
ATOM 3112 C CA . MET A 1 408 ? 4.315 6.230 13.642 1.00 81.25 408 MET A CA 1
ATOM 3113 C C . MET A 1 408 ? 3.344 5.736 14.723 1.00 81.25 408 MET A C 1
ATOM 3115 O O . MET A 1 408 ? 3.169 6.371 15.758 1.00 81.25 408 MET A O 1
ATOM 3119 N N . GLY A 1 409 ? 2.704 4.591 14.473 1.00 80.12 409 GLY A N 1
ATOM 3120 C CA . GLY A 1 409 ? 1.732 4.000 15.398 1.00 80.12 409 GLY A CA 1
ATOM 3121 C C . GLY A 1 409 ? 0.353 4.670 15.410 1.00 80.12 409 GLY A C 1
ATOM 3122 O O . GLY A 1 409 ? -0.534 4.184 16.107 1.00 80.12 409 GLY A O 1
ATOM 3123 N N . ALA A 1 410 ? 0.108 5.706 14.597 1.00 85.25 410 ALA A N 1
ATOM 3124 C CA . ALA A 1 410 ? -1.130 6.485 14.683 1.00 85.25 410 ALA A CA 1
ATOM 3125 C C . ALA A 1 410 ? -2.397 5.794 14.130 1.00 85.25 410 ALA A C 1
ATOM 3127 O O . ALA A 1 410 ? -3.500 6.343 14.164 1.00 85.25 410 ALA A O 1
ATOM 3128 N N . GLY A 1 411 ? -2.255 4.564 13.626 1.00 88.00 411 GLY A N 1
ATOM 3129 C CA . GLY A 1 411 ? -3.349 3.770 13.066 1.00 88.00 411 GLY A CA 1
ATOM 3130 C C . GLY A 1 411 ? -3.533 3.905 11.551 1.00 88.00 411 GLY A C 1
ATOM 3131 O O . GLY A 1 411 ? -4.604 3.562 11.055 1.00 88.00 411 GLY A O 1
ATOM 3132 N N . LYS A 1 412 ? -2.507 4.356 10.814 1.00 91.19 412 LYS A N 1
ATOM 3133 C CA . LYS A 1 412 ? -2.522 4.479 9.344 1.00 91.19 412 LYS A CA 1
ATOM 3134 C C . LYS A 1 412 ? -2.904 3.174 8.641 1.00 91.19 412 LYS A C 1
ATOM 3136 O O . LYS A 1 412 ? -3.863 3.149 7.879 1.00 91.19 412 LYS A O 1
ATOM 3141 N N . THR A 1 413 ? -2.214 2.079 8.960 1.00 90.62 413 THR A N 1
ATOM 3142 C CA . THR A 1 413 ? -2.471 0.748 8.384 1.00 90.62 413 THR A CA 1
ATOM 3143 C C . THR A 1 413 ? -3.912 0.300 8.625 1.00 90.62 413 THR A C 1
ATOM 3145 O O . THR A 1 413 ? -4.560 -0.213 7.720 1.00 90.62 413 THR A O 1
ATOM 3148 N N . ARG A 1 414 ? -4.460 0.568 9.820 1.00 92.38 414 ARG A N 1
ATOM 3149 C CA . ARG A 1 414 ? -5.863 0.271 10.147 1.00 92.38 414 ARG A CA 1
ATOM 3150 C C . ARG A 1 414 ? -6.829 1.063 9.268 1.00 92.38 414 ARG A C 1
ATOM 3152 O O . ARG A 1 414 ? -7.822 0.504 8.809 1.00 92.38 414 ARG A O 1
ATOM 3159 N N . LEU A 1 415 ? -6.561 2.351 9.050 1.00 94.50 415 LEU A N 1
ATOM 3160 C CA . LEU A 1 415 ? -7.389 3.196 8.192 1.00 94.50 415 LEU A CA 1
ATOM 3161 C C . LEU A 1 415 ? -7.345 2.715 6.734 1.00 94.50 415 LEU A C 1
ATOM 3163 O O . LEU A 1 415 ? -8.395 2.492 6.137 1.00 94.50 415 LEU A O 1
ATOM 3167 N N . LEU A 1 416 ? -6.149 2.484 6.189 1.00 95.81 416 LEU A N 1
ATOM 3168 C CA . LEU A 1 416 ? -5.980 2.005 4.815 1.00 95.81 416 LEU A CA 1
ATOM 3169 C C . LEU A 1 416 ? -6.608 0.621 4.601 1.00 95.81 416 LEU A C 1
ATOM 3171 O O . LEU A 1 416 ? -7.268 0.410 3.588 1.00 95.81 416 LEU A O 1
ATOM 3175 N N . ALA A 1 417 ? -6.496 -0.297 5.567 1.00 95.06 417 ALA A N 1
ATOM 3176 C CA . ALA A 1 417 ? -7.139 -1.610 5.493 1.00 95.06 417 ALA A CA 1
ATOM 3177 C C . ALA A 1 417 ? -8.677 -1.509 5.457 1.00 95.06 417 ALA A C 1
ATOM 3179 O O . ALA A 1 417 ? -9.321 -2.217 4.683 1.00 95.06 417 ALA A O 1
ATOM 3180 N N . ASN A 1 418 ? -9.272 -0.602 6.244 1.00 95.56 418 ASN A N 1
ATOM 3181 C CA . ASN A 1 418 ? -10.715 -0.330 6.197 1.00 95.56 418 ASN A CA 1
ATOM 3182 C C . ASN A 1 418 ? -11.152 0.258 4.848 1.00 95.56 418 ASN A C 1
ATOM 3184 O O . ASN A 1 418 ? -12.213 -0.101 4.337 1.00 95.56 418 ASN A O 1
ATOM 3188 N N . ILE A 1 419 ? -10.352 1.159 4.272 1.00 96.62 419 ILE A N 1
ATOM 3189 C CA . ILE A 1 419 ? -10.608 1.711 2.936 1.00 96.62 419 ILE A CA 1
ATOM 3190 C C . ILE A 1 419 ? -10.545 0.585 1.897 1.00 96.62 419 ILE A C 1
ATOM 3192 O O . ILE A 1 419 ? -11.494 0.410 1.141 1.00 96.62 419 ILE A O 1
ATOM 3196 N N . CYS A 1 420 ? -9.489 -0.236 1.911 1.00 96.75 420 CYS A N 1
ATOM 3197 C CA . CYS A 1 420 ? -9.331 -1.364 0.989 1.00 96.75 420 CYS A CA 1
ATOM 3198 C C . CYS A 1 420 ? -10.516 -2.338 1.065 1.00 96.75 420 CYS A C 1
ATOM 3200 O O . CYS A 1 420 ? -11.046 -2.726 0.028 1.00 96.75 420 CYS A O 1
ATOM 3202 N N . GLN A 1 421 ? -10.984 -2.687 2.272 1.00 95.19 421 GLN A N 1
ATOM 3203 C CA . GLN A 1 421 ? -12.152 -3.559 2.446 1.00 95.19 421 GLN A CA 1
ATOM 3204 C C . GLN A 1 421 ? -13.411 -2.975 1.786 1.00 95.19 421 GLN A C 1
ATOM 3206 O O . GLN A 1 421 ? -14.157 -3.700 1.129 1.00 95.19 421 GLN A O 1
ATOM 3211 N N . GLN A 1 422 ? -13.639 -1.669 1.935 1.00 95.19 422 GLN A N 1
ATOM 3212 C CA . GLN A 1 422 ? -14.782 -0.978 1.331 1.00 95.19 422 GLN A CA 1
ATOM 3213 C C . GLN A 1 422 ? -14.634 -0.796 -0.185 1.00 95.19 422 GLN A C 1
ATOM 3215 O O . GLN A 1 422 ? -15.640 -0.734 -0.888 1.00 95.19 422 GLN A O 1
ATOM 3220 N N . CYS A 1 423 ? -13.400 -0.755 -0.694 1.00 95.81 423 CYS A N 1
ATOM 3221 C CA . CYS A 1 423 ? -13.104 -0.664 -2.122 1.00 95.81 423 CYS A CA 1
ATOM 3222 C C . CYS A 1 423 ? -13.170 -2.015 -2.852 1.00 95.81 423 CYS A C 1
ATOM 3224 O O . CYS A 1 423 ? -13.206 -2.022 -4.081 1.00 95.81 423 CYS A O 1
ATOM 3226 N N . LEU A 1 424 ? -13.235 -3.152 -2.140 1.00 94.88 424 LEU A N 1
ATOM 3227 C CA . LEU A 1 424 ? -13.300 -4.483 -2.761 1.00 94.88 424 LEU A CA 1
ATOM 3228 C C . LEU A 1 424 ? -14.335 -4.569 -3.897 1.00 94.88 424 LEU A C 1
ATOM 3230 O O . LEU A 1 424 ? -13.938 -5.026 -4.966 1.00 94.88 424 LEU A O 1
ATOM 3234 N N . PRO A 1 425 ? -15.598 -4.112 -3.761 1.00 92.69 425 PRO A N 1
ATOM 3235 C CA . PRO A 1 425 ? -16.599 -4.232 -4.827 1.00 92.69 425 PRO A CA 1
ATOM 3236 C C . PRO A 1 425 ? -16.249 -3.516 -6.139 1.00 92.69 425 PRO A C 1
ATOM 3238 O O . PRO A 1 425 ? -16.805 -3.872 -7.171 1.00 92.69 425 PRO A O 1
ATOM 3241 N N . TYR A 1 426 ? -15.357 -2.523 -6.101 1.00 93.38 426 TYR A N 1
ATOM 3242 C CA . TYR A 1 426 ? -14.963 -1.717 -7.262 1.00 93.38 426 TYR A CA 1
ATOM 3243 C C . TYR A 1 426 ? -13.642 -2.188 -7.894 1.00 93.38 426 TYR A C 1
ATOM 3245 O O . TYR A 1 426 ? -13.364 -1.871 -9.048 1.00 93.38 426 TYR A O 1
ATOM 3253 N N . GLY A 1 427 ? -12.831 -2.944 -7.143 1.00 95.81 427 GLY A N 1
ATOM 3254 C CA . GLY A 1 427 ? -11.411 -3.117 -7.460 1.00 95.81 427 GLY A CA 1
ATOM 3255 C C . GLY A 1 427 ? -10.592 -1.904 -7.016 1.00 95.81 427 GLY A C 1
ATOM 3256 O O . GLY A 1 427 ? -11.150 -0.859 -6.688 1.00 95.81 427 GLY A O 1
ATOM 3257 N N . PHE A 1 428 ? -9.275 -2.063 -6.922 1.00 97.69 428 PHE A N 1
ATOM 3258 C CA . PHE A 1 428 ? -8.340 -0.988 -6.572 1.00 97.69 428 PHE A CA 1
ATOM 3259 C C . PHE A 1 428 ? -6.896 -1.439 -6.793 1.00 97.69 428 PHE A C 1
ATOM 3261 O O . PHE A 1 428 ? -6.599 -2.634 -6.769 1.00 97.69 428 PHE A O 1
ATOM 3268 N N . THR A 1 429 ? -5.988 -0.473 -6.919 1.00 97.94 429 THR A N 1
ATOM 3269 C CA . THR A 1 429 ? -4.542 -0.717 -6.835 1.00 97.94 429 THR A CA 1
ATOM 3270 C C . THR A 1 429 ? -4.015 -0.188 -5.506 1.00 97.94 429 THR A C 1
ATOM 3272 O O . THR A 1 429 ? -4.245 0.974 -5.180 1.00 97.94 429 THR A O 1
ATOM 3275 N N . LEU A 1 430 ? -3.304 -1.025 -4.751 1.00 96.81 430 LEU A N 1
ATOM 3276 C CA . LEU A 1 430 ? -2.586 -0.668 -3.530 1.00 96.81 430 LEU A CA 1
ATOM 3277 C C . LEU A 1 430 ? -1.078 -0.815 -3.752 1.00 96.81 430 LEU A C 1
ATOM 3279 O O . LEU A 1 430 ? -0.616 -1.918 -4.026 1.00 96.81 430 LEU A O 1
ATOM 3283 N N . ILE A 1 431 ? -0.327 0.267 -3.561 1.00 93.94 431 ILE A N 1
ATOM 3284 C CA . ILE A 1 431 ? 1.139 0.270 -3.495 1.00 93.94 431 ILE A CA 1
ATOM 3285 C C . ILE A 1 431 ? 1.544 0.470 -2.032 1.00 93.94 431 ILE A C 1
ATOM 3287 O O . ILE A 1 431 ? 1.184 1.480 -1.431 1.00 93.94 431 ILE A O 1
ATOM 3291 N N . ASP A 1 432 ? 2.257 -0.493 -1.451 1.00 91.00 432 ASP A N 1
ATOM 3292 C CA . ASP A 1 432 ? 2.700 -0.479 -0.051 1.00 91.00 432 ASP A CA 1
ATOM 3293 C C . ASP A 1 432 ? 4.220 -0.284 0.019 1.00 91.00 432 ASP A C 1
ATOM 3295 O O . ASP A 1 432 ? 4.973 -1.239 -0.146 1.00 91.00 432 ASP A O 1
ATOM 3299 N N . GLY A 1 433 ? 4.673 0.954 0.258 1.00 76.81 433 GLY A N 1
ATOM 3300 C CA . GLY A 1 433 ? 6.100 1.303 0.318 1.00 76.81 433 GLY A CA 1
ATOM 3301 C C . GLY A 1 433 ? 6.848 0.831 1.574 1.00 76.81 433 GLY A C 1
ATOM 3302 O O . GLY A 1 433 ? 8.040 1.100 1.717 1.00 76.81 433 GLY A O 1
ATOM 3303 N N . LYS A 1 434 ? 6.167 0.176 2.525 1.00 70.81 434 LYS A N 1
ATOM 3304 C CA . LYS A 1 434 ? 6.756 -0.283 3.797 1.00 70.81 434 LYS A CA 1
ATOM 3305 C C . LYS A 1 434 ? 6.730 -1.794 3.964 1.00 70.81 434 LYS A C 1
ATOM 3307 O O . LYS A 1 434 ? 7.597 -2.346 4.640 1.00 70.81 434 LYS A O 1
ATOM 3312 N N . GLY A 1 435 ? 5.697 -2.432 3.433 1.00 59.00 435 GLY A N 1
ATOM 3313 C CA . GLY A 1 435 ? 5.437 -3.848 3.602 1.00 59.00 435 GLY A CA 1
ATOM 3314 C C . GLY A 1 435 ? 6.237 -4.736 2.659 1.00 59.00 435 GLY A C 1
ATOM 3315 O O . GLY A 1 435 ? 6.260 -4.513 1.452 1.00 59.00 435 GLY A O 1
ATOM 3316 N N . ASP A 1 436 ? 6.818 -5.799 3.210 1.00 56.62 436 ASP A N 1
ATOM 3317 C CA . ASP A 1 436 ? 7.000 -7.049 2.475 1.00 56.62 436 ASP A CA 1
ATOM 3318 C C . ASP A 1 436 ? 5.650 -7.794 2.378 1.00 56.62 436 ASP A C 1
ATOM 3320 O O . ASP A 1 436 ? 4.620 -7.352 2.895 1.00 56.62 436 ASP A O 1
ATOM 3324 N N . ASP A 1 437 ? 5.604 -8.945 1.718 1.00 51.34 437 ASP A N 1
ATOM 3325 C CA . ASP A 1 437 ? 4.406 -9.788 1.682 1.00 51.34 437 ASP A CA 1
ATOM 3326 C C . ASP A 1 437 ? 4.186 -10.598 2.987 1.00 51.34 437 ASP A C 1
ATOM 3328 O O . ASP A 1 437 ? 3.249 -11.403 3.068 1.00 51.34 437 ASP A O 1
ATOM 3332 N N . ARG A 1 438 ? 5.012 -10.371 4.026 1.00 49.41 438 ARG A N 1
ATOM 3333 C CA . ARG A 1 438 ? 5.055 -11.155 5.268 1.00 49.41 438 ARG A CA 1
ATOM 3334 C C . ARG A 1 438 ? 4.124 -10.602 6.352 1.00 49.41 438 ARG A C 1
ATOM 3336 O O . ARG A 1 438 ? 3.515 -9.536 6.254 1.00 49.41 438 ARG A O 1
ATOM 3343 N N . ALA A 1 439 ? 3.949 -11.393 7.412 1.00 47.00 439 ALA A N 1
ATOM 3344 C CA . ALA A 1 439 ? 3.019 -11.101 8.499 1.00 47.00 439 ALA A CA 1
ATOM 3345 C C . ALA A 1 439 ? 3.311 -9.737 9.158 1.00 47.00 439 ALA A C 1
ATOM 3347 O O . ALA A 1 439 ? 4.326 -9.570 9.826 1.00 47.00 439 ALA A O 1
ATOM 3348 N N . GLY A 1 440 ? 2.380 -8.790 9.008 1.00 58.59 440 GLY A N 1
ATOM 3349 C CA . GLY A 1 440 ? 2.463 -7.448 9.596 1.00 58.59 440 GLY A CA 1
ATOM 3350 C C . GLY A 1 440 ? 2.349 -6.301 8.588 1.00 58.59 440 GLY A C 1
ATOM 3351 O O . GLY A 1 440 ? 2.087 -5.175 9.011 1.00 58.59 440 GLY A O 1
ATOM 3352 N N . SER A 1 441 ? 2.476 -6.567 7.282 1.00 80.88 441 SER A N 1
ATOM 3353 C CA . SER A 1 441 ? 2.304 -5.547 6.240 1.00 80.88 441 SER A CA 1
ATOM 3354 C C . SER A 1 441 ? 0.843 -5.209 5.931 1.00 80.88 441 SER A C 1
ATOM 3356 O O . SER A 1 441 ? -0.094 -5.954 6.267 1.00 80.88 441 SER A O 1
ATOM 3358 N N . LEU A 1 442 ? 0.626 -4.068 5.266 1.00 88.56 442 LEU A N 1
ATOM 3359 C CA . LEU A 1 442 ? -0.703 -3.677 4.805 1.00 88.56 442 LEU A CA 1
ATOM 3360 C C . LEU A 1 442 ? -1.184 -4.638 3.712 1.00 88.56 442 LEU A C 1
ATOM 3362 O O . LEU A 1 442 ? -2.329 -5.084 3.775 1.00 88.56 442 LEU A O 1
ATOM 3366 N N . VAL A 1 443 ? -0.307 -5.037 2.784 1.00 91.56 443 VAL A N 1
ATOM 3367 C CA . VAL A 1 443 ? -0.615 -6.050 1.756 1.00 91.56 443 VAL A CA 1
ATOM 3368 C C . VAL A 1 443 ? -1.069 -7.367 2.385 1.00 91.56 443 VAL A C 1
ATOM 3370 O O . VAL A 1 443 ? -2.139 -7.869 2.035 1.00 91.56 443 VAL A O 1
ATOM 3373 N N . ALA A 1 444 ? -0.327 -7.908 3.357 1.00 87.94 444 ALA A N 1
ATOM 3374 C CA . ALA A 1 444 ? -0.706 -9.152 4.029 1.00 87.94 444 ALA A CA 1
ATOM 3375 C C . ALA A 1 444 ? -2.043 -9.022 4.774 1.00 87.94 444 ALA A C 1
ATOM 3377 O O . ALA A 1 444 ? -2.851 -9.953 4.775 1.00 87.94 444 ALA A O 1
ATOM 3378 N N . THR A 1 445 ? -2.305 -7.858 5.375 1.00 90.25 445 THR A N 1
ATOM 3379 C CA . THR A 1 445 ? -3.587 -7.564 6.027 1.00 90.25 445 THR A CA 1
ATOM 3380 C C . THR A 1 445 ? -4.729 -7.566 5.013 1.00 90.25 445 THR A C 1
ATOM 3382 O O . THR A 1 445 ? -5.729 -8.249 5.220 1.00 90.25 445 THR A O 1
ATOM 3385 N N . VAL A 1 446 ? -4.574 -6.859 3.891 1.00 93.19 446 VAL A N 1
ATOM 3386 C CA . VAL A 1 446 ? -5.591 -6.769 2.834 1.00 93.19 446 VAL A CA 1
ATOM 3387 C C . VAL A 1 446 ? -5.849 -8.131 2.192 1.00 93.19 446 VAL A C 1
ATOM 3389 O O . VAL A 1 446 ? -7.009 -8.485 1.998 1.00 93.19 446 VAL A O 1
ATOM 3392 N N . ARG A 1 447 ? -4.816 -8.954 1.968 1.00 93.00 447 ARG A N 1
ATOM 3393 C CA . ARG A 1 447 ? -4.957 -10.332 1.455 1.00 93.00 447 ARG A CA 1
ATOM 3394 C C . ARG A 1 447 ? -5.914 -11.193 2.285 1.00 93.00 447 ARG A C 1
ATOM 3396 O O . ARG A 1 447 ? -6.686 -11.956 1.704 1.00 93.00 447 ARG A O 1
ATOM 3403 N N . ARG A 1 448 ? -5.930 -11.024 3.616 1.00 91.12 448 ARG A N 1
ATOM 3404 C CA . ARG A 1 448 ? -6.869 -11.714 4.532 1.00 91.12 448 ARG A CA 1
ATOM 3405 C C . ARG A 1 448 ? -8.302 -11.194 4.445 1.00 91.12 448 ARG A C 1
ATOM 3407 O O . ARG A 1 448 ? -9.227 -11.894 4.850 1.00 91.12 448 ARG A O 1
ATOM 3414 N N . LEU A 1 449 ? -8.493 -9.960 3.983 1.00 91.69 449 LEU A N 1
ATOM 3415 C CA . LEU A 1 449 ? -9.810 -9.332 3.844 1.00 91.69 449 LEU A CA 1
ATOM 3416 C C . LEU A 1 449 ? -10.485 -9.690 2.516 1.00 91.69 449 LEU A C 1
ATOM 3418 O O . LEU A 1 449 ? -11.700 -9.540 2.405 1.00 91.69 449 LEU A O 1
ATOM 3422 N N . ILE A 1 450 ? -9.717 -10.156 1.525 1.00 92.38 450 ILE A N 1
ATOM 3423 C CA . ILE A 1 450 ? -10.235 -10.553 0.214 1.00 92.38 450 ILE A CA 1
ATOM 3424 C C . ILE A 1 450 ? -11.046 -11.848 0.365 1.00 92.38 450 ILE A C 1
ATOM 3426 O O . ILE A 1 450 ? -10.479 -12.889 0.716 1.00 92.38 450 ILE A O 1
ATOM 3430 N N . PRO A 1 451 ? -12.361 -11.827 0.083 1.00 90.31 451 PRO A N 1
ATOM 3431 C CA . PRO A 1 451 ? -13.178 -13.026 0.150 1.00 90.31 451 PRO A CA 1
ATOM 3432 C C . PRO A 1 451 ? -12.846 -13.961 -1.016 1.00 90.31 451 PRO A C 1
ATOM 3434 O O . PRO A 1 451 ? -12.453 -13.531 -2.100 1.00 90.31 451 PRO A O 1
ATOM 3437 N N . ARG A 1 452 ? -13.106 -15.260 -0.838 1.00 86.12 452 ARG A N 1
ATOM 3438 C CA . ARG A 1 452 ? -12.825 -16.300 -1.845 1.00 86.12 452 ARG A CA 1
ATOM 3439 C C . ARG A 1 452 ? -13.339 -15.969 -3.249 1.00 86.12 452 ARG A C 1
ATOM 3441 O O . ARG A 1 452 ? -12.663 -16.263 -4.231 1.00 86.12 452 ARG A O 1
ATOM 3448 N N . ARG A 1 453 ? -14.526 -15.372 -3.379 1.00 88.69 453 ARG A N 1
ATOM 3449 C CA . ARG A 1 453 ? -15.099 -15.005 -4.690 1.00 88.69 453 ARG A CA 1
ATOM 3450 C C . ARG A 1 453 ? -14.219 -14.036 -5.494 1.00 88.69 453 ARG A C 1
ATOM 3452 O O . ARG A 1 453 ? -14.272 -14.063 -6.714 1.00 88.69 453 ARG A O 1
ATOM 3459 N N . ASP A 1 454 ? -13.398 -13.242 -4.809 1.00 92.94 454 ASP A N 1
ATOM 3460 C CA . ASP A 1 454 ? -12.569 -12.189 -5.394 1.00 92.94 454 ASP A CA 1
ATOM 3461 C C . ASP A 1 454 ? -11.114 -12.630 -5.644 1.00 92.94 454 ASP A C 1
ATOM 3463 O O . ASP A 1 454 ? -10.364 -11.916 -6.302 1.00 92.94 454 ASP A O 1
ATOM 3467 N N . GLU A 1 455 ? -10.712 -13.835 -5.213 1.00 92.56 455 GLU A N 1
ATOM 3468 C CA . GLU A 1 455 ? -9.374 -14.393 -5.498 1.00 92.56 455 GLU A CA 1
ATOM 3469 C C . GLU A 1 455 ? -9.099 -14.503 -7.011 1.00 92.56 455 GLU A C 1
ATOM 3471 O O . GLU A 1 455 ? -7.961 -14.377 -7.449 1.00 92.56 455 GLU A O 1
ATOM 3476 N N . ALA A 1 456 ? -10.146 -14.686 -7.825 1.00 93.62 456 ALA A N 1
ATOM 3477 C CA . ALA A 1 456 ? -10.047 -14.782 -9.282 1.00 93.62 456 ALA A CA 1
ATOM 3478 C C . ALA A 1 456 ? -9.745 -13.444 -9.983 1.00 93.62 456 ALA A C 1
ATOM 3480 O O . ALA A 1 456 ? -9.508 -13.441 -11.187 1.00 93.62 456 ALA A O 1
ATOM 3481 N N . ARG A 1 457 ? -9.761 -12.319 -9.270 1.00 95.31 457 ARG A N 1
ATOM 3482 C CA . ARG A 1 457 ? -9.392 -10.996 -9.802 1.00 95.31 457 ARG A CA 1
ATOM 3483 C C . ARG A 1 457 ? -8.308 -10.320 -8.961 1.00 95.31 457 ARG A C 1
ATOM 3485 O O . ARG A 1 457 ? -8.106 -9.115 -9.072 1.00 95.31 457 ARG A O 1
ATOM 3492 N N . LEU A 1 458 ? -7.652 -11.084 -8.086 1.00 97.25 458 LEU A N 1
ATOM 3493 C CA . LEU A 1 458 ? -6.519 -10.630 -7.295 1.00 97.25 458 LEU A CA 1
ATOM 3494 C C . LEU A 1 458 ? -5.233 -10.776 -8.107 1.00 97.25 458 LEU A C 1
ATOM 3496 O O . LEU A 1 458 ? -4.933 -11.845 -8.638 1.00 97.25 458 LEU A O 1
ATOM 3500 N N . VAL A 1 459 ? -4.468 -9.697 -8.133 1.00 97.06 459 VAL A N 1
ATOM 3501 C CA . VAL A 1 459 ? -3.142 -9.597 -8.716 1.00 97.06 459 VAL A CA 1
ATOM 3502 C C . VAL A 1 459 ? -2.177 -9.113 -7.642 1.00 97.06 459 VAL A C 1
ATOM 3504 O O . VAL A 1 459 ? -2.455 -8.163 -6.917 1.00 97.06 459 VAL A O 1
ATOM 3507 N N . ILE A 1 460 ? -1.033 -9.773 -7.550 1.00 95.88 460 ILE A N 1
ATOM 3508 C CA . ILE A 1 460 ? 0.079 -9.445 -6.668 1.00 95.88 460 ILE A CA 1
ATOM 3509 C C . ILE A 1 460 ? 1.292 -9.217 -7.564 1.00 95.88 460 ILE A C 1
ATOM 3511 O O . ILE A 1 460 ? 1.710 -10.130 -8.276 1.00 95.88 460 ILE A O 1
ATOM 3515 N N . ILE A 1 461 ? 1.823 -7.998 -7.536 1.00 94.62 461 ILE A N 1
ATOM 3516 C CA . ILE A 1 461 ? 3.046 -7.616 -8.242 1.00 94.62 461 ILE A CA 1
ATOM 3517 C C . ILE A 1 461 ? 4.117 -7.442 -7.179 1.00 94.62 461 ILE A C 1
ATOM 3519 O O . ILE A 1 461 ? 4.261 -6.358 -6.622 1.00 94.62 461 ILE A O 1
ATOM 3523 N N . ASP A 1 462 ? 4.812 -8.529 -6.861 1.00 91.31 462 ASP A N 1
ATOM 3524 C CA . ASP A 1 462 ? 5.915 -8.520 -5.906 1.00 91.31 462 ASP A CA 1
ATOM 3525 C C . ASP A 1 462 ? 7.251 -8.452 -6.662 1.00 91.31 462 ASP A C 1
ATOM 3527 O O . ASP A 1 462 ? 7.626 -9.431 -7.311 1.00 91.31 462 ASP A O 1
ATOM 3531 N N . PRO A 1 463 ? 7.984 -7.324 -6.602 1.00 89.00 463 PRO A N 1
ATOM 3532 C CA . PRO A 1 463 ? 9.293 -7.212 -7.236 1.00 89.00 463 PRO A CA 1
ATOM 3533 C C . PRO A 1 463 ? 10.323 -8.207 -6.680 1.00 89.00 463 PRO A C 1
ATOM 3535 O O . PRO A 1 463 ? 11.289 -8.530 -7.363 1.00 89.00 463 PRO A O 1
ATOM 3538 N N . LEU A 1 464 ? 10.147 -8.705 -5.452 1.00 87.75 464 LEU A N 1
ATOM 3539 C CA . LEU A 1 464 ? 11.061 -9.678 -4.853 1.00 87.75 464 LEU A CA 1
ATOM 3540 C C . LEU A 1 464 ? 10.804 -11.122 -5.321 1.00 87.75 464 LEU A C 1
ATOM 3542 O O . LEU A 1 464 ? 11.652 -11.988 -5.089 1.00 87.75 464 LEU A O 1
ATOM 3546 N N . ASP A 1 465 ? 9.689 -11.397 -6.009 1.00 90.12 465 ASP A N 1
ATOM 3547 C CA . ASP A 1 465 ? 9.377 -12.715 -6.581 1.00 90.12 465 ASP A CA 1
ATOM 3548 C C . ASP A 1 465 ? 10.171 -12.949 -7.879 1.00 90.12 465 ASP A C 1
ATOM 3550 O O . ASP A 1 465 ? 9.650 -12.899 -8.992 1.00 90.12 465 ASP A O 1
ATOM 3554 N N . THR A 1 466 ? 11.478 -13.183 -7.735 1.00 88.00 466 THR A N 1
ATOM 3555 C CA . THR A 1 466 ? 12.390 -13.402 -8.876 1.00 88.00 466 THR A CA 1
ATOM 3556 C C . THR A 1 466 ? 12.200 -14.749 -9.575 1.00 88.00 466 THR A C 1
ATOM 3558 O O . THR A 1 466 ? 12.668 -14.912 -10.701 1.00 88.00 466 THR A O 1
ATOM 3561 N N . ASP A 1 467 ? 11.504 -15.700 -8.947 1.00 89.94 467 ASP A N 1
ATOM 3562 C CA . ASP A 1 467 ? 11.164 -16.990 -9.558 1.00 89.94 467 ASP A CA 1
ATOM 3563 C C . ASP A 1 467 ? 9.979 -16.860 -10.525 1.00 89.94 467 ASP A C 1
ATOM 3565 O O . ASP A 1 467 ? 9.924 -17.550 -11.547 1.00 89.94 467 ASP A O 1
ATOM 3569 N N . TRP A 1 468 ? 9.054 -15.947 -10.215 1.00 92.94 468 TRP A N 1
ATOM 3570 C CA . TRP A 1 468 ? 7.876 -15.636 -11.019 1.00 92.94 468 TRP A CA 1
ATOM 3571 C C . TRP A 1 468 ? 7.752 -14.125 -11.260 1.00 92.94 468 TRP A C 1
ATOM 3573 O O . TRP A 1 468 ? 6.785 -13.508 -10.799 1.00 92.94 468 TRP A O 1
ATOM 3583 N N . PRO A 1 469 ? 8.705 -13.512 -11.987 1.00 92.75 469 PRO A N 1
ATOM 3584 C CA . PRO A 1 469 ? 8.686 -12.083 -12.253 1.00 92.75 469 PRO A CA 1
ATOM 3585 C C . PRO A 1 469 ? 7.436 -11.673 -13.035 1.00 92.75 469 PRO A C 1
ATOM 3587 O O . PRO A 1 469 ? 6.978 -12.362 -13.956 1.00 92.75 469 PRO A O 1
ATOM 3590 N N . VAL A 1 470 ? 6.908 -10.500 -12.688 1.00 93.69 470 VAL A N 1
ATOM 3591 C CA . VAL A 1 470 ? 5.847 -9.838 -13.448 1.00 93.69 470 VAL A CA 1
ATOM 3592 C C . VAL A 1 470 ? 6.491 -8.951 -14.512 1.00 93.69 470 VAL A C 1
ATOM 3594 O O . VAL A 1 470 ? 7.124 -7.954 -14.152 1.00 93.69 470 VAL A O 1
ATOM 3597 N N . PRO A 1 471 ? 6.338 -9.272 -15.807 1.00 91.50 471 PRO A N 1
ATOM 3598 C CA . PRO A 1 471 ? 6.890 -8.451 -16.869 1.00 91.50 471 PRO A CA 1
ATOM 3599 C C . PRO A 1 471 ? 6.178 -7.097 -16.944 1.00 91.50 471 PRO A C 1
ATOM 3601 O O . PRO A 1 471 ? 4.953 -7.030 -17.061 1.00 91.50 471 PRO A O 1
ATOM 3604 N N . LEU A 1 472 ? 6.951 -6.017 -16.927 1.00 89.81 472 LEU A N 1
ATOM 3605 C CA . LEU A 1 472 ? 6.511 -4.640 -17.112 1.00 89.81 472 LEU A CA 1
ATOM 3606 C C . LEU A 1 472 ? 7.309 -4.019 -18.251 1.00 89.81 472 LEU A C 1
ATOM 3608 O O . LEU A 1 472 ? 8.530 -4.142 -18.312 1.00 89.81 472 LEU A O 1
ATOM 3612 N N . ASN A 1 473 ? 6.625 -3.301 -19.136 1.00 88.62 473 ASN A N 1
ATOM 3613 C CA . ASN A 1 473 ? 7.285 -2.614 -20.235 1.00 88.62 473 ASN A CA 1
ATOM 3614 C C . ASN A 1 473 ? 6.792 -1.161 -20.346 1.00 88.62 473 ASN A C 1
ATOM 3616 O O . ASN A 1 473 ? 5.673 -0.949 -20.815 1.00 88.62 473 ASN A O 1
ATOM 3620 N N . PRO A 1 474 ? 7.614 -0.159 -19.972 1.00 83.12 474 PRO A N 1
ATOM 3621 C CA . PRO A 1 474 ? 7.224 1.253 -20.047 1.00 83.12 474 PRO A CA 1
ATOM 3622 C C . PRO A 1 474 ? 7.088 1.772 -21.483 1.00 83.12 474 PRO A C 1
ATOM 3624 O O . PRO A 1 474 ? 6.515 2.835 -21.701 1.00 83.12 474 PRO A O 1
ATOM 3627 N N . LEU A 1 475 ? 7.638 1.046 -22.461 1.00 85.38 475 LEU A N 1
ATOM 3628 C CA . LEU A 1 475 ? 7.585 1.381 -23.883 1.00 85.38 475 LEU A CA 1
ATOM 3629 C C . LEU A 1 475 ? 6.408 0.710 -24.601 1.00 85.38 475 LEU A C 1
ATOM 3631 O O . LEU A 1 475 ? 6.179 0.979 -25.782 1.00 85.38 475 LEU A O 1
ATOM 3635 N N . LEU A 1 476 ? 5.653 -0.146 -23.904 1.00 79.88 476 LEU A N 1
ATOM 3636 C CA . LEU A 1 476 ? 4.442 -0.743 -24.443 1.00 79.88 476 LEU A CA 1
ATOM 3637 C C . LEU A 1 476 ? 3.235 0.133 -24.091 1.00 79.88 476 LEU A C 1
ATOM 3639 O O . LEU A 1 476 ? 3.036 0.532 -22.945 1.00 79.88 476 LEU A O 1
ATOM 3643 N N . GLY A 1 477 ? 2.410 0.445 -25.084 1.00 68.25 477 GLY A N 1
ATOM 3644 C CA . GLY A 1 477 ? 1.199 1.233 -24.891 1.00 68.25 477 GLY A CA 1
ATOM 3645 C C . GLY A 1 477 ? 0.096 0.824 -25.850 1.00 68.25 477 GLY A C 1
ATOM 3646 O O . GLY A 1 477 ? 0.361 0.248 -26.904 1.00 68.25 477 GLY A O 1
ATOM 3647 N N . HIS A 1 478 ? -1.144 1.131 -25.476 1.00 61.22 478 HIS A N 1
ATOM 3648 C CA . HIS A 1 478 ? -2.283 1.037 -26.380 1.00 61.22 478 HIS A CA 1
ATOM 3649 C C . HIS A 1 478 ? -2.179 2.122 -27.457 1.00 61.22 478 HIS A C 1
ATOM 3651 O O . HIS A 1 478 ? -1.848 3.262 -27.138 1.00 61.22 478 HIS A O 1
ATOM 3657 N N . ASP A 1 479 ? -2.474 1.756 -28.706 1.00 67.38 479 ASP A N 1
ATOM 3658 C CA . ASP A 1 479 ? -2.530 2.673 -29.853 1.00 67.38 479 ASP A CA 1
ATOM 3659 C C . ASP A 1 479 ? -1.219 3.447 -30.104 1.00 67.38 479 ASP A C 1
ATOM 3661 O O . ASP A 1 479 ? -1.170 4.676 -30.143 1.00 67.38 479 ASP A O 1
ATOM 3665 N N . ARG A 1 480 ? -0.112 2.703 -30.250 1.00 68.88 480 ARG A N 1
ATOM 3666 C CA . ARG A 1 480 ? 1.235 3.256 -30.502 1.00 68.88 480 ARG A CA 1
ATOM 3667 C C . ARG A 1 480 ? 1.334 4.090 -31.775 1.00 68.88 480 ARG A C 1
ATOM 3669 O O . ARG A 1 480 ? 2.246 4.908 -31.881 1.00 68.88 480 ARG A O 1
ATOM 3676 N N . ASP A 1 481 ? 0.420 3.887 -32.713 1.00 69.88 481 ASP A N 1
ATOM 3677 C CA . ASP A 1 481 ? 0.391 4.618 -33.974 1.00 69.88 481 ASP A CA 1
ATOM 3678 C C . ASP A 1 481 ? -0.178 6.035 -33.794 1.00 69.88 481 ASP A C 1
ATOM 3680 O O . ASP A 1 481 ? 0.064 6.915 -34.624 1.00 69.88 481 ASP A O 1
ATOM 3684 N N . HIS A 1 482 ? -0.864 6.307 -32.678 1.00 77.62 482 HIS A N 1
ATOM 3685 C CA . HIS A 1 482 ? -1.383 7.631 -32.371 1.00 77.62 482 HIS A CA 1
ATOM 3686 C C . HIS A 1 482 ? -0.277 8.583 -31.859 1.00 77.62 482 HIS A C 1
ATOM 3688 O O . HIS A 1 482 ? 0.367 8.292 -30.846 1.00 77.62 482 HIS A O 1
ATOM 3694 N N . PRO A 1 483 ? -0.077 9.775 -32.466 1.00 76.38 483 PRO A N 1
ATOM 3695 C CA . PRO A 1 483 ? 1.008 10.691 -32.092 1.00 76.38 483 PRO A CA 1
ATOM 3696 C C . PRO A 1 483 ? 1.048 11.061 -30.603 1.00 76.38 483 PRO A C 1
ATOM 3698 O O . PRO A 1 483 ? 2.115 11.042 -29.992 1.00 76.38 483 PRO A O 1
ATOM 3701 N N . ALA A 1 484 ? -0.109 11.315 -29.980 1.00 74.25 484 ALA A N 1
ATOM 3702 C CA . ALA A 1 484 ? -0.156 11.672 -28.560 1.00 74.25 484 ALA A CA 1
ATOM 3703 C C . ALA A 1 484 ? 0.252 10.507 -27.635 1.00 74.25 484 ALA A C 1
ATOM 3705 O O . ALA A 1 484 ? 0.818 10.739 -26.565 1.00 74.25 484 ALA A O 1
ATOM 3706 N N . ALA A 1 485 ? 0.015 9.254 -28.044 1.00 77.44 485 ALA A N 1
ATOM 3707 C CA . ALA A 1 485 ? 0.461 8.083 -27.292 1.00 77.44 485 ALA A CA 1
ATOM 3708 C C . ALA A 1 485 ? 1.990 7.943 -27.341 1.00 77.44 485 ALA A C 1
ATOM 3710 O O . ALA A 1 485 ? 2.616 7.606 -26.335 1.00 77.44 485 ALA A O 1
ATOM 3711 N N . ARG A 1 486 ? 2.606 8.275 -28.482 1.00 82.62 486 ARG A N 1
ATOM 3712 C CA . ARG A 1 486 ? 4.067 8.258 -28.661 1.00 82.62 486 ARG A CA 1
ATOM 3713 C C . ARG A 1 486 ? 4.765 9.292 -27.783 1.00 82.62 486 ARG A C 1
ATOM 3715 O O . ARG A 1 486 ? 5.735 8.952 -27.107 1.00 82.62 486 ARG A O 1
ATOM 3722 N N . ASP A 1 487 ? 4.246 10.517 -27.743 1.00 82.38 487 ASP A N 1
ATOM 3723 C CA . ASP A 1 487 ? 4.780 11.578 -26.881 1.00 82.38 487 ASP A CA 1
ATOM 3724 C C . ASP A 1 487 ? 4.650 11.227 -25.393 1.00 82.38 487 ASP A C 1
ATOM 3726 O O . ASP A 1 487 ? 5.557 11.498 -24.603 1.00 82.38 487 ASP A O 1
ATOM 3730 N N . MET A 1 488 ? 3.554 10.567 -25.011 1.00 78.81 488 MET A N 1
ATOM 3731 C CA . MET A 1 488 ? 3.351 10.079 -23.648 1.00 78.81 488 MET A CA 1
ATOM 3732 C C . MET A 1 488 ? 4.369 8.990 -23.270 1.00 78.81 488 MET A C 1
ATOM 3734 O O . MET A 1 488 ? 5.008 9.104 -22.225 1.00 78.81 488 MET A O 1
ATOM 3738 N N . LEU A 1 489 ? 4.571 7.975 -24.122 1.00 84.56 489 LEU A N 1
ATOM 3739 C CA . LEU A 1 489 ? 5.572 6.916 -23.906 1.00 84.56 489 LEU A CA 1
ATOM 3740 C C . LEU A 1 489 ? 6.989 7.491 -23.789 1.00 84.56 489 LEU A C 1
ATOM 3742 O O . LEU A 1 489 ? 7.752 7.114 -22.900 1.00 84.56 489 LEU A O 1
ATOM 3746 N N . LEU A 1 490 ? 7.326 8.447 -24.655 1.00 87.31 490 LEU A N 1
ATOM 3747 C CA . LEU A 1 490 ? 8.586 9.174 -24.578 1.00 87.31 490 LEU A CA 1
ATOM 3748 C C . LEU A 1 490 ? 8.729 9.916 -23.240 1.00 87.31 490 LEU A C 1
ATOM 3750 O O . LEU A 1 490 ? 9.771 9.814 -22.594 1.00 87.31 490 LEU A O 1
ATOM 3754 N N . GLY A 1 491 ? 7.691 10.637 -22.811 1.00 82.69 491 GLY A N 1
ATOM 3755 C CA . GLY A 1 491 ? 7.670 11.323 -21.519 1.00 82.69 491 GLY A CA 1
ATOM 3756 C C . GLY A 1 491 ? 7.918 10.374 -20.344 1.00 82.69 491 GLY A C 1
ATOM 3757 O O . GLY A 1 491 ? 8.712 10.699 -19.465 1.00 82.69 491 GLY A O 1
ATOM 3758 N N . HIS A 1 492 ? 7.319 9.179 -20.358 1.00 80.19 492 HIS A N 1
ATOM 3759 C CA . HIS A 1 492 ? 7.525 8.169 -19.313 1.00 80.19 492 HIS A CA 1
ATOM 3760 C C . HIS A 1 492 ? 8.981 7.710 -19.229 1.00 80.19 492 HIS A C 1
ATOM 3762 O O . HIS A 1 492 ? 9.558 7.701 -18.144 1.00 80.19 492 HIS A O 1
ATOM 3768 N N . VAL A 1 493 ? 9.602 7.394 -20.368 1.00 86.62 493 VAL A N 1
ATOM 3769 C CA . VAL A 1 493 ? 11.010 6.970 -20.408 1.00 86.62 493 VAL A CA 1
ATOM 3770 C C . VAL A 1 493 ? 11.941 8.074 -19.908 1.00 86.62 493 VAL A C 1
ATOM 3772 O O . VAL A 1 493 ? 12.853 7.804 -19.128 1.00 86.62 493 VAL A O 1
ATOM 3775 N N . LEU A 1 494 ? 11.705 9.326 -20.307 1.00 86.38 494 LEU A N 1
ATOM 3776 C CA . LEU A 1 494 ? 12.504 10.456 -19.825 1.00 86.38 494 LEU A CA 1
ATOM 3777 C C . LEU A 1 494 ? 12.333 10.669 -18.316 1.00 86.38 494 LEU A C 1
ATOM 3779 O O . LEU A 1 494 ? 13.325 10.868 -17.622 1.00 86.38 494 LEU A O 1
ATOM 3783 N N . ALA A 1 495 ? 11.108 10.568 -17.798 1.00 79.38 495 ALA A N 1
ATOM 3784 C CA . ALA A 1 495 ? 10.837 10.680 -16.368 1.00 79.38 495 ALA A CA 1
ATOM 3785 C C . ALA A 1 495 ? 11.425 9.502 -15.562 1.00 79.38 495 ALA A C 1
ATOM 3787 O O . ALA A 1 495 ? 11.893 9.697 -14.442 1.00 79.38 495 ALA A O 1
ATOM 3788 N N . LEU A 1 496 ? 11.480 8.294 -16.136 1.00 81.69 496 LEU A N 1
ATOM 3789 C CA . LEU A 1 496 ? 12.177 7.150 -15.538 1.00 81.69 496 LEU A CA 1
ATOM 3790 C C . LEU A 1 496 ? 13.685 7.417 -15.403 1.00 81.69 496 LEU A C 1
ATOM 3792 O O . LEU A 1 496 ? 14.268 7.128 -14.361 1.00 81.69 496 LEU A O 1
ATOM 3796 N N . PHE A 1 497 ? 14.330 7.999 -16.418 1.00 83.25 497 PHE A N 1
ATOM 3797 C CA . PHE A 1 497 ? 15.751 8.348 -16.319 1.00 83.25 497 PHE A CA 1
ATOM 3798 C C . PHE A 1 497 ? 16.017 9.538 -15.397 1.00 83.25 497 PHE A C 1
ATOM 3800 O O . PHE A 1 497 ? 16.995 9.498 -14.651 1.00 83.25 497 PHE A O 1
ATOM 3807 N N . ALA A 1 498 ? 15.138 10.544 -15.396 1.00 79.50 498 ALA A N 1
ATOM 3808 C CA . ALA A 1 498 ? 15.173 11.630 -14.418 1.00 79.50 498 ALA A CA 1
ATOM 3809 C C . ALA A 1 498 ? 15.150 11.087 -12.988 1.00 79.50 498 ALA A C 1
ATOM 3811 O O . ALA A 1 498 ? 15.875 11.560 -12.122 1.00 79.50 498 ALA A O 1
ATOM 3812 N N . ARG A 1 499 ? 14.370 10.026 -12.768 1.00 76.38 499 ARG A N 1
ATOM 3813 C CA . ARG A 1 499 ? 14.241 9.376 -11.471 1.00 76.38 499 ARG A CA 1
ATOM 3814 C C . ARG A 1 499 ? 15.481 8.604 -11.028 1.00 76.38 499 ARG A C 1
ATOM 3816 O O . ARG A 1 499 ? 15.774 8.558 -9.838 1.00 76.38 499 ARG A O 1
ATOM 3823 N N . LEU A 1 500 ? 16.178 7.962 -11.959 1.00 77.88 500 LEU A N 1
ATOM 3824 C CA . LEU A 1 500 ? 17.396 7.212 -11.643 1.00 77.88 500 LEU A CA 1
ATOM 3825 C C . LEU A 1 500 ? 18.560 8.124 -11.246 1.00 77.88 500 LEU A C 1
ATOM 3827 O O . LEU A 1 500 ? 19.480 7.664 -10.575 1.00 77.88 500 LEU A O 1
ATOM 3831 N N . ASP A 1 501 ? 18.534 9.387 -11.675 1.00 77.06 501 ASP A N 1
ATOM 3832 C CA . ASP A 1 501 ? 19.573 10.366 -11.366 1.00 77.06 501 ASP A CA 1
ATOM 3833 C C . ASP A 1 501 ? 19.020 11.803 -11.345 1.00 77.06 501 ASP A C 1
ATOM 3835 O O . ASP A 1 501 ? 19.229 12.569 -12.297 1.00 77.06 501 ASP A O 1
ATOM 3839 N N . PRO A 1 502 ? 18.305 12.173 -10.271 1.00 73.31 502 PRO A N 1
ATOM 3840 C CA . PRO A 1 502 ? 17.653 13.475 -10.171 1.00 73.31 502 PRO A CA 1
ATOM 3841 C C . PRO A 1 502 ? 18.656 14.635 -10.155 1.00 73.31 502 PRO A C 1
ATOM 3843 O O . PRO A 1 502 ? 18.398 15.678 -10.755 1.00 73.31 502 PRO A O 1
ATOM 3846 N N . ASP A 1 503 ? 19.827 14.441 -9.546 1.00 76.62 503 ASP A N 1
ATOM 3847 C CA . ASP A 1 503 ? 20.834 15.494 -9.375 1.00 76.62 503 ASP A CA 1
ATOM 3848 C C . ASP A 1 503 ? 21.490 15.893 -10.705 1.00 76.62 503 ASP A C 1
ATOM 3850 O O . ASP A 1 503 ? 21.803 17.064 -10.938 1.00 76.62 503 ASP A O 1
ATOM 3854 N N . THR A 1 504 ? 21.698 14.925 -11.602 1.00 79.50 504 THR A N 1
ATOM 3855 C CA . THR A 1 504 ? 22.429 15.156 -12.855 1.00 79.50 504 THR A CA 1
ATOM 3856 C C . THR A 1 504 ? 21.499 15.364 -14.048 1.00 79.50 504 THR A C 1
ATOM 3858 O O . THR A 1 504 ? 21.858 16.080 -14.989 1.00 79.50 504 THR A O 1
ATOM 3861 N N . TRP A 1 505 ? 20.313 14.743 -14.053 1.00 82.00 505 TRP A N 1
ATOM 3862 C CA . TRP A 1 505 ? 19.449 14.693 -15.236 1.00 82.00 505 TRP A CA 1
ATOM 3863 C C . TRP A 1 505 ? 19.058 16.078 -15.749 1.00 82.00 505 TRP A C 1
ATOM 3865 O O . TRP A 1 505 ? 19.200 16.334 -16.946 1.00 82.00 505 TRP A O 1
ATOM 3875 N N . GLY A 1 506 ? 18.636 16.986 -14.862 1.00 76.25 506 GLY A N 1
ATOM 3876 C CA . GLY A 1 506 ? 18.168 18.329 -15.228 1.00 76.25 506 GLY A CA 1
ATOM 3877 C C . GLY A 1 506 ? 19.218 19.193 -15.939 1.00 76.25 506 GLY A C 1
ATOM 3878 O O . GLY A 1 506 ? 18.869 20.004 -16.793 1.00 76.25 506 GLY A O 1
ATOM 3879 N N . GLN A 1 507 ? 20.506 18.979 -15.652 1.00 81.19 507 GLN A N 1
ATOM 3880 C CA . GLN A 1 507 ? 21.619 19.732 -16.250 1.00 81.19 507 GLN A CA 1
ATOM 3881 C C . GLN A 1 507 ? 22.230 19.030 -17.476 1.00 81.19 507 GLN A C 1
ATOM 3883 O O . GLN A 1 507 ? 22.944 19.639 -18.276 1.00 81.19 507 GLN A O 1
ATOM 3888 N N . ALA A 1 508 ? 21.942 17.741 -17.666 1.00 85.44 508 ALA A N 1
ATOM 3889 C CA . ALA A 1 508 ? 22.541 16.910 -18.704 1.00 85.44 508 ALA A CA 1
ATOM 3890 C C . ALA A 1 508 ? 21.742 16.933 -20.022 1.00 85.44 508 ALA A C 1
ATOM 3892 O O . ALA A 1 508 ? 21.266 15.900 -20.497 1.00 85.44 508 ALA A O 1
ATOM 3893 N N . VAL A 1 509 ? 21.640 18.102 -20.664 1.00 86.44 509 VAL A N 1
ATOM 3894 C CA . VAL A 1 509 ? 20.867 18.297 -21.914 1.00 86.44 509 VAL A CA 1
ATOM 3895 C C . VAL A 1 509 ? 21.253 17.292 -23.012 1.00 86.44 509 VAL A C 1
ATOM 3897 O O . VAL A 1 509 ? 20.387 16.751 -23.698 1.00 86.44 509 VAL A O 1
ATOM 3900 N N . GLY A 1 510 ? 22.548 16.984 -23.159 1.00 87.06 510 GLY A N 1
ATOM 3901 C CA . GLY A 1 510 ? 23.026 15.994 -24.133 1.00 87.06 510 GLY A CA 1
ATOM 3902 C C . GLY A 1 510 ? 22.507 14.577 -23.863 1.00 87.06 510 GLY A C 1
ATOM 3903 O O . GLY A 1 510 ? 22.137 13.867 -24.797 1.00 87.06 510 GLY A O 1
ATOM 3904 N N . MET A 1 511 ? 22.417 14.186 -22.590 1.00 90.38 511 MET A N 1
ATOM 3905 C CA . MET A 1 511 ? 21.872 12.892 -22.174 1.00 90.38 511 MET A CA 1
ATOM 3906 C C . MET A 1 511 ? 20.365 12.808 -22.452 1.00 90.38 511 MET A C 1
ATOM 3908 O O . MET A 1 511 ? 19.904 11.810 -23.006 1.00 90.38 511 MET A O 1
ATOM 3912 N N . GLN A 1 512 ? 19.613 13.871 -22.146 1.00 90.88 512 GLN A N 1
ATOM 3913 C CA . GLN A 1 512 ? 18.174 13.941 -22.422 1.00 90.88 512 GLN A CA 1
ATOM 3914 C C . GLN A 1 512 ? 17.869 13.820 -23.922 1.00 90.88 512 GLN A C 1
ATOM 3916 O O . GLN A 1 512 ? 16.948 13.104 -24.317 1.00 90.88 512 GLN A O 1
ATOM 3921 N N . GLN A 1 513 ? 18.659 14.488 -24.772 1.00 92.06 513 GLN A N 1
ATOM 3922 C CA . GLN A 1 513 ? 18.503 14.400 -26.226 1.00 92.06 513 GLN A CA 1
ATOM 3923 C C . GLN A 1 513 ? 18.808 12.996 -26.755 1.00 92.06 513 GLN A C 1
ATOM 3925 O O . GLN A 1 513 ? 18.047 12.475 -27.569 1.00 92.06 513 GLN A O 1
ATOM 3930 N N . LEU A 1 514 ? 19.866 12.346 -26.257 1.00 93.38 514 LEU A N 1
ATOM 3931 C CA . LEU A 1 514 ? 20.186 10.962 -26.620 1.00 93.38 514 LEU A CA 1
ATOM 3932 C C . LEU A 1 514 ? 19.064 9.995 -26.227 1.00 93.38 514 LEU A C 1
ATOM 3934 O O . LEU A 1 514 ? 18.624 9.204 -27.060 1.00 93.38 514 LEU A O 1
ATOM 3938 N N . ALA A 1 515 ? 18.555 10.097 -24.997 1.00 93.44 515 ALA A N 1
ATOM 3939 C CA . ALA A 1 515 ? 17.444 9.272 -24.528 1.00 93.44 515 ALA A CA 1
ATOM 3940 C C . ALA A 1 515 ? 16.184 9.481 -25.379 1.00 93.44 515 ALA A C 1
ATOM 3942 O O . ALA A 1 515 ? 15.523 8.513 -25.761 1.00 93.44 515 ALA A O 1
ATOM 3943 N N . ARG A 1 516 ? 15.886 10.735 -25.745 1.00 94.44 516 ARG A N 1
ATOM 3944 C CA . ARG A 1 516 ? 14.761 11.082 -26.618 1.00 94.44 516 ARG A CA 1
ATOM 3945 C C . ARG A 1 516 ? 14.900 10.461 -28.006 1.00 94.44 516 ARG A C 1
ATOM 3947 O O . ARG A 1 516 ? 13.975 9.798 -28.468 1.00 94.44 516 ARG A O 1
ATOM 3954 N N . MET A 1 517 ? 16.041 10.655 -28.666 1.00 95.06 517 MET A N 1
ATOM 3955 C CA . MET A 1 517 ? 16.270 10.152 -30.025 1.00 95.06 517 MET A CA 1
ATOM 3956 C C . MET A 1 517 ? 16.328 8.621 -30.083 1.00 95.06 517 MET A C 1
ATOM 3958 O O . MET A 1 517 ? 15.834 8.034 -31.045 1.00 95.06 517 MET A O 1
ATOM 3962 N N . ALA A 1 518 ? 16.875 7.967 -29.053 1.00 94.81 518 ALA A N 1
ATOM 3963 C CA . ALA A 1 518 ? 16.860 6.509 -28.928 1.00 94.81 518 ALA A CA 1
ATOM 3964 C C . ALA A 1 518 ? 15.448 5.966 -28.721 1.00 94.81 518 ALA A C 1
ATOM 3966 O O . ALA A 1 518 ? 15.036 5.049 -29.425 1.00 94.81 518 ALA A O 1
ATOM 3967 N N . THR A 1 519 ? 14.675 6.580 -27.826 1.00 94.12 519 THR A N 1
ATOM 3968 C CA . THR A 1 519 ? 13.285 6.178 -27.585 1.00 94.12 519 THR A CA 1
ATOM 3969 C C . THR A 1 519 ? 12.439 6.314 -28.849 1.00 94.12 519 THR A C 1
ATOM 3971 O O . THR A 1 519 ? 11.737 5.380 -29.221 1.00 94.12 519 THR A O 1
ATOM 3974 N N . LEU A 1 520 ? 12.539 7.443 -29.558 1.00 92.81 520 LEU A N 1
ATOM 3975 C CA . LEU A 1 520 ? 11.786 7.657 -30.796 1.00 92.81 520 LEU A CA 1
ATOM 3976 C C . LEU A 1 520 ? 12.187 6.682 -31.909 1.00 92.81 520 LEU A C 1
ATOM 3978 O O . LEU A 1 520 ? 11.304 6.183 -32.604 1.00 92.81 520 LEU A O 1
ATOM 3982 N N . LEU A 1 521 ? 13.485 6.380 -32.049 1.00 94.88 521 LEU A N 1
ATOM 3983 C CA . LEU A 1 521 ? 13.968 5.385 -33.009 1.00 94.88 521 LEU A CA 1
ATOM 3984 C C . LEU A 1 521 ? 13.367 4.004 -32.734 1.00 94.88 521 LEU A C 1
ATOM 3986 O O . LEU A 1 521 ? 12.922 3.343 -33.666 1.00 94.88 521 LEU A O 1
ATOM 3990 N N . LEU A 1 522 ? 13.322 3.582 -31.470 1.00 93.12 522 LEU A N 1
ATOM 3991 C CA . LEU A 1 522 ? 12.720 2.303 -31.094 1.00 93.12 522 LEU A CA 1
ATOM 3992 C C . LEU A 1 522 ? 11.221 2.265 -31.347 1.00 93.12 522 LEU A C 1
ATOM 3994 O O . LEU A 1 522 ? 10.719 1.277 -31.867 1.00 93.12 522 LEU A O 1
ATOM 3998 N N . LEU A 1 523 ? 10.503 3.330 -30.981 1.00 90.62 523 LEU A N 1
ATOM 3999 C CA . LEU A 1 523 ? 9.056 3.383 -31.177 1.00 90.62 523 LEU A CA 1
ATOM 4000 C C . LEU A 1 523 ? 8.675 3.241 -32.659 1.00 90.62 523 LEU A C 1
ATOM 4002 O O . LEU A 1 523 ? 7.616 2.683 -32.931 1.00 90.62 523 LEU A O 1
ATOM 4006 N N . ASP A 1 524 ? 9.533 3.718 -33.569 1.00 89.00 524 ASP A N 1
ATOM 4007 C CA . ASP A 1 524 ? 9.404 3.596 -35.027 1.00 89.00 524 ASP A CA 1
ATOM 4008 C C . ASP A 1 524 ? 9.886 2.241 -35.579 1.00 89.00 524 ASP A C 1
ATOM 4010 O O . ASP A 1 524 ? 9.240 1.651 -36.441 1.00 89.00 524 ASP A O 1
ATOM 4014 N N . GLY A 1 525 ? 11.071 1.791 -35.160 1.00 88.81 525 GLY A N 1
ATOM 4015 C CA . GLY A 1 525 ? 11.790 0.701 -35.821 1.00 88.81 525 GLY A CA 1
ATOM 4016 C C . GLY A 1 525 ? 11.575 -0.683 -35.211 1.00 88.81 525 GLY A C 1
ATOM 4017 O O . GLY A 1 525 ? 11.832 -1.686 -35.884 1.00 88.81 525 GLY A O 1
ATOM 4018 N N . GLU A 1 526 ? 11.112 -0.744 -33.960 1.00 89.19 526 GLU A N 1
ATOM 4019 C CA . GLU A 1 526 ? 10.983 -1.979 -33.191 1.00 89.19 526 GLU A CA 1
ATOM 4020 C C . GLU A 1 526 ? 9.504 -2.298 -32.883 1.00 89.19 526 GLU A C 1
ATOM 4022 O O . GLU A 1 526 ? 8.831 -1.538 -32.168 1.00 89.19 526 GLU A O 1
ATOM 4027 N N . PRO A 1 527 ? 8.967 -3.421 -33.405 1.00 83.06 527 PRO A N 1
ATOM 4028 C CA . PRO A 1 527 ? 7.614 -3.879 -33.105 1.00 83.06 527 PRO A CA 1
ATOM 4029 C C . PRO A 1 527 ? 7.322 -4.059 -31.614 1.00 83.06 527 PRO A C 1
ATOM 4031 O O . PRO A 1 527 ? 6.215 -3.733 -31.190 1.00 83.06 527 PRO A O 1
ATOM 4034 N N . ALA A 1 528 ? 8.282 -4.509 -30.800 1.00 83.75 528 ALA A N 1
ATOM 4035 C CA . ALA A 1 528 ? 8.098 -4.716 -29.359 1.00 83.75 528 ALA A CA 1
ATOM 4036 C C . ALA A 1 528 ? 9.239 -4.070 -28.542 1.00 83.75 528 ALA A C 1
ATOM 4038 O O . ALA A 1 528 ? 10.081 -4.763 -27.969 1.00 83.75 528 ALA A O 1
ATOM 4039 N N . PRO A 1 529 ? 9.293 -2.726 -28.462 1.00 89.38 529 PRO A N 1
ATOM 4040 C CA . PRO A 1 529 ? 10.419 -2.003 -27.894 1.00 89.38 529 PRO A CA 1
ATOM 4041 C C . PRO A 1 529 ? 10.499 -2.238 -26.388 1.00 89.38 529 PRO A C 1
ATOM 4043 O O . PRO A 1 529 ? 9.485 -2.270 -25.695 1.00 89.38 529 PRO A O 1
ATOM 4046 N N . THR A 1 530 ? 11.718 -2.366 -25.873 1.00 90.31 530 THR A N 1
ATOM 4047 C CA . THR A 1 530 ? 12.010 -2.525 -24.440 1.00 90.31 530 THR A CA 1
ATOM 4048 C C . THR A 1 530 ? 13.223 -1.678 -24.071 1.00 90.31 530 THR A C 1
ATOM 4050 O O . THR A 1 530 ? 13.939 -1.183 -24.947 1.00 90.31 530 THR A O 1
ATOM 4053 N N . LEU A 1 531 ? 13.496 -1.523 -22.774 1.00 90.44 531 LEU A N 1
ATOM 4054 C CA . LEU A 1 531 ? 14.715 -0.843 -22.320 1.00 90.44 531 LEU A CA 1
ATOM 4055 C C . LEU A 1 531 ? 15.991 -1.594 -22.740 1.00 90.44 531 LEU A C 1
ATOM 4057 O O . LEU A 1 531 ? 17.018 -0.964 -22.985 1.00 90.44 531 LEU A O 1
ATOM 4061 N N . GLY A 1 532 ? 15.913 -2.917 -22.910 1.00 89.88 532 GLY A N 1
ATOM 4062 C CA . GLY A 1 532 ? 17.000 -3.708 -23.484 1.00 89.88 532 GLY A CA 1
ATOM 4063 C C . GLY A 1 532 ? 17.267 -3.355 -24.952 1.00 89.88 532 GLY A C 1
ATOM 4064 O O . GLY A 1 532 ? 18.420 -3.151 -25.331 1.00 89.88 532 GLY A O 1
ATOM 4065 N N . HIS A 1 533 ? 16.221 -3.178 -25.767 1.00 91.44 533 HIS A N 1
ATOM 4066 C CA . HIS A 1 533 ? 16.378 -2.688 -27.142 1.00 91.44 533 HIS A CA 1
ATOM 4067 C C . HIS A 1 533 ? 16.953 -1.263 -27.181 1.00 91.44 533 HIS A C 1
ATOM 4069 O O . HIS A 1 533 ? 17.743 -0.938 -28.067 1.00 91.44 533 HIS A O 1
ATOM 4075 N N . LEU A 1 534 ? 16.602 -0.417 -26.204 1.00 92.81 534 LEU A N 1
ATOM 4076 C CA . LEU A 1 534 ? 17.131 0.946 -26.091 1.00 92.81 534 LEU A CA 1
ATOM 4077 C C . LEU A 1 534 ? 18.637 0.936 -25.852 1.00 92.81 534 LEU A C 1
ATOM 4079 O O . LEU A 1 534 ? 19.377 1.663 -26.518 1.00 92.81 534 LEU A O 1
ATOM 4083 N N . ARG A 1 535 ? 19.092 0.061 -24.951 1.00 92.50 535 ARG A N 1
ATOM 4084 C CA . ARG A 1 535 ? 20.513 -0.211 -24.740 1.00 92.50 535 ARG A CA 1
ATOM 4085 C C . ARG A 1 535 ? 21.184 -0.701 -26.024 1.00 92.50 535 ARG A C 1
ATOM 4087 O O . ARG A 1 535 ? 22.226 -0.166 -26.393 1.00 92.50 535 ARG A O 1
ATOM 4094 N N . ALA A 1 536 ? 20.588 -1.676 -26.714 1.00 91.06 536 ALA A N 1
ATOM 4095 C CA . ALA A 1 536 ? 21.139 -2.232 -27.951 1.00 91.06 536 ALA A CA 1
ATOM 4096 C C . ALA A 1 536 ? 21.302 -1.161 -29.044 1.00 91.06 536 ALA A C 1
ATOM 4098 O O . ALA A 1 536 ? 22.376 -1.050 -29.621 1.00 91.06 536 ALA A O 1
ATOM 4099 N N . ALA A 1 537 ? 20.305 -0.295 -29.257 1.00 92.56 537 ALA A N 1
ATOM 4100 C CA . ALA A 1 537 ? 20.367 0.780 -30.255 1.00 92.56 537 ALA A CA 1
ATOM 4101 C C . ALA A 1 537 ? 21.497 1.805 -30.002 1.00 92.56 537 ALA A C 1
ATOM 4103 O O . ALA A 1 537 ? 22.013 2.423 -30.940 1.00 92.56 537 ALA A O 1
ATOM 4104 N N . LEU A 1 538 ? 21.892 1.998 -28.738 1.00 91.88 538 LEU A N 1
ATOM 4105 C CA . LEU A 1 538 ? 22.978 2.904 -28.346 1.00 91.88 538 LEU A CA 1
ATOM 4106 C C . LEU A 1 538 ? 24.380 2.295 -28.517 1.00 91.88 538 LEU A C 1
ATOM 4108 O O . LEU A 1 538 ? 25.341 3.059 -28.643 1.00 91.88 538 LEU A O 1
ATOM 4112 N N . ILE A 1 539 ? 24.500 0.962 -28.493 1.00 90.88 539 ILE A N 1
ATOM 4113 C CA . ILE A 1 539 ? 25.781 0.233 -28.490 1.00 90.88 539 ILE A CA 1
ATOM 4114 C C . ILE A 1 539 ? 26.070 -0.419 -29.845 1.00 90.88 539 ILE A C 1
ATOM 4116 O O . ILE A 1 539 ? 27.190 -0.301 -30.335 1.00 90.88 539 ILE A O 1
ATOM 4120 N N . ASP A 1 540 ? 25.091 -1.114 -30.425 1.00 91.00 540 ASP A N 1
ATOM 4121 C CA . ASP A 1 540 ? 25.261 -1.888 -31.652 1.00 91.00 540 ASP A CA 1
ATOM 4122 C C . ASP A 1 540 ? 24.852 -1.077 -32.888 1.00 91.00 540 ASP A C 1
ATOM 4124 O O . ASP A 1 540 ? 23.692 -0.702 -33.082 1.00 91.00 540 ASP A O 1
ATOM 4128 N N . ASP A 1 541 ? 25.840 -0.823 -33.742 1.00 91.00 541 ASP A N 1
ATOM 4129 C CA . ASP A 1 541 ? 25.681 -0.095 -34.992 1.00 91.00 541 ASP A CA 1
ATOM 4130 C C . ASP A 1 541 ? 24.842 -0.883 -36.011 1.00 91.00 541 ASP A C 1
ATOM 4132 O O . ASP A 1 541 ? 24.043 -0.280 -36.728 1.00 91.00 541 ASP A O 1
ATOM 4136 N N . ALA A 1 542 ? 24.968 -2.214 -36.053 1.00 89.94 542 ALA A N 1
ATOM 4137 C CA . ALA A 1 542 ? 24.253 -3.051 -37.015 1.00 89.94 542 ALA A CA 1
ATOM 4138 C C . ALA A 1 542 ? 22.755 -3.121 -36.687 1.00 89.94 542 ALA A C 1
ATOM 4140 O O . ALA A 1 542 ? 21.913 -2.860 -37.553 1.00 89.94 542 ALA A O 1
ATOM 4141 N N . TYR A 1 543 ? 22.412 -3.388 -35.423 1.00 90.94 543 TYR A N 1
ATOM 4142 C CA . TYR A 1 543 ? 21.031 -3.320 -34.951 1.00 90.94 543 TYR A CA 1
ATOM 4143 C C . TYR A 1 543 ? 20.429 -1.922 -35.137 1.00 90.94 543 TYR A C 1
ATOM 4145 O O . TYR A 1 543 ? 19.282 -1.781 -35.567 1.00 90.94 543 TYR A O 1
ATOM 4153 N N . ARG A 1 544 ? 21.205 -0.860 -34.896 1.00 93.94 544 ARG A N 1
ATOM 4154 C CA . ARG A 1 544 ? 20.738 0.505 -35.147 1.00 93.94 544 ARG A CA 1
ATOM 4155 C C . ARG A 1 544 ? 20.419 0.762 -36.623 1.00 93.94 544 ARG A C 1
ATOM 4157 O O . ARG A 1 544 ? 19.384 1.366 -36.909 1.00 93.94 544 ARG A O 1
ATOM 4164 N N . GLU A 1 545 ? 21.257 0.314 -37.556 1.00 92.81 545 GLU A N 1
ATOM 4165 C CA . GLU A 1 545 ? 20.967 0.448 -38.991 1.00 92.81 545 GLU A CA 1
ATOM 4166 C C . GLU A 1 545 ? 19.708 -0.328 -39.393 1.00 92.81 545 GLU A C 1
ATOM 4168 O O . GLU A 1 545 ? 18.888 0.198 -40.149 1.00 92.81 545 GLU A O 1
ATOM 4173 N N . LEU A 1 546 ? 19.484 -1.518 -38.822 1.00 91.75 546 LEU A N 1
ATOM 4174 C CA . LEU A 1 546 ? 18.240 -2.268 -39.013 1.00 91.75 546 LEU A CA 1
ATOM 4175 C C . LEU A 1 546 ? 17.015 -1.440 -38.592 1.00 91.75 546 LEU A C 1
ATOM 4177 O O . LEU A 1 546 ? 16.072 -1.311 -39.376 1.00 91.75 546 LEU A O 1
ATOM 4181 N N . LEU A 1 547 ? 17.035 -0.822 -37.407 1.00 93.31 547 LEU A N 1
ATOM 4182 C CA . LEU A 1 547 ? 15.948 0.054 -36.946 1.00 93.31 547 LEU A CA 1
ATOM 4183 C C . LEU A 1 547 ? 15.738 1.255 -37.881 1.00 93.31 547 LEU A C 1
ATOM 4185 O O . LEU A 1 547 ? 14.601 1.626 -38.179 1.00 93.31 547 LEU A O 1
ATOM 4189 N N . LEU A 1 548 ? 16.820 1.845 -38.398 1.00 94.38 548 LEU A N 1
ATOM 4190 C CA . LEU A 1 548 ? 16.756 2.979 -39.324 1.00 94.38 548 LEU A CA 1
ATOM 4191 C C . LEU A 1 548 ? 16.124 2.626 -40.676 1.00 94.38 548 LEU A C 1
ATOM 4193 O O . LEU A 1 548 ? 15.571 3.523 -41.317 1.00 94.38 548 LEU A O 1
ATOM 4197 N N . THR A 1 549 ? 16.159 1.358 -41.106 1.00 93.31 549 THR A N 1
ATOM 4198 C CA . THR A 1 549 ? 15.440 0.921 -42.321 1.00 93.31 549 THR A CA 1
ATOM 4199 C C . THR A 1 549 ? 13.921 1.014 -42.175 1.00 93.31 549 THR A C 1
ATOM 4201 O O . THR A 1 549 ? 13.224 1.239 -43.162 1.00 93.31 549 THR A O 1
ATOM 4204 N N . ARG A 1 550 ? 13.419 0.882 -40.942 1.00 91.31 550 ARG A N 1
ATOM 4205 C CA . ARG A 1 550 ? 11.992 0.925 -40.591 1.00 91.31 550 ARG A CA 1
ATOM 4206 C C . ARG A 1 550 ? 11.552 2.296 -40.074 1.00 91.31 550 ARG A C 1
ATOM 4208 O O . ARG A 1 550 ? 10.361 2.581 -40.031 1.00 91.31 550 ARG A O 1
ATOM 4215 N N . CYS A 1 551 ? 12.500 3.159 -39.707 1.00 91.88 551 CYS A N 1
ATOM 4216 C CA . CYS A 1 551 ? 12.209 4.471 -39.148 1.00 91.88 551 CYS A CA 1
ATOM 4217 C C . CYS A 1 551 ? 11.569 5.419 -40.168 1.00 91.88 551 CYS A C 1
ATOM 4219 O O . CYS A 1 551 ? 12.144 5.729 -41.215 1.00 91.88 551 CYS A O 1
ATOM 4221 N N . THR A 1 552 ? 10.385 5.931 -39.833 1.00 87.12 552 THR A N 1
ATOM 4222 C CA . THR A 1 552 ? 9.639 6.879 -40.669 1.00 87.12 552 THR A CA 1
ATOM 4223 C C . THR A 1 552 ? 9.952 8.336 -40.334 1.00 87.12 552 THR A C 1
ATOM 4225 O O . THR A 1 552 ? 9.827 9.208 -41.194 1.00 87.12 552 THR A O 1
ATOM 4228 N N . THR A 1 553 ? 10.389 8.628 -39.106 1.00 89.50 553 THR A N 1
ATOM 4229 C CA . THR A 1 553 ? 10.600 10.004 -38.635 1.00 89.50 553 THR A CA 1
ATOM 4230 C C . THR A 1 553 ? 11.893 10.614 -39.194 1.00 89.50 553 THR A C 1
ATOM 4232 O O . THR A 1 553 ? 12.999 10.216 -38.828 1.00 89.50 553 THR A O 1
ATOM 4235 N N . MET A 1 554 ? 11.773 11.643 -40.046 1.00 92.25 554 MET A N 1
ATOM 4236 C CA . MET A 1 554 ? 12.918 12.271 -40.734 1.00 92.25 554 MET A CA 1
ATOM 4237 C C . MET A 1 554 ? 13.975 12.832 -39.770 1.00 92.25 554 MET A C 1
ATOM 4239 O O . MET A 1 554 ? 15.159 12.555 -39.935 1.00 92.25 554 MET A O 1
ATOM 4243 N N . VAL A 1 555 ? 13.550 13.569 -38.737 1.00 93.50 555 VAL A N 1
ATOM 4244 C CA . VAL A 1 555 ? 14.461 14.189 -37.753 1.00 93.50 555 VAL A CA 1
ATOM 4245 C C . VAL A 1 555 ? 15.269 13.131 -36.995 1.00 93.50 555 VAL A C 1
ATOM 4247 O O . VAL A 1 555 ? 16.459 13.311 -36.751 1.00 93.50 555 VAL A O 1
ATOM 4250 N N . VAL A 1 556 ? 14.647 11.993 -36.671 1.00 94.62 556 VAL A N 1
ATOM 4251 C CA . VAL A 1 556 ? 15.320 10.867 -36.009 1.00 94.62 556 VAL A CA 1
ATOM 4252 C C . VAL A 1 556 ? 16.367 10.260 -36.947 1.00 94.62 556 VAL A C 1
ATOM 4254 O O . VAL A 1 556 ? 17.509 10.054 -36.541 1.00 94.62 556 VAL A O 1
ATOM 4257 N N . ARG A 1 557 ? 16.030 10.046 -38.226 1.00 94.50 557 ARG A N 1
ATOM 4258 C CA . ARG A 1 557 ? 16.987 9.544 -39.228 1.00 94.50 557 ARG A CA 1
ATOM 4259 C C . ARG A 1 557 ? 18.173 10.482 -39.431 1.00 94.50 557 ARG A C 1
ATOM 4261 O O . ARG A 1 557 ? 19.306 10.012 -39.512 1.00 94.50 557 ARG A O 1
ATOM 4268 N N . GLU A 1 558 ? 17.923 11.785 -39.524 1.00 94.44 558 GLU A N 1
ATOM 4269 C CA . GLU A 1 558 ? 18.971 12.799 -39.665 1.00 94.44 558 GLU A CA 1
ATOM 4270 C C . GLU A 1 558 ? 19.898 12.812 -38.447 1.00 94.44 558 GLU A C 1
ATOM 4272 O O . GLU A 1 558 ? 21.122 12.786 -38.605 1.00 94.44 558 GLU A O 1
ATOM 4277 N N . PHE A 1 559 ? 19.329 12.777 -37.238 1.00 95.19 559 PHE A N 1
ATOM 4278 C CA . PHE A 1 559 ? 20.107 12.691 -36.009 1.00 95.19 559 PHE A CA 1
ATOM 4279 C C . PHE A 1 559 ? 21.055 11.487 -36.040 1.00 95.19 559 PHE A C 1
ATOM 4281 O O . PHE A 1 559 ? 22.260 11.651 -35.864 1.00 95.19 559 PHE A O 1
ATOM 4288 N N . TRP A 1 560 ? 20.544 10.289 -36.323 1.00 95.25 560 TRP A N 1
ATOM 4289 C CA . TRP A 1 560 ? 21.349 9.068 -36.264 1.00 95.25 560 TRP A CA 1
ATOM 4290 C C . TRP A 1 560 ? 22.370 8.926 -37.399 1.00 95.25 560 TRP A C 1
ATOM 4292 O O . TRP A 1 560 ? 23.442 8.374 -37.165 1.00 95.25 560 TRP A O 1
ATOM 4302 N N . ARG A 1 561 ? 22.090 9.447 -38.602 1.00 93.88 561 ARG A N 1
ATOM 4303 C CA . ARG A 1 561 ? 23.018 9.366 -39.748 1.00 93.88 561 ARG A CA 1
ATOM 4304 C C . ARG A 1 561 ? 24.055 10.484 -39.787 1.00 93.88 561 ARG A C 1
ATOM 4306 O O . ARG A 1 561 ? 25.151 10.275 -40.301 1.00 93.88 561 ARG A O 1
ATOM 4313 N N . THR A 1 562 ? 23.724 11.664 -39.265 1.00 92.56 562 THR A N 1
ATOM 4314 C CA . THR A 1 562 ? 24.555 12.866 -39.434 1.00 92.56 562 THR A CA 1
ATOM 4315 C C . THR A 1 562 ? 25.110 13.385 -38.114 1.00 92.56 562 THR A C 1
ATOM 4317 O O . THR A 1 562 ? 26.288 13.739 -38.049 1.00 92.56 562 THR A O 1
ATOM 4320 N N . VAL A 1 563 ? 24.290 13.433 -37.060 1.00 91.62 563 VAL A N 1
ATOM 4321 C CA . VAL A 1 563 ? 24.664 14.040 -35.770 1.00 91.62 563 VAL A CA 1
ATOM 4322 C C . VAL A 1 563 ? 25.367 13.028 -34.864 1.00 91.62 563 VAL A C 1
ATOM 4324 O O . VAL A 1 563 ? 26.451 13.309 -34.361 1.00 91.62 563 VAL A O 1
ATOM 4327 N N . PHE A 1 564 ? 24.796 11.833 -34.695 1.00 92.81 564 PHE A N 1
ATOM 4328 C CA . PHE A 1 564 ? 25.304 10.792 -33.798 1.00 92.81 564 PHE A CA 1
ATOM 4329 C C . PHE A 1 564 ? 26.741 10.322 -34.125 1.00 92.81 564 PHE A C 1
ATOM 4331 O O . PHE A 1 564 ? 27.547 10.197 -33.203 1.00 92.81 564 PHE A O 1
ATOM 4338 N N . PRO A 1 565 ? 27.150 10.143 -35.400 1.00 91.19 565 PRO A N 1
ATOM 4339 C CA . PRO A 1 565 ? 28.537 9.785 -35.720 1.00 91.19 565 PRO A CA 1
ATOM 4340 C C . PRO A 1 565 ? 29.541 10.911 -35.420 1.00 91.19 565 PRO A C 1
ATOM 4342 O O . PRO A 1 565 ? 30.738 10.662 -35.286 1.00 91.19 565 PRO A O 1
ATOM 4345 N N . ARG A 1 566 ? 29.062 12.159 -35.316 1.00 91.00 566 ARG A N 1
ATOM 4346 C CA . ARG A 1 566 ? 29.866 13.374 -35.109 1.00 91.00 566 ARG A CA 1
ATOM 4347 C C . ARG A 1 566 ? 29.816 13.895 -33.669 1.00 91.00 566 ARG A C 1
ATOM 4349 O O . ARG A 1 566 ? 30.239 15.025 -33.431 1.00 91.00 566 ARG A O 1
ATOM 4356 N N . LEU A 1 567 ? 29.306 13.106 -32.716 1.00 89.44 567 LEU A N 1
ATOM 4357 C CA . LEU A 1 567 ? 29.241 13.519 -31.312 1.00 89.44 567 LEU A CA 1
ATOM 4358 C C . LEU A 1 567 ? 30.636 13.876 -30.783 1.00 89.44 567 LEU A C 1
ATOM 4360 O O . LEU A 1 567 ? 31.586 13.103 -30.946 1.00 89.44 567 LEU A O 1
ATOM 4364 N N . SER A 1 568 ? 30.734 15.031 -30.123 1.00 87.81 568 SER A N 1
ATOM 4365 C CA . SER A 1 568 ? 31.948 15.466 -29.426 1.00 87.81 568 SER A CA 1
ATOM 4366 C C . SER A 1 568 ? 32.268 14.553 -28.239 1.00 87.81 568 SER A C 1
ATOM 4368 O O . SER A 1 568 ? 31.404 13.814 -27.762 1.00 87.81 568 SER A O 1
ATOM 4370 N N . ASP A 1 569 ? 33.485 14.628 -27.697 1.00 83.50 569 ASP A N 1
ATOM 4371 C CA . ASP A 1 569 ? 33.874 13.794 -26.549 1.00 83.50 569 ASP A CA 1
ATOM 4372 C C . ASP A 1 569 ? 32.975 14.017 -25.318 1.00 83.50 569 ASP A C 1
ATOM 4374 O O . ASP A 1 569 ? 32.604 13.059 -24.638 1.00 83.50 569 ASP A O 1
ATOM 4378 N N . GLY A 1 570 ? 32.512 15.251 -25.085 1.00 80.38 570 GLY A N 1
ATOM 4379 C CA . GLY A 1 570 ? 31.532 15.547 -24.030 1.00 80.38 570 GLY A CA 1
ATOM 4380 C C . GLY A 1 570 ? 30.152 14.917 -24.279 1.00 80.38 570 GLY A C 1
ATOM 4381 O O . GLY A 1 570 ? 29.490 14.445 -23.352 1.00 80.38 570 GLY A O 1
ATOM 4382 N N . GLN A 1 571 ? 29.717 14.837 -25.538 1.00 84.00 571 GLN A N 1
ATOM 4383 C CA . GLN A 1 571 ? 28.468 14.160 -25.900 1.00 84.00 571 GLN A CA 1
ATOM 4384 C C . GLN A 1 571 ? 28.601 12.630 -25.846 1.00 84.00 571 GLN A C 1
ATOM 4386 O O . GLN A 1 571 ? 27.664 11.951 -25.427 1.00 84.00 571 GLN A O 1
ATOM 4391 N N . ARG A 1 572 ? 29.773 12.072 -26.177 1.00 86.56 572 ARG A N 1
ATOM 4392 C CA . ARG A 1 572 ? 30.075 10.647 -25.957 1.00 86.56 572 ARG A CA 1
ATOM 4393 C C . ARG A 1 572 ? 30.046 10.300 -24.471 1.00 86.56 572 ARG A C 1
ATOM 4395 O O . ARG A 1 572 ? 29.439 9.302 -24.101 1.00 86.56 572 ARG A O 1
ATOM 4402 N N . ALA A 1 573 ? 30.585 11.162 -23.608 1.00 86.94 573 ALA A N 1
ATOM 4403 C CA . ALA A 1 573 ? 30.458 10.996 -22.160 1.00 86.94 573 ALA A CA 1
ATOM 4404 C C . ALA A 1 573 ? 28.985 10.989 -21.701 1.00 86.94 573 ALA A C 1
ATOM 4406 O O . ALA A 1 573 ? 28.628 10.220 -20.809 1.00 86.94 573 ALA A O 1
ATOM 4407 N N . SER A 1 574 ? 28.116 11.777 -22.351 1.00 88.25 574 SER A N 1
ATOM 4408 C CA . SER A 1 574 ? 26.663 11.759 -22.104 1.00 88.25 574 SER A CA 1
ATOM 4409 C C . SER A 1 574 ? 26.001 10.445 -22.546 1.00 88.25 574 SER A C 1
ATOM 4411 O O . SER A 1 574 ? 25.093 9.966 -21.869 1.00 88.25 574 SER A O 1
ATOM 4413 N N . ARG A 1 575 ? 26.472 9.822 -23.637 1.00 91.06 575 ARG A N 1
ATOM 4414 C CA . ARG A 1 575 ? 26.042 8.472 -24.049 1.00 91.06 575 ARG A CA 1
ATOM 4415 C C . ARG A 1 575 ? 26.438 7.426 -23.013 1.00 91.06 575 ARG A C 1
ATOM 4417 O O . ARG A 1 575 ? 25.584 6.663 -22.579 1.00 91.06 575 ARG A O 1
ATOM 4424 N N . GLU A 1 576 ? 27.699 7.415 -22.585 1.00 90.50 576 GLU A N 1
ATOM 4425 C CA . GLU A 1 576 ? 28.176 6.477 -21.556 1.00 90.50 576 GLU A CA 1
ATOM 4426 C C . GLU A 1 576 ? 27.440 6.671 -20.225 1.00 90.50 576 GLU A C 1
ATOM 4428 O O . GLU A 1 576 ? 27.135 5.717 -19.514 1.00 90.50 576 GLU A O 1
ATOM 4433 N N . ALA A 1 577 ? 27.118 7.920 -19.887 1.00 88.75 577 ALA A N 1
ATOM 4434 C CA . ALA A 1 577 ? 26.282 8.254 -18.747 1.00 88.75 577 ALA A CA 1
ATOM 4435 C C . ALA A 1 577 ? 24.877 7.631 -18.880 1.00 88.75 577 ALA A C 1
ATOM 4437 O O . ALA A 1 577 ? 24.423 6.960 -17.949 1.00 88.75 577 ALA A O 1
ATOM 4438 N N . LEU A 1 578 ? 24.211 7.797 -20.025 1.00 90.25 578 LEU A N 1
ATOM 4439 C CA . LEU A 1 578 ? 22.904 7.183 -20.272 1.00 90.25 578 LEU A CA 1
ATOM 4440 C C . LEU A 1 578 ? 22.963 5.652 -20.168 1.00 90.25 578 LEU A C 1
ATOM 4442 O O . LEU A 1 578 ? 22.130 5.058 -19.488 1.00 90.25 578 LEU A O 1
ATOM 4446 N N . LEU A 1 579 ? 23.974 5.027 -20.779 1.00 91.25 579 LEU A N 1
ATOM 4447 C CA . LEU A 1 579 ? 24.177 3.576 -20.742 1.00 91.25 579 LEU A CA 1
ATOM 4448 C C . LEU A 1 579 ? 24.313 3.049 -19.316 1.00 91.25 579 LEU A C 1
ATOM 4450 O O . LEU A 1 579 ? 23.576 2.141 -18.951 1.00 91.25 579 LEU A O 1
ATOM 4454 N N . ARG A 1 580 ? 25.142 3.680 -18.472 1.00 88.94 580 ARG A N 1
ATOM 4455 C CA . ARG A 1 580 ? 25.276 3.282 -17.059 1.00 88.94 580 ARG A CA 1
ATOM 4456 C C . ARG A 1 580 ? 23.942 3.288 -16.308 1.00 88.94 580 ARG A C 1
ATOM 4458 O O . ARG A 1 580 ? 23.723 2.431 -15.463 1.00 88.94 580 ARG A O 1
ATOM 4465 N N . ARG A 1 581 ? 23.048 4.236 -16.605 1.00 86.50 581 ARG A N 1
ATOM 4466 C CA . ARG A 1 581 ? 21.727 4.334 -15.955 1.00 86.50 581 ARG A CA 1
ATOM 4467 C C . ARG A 1 581 ? 20.763 3.263 -16.461 1.00 86.50 581 ARG A C 1
ATOM 4469 O O . ARG A 1 581 ? 20.014 2.700 -15.671 1.00 86.50 581 ARG A O 1
ATOM 4476 N N . ILE A 1 582 ? 20.806 2.948 -17.756 1.00 88.75 582 ILE A N 1
ATOM 4477 C CA . ILE A 1 582 ? 20.066 1.804 -18.303 1.00 88.75 582 ILE A CA 1
ATOM 4478 C C . ILE A 1 582 ? 20.582 0.504 -17.672 1.00 88.75 582 ILE A C 1
ATOM 4480 O O . ILE A 1 582 ? 19.787 -0.319 -17.227 1.00 88.75 582 ILE A O 1
ATOM 4484 N N . ASP A 1 583 ? 21.903 0.358 -17.559 1.00 87.38 583 ASP A N 1
ATOM 4485 C CA . ASP A 1 583 ? 22.537 -0.799 -16.933 1.00 87.38 583 ASP A CA 1
ATOM 4486 C C . ASP A 1 583 ? 22.146 -0.930 -15.456 1.00 87.38 583 ASP A C 1
ATOM 4488 O O . ASP A 1 583 ? 21.910 -2.044 -15.025 1.00 87.38 583 ASP A O 1
ATOM 4492 N N . MET A 1 584 ? 21.958 0.158 -14.696 1.00 83.75 584 MET A N 1
ATOM 4493 C CA . MET A 1 584 ? 21.452 0.071 -13.312 1.00 83.75 584 MET A CA 1
ATOM 4494 C C . MET A 1 584 ? 20.093 -0.643 -13.207 1.00 83.75 584 MET A C 1
ATOM 4496 O O . MET A 1 584 ? 19.866 -1.382 -12.250 1.00 83.75 584 MET A O 1
ATOM 4500 N N . LEU A 1 585 ? 19.195 -0.448 -14.181 1.00 82.50 585 LEU A N 1
ATOM 4501 C CA . LEU A 1 585 ? 17.912 -1.158 -14.240 1.00 82.50 585 LEU A CA 1
ATOM 4502 C C . LEU A 1 585 ? 18.060 -2.589 -14.765 1.00 82.50 585 LEU A C 1
ATOM 4504 O O . LEU A 1 585 ? 17.322 -3.476 -14.341 1.00 82.50 585 LEU A O 1
ATOM 4508 N N . LEU A 1 586 ? 18.986 -2.818 -15.693 1.00 85.38 586 LEU A N 1
ATOM 4509 C CA . LEU A 1 586 ? 19.168 -4.113 -16.348 1.00 85.38 586 LEU A CA 1
ATOM 4510 C C . LEU A 1 586 ? 20.203 -5.013 -15.655 1.00 85.38 586 LEU A C 1
ATOM 4512 O O . LEU A 1 586 ? 20.333 -6.165 -16.039 1.00 85.38 586 LEU A O 1
ATOM 4516 N N . SER A 1 587 ? 20.940 -4.543 -14.647 1.00 82.88 587 SER A N 1
ATOM 4517 C CA . SER A 1 587 ? 21.970 -5.336 -13.961 1.00 82.88 587 SER A CA 1
ATOM 4518 C C . SER A 1 587 ? 21.440 -6.086 -12.746 1.00 82.88 587 SER A C 1
ATOM 4520 O O . SER A 1 587 ? 21.948 -7.154 -12.417 1.00 82.88 587 SER A O 1
ATOM 4522 N N . ALA A 1 588 ? 20.455 -5.521 -12.044 1.00 83.56 588 ALA A N 1
ATOM 4523 C CA . ALA A 1 588 ? 19.892 -6.138 -10.851 1.00 83.56 588 ALA A CA 1
ATOM 4524 C C . ALA A 1 588 ? 18.851 -7.196 -11.236 1.00 83.56 588 ALA A C 1
ATOM 4526 O O . ALA A 1 588 ? 17.899 -6.886 -11.947 1.00 83.56 588 ALA A O 1
ATOM 4527 N N . ASP A 1 589 ? 19.000 -8.425 -10.730 1.00 83.50 589 ASP A N 1
ATOM 4528 C CA . ASP A 1 589 ? 18.143 -9.571 -11.082 1.00 83.50 589 ASP A CA 1
ATOM 4529 C C . ASP A 1 589 ? 16.638 -9.271 -10.958 1.00 83.50 589 ASP A C 1
ATOM 4531 O O . ASP A 1 589 ? 15.857 -9.691 -11.814 1.00 83.50 589 ASP A O 1
ATOM 4535 N N . VAL A 1 590 ? 16.242 -8.505 -9.933 1.00 85.44 590 VAL A N 1
ATOM 4536 C CA . VAL A 1 590 ? 14.856 -8.070 -9.685 1.00 85.44 590 VAL A CA 1
ATOM 4537 C C . VAL A 1 590 ? 14.306 -7.246 -10.851 1.00 85.44 590 VAL A C 1
ATOM 4539 O O . VAL A 1 590 ? 13.347 -7.648 -11.507 1.00 85.44 590 VAL A O 1
ATOM 4542 N N . THR A 1 591 ? 14.923 -6.103 -11.153 1.00 86.31 591 THR A N 1
ATOM 4543 C CA . THR A 1 591 ? 14.440 -5.194 -12.202 1.00 86.31 591 THR A CA 1
ATOM 4544 C C . THR A 1 591 ? 14.673 -5.766 -13.593 1.00 86.31 591 THR A C 1
ATOM 4546 O O . THR A 1 591 ? 13.816 -5.617 -14.461 1.00 86.31 591 THR A O 1
ATOM 4549 N N . ARG A 1 592 ? 15.781 -6.485 -13.798 1.00 87.62 592 ARG A N 1
ATOM 4550 C CA . ARG A 1 592 ? 16.114 -7.146 -15.064 1.00 87.62 592 ARG A CA 1
ATOM 4551 C C . ARG A 1 592 ? 15.051 -8.161 -15.469 1.00 87.62 592 ARG A C 1
ATOM 4553 O O . ARG A 1 592 ? 14.574 -8.118 -16.597 1.00 87.62 592 ARG A O 1
ATOM 4560 N N . SER A 1 593 ? 14.624 -9.015 -14.538 1.00 86.81 593 SER A N 1
ATOM 4561 C CA . SER A 1 593 ? 13.605 -10.037 -14.810 1.00 86.81 593 SER A CA 1
ATOM 4562 C C . SER A 1 593 ? 12.223 -9.427 -15.077 1.00 86.81 593 SER A C 1
ATOM 4564 O O . SER A 1 593 ? 11.483 -9.932 -15.917 1.00 86.81 593 SER A O 1
ATOM 4566 N N . MET A 1 594 ? 11.881 -8.317 -14.410 1.00 90.00 594 MET A N 1
ATOM 4567 C CA . MET A 1 594 ? 10.641 -7.574 -14.673 1.00 90.00 594 MET A CA 1
ATOM 4568 C C . MET A 1 594 ? 10.665 -6.839 -16.021 1.00 90.00 594 MET A C 1
ATOM 4570 O O . MET A 1 594 ? 9.631 -6.709 -16.661 1.00 90.00 594 MET A O 1
ATOM 4574 N N . LEU A 1 595 ? 11.823 -6.349 -16.466 1.00 89.94 595 LEU A N 1
ATOM 4575 C CA . LEU A 1 595 ? 11.971 -5.588 -17.715 1.00 89.94 595 LEU A CA 1
ATOM 4576 C C . LEU A 1 595 ? 12.332 -6.468 -18.926 1.00 89.94 595 LEU A C 1
ATOM 4578 O O . LEU A 1 595 ? 12.592 -5.942 -20.014 1.00 89.94 595 LEU A O 1
ATOM 4582 N N . ALA A 1 596 ? 12.363 -7.791 -18.746 1.00 87.06 596 ALA A N 1
ATOM 4583 C CA . ALA A 1 596 ? 12.673 -8.748 -19.799 1.00 87.06 596 ALA A CA 1
ATOM 4584 C C . ALA A 1 596 ? 11.671 -8.645 -20.971 1.00 87.06 596 ALA A C 1
ATOM 4586 O O . ALA A 1 596 ? 10.487 -8.362 -20.750 1.00 87.06 596 ALA A O 1
ATOM 4587 N N . PRO A 1 597 ? 12.109 -8.890 -22.223 1.00 85.81 597 PRO A N 1
ATOM 4588 C CA . PRO A 1 597 ? 11.267 -8.798 -23.416 1.00 85.81 597 PRO A CA 1
ATOM 4589 C C . PRO A 1 597 ? 10.314 -10.000 -23.524 1.00 85.81 597 PRO A C 1
ATOM 4591 O O . PRO A 1 597 ? 10.459 -10.868 -24.378 1.00 85.81 597 PRO A O 1
ATOM 4594 N N . MET A 1 598 ? 9.336 -10.060 -22.622 1.00 86.44 598 MET A N 1
ATOM 4595 C CA . MET A 1 598 ? 8.339 -11.122 -22.573 1.00 86.44 598 MET A CA 1
ATOM 4596 C C . MET A 1 598 ? 7.125 -10.806 -23.458 1.00 86.44 598 MET A C 1
ATOM 4598 O O . MET A 1 598 ? 6.665 -9.659 -23.486 1.00 86.44 598 MET A O 1
ATOM 4602 N N . PRO A 1 599 ? 6.541 -11.812 -24.131 1.00 73.88 599 PRO A N 1
ATOM 4603 C CA . PRO A 1 599 ? 5.265 -11.648 -24.811 1.00 73.88 599 PRO A CA 1
ATOM 4604 C C . PRO A 1 599 ? 4.150 -11.419 -23.783 1.00 73.88 599 PRO A C 1
ATOM 4606 O O . PRO A 1 599 ? 4.031 -12.158 -22.809 1.00 73.88 599 PRO A O 1
ATOM 4609 N N . GLN A 1 600 ? 3.325 -10.396 -24.025 1.00 80.00 600 GLN A N 1
ATOM 4610 C CA . GLN A 1 600 ? 2.224 -9.952 -23.153 1.00 80.00 600 GLN A CA 1
ATOM 4611 C C . GLN A 1 600 ? 2.661 -9.507 -21.739 1.00 80.00 600 GLN A C 1
ATOM 4613 O O . GLN A 1 600 ? 2.281 -10.135 -20.748 1.00 80.00 600 GLN A O 1
ATOM 4618 N N . PRO A 1 601 ? 3.416 -8.398 -21.607 1.00 87.44 601 PRO A N 1
ATOM 4619 C CA . PRO A 1 601 ? 3.692 -7.822 -20.297 1.00 87.44 601 PRO A CA 1
ATOM 4620 C C . PRO A 1 601 ? 2.400 -7.337 -19.626 1.00 87.44 601 PRO A C 1
ATOM 4622 O O . PRO A 1 601 ? 1.413 -7.013 -20.296 1.00 87.44 601 PRO A O 1
ATOM 4625 N N . PHE A 1 602 ? 2.414 -7.262 -18.297 1.00 91.00 602 PHE A N 1
ATOM 4626 C CA . PHE A 1 602 ? 1.267 -6.818 -17.517 1.00 91.00 602 PHE A CA 1
ATOM 4627 C C . PHE A 1 602 ? 0.901 -5.365 -17.848 1.00 91.00 602 PHE A C 1
ATOM 4629 O O . PHE A 1 602 ? 1.754 -4.477 -17.870 1.00 91.00 602 PHE A O 1
ATOM 4636 N N . GLN A 1 603 ? -0.391 -5.120 -18.071 1.00 87.25 603 GLN A N 1
ATOM 4637 C CA . GLN A 1 603 ? -0.933 -3.798 -18.372 1.00 87.25 603 GLN A CA 1
ATOM 4638 C C . GLN A 1 603 ? -2.067 -3.464 -17.406 1.00 87.25 603 GLN A C 1
ATOM 4640 O O . GLN A 1 603 ? -3.071 -4.173 -17.323 1.00 87.25 603 GLN A O 1
ATOM 4645 N N . PHE A 1 604 ? -1.951 -2.324 -16.723 1.00 92.06 604 PHE A N 1
ATOM 4646 C CA . PHE A 1 604 ? -2.973 -1.850 -15.787 1.00 92.06 604 PHE A CA 1
ATOM 4647 C C . PHE A 1 604 ? -4.323 -1.552 -16.449 1.00 92.06 604 PHE A C 1
ATOM 4649 O O . PHE A 1 604 ? -5.325 -1.462 -15.747 1.00 92.06 604 PHE A O 1
ATOM 4656 N N . HIS A 1 605 ? -4.377 -1.411 -17.777 1.00 89.25 605 HIS A N 1
ATOM 4657 C CA . HIS A 1 605 ? -5.614 -1.109 -18.496 1.00 89.25 605 HIS A CA 1
ATOM 4658 C C . HIS A 1 605 ? -6.686 -2.168 -18.240 1.00 89.25 605 HIS A C 1
ATOM 4660 O O . HIS A 1 605 ? -7.805 -1.819 -17.871 1.00 89.25 605 HIS A O 1
ATOM 4666 N N . GLN A 1 606 ? -6.318 -3.449 -18.340 1.00 89.50 606 GLN A N 1
ATOM 4667 C CA . GLN A 1 606 ? -7.235 -4.550 -18.062 1.00 89.50 606 GLN A CA 1
ATOM 4668 C C . GLN A 1 606 ? -7.628 -4.590 -16.583 1.00 89.50 606 GLN A C 1
ATOM 4670 O O . GLN A 1 606 ? -8.808 -4.686 -16.263 1.00 89.50 606 GLN A O 1
ATOM 4675 N N . ALA A 1 607 ? -6.658 -4.426 -15.678 1.00 93.88 607 ALA A N 1
ATOM 4676 C CA . ALA A 1 607 ? -6.926 -4.405 -14.243 1.00 93.88 607 ALA A CA 1
ATOM 4677 C C . ALA A 1 607 ? -7.931 -3.307 -13.854 1.00 93.88 607 ALA A C 1
ATOM 4679 O O . ALA A 1 607 ? -8.837 -3.546 -13.057 1.00 93.88 607 ALA A O 1
ATOM 4680 N N . ILE A 1 608 ? -7.801 -2.121 -14.453 1.00 93.75 608 ILE A N 1
ATOM 4681 C CA . ILE A 1 608 ? -8.720 -1.006 -14.236 1.00 93.75 608 ILE A CA 1
ATOM 4682 C C . ILE A 1 608 ? -10.083 -1.283 -14.880 1.00 93.75 608 ILE A C 1
ATOM 4684 O O . ILE A 1 608 ? -11.102 -1.065 -14.228 1.00 93.75 608 ILE A O 1
ATOM 4688 N N . ALA A 1 609 ? -10.118 -1.745 -16.134 1.00 90.69 609 ALA A N 1
ATOM 4689 C CA . ALA A 1 609 ? -11.355 -2.004 -16.872 1.00 90.69 609 ALA A CA 1
ATOM 4690 C C . ALA A 1 609 ? -12.224 -3.078 -16.198 1.00 90.69 609 ALA A C 1
ATOM 4692 O O . ALA A 1 609 ? -13.419 -2.863 -16.003 1.00 90.69 609 ALA A O 1
ATOM 4693 N N . ASP A 1 610 ? -11.602 -4.175 -15.767 1.00 92.62 610 ASP A N 1
ATOM 4694 C CA . ASP A 1 610 ? -12.275 -5.346 -15.199 1.00 92.62 610 ASP A CA 1
ATOM 4695 C C . ASP A 1 610 ? -12.444 -5.263 -13.665 1.00 92.62 610 ASP A C 1
ATOM 4697 O O . ASP A 1 610 ? -12.977 -6.184 -13.042 1.00 92.62 610 ASP A O 1
ATOM 4701 N N . GLY A 1 611 ? -11.977 -4.184 -13.023 1.00 94.75 611 GLY A N 1
ATOM 4702 C CA . GLY A 1 611 ? -12.111 -3.984 -11.574 1.00 94.75 611 GLY A CA 1
ATOM 4703 C C . GLY A 1 611 ? -11.307 -4.987 -10.737 1.00 94.75 611 GLY A C 1
ATOM 4704 O O . GLY A 1 611 ? -11.797 -5.521 -9.733 1.00 94.75 611 GLY A O 1
ATOM 4705 N N . TRP A 1 612 ? -10.073 -5.282 -11.144 1.00 97.44 612 TRP A N 1
ATOM 4706 C CA . TRP A 1 612 ? -9.171 -6.175 -10.413 1.00 97.44 612 TRP A CA 1
ATOM 4707 C C . TRP A 1 612 ? -8.692 -5.556 -9.090 1.00 97.44 612 TRP A C 1
ATOM 4709 O O . TRP A 1 612 ? -8.807 -4.356 -8.846 1.00 97.44 612 TRP A O 1
ATOM 4719 N N . ILE A 1 613 ? -8.179 -6.403 -8.198 1.00 98.12 613 ILE A N 1
ATOM 4720 C CA . ILE A 1 613 ? -7.517 -5.987 -6.958 1.00 98.12 613 ILE A CA 1
ATOM 4721 C C . ILE A 1 613 ? -6.025 -6.174 -7.181 1.00 98.12 613 ILE A C 1
ATOM 4723 O O . ILE A 1 613 ? -5.557 -7.308 -7.207 1.00 98.12 613 ILE A O 1
ATOM 4727 N N . VAL A 1 614 ? -5.284 -5.084 -7.346 1.00 98.12 614 VAL A N 1
ATOM 4728 C CA . VAL A 1 614 ? -3.836 -5.123 -7.565 1.00 98.12 614 VAL A CA 1
ATOM 4729 C C . VAL A 1 614 ? -3.125 -4.730 -6.277 1.00 98.12 614 VAL A C 1
ATOM 4731 O O . VAL A 1 614 ? -3.300 -3.621 -5.783 1.00 98.12 614 VAL A O 1
ATOM 4734 N N . LEU A 1 615 ? -2.318 -5.632 -5.730 1.00 96.75 615 LEU A N 1
ATOM 4735 C CA . LEU A 1 615 ? -1.493 -5.395 -4.551 1.00 96.75 615 LEU A CA 1
ATOM 4736 C C . LEU A 1 615 ? -0.024 -5.373 -4.965 1.00 96.75 615 LEU A C 1
ATOM 4738 O O . LEU A 1 615 ? 0.458 -6.312 -5.596 1.00 96.75 615 LEU A O 1
ATOM 4742 N N . VAL A 1 616 ? 0.683 -4.314 -4.595 1.00 94.38 616 VAL A N 1
ATOM 4743 C CA . VAL A 1 616 ? 2.089 -4.116 -4.932 1.00 94.38 616 VAL A CA 1
ATOM 4744 C C . VAL A 1 616 ? 2.877 -3.842 -3.650 1.00 94.38 616 VAL A C 1
ATOM 4746 O O . VAL A 1 616 ? 2.933 -2.692 -3.204 1.00 94.38 616 VAL A O 1
ATOM 4749 N N . PRO A 1 617 ? 3.452 -4.872 -3.008 1.00 91.31 617 PRO A N 1
ATOM 4750 C CA . PRO A 1 617 ? 4.442 -4.652 -1.962 1.00 91.31 617 PRO A CA 1
ATOM 4751 C C . PRO A 1 617 ? 5.716 -4.052 -2.577 1.00 91.31 617 PRO A C 1
ATOM 4753 O O . PRO A 1 617 ? 6.243 -4.565 -3.561 1.00 91.31 617 PRO A O 1
ATOM 4756 N N . VAL A 1 618 ? 6.213 -2.955 -2.009 1.00 86.69 618 VAL A N 1
ATOM 4757 C CA . VAL A 1 618 ? 7.470 -2.303 -2.407 1.00 86.69 618 VAL A CA 1
ATOM 4758 C C . VAL A 1 618 ? 8.306 -2.087 -1.142 1.00 86.69 618 VAL A C 1
ATOM 4760 O O . VAL A 1 618 ? 8.348 -0.979 -0.606 1.00 86.69 618 VAL A O 1
ATOM 4763 N N . PRO A 1 619 ? 8.952 -3.141 -0.614 1.00 80.62 619 PRO A N 1
ATOM 4764 C CA . PRO A 1 619 ? 9.733 -3.041 0.612 1.00 80.62 619 PRO A CA 1
ATOM 4765 C C . PRO A 1 619 ? 11.018 -2.240 0.366 1.00 80.62 619 PRO A C 1
ATOM 4767 O O . PRO A 1 619 ? 12.022 -2.775 -0.109 1.00 80.62 619 PRO A O 1
ATOM 4770 N N . ASP A 1 620 ? 10.990 -0.957 0.728 1.00 75.31 620 ASP A N 1
ATOM 4771 C CA . ASP A 1 620 ? 12.083 0.004 0.519 1.00 75.31 620 ASP A CA 1
ATOM 4772 C C . ASP A 1 620 ? 13.440 -0.503 1.043 1.00 75.31 620 ASP A C 1
ATOM 4774 O O . ASP A 1 620 ? 14.446 -0.451 0.343 1.00 75.31 620 ASP A O 1
ATOM 4778 N N . LEU A 1 621 ? 13.468 -1.123 2.231 1.00 74.06 621 LEU A N 1
ATOM 4779 C CA . LEU A 1 621 ? 14.706 -1.652 2.821 1.00 74.06 621 LEU A CA 1
ATOM 4780 C C . LEU A 1 621 ? 15.340 -2.784 1.994 1.00 74.06 621 LEU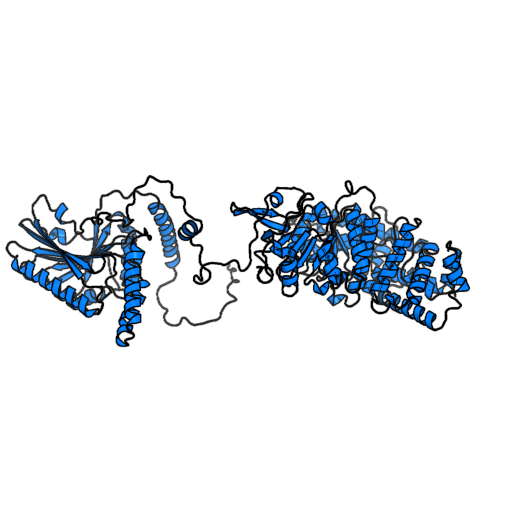 A C 1
ATOM 4782 O O . LEU A 1 621 ? 16.563 -2.890 1.943 1.00 74.06 621 LEU A O 1
ATOM 4786 N N . ALA A 1 622 ? 14.524 -3.646 1.382 1.00 78.19 622 ALA A N 1
ATOM 4787 C CA . ALA A 1 622 ? 15.013 -4.786 0.607 1.00 78.19 622 ALA A CA 1
ATOM 4788 C C . ALA A 1 622 ? 15.399 -4.383 -0.822 1.00 78.19 622 ALA A C 1
ATOM 4790 O O . ALA A 1 622 ? 16.355 -4.918 -1.377 1.00 78.19 622 ALA A O 1
ATOM 4791 N N . LEU A 1 623 ? 14.664 -3.433 -1.406 1.00 80.00 623 LEU A N 1
ATOM 4792 C CA . LEU A 1 623 ? 14.898 -2.935 -2.763 1.00 80.00 623 LEU A CA 1
ATOM 4793 C C . LEU A 1 623 ? 15.961 -1.825 -2.820 1.00 80.00 623 LEU A C 1
ATOM 4795 O O . LEU A 1 623 ? 16.539 -1.583 -3.882 1.00 80.00 623 LEU A O 1
ATOM 4799 N N . GLY A 1 624 ? 16.241 -1.157 -1.699 1.00 81.38 624 GLY A N 1
ATOM 4800 C CA . GLY A 1 624 ? 17.231 -0.090 -1.600 1.00 81.38 624 GLY A CA 1
ATOM 4801 C C . GLY A 1 624 ? 16.969 1.030 -2.609 1.00 81.38 624 GLY A C 1
ATOM 4802 O O . GLY A 1 624 ? 15.851 1.512 -2.761 1.00 81.38 624 GLY A O 1
ATOM 4803 N N . THR A 1 625 ? 17.999 1.419 -3.362 1.00 75.62 625 THR A N 1
ATOM 4804 C CA . THR A 1 625 ? 17.913 2.505 -4.355 1.00 75.62 625 THR A CA 1
ATOM 4805 C C . THR A 1 625 ? 16.954 2.215 -5.515 1.00 75.62 625 THR A C 1
ATOM 4807 O O . THR A 1 625 ? 16.525 3.145 -6.197 1.00 75.62 625 THR A O 1
ATOM 4810 N N . LEU A 1 626 ? 16.577 0.951 -5.741 1.00 78.88 626 LEU A N 1
ATOM 4811 C CA . LEU A 1 626 ? 15.672 0.560 -6.824 1.00 78.88 626 LEU A CA 1
ATOM 4812 C C . LEU A 1 626 ? 14.192 0.743 -6.466 1.00 78.88 626 LEU A C 1
ATOM 4814 O O . LEU A 1 626 ? 13.366 0.823 -7.376 1.00 78.88 626 LEU A O 1
ATOM 4818 N N . ALA A 1 627 ? 13.846 0.860 -5.177 1.00 81.31 627 ALA A N 1
ATOM 4819 C CA . ALA A 1 627 ? 12.461 1.002 -4.718 1.00 81.31 627 ALA A CA 1
ATOM 4820 C C . ALA A 1 627 ? 11.754 2.186 -5.397 1.00 81.31 627 ALA A C 1
ATOM 4822 O O . ALA A 1 627 ? 10.654 2.045 -5.935 1.00 81.31 627 ALA A O 1
ATOM 4823 N N . GLY A 1 628 ? 12.433 3.336 -5.457 1.00 79.44 628 GLY A N 1
ATOM 4824 C CA . GLY A 1 628 ? 11.909 4.542 -6.091 1.00 79.44 628 GLY A CA 1
ATOM 4825 C C . GLY A 1 628 ? 11.741 4.422 -7.608 1.00 79.44 628 GLY A C 1
ATOM 4826 O O . GLY A 1 628 ? 10.798 4.989 -8.156 1.00 79.44 628 GLY A O 1
ATOM 4827 N N . ALA A 1 629 ? 12.618 3.685 -8.296 1.00 79.50 629 ALA A N 1
ATOM 4828 C CA . ALA A 1 629 ? 12.513 3.466 -9.740 1.00 79.50 629 ALA A CA 1
ATOM 4829 C C . ALA A 1 629 ? 11.368 2.499 -10.083 1.00 79.50 629 ALA A C 1
ATOM 4831 O O . ALA A 1 629 ? 10.588 2.770 -10.995 1.00 79.50 629 ALA A O 1
ATOM 4832 N N . ILE A 1 630 ? 11.219 1.414 -9.314 1.00 85.38 630 ILE A N 1
ATOM 4833 C CA . ILE A 1 630 ? 10.113 0.454 -9.456 1.00 85.38 630 ILE A CA 1
ATOM 4834 C C . ILE A 1 630 ? 8.774 1.131 -9.142 1.00 85.38 630 ILE A C 1
ATOM 4836 O O . ILE A 1 630 ? 7.822 1.001 -9.911 1.00 85.38 630 ILE A O 1
ATOM 4840 N N . GLY A 1 631 ? 8.707 1.901 -8.051 1.00 85.25 631 GLY A N 1
ATOM 4841 C CA . GLY A 1 631 ? 7.519 2.673 -7.689 1.00 85.25 631 GLY A CA 1
ATOM 4842 C C . GLY A 1 631 ? 7.107 3.648 -8.795 1.00 85.25 631 GLY A C 1
ATOM 4843 O O . GLY A 1 631 ? 5.933 3.693 -9.165 1.00 85.25 631 GLY A O 1
ATOM 4844 N N . MET A 1 632 ? 8.071 4.370 -9.377 1.00 81.25 632 MET A N 1
ATOM 4845 C CA . MET A 1 632 ? 7.823 5.269 -10.507 1.00 81.25 632 MET A CA 1
ATOM 4846 C C . MET A 1 632 ? 7.345 4.518 -11.753 1.00 81.25 632 MET A C 1
ATOM 4848 O O . MET A 1 632 ? 6.362 4.928 -12.366 1.00 81.25 632 MET A O 1
ATOM 4852 N N . LEU A 1 633 ? 7.987 3.400 -12.105 1.00 85.31 633 LEU A N 1
ATOM 4853 C CA . LEU A 1 633 ? 7.600 2.569 -13.248 1.00 85.31 633 LEU A CA 1
ATOM 4854 C C . LEU A 1 633 ? 6.136 2.114 -13.136 1.00 85.31 633 LEU A C 1
ATOM 4856 O O . LEU A 1 633 ? 5.365 2.228 -14.089 1.00 85.31 633 LEU A O 1
ATOM 4860 N N . LEU A 1 634 ? 5.741 1.642 -11.953 1.00 89.25 634 LEU A N 1
ATOM 4861 C CA . LEU A 1 634 ? 4.374 1.209 -11.668 1.00 89.25 634 LEU A CA 1
ATOM 4862 C C . LEU A 1 634 ? 3.381 2.374 -11.706 1.00 89.25 634 LEU A C 1
ATOM 4864 O O . LEU A 1 634 ? 2.308 2.238 -12.293 1.00 89.25 634 LEU A O 1
ATOM 4868 N N . LEU A 1 635 ? 3.734 3.520 -11.114 1.00 87.12 635 LEU A N 1
ATOM 4869 C CA . LEU A 1 635 ? 2.885 4.711 -11.130 1.00 87.12 635 LEU A CA 1
ATOM 4870 C C . LEU A 1 635 ? 2.663 5.216 -12.558 1.00 87.12 635 LEU A C 1
ATOM 4872 O O . LEU A 1 635 ? 1.531 5.517 -12.927 1.00 87.12 635 LEU A O 1
ATOM 4876 N N . GLN A 1 636 ? 3.714 5.280 -13.373 1.00 83.00 636 GLN A N 1
ATOM 4877 C CA . GLN A 1 636 ? 3.624 5.698 -14.770 1.00 83.00 636 GLN A CA 1
ATOM 4878 C C . GLN A 1 636 ? 2.771 4.732 -15.589 1.00 83.00 636 GLN A C 1
ATOM 4880 O O . GLN A 1 636 ? 1.853 5.175 -16.278 1.00 83.00 636 GLN A O 1
ATOM 4885 N N . ALA A 1 637 ? 3.001 3.421 -15.459 1.00 86.56 637 ALA A N 1
ATOM 4886 C CA . ALA A 1 637 ? 2.189 2.407 -16.129 1.00 86.56 637 ALA A CA 1
ATOM 4887 C C . ALA A 1 637 ? 0.706 2.499 -15.718 1.00 86.56 637 ALA A C 1
ATOM 4889 O O . ALA A 1 637 ? -0.193 2.340 -16.547 1.00 86.56 637 ALA A O 1
ATOM 4890 N N . PHE A 1 638 ? 0.434 2.817 -14.449 1.00 91.06 638 PHE A N 1
ATOM 4891 C CA . PHE A 1 638 ? -0.918 3.057 -13.959 1.00 91.06 638 PHE A CA 1
ATOM 4892 C C . PHE A 1 638 ? -1.537 4.336 -14.548 1.00 91.06 638 PHE A C 1
ATOM 4894 O O . PHE A 1 638 ? -2.659 4.301 -15.056 1.00 91.06 638 PHE A O 1
ATOM 4901 N N . VAL A 1 639 ? -0.818 5.465 -14.515 1.00 86.88 639 VAL A N 1
ATOM 4902 C CA . VAL A 1 639 ? -1.272 6.753 -15.074 1.00 86.88 639 VAL A CA 1
ATOM 4903 C C . VAL A 1 639 ? -1.558 6.620 -16.565 1.00 86.88 639 VAL A C 1
ATOM 4905 O O . VAL A 1 639 ? -2.586 7.105 -17.034 1.00 86.88 639 VAL A O 1
ATOM 4908 N N . GLN A 1 640 ? -0.699 5.914 -17.296 1.00 82.94 640 GLN A N 1
ATOM 4909 C CA . GLN A 1 640 ? -0.881 5.601 -18.708 1.00 82.94 640 GLN A CA 1
ATOM 4910 C C . GLN A 1 640 ? -2.192 4.854 -18.955 1.00 82.94 640 GLN A C 1
ATOM 4912 O O . GLN A 1 640 ? -3.010 5.270 -19.776 1.00 82.94 640 GLN A O 1
ATOM 4917 N N . ALA A 1 641 ? -2.408 3.766 -18.216 1.00 87.44 641 ALA A N 1
ATOM 4918 C CA . ALA A 1 641 ? -3.609 2.957 -18.331 1.00 87.44 641 ALA A CA 1
ATOM 4919 C C . ALA A 1 641 ? -4.878 3.744 -17.977 1.00 87.44 641 ALA A C 1
ATOM 4921 O O . ALA A 1 641 ? -5.905 3.580 -18.635 1.00 87.44 641 ALA A O 1
ATOM 4922 N N . ALA A 1 642 ? -4.798 4.629 -16.980 1.00 88.50 642 ALA A N 1
ATOM 4923 C CA . ALA A 1 642 ? -5.886 5.526 -16.615 1.00 88.50 642 ALA A CA 1
ATOM 4924 C C . ALA A 1 642 ? -6.182 6.560 -17.716 1.00 88.50 642 ALA A C 1
ATOM 4926 O O . ALA A 1 642 ? -7.349 6.787 -18.028 1.00 88.50 642 ALA A O 1
ATOM 4927 N N . CYS A 1 643 ? -5.155 7.148 -18.340 1.00 80.94 643 CYS A N 1
ATOM 4928 C CA . CYS A 1 643 ? -5.323 8.115 -19.431 1.00 80.94 643 CYS A CA 1
ATOM 4929 C C . CYS A 1 643 ? -5.903 7.480 -20.703 1.00 80.94 643 CYS A C 1
ATOM 4931 O O . CYS A 1 643 ? -6.618 8.143 -21.448 1.00 80.94 643 CYS A O 1
ATOM 4933 N N . ALA A 1 644 ? -5.648 6.189 -20.929 1.00 80.38 644 ALA A N 1
ATOM 4934 C CA . ALA A 1 644 ? -6.211 5.432 -22.047 1.00 80.38 644 ALA A CA 1
ATOM 4935 C C . ALA A 1 644 ? -7.708 5.091 -21.876 1.00 80.38 644 ALA A C 1
ATOM 4937 O O . ALA A 1 644 ? -8.312 4.478 -22.756 1.00 80.38 644 ALA A O 1
ATOM 4938 N N . ARG A 1 645 ? -8.335 5.453 -20.747 1.00 84.31 645 ARG A N 1
ATOM 4939 C CA . ARG A 1 645 ? -9.745 5.141 -20.482 1.00 84.31 645 ARG A CA 1
ATOM 4940 C C . ARG A 1 645 ? -10.692 5.975 -21.344 1.00 84.31 645 ARG A C 1
ATOM 4942 O O . ARG A 1 645 ? -10.732 7.208 -21.270 1.00 84.31 645 ARG A O 1
ATOM 4949 N N . THR A 1 646 ? -11.573 5.285 -22.054 1.00 78.31 646 THR A N 1
ATOM 4950 C CA . THR A 1 646 ? -12.690 5.888 -22.789 1.00 78.31 646 THR A CA 1
ATOM 4951 C C . THR A 1 646 ? -13.844 6.283 -21.847 1.00 78.31 646 THR A C 1
ATOM 4953 O O . THR A 1 646 ? -13.812 6.010 -20.643 1.00 78.31 646 THR A O 1
ATOM 4956 N N . GLY A 1 647 ? -14.845 6.999 -22.369 1.00 79.75 647 GLY A N 1
ATOM 4957 C CA . GLY A 1 647 ? -16.039 7.431 -21.623 1.00 79.75 647 GLY A CA 1
ATOM 4958 C C . GLY A 1 647 ? -15.991 8.870 -21.098 1.00 79.75 647 GLY A C 1
ATOM 4959 O O . GLY A 1 647 ? -15.026 9.601 -21.316 1.00 79.75 647 GLY A O 1
ATOM 4960 N N . THR A 1 648 ? -17.058 9.295 -20.420 1.00 80.25 648 THR A N 1
ATOM 4961 C CA . THR A 1 648 ? -17.170 10.631 -19.810 1.00 80.25 648 THR A CA 1
ATOM 4962 C C . THR A 1 648 ? -16.859 10.592 -18.309 1.00 80.25 648 THR A C 1
ATOM 4964 O O . THR A 1 648 ? -16.745 9.522 -17.715 1.00 80.25 648 THR A O 1
ATOM 4967 N N . ASP A 1 649 ? -16.741 11.753 -17.653 1.00 77.19 649 ASP A N 1
ATOM 4968 C CA . ASP A 1 649 ? -16.584 11.816 -16.186 1.00 77.19 649 ASP A CA 1
ATOM 4969 C C . ASP A 1 649 ? -17.733 11.117 -15.431 1.00 77.19 649 ASP A C 1
ATOM 4971 O O . ASP A 1 649 ? -17.516 10.597 -14.337 1.00 77.19 649 ASP A O 1
ATOM 4975 N N . GLN A 1 650 ? -18.942 11.079 -16.005 1.00 75.44 650 GLN A N 1
ATOM 4976 C CA . GLN A 1 650 ? -20.113 10.482 -15.355 1.00 75.44 650 GLN A CA 1
ATOM 4977 C C . GLN A 1 650 ? -20.205 8.966 -15.550 1.00 75.44 650 GLN A C 1
ATOM 4979 O O . GLN A 1 650 ? -20.636 8.273 -14.631 1.00 75.44 650 GLN A O 1
ATOM 4984 N N . ASP A 1 651 ? -19.781 8.464 -16.711 1.00 81.06 651 ASP A N 1
ATOM 4985 C CA . ASP A 1 651 ? -19.940 7.049 -17.076 1.00 81.06 651 ASP A CA 1
ATOM 4986 C C . ASP A 1 651 ? -18.776 6.178 -16.592 1.00 81.06 651 ASP A C 1
ATOM 4988 O O . ASP A 1 651 ? -18.924 4.969 -16.412 1.00 81.06 651 ASP A O 1
ATOM 4992 N N . ARG A 1 652 ? -17.600 6.780 -16.374 1.00 85.19 652 ARG A N 1
ATOM 4993 C CA . ARG A 1 652 ? -16.420 6.055 -15.896 1.00 85.19 652 ARG A CA 1
ATOM 4994 C C . ARG A 1 652 ? -16.636 5.554 -14.472 1.00 85.19 652 ARG A C 1
ATOM 4996 O O . ARG A 1 652 ? -16.826 6.353 -13.550 1.00 85.19 652 ARG A O 1
ATOM 5003 N N . HIS A 1 653 ? -16.513 4.239 -14.291 1.00 88.44 653 HIS A N 1
ATOM 5004 C CA . HIS A 1 653 ? -16.482 3.629 -12.966 1.00 88.44 653 HIS A CA 1
ATOM 5005 C C . HIS A 1 653 ? -15.241 4.071 -12.192 1.00 88.44 653 HIS A C 1
ATOM 5007 O O . HIS A 1 653 ? -14.145 4.186 -12.747 1.00 88.44 653 HIS A O 1
ATOM 5013 N N . ASP A 1 654 ? -15.418 4.300 -10.898 1.00 91.88 654 ASP A N 1
ATOM 5014 C CA . ASP A 1 654 ? -14.324 4.653 -10.005 1.00 91.88 654 ASP A CA 1
ATOM 5015 C C . ASP A 1 654 ? -13.403 3.449 -9.774 1.00 91.88 654 ASP A C 1
ATOM 5017 O O . ASP A 1 654 ? -13.865 2.377 -9.389 1.00 91.88 654 ASP A O 1
ATOM 5021 N N . TYR A 1 655 ? -12.097 3.645 -9.964 1.00 95.56 655 TYR A N 1
ATOM 5022 C CA . TYR A 1 655 ? -11.064 2.659 -9.633 1.00 95.56 655 TYR A CA 1
ATOM 5023 C C . TYR A 1 655 ? -9.992 3.338 -8.764 1.00 95.56 655 TYR A C 1
ATOM 5025 O O . TYR A 1 655 ? -9.196 4.121 -9.288 1.00 95.56 655 TYR A O 1
ATOM 5033 N N . PRO A 1 656 ? -9.993 3.130 -7.436 1.00 96.62 656 PRO A N 1
ATOM 5034 C CA . PRO A 1 656 ? -9.072 3.813 -6.532 1.00 96.62 656 PRO A CA 1
ATOM 5035 C C . PRO A 1 656 ? -7.607 3.403 -6.707 1.00 96.62 656 PRO A C 1
ATOM 5037 O O . PRO A 1 656 ? -7.289 2.217 -6.823 1.00 96.62 656 PRO A O 1
ATOM 5040 N N . LEU A 1 657 ? -6.717 4.393 -6.631 1.00 97.12 657 LEU A N 1
ATOM 5041 C CA . LEU A 1 657 ? -5.279 4.215 -6.446 1.00 97.12 657 LEU A CA 1
ATOM 5042 C C . LEU A 1 657 ? -4.921 4.582 -5.005 1.00 97.12 657 LEU A C 1
ATOM 5044 O O . LEU A 1 657 ? -5.116 5.720 -4.578 1.00 97.12 657 LEU A O 1
ATOM 5048 N N . ILE A 1 658 ? -4.392 3.614 -4.266 1.00 97.00 658 ILE A N 1
ATOM 5049 C CA . ILE A 1 658 ? -4.009 3.740 -2.864 1.00 97.00 658 ILE A CA 1
ATOM 5050 C C . ILE A 1 658 ? -2.492 3.590 -2.784 1.00 97.00 658 ILE A C 1
ATOM 5052 O O . ILE A 1 658 ? -1.956 2.567 -3.199 1.00 97.00 658 ILE A O 1
ATOM 5056 N N . ILE A 1 659 ? -1.797 4.593 -2.253 1.00 94.38 659 ILE A N 1
ATOM 5057 C CA . ILE A 1 659 ? -0.343 4.552 -2.060 1.00 94.38 659 ILE A CA 1
ATOM 5058 C C . ILE A 1 659 ? -0.039 4.795 -0.585 1.00 94.38 659 ILE A C 1
ATOM 5060 O O . ILE A 1 659 ? -0.321 5.877 -0.055 1.00 94.38 659 ILE A O 1
ATOM 5064 N N . ASP A 1 660 ? 0.533 3.787 0.069 1.00 91.88 660 ASP A N 1
ATOM 5065 C CA . ASP A 1 660 ? 1.155 3.936 1.378 1.00 91.88 660 ASP A CA 1
ATOM 5066 C C . ASP A 1 660 ? 2.620 4.358 1.234 1.00 91.88 660 ASP A C 1
ATOM 5068 O O . ASP A 1 660 ? 3.321 3.895 0.338 1.00 91.88 660 ASP A O 1
ATOM 5072 N N . GLU A 1 661 ? 3.073 5.224 2.141 1.00 87.69 661 GLU A N 1
ATOM 5073 C CA . GLU A 1 661 ? 4.397 5.856 2.112 1.00 87.69 661 GLU A CA 1
ATOM 5074 C C . GLU A 1 661 ? 4.678 6.503 0.754 1.00 87.69 661 GLU A C 1
ATOM 5076 O O . GLU A 1 661 ? 5.629 6.145 0.060 1.00 87.69 661 GLU A O 1
ATOM 5081 N N . LEU A 1 662 ? 3.836 7.473 0.376 1.00 88.50 662 LEU A N 1
ATOM 5082 C CA . LEU A 1 662 ? 3.927 8.171 -0.906 1.00 88.50 662 LEU A CA 1
ATOM 5083 C C . LEU A 1 662 ? 5.368 8.576 -1.245 1.00 88.50 662 LEU A C 1
ATOM 5085 O O . LEU A 1 662 ? 5.779 8.400 -2.388 1.00 88.50 662 LEU A O 1
ATOM 5089 N N . GLN A 1 663 ? 6.145 9.044 -0.259 1.00 85.00 663 GLN A N 1
ATOM 5090 C CA . GLN A 1 663 ? 7.545 9.434 -0.429 1.00 85.00 663 GLN A CA 1
ATOM 5091 C C . GLN A 1 663 ? 8.429 8.352 -1.062 1.00 85.00 663 GLN A C 1
ATOM 5093 O O . GLN A 1 663 ? 9.329 8.705 -1.807 1.00 85.00 663 GLN A O 1
ATOM 5098 N N . VAL A 1 664 ? 8.163 7.059 -0.857 1.00 81.62 664 VAL A N 1
ATOM 5099 C CA . VAL A 1 664 ? 8.931 5.970 -1.495 1.00 81.62 664 VAL A CA 1
ATOM 5100 C C . VAL A 1 664 ? 8.737 5.999 -3.013 1.00 81.62 664 VAL A C 1
ATOM 5102 O O . VAL A 1 664 ? 9.692 5.886 -3.779 1.00 81.62 664 VAL A O 1
ATOM 5105 N N . VAL A 1 665 ? 7.504 6.251 -3.457 1.00 77.00 665 VAL A N 1
ATOM 5106 C CA . VAL A 1 665 ? 7.158 6.361 -4.880 1.00 77.00 665 VAL A CA 1
ATOM 5107 C C . VAL A 1 665 ? 7.664 7.680 -5.485 1.00 77.00 665 VAL A C 1
ATOM 5109 O O . VAL A 1 665 ? 8.011 7.712 -6.663 1.00 77.00 665 VAL A O 1
ATOM 5112 N N . ILE A 1 666 ? 7.741 8.761 -4.694 1.00 70.38 666 ILE A N 1
ATOM 5113 C CA . ILE A 1 666 ? 7.982 10.131 -5.199 1.00 70.38 666 ILE A CA 1
ATOM 5114 C C . ILE A 1 666 ? 9.366 10.730 -4.879 1.00 70.38 666 ILE A C 1
ATOM 5116 O O . ILE A 1 666 ? 9.719 11.741 -5.471 1.00 70.38 666 ILE A O 1
ATOM 5120 N N . ALA A 1 667 ? 10.191 10.136 -4.006 1.00 63.31 667 ALA A N 1
ATOM 5121 C CA . ALA A 1 667 ? 11.531 10.610 -3.581 1.00 63.31 667 ALA A CA 1
ATOM 5122 C C . ALA A 1 667 ? 12.527 11.003 -4.706 1.00 63.31 667 ALA A C 1
ATOM 5124 O O . ALA A 1 667 ? 13.262 10.150 -5.195 1.00 63.31 667 ALA A O 1
ATOM 5125 N N . GLY A 1 668 ? 12.556 12.275 -5.124 1.00 55.72 668 GLY A N 1
ATOM 5126 C CA . GLY A 1 668 ? 13.409 12.764 -6.226 1.00 55.72 668 GLY A CA 1
ATOM 5127 C C . GLY A 1 668 ? 12.685 13.009 -7.558 1.00 55.72 668 GLY A C 1
ATOM 5128 O O . GLY A 1 668 ? 13.322 13.011 -8.602 1.00 55.72 668 GLY A O 1
ATOM 5129 N N . SER A 1 669 ? 11.356 13.151 -7.554 1.00 57.47 669 SER A N 1
ATOM 5130 C CA . SER A 1 669 ? 10.579 13.592 -8.720 1.00 57.47 669 SER A CA 1
ATOM 5131 C C . SER A 1 669 ? 10.200 15.056 -8.579 1.00 57.47 669 SER A C 1
ATOM 5133 O O . SER A 1 669 ? 9.830 15.478 -7.482 1.00 57.47 669 SER A O 1
ATOM 5135 N N . ASP A 1 670 ? 10.225 15.794 -9.688 1.00 63.38 670 ASP A N 1
ATOM 5136 C CA . ASP A 1 670 ? 9.739 17.170 -9.723 1.00 63.38 670 ASP A CA 1
ATOM 5137 C C . ASP A 1 670 ? 8.263 17.208 -9.305 1.00 63.38 670 ASP A C 1
ATOM 5139 O O . ASP A 1 670 ? 7.423 16.444 -9.800 1.00 63.38 670 ASP A O 1
ATOM 5143 N N . ALA A 1 671 ? 7.937 18.099 -8.365 1.00 64.25 671 ALA A N 1
ATOM 5144 C CA . ALA A 1 671 ? 6.585 18.215 -7.824 1.00 64.25 671 ALA A CA 1
ATOM 5145 C C . ALA A 1 671 ? 5.546 18.523 -8.918 1.00 64.25 671 ALA A C 1
ATOM 5147 O O . ALA A 1 671 ? 4.396 18.088 -8.813 1.00 64.25 671 ALA A O 1
ATOM 5148 N N . ASP A 1 672 ? 5.960 19.207 -9.986 1.00 67.44 672 ASP A N 1
ATOM 5149 C CA . ASP A 1 672 ? 5.113 19.589 -11.116 1.00 67.44 672 ASP A CA 1
ATOM 5150 C C . ASP A 1 672 ? 4.656 18.393 -11.963 1.00 67.44 672 ASP A C 1
ATOM 5152 O O . ASP A 1 672 ? 3.482 18.320 -12.350 1.00 67.44 672 ASP A O 1
ATOM 5156 N N . ASP A 1 673 ? 5.532 17.414 -12.198 1.00 68.50 673 ASP A N 1
ATOM 5157 C CA . ASP A 1 673 ? 5.200 16.207 -12.964 1.00 68.50 673 ASP A CA 1
ATOM 5158 C C . ASP A 1 673 ? 4.163 15.365 -12.226 1.00 68.50 673 ASP A C 1
ATOM 5160 O O . ASP A 1 673 ? 3.160 14.917 -12.796 1.00 68.50 673 ASP A O 1
ATOM 5164 N N . LEU A 1 674 ? 4.360 15.196 -10.920 1.00 72.06 674 LEU A N 1
ATOM 5165 C CA . LEU A 1 674 ? 3.439 14.435 -10.094 1.00 72.06 674 LEU A CA 1
ATOM 5166 C C . LEU A 1 674 ? 2.111 15.169 -9.896 1.00 72.06 674 LEU A C 1
ATOM 5168 O O . LEU A 1 674 ? 1.050 14.545 -9.952 1.00 72.06 674 LEU A O 1
ATOM 5172 N N . ASN A 1 675 ? 2.142 16.491 -9.726 1.00 78.12 675 ASN A N 1
ATOM 5173 C CA . ASN A 1 675 ? 0.935 17.308 -9.686 1.00 78.12 675 ASN A CA 1
ATOM 5174 C C . ASN A 1 675 ? 0.127 17.172 -10.988 1.00 78.12 675 ASN A C 1
ATOM 5176 O O . ASN A 1 675 ? -1.095 16.986 -10.967 1.00 78.12 675 ASN A O 1
ATOM 5180 N N . THR A 1 676 ? 0.819 17.191 -12.128 1.00 79.00 676 THR A N 1
ATOM 5181 C CA . THR A 1 676 ? 0.220 16.962 -13.445 1.00 79.00 676 THR A CA 1
ATOM 5182 C C . THR A 1 676 ? -0.389 15.563 -13.531 1.00 79.00 676 THR A C 1
ATOM 5184 O O . THR A 1 676 ? -1.547 15.425 -13.933 1.00 79.00 676 THR A O 1
ATOM 5187 N N . ALA A 1 677 ? 0.335 14.526 -13.102 1.00 78.94 677 ALA A N 1
ATOM 5188 C CA . ALA A 1 677 ? -0.160 13.152 -13.083 1.00 78.94 677 ALA A CA 1
ATOM 5189 C C . ALA A 1 677 ? -1.416 13.005 -12.208 1.00 78.94 677 ALA A C 1
ATOM 5191 O O . ALA A 1 677 ? -2.429 12.473 -12.658 1.00 78.94 677 ALA A O 1
ATOM 5192 N N . MET A 1 678 ? -1.402 13.543 -10.990 1.00 82.62 678 MET A N 1
ATOM 5193 C CA . MET A 1 678 ? -2.542 13.509 -10.071 1.00 82.62 678 MET A CA 1
ATOM 5194 C C . MET A 1 678 ? -3.761 14.258 -10.617 1.00 82.62 678 MET A C 1
ATOM 5196 O O . MET A 1 678 ? -4.893 13.780 -10.501 1.00 82.62 678 MET A O 1
ATOM 5200 N N . THR A 1 679 ? -3.537 15.403 -11.263 1.00 82.44 679 THR A N 1
ATOM 5201 C CA . THR A 1 679 ? -4.597 16.172 -11.926 1.00 82.44 679 THR A CA 1
ATOM 5202 C C . THR A 1 679 ? -5.210 15.386 -13.086 1.00 82.44 679 THR A C 1
ATOM 5204 O O . THR A 1 679 ? -6.435 15.356 -13.231 1.00 82.44 679 THR A O 1
ATOM 5207 N N . ARG A 1 680 ? -4.388 14.679 -13.875 1.00 82.44 680 ARG A N 1
ATOM 5208 C CA . ARG A 1 680 ? -4.871 13.775 -14.931 1.00 82.44 680 ARG A CA 1
ATOM 5209 C C . ARG A 1 680 ? -5.701 12.640 -14.341 1.00 82.44 680 ARG A C 1
ATOM 5211 O O . ARG A 1 680 ? -6.845 12.470 -14.757 1.00 82.44 680 ARG A O 1
ATOM 5218 N N . LEU A 1 681 ? -5.189 11.922 -13.339 1.00 88.75 681 LEU A N 1
ATOM 5219 C CA . LEU A 1 681 ? -5.893 10.811 -12.681 1.00 88.75 681 LEU A CA 1
ATOM 5220 C C . LEU A 1 681 ? -7.305 11.207 -12.221 1.00 88.75 681 LEU A C 1
ATOM 5222 O O . LEU A 1 681 ? -8.268 10.481 -12.483 1.00 88.75 681 LEU A O 1
ATOM 5226 N N . ARG A 1 682 ? -7.455 12.405 -11.639 1.00 85.50 682 ARG A N 1
ATOM 5227 C CA . ARG A 1 682 ? -8.764 12.962 -11.269 1.00 85.50 682 ARG A CA 1
ATOM 5228 C C . ARG A 1 682 ? -9.732 13.024 -12.456 1.00 85.50 682 ARG A C 1
ATOM 5230 O O . ARG A 1 682 ? -10.882 12.613 -12.315 1.00 85.50 682 ARG A O 1
ATOM 5237 N N . SER A 1 683 ? -9.287 13.530 -13.608 1.00 83.62 683 SER A N 1
ATOM 5238 C CA . SER A 1 683 ? -10.122 13.665 -14.818 1.00 83.62 683 SER A CA 1
ATOM 5239 C C . SER A 1 683 ? -10.531 12.322 -15.444 1.00 83.62 683 SER A C 1
ATOM 5241 O O . SER A 1 683 ? -11.546 12.241 -16.138 1.00 83.62 683 SER A O 1
ATOM 5243 N N . PHE A 1 684 ? -9.783 11.254 -15.149 1.00 86.44 684 PHE A N 1
ATOM 5244 C CA . PHE A 1 684 ? -10.039 9.894 -15.632 1.00 86.44 684 PHE A CA 1
ATOM 5245 C C . PHE A 1 684 ? -10.808 9.018 -14.636 1.00 86.44 684 PHE A C 1
ATOM 5247 O O . PHE A 1 684 ? -10.927 7.810 -14.836 1.00 86.44 684 PHE A O 1
ATOM 5254 N N . GLY A 1 685 ? -11.376 9.618 -13.588 1.00 86.75 685 GLY A N 1
ATOM 5255 C CA . GLY A 1 685 ? -12.211 8.904 -12.627 1.00 86.75 685 GLY A CA 1
ATOM 5256 C C . GLY A 1 685 ? -11.429 7.990 -11.687 1.00 86.75 685 GLY A C 1
ATOM 5257 O O . GLY A 1 685 ? -11.933 6.941 -11.296 1.00 86.75 685 GLY A O 1
ATOM 5258 N N . ILE A 1 686 ? -10.199 8.373 -11.333 1.00 94.31 686 ILE A N 1
ATOM 5259 C CA . ILE A 1 686 ? -9.368 7.656 -10.362 1.00 94.31 686 ILE A CA 1
ATOM 5260 C C . ILE A 1 686 ? -9.400 8.392 -9.015 1.00 94.31 686 ILE A C 1
ATOM 5262 O O . ILE A 1 686 ? -8.834 9.483 -8.887 1.00 94.31 686 ILE A O 1
ATOM 5266 N N . PRO A 1 687 ? -10.032 7.809 -7.982 1.00 95.19 687 PRO A N 1
ATOM 5267 C CA . PRO A 1 687 ? -9.858 8.234 -6.600 1.00 95.19 687 PRO A CA 1
ATOM 5268 C C . PRO A 1 687 ? -8.412 8.051 -6.123 1.00 95.19 687 PRO A C 1
ATOM 5270 O O . PRO A 1 687 ? -7.933 6.924 -6.032 1.00 95.19 687 PRO A O 1
ATOM 5273 N N . GLY A 1 688 ? -7.714 9.144 -5.811 1.00 95.38 688 GLY A N 1
ATOM 5274 C CA . GLY A 1 688 ? -6.335 9.099 -5.311 1.00 95.38 688 GLY A CA 1
ATOM 5275 C C . GLY A 1 688 ? -6.288 9.128 -3.786 1.00 95.38 688 GLY A C 1
ATOM 5276 O O . GLY A 1 688 ? -6.770 10.083 -3.180 1.00 95.38 688 GLY A O 1
ATOM 5277 N N . ILE A 1 689 ? -5.707 8.111 -3.156 1.00 96.62 689 ILE A N 1
ATOM 5278 C CA . ILE A 1 689 ? -5.573 8.008 -1.698 1.00 96.62 689 ILE A CA 1
ATOM 5279 C C . ILE A 1 689 ? -4.091 7.884 -1.367 1.00 96.62 689 ILE A C 1
ATOM 5281 O O . ILE A 1 689 ? -3.477 6.853 -1.631 1.00 96.62 689 ILE A O 1
ATOM 5285 N N . TYR A 1 690 ? -3.517 8.934 -0.788 1.00 95.25 690 TYR A N 1
ATOM 5286 C CA . TYR A 1 690 ? -2.079 9.023 -0.555 1.00 95.25 690 TYR A CA 1
ATOM 5287 C C . TYR A 1 690 ? -1.786 9.205 0.924 1.00 95.25 690 TYR A C 1
ATOM 5289 O O . TYR A 1 690 ? -2.312 10.128 1.554 1.00 95.25 690 TYR A O 1
ATOM 5297 N N . ALA A 1 691 ? -0.937 8.339 1.470 1.00 94.12 691 ALA A N 1
ATOM 5298 C CA . ALA A 1 691 ? -0.573 8.369 2.875 1.00 94.12 691 ALA A CA 1
ATOM 5299 C C . ALA A 1 691 ? 0.937 8.534 3.080 1.00 94.12 691 ALA A C 1
ATOM 5301 O O . ALA A 1 691 ? 1.743 7.936 2.372 1.00 94.12 691 ALA A O 1
ATOM 5302 N N . HIS A 1 692 ? 1.324 9.322 4.081 1.00 92.62 692 HIS A N 1
ATOM 5303 C CA . HIS A 1 692 ? 2.718 9.526 4.498 1.00 92.62 692 HIS A CA 1
ATOM 5304 C C . HIS A 1 692 ? 2.782 9.860 5.996 1.00 92.62 692 HIS A C 1
ATOM 5306 O O . HIS A 1 692 ? 1.744 9.975 6.662 1.00 92.62 692 HIS A O 1
ATOM 5312 N N . GLN A 1 693 ? 3.993 9.935 6.553 1.00 89.62 693 GLN A N 1
ATOM 5313 C CA . GLN A 1 693 ? 4.168 10.171 7.988 1.00 89.62 693 GLN A CA 1
ATOM 5314 C C . GLN A 1 693 ? 4.306 11.647 8.334 1.00 89.62 693 GLN A C 1
ATOM 5316 O O . GLN A 1 693 ? 3.683 12.097 9.298 1.00 89.62 693 GLN A O 1
ATOM 5321 N N . THR A 1 694 ? 5.119 12.377 7.570 1.00 90.69 694 THR A N 1
ATOM 5322 C CA . THR A 1 694 ? 5.383 13.798 7.799 1.00 90.69 694 THR A CA 1
ATOM 5323 C C . THR A 1 694 ? 5.343 14.583 6.495 1.00 90.69 694 THR A C 1
ATOM 5325 O O . THR A 1 694 ? 5.796 14.112 5.454 1.00 90.69 694 THR A O 1
ATOM 5328 N N . LEU A 1 695 ? 4.874 15.831 6.546 1.00 91.88 695 LEU A N 1
ATOM 5329 C CA . LEU A 1 695 ? 4.852 16.708 5.371 1.00 91.88 695 LEU A CA 1
ATOM 5330 C C . LEU A 1 695 ? 6.262 16.958 4.825 1.00 91.88 695 LEU A C 1
ATOM 5332 O O . LEU A 1 695 ? 6.424 17.129 3.623 1.00 91.88 695 LEU A O 1
ATOM 5336 N N . SER A 1 696 ? 7.284 16.951 5.684 1.00 88.81 696 SER A N 1
ATOM 5337 C CA . SER A 1 696 ? 8.681 17.099 5.259 1.00 88.81 696 SER A CA 1
ATOM 5338 C C . SER A 1 696 ? 9.156 15.988 4.319 1.00 88.81 696 SER A C 1
ATOM 5340 O O . SER A 1 696 ? 9.988 16.256 3.459 1.00 88.81 696 SER A O 1
ATOM 5342 N N . GLN A 1 697 ? 8.614 14.768 4.428 1.00 85.81 697 GLN A N 1
ATOM 5343 C CA . GLN A 1 697 ? 8.956 13.658 3.529 1.00 85.81 697 GLN A CA 1
ATOM 5344 C C . GLN A 1 697 ? 8.478 13.890 2.092 1.00 85.81 697 GLN A C 1
ATOM 5346 O O . GLN A 1 697 ? 8.990 13.257 1.174 1.00 85.81 697 GLN A O 1
ATOM 5351 N N . LEU A 1 698 ? 7.505 14.782 1.892 1.00 87.12 698 LEU A N 1
ATOM 5352 C CA . LEU A 1 698 ? 6.986 15.109 0.569 1.00 87.12 698 LEU A CA 1
ATOM 5353 C C . LEU A 1 698 ? 7.794 16.199 -0.152 1.00 87.12 698 LEU A C 1
ATOM 5355 O O . LEU A 1 698 ? 7.550 16.425 -1.335 1.00 87.12 698 LEU A O 1
ATOM 5359 N N . GLY A 1 699 ? 8.716 16.888 0.532 1.00 86.81 699 GLY A N 1
ATOM 5360 C CA . GLY A 1 699 ? 9.445 18.024 -0.041 1.00 86.81 699 GLY A CA 1
ATOM 5361 C C . GLY A 1 699 ? 8.493 19.072 -0.631 1.00 86.81 699 GLY A C 1
ATOM 5362 O O . GLY A 1 699 ? 7.508 19.451 0.007 1.00 86.81 699 GLY A O 1
ATOM 5363 N N . ASP A 1 700 ? 8.748 19.482 -1.872 1.00 82.81 700 ASP A N 1
ATOM 5364 C CA . ASP A 1 700 ? 7.960 20.490 -2.598 1.00 82.81 700 ASP A CA 1
ATOM 5365 C C . ASP A 1 700 ? 6.508 20.054 -2.865 1.00 82.81 700 ASP A C 1
ATOM 5367 O O . ASP A 1 700 ? 5.594 20.879 -2.951 1.00 82.81 700 ASP A O 1
ATOM 5371 N N . LEU A 1 701 ? 6.243 18.744 -2.906 1.00 85.00 701 LEU A N 1
ATOM 5372 C CA . LEU A 1 701 ? 4.888 18.222 -3.076 1.00 85.00 701 LEU A CA 1
ATOM 5373 C C . LEU A 1 701 ? 4.005 18.483 -1.844 1.00 85.00 701 LEU A C 1
ATOM 5375 O O . LEU A 1 701 ? 2.777 18.431 -1.939 1.00 85.00 701 LEU A O 1
ATOM 5379 N N . ALA A 1 702 ? 4.593 18.777 -0.681 1.00 89.00 702 ALA A N 1
ATOM 5380 C CA . ALA A 1 702 ? 3.828 19.053 0.529 1.00 89.00 702 ALA A CA 1
ATOM 5381 C C . ALA A 1 702 ? 2.816 20.186 0.309 1.00 89.00 702 ALA A C 1
ATOM 5383 O O . ALA A 1 702 ? 1.641 20.029 0.642 1.00 89.00 702 ALA A O 1
ATOM 5384 N N . ASP A 1 703 ? 3.245 21.305 -0.281 1.00 88.38 703 ASP A N 1
ATOM 5385 C CA . ASP A 1 703 ? 2.368 22.453 -0.527 1.00 88.38 703 ASP A CA 1
ATOM 5386 C C . ASP A 1 703 ? 1.324 22.151 -1.604 1.00 88.38 703 ASP A C 1
ATOM 5388 O O . ASP A 1 703 ? 0.144 22.458 -1.419 1.00 88.38 703 ASP A O 1
ATOM 5392 N N . VAL A 1 704 ? 1.712 21.432 -2.660 1.00 86.38 704 VAL A N 1
ATOM 5393 C CA . VAL A 1 704 ? 0.785 20.939 -3.690 1.00 86.38 704 VAL A CA 1
ATOM 5394 C C . VAL A 1 704 ? -0.331 20.098 -3.060 1.00 86.38 704 VAL A C 1
ATOM 5396 O O . VAL A 1 704 ? -1.511 20.327 -3.321 1.00 86.38 704 VAL A O 1
ATOM 5399 N N . MET A 1 705 ? 0.008 19.159 -2.175 1.00 88.88 705 MET A N 1
ATOM 5400 C CA . MET A 1 705 ? -0.961 18.303 -1.479 1.00 88.88 705 MET A CA 1
ATOM 5401 C C . MET A 1 705 ? -1.810 19.059 -0.461 1.00 88.88 705 MET A C 1
ATOM 5403 O O . MET A 1 705 ? -2.957 18.678 -0.201 1.00 88.88 705 MET A O 1
ATOM 5407 N N . LEU A 1 706 ? -1.261 20.104 0.161 1.00 90.38 706 LEU A N 1
ATOM 5408 C CA . LEU A 1 706 ? -2.015 20.952 1.079 1.00 90.38 706 LEU A CA 1
ATOM 5409 C C . LEU A 1 706 ? -3.069 21.785 0.339 1.00 90.38 706 LEU A C 1
ATOM 5411 O O . LEU A 1 706 ? -4.155 21.972 0.890 1.00 90.38 706 LEU A O 1
ATOM 5415 N N . VAL A 1 707 ? -2.786 22.208 -0.895 1.00 86.88 707 VAL A N 1
ATOM 5416 C CA . VAL A 1 707 ? -3.691 23.012 -1.731 1.00 86.88 707 VAL A CA 1
ATOM 5417 C C . VAL A 1 707 ? -4.690 22.149 -2.509 1.00 86.88 707 VAL A C 1
ATOM 5419 O O . VAL A 1 707 ? -5.886 22.434 -2.490 1.00 86.88 707 VAL A O 1
ATOM 5422 N N . ASN A 1 708 ? -4.231 21.084 -3.169 1.00 86.94 708 ASN A N 1
ATOM 5423 C CA . ASN A 1 708 ? -5.038 20.347 -4.149 1.00 86.94 708 ASN A CA 1
ATOM 5424 C C . ASN A 1 708 ? -5.892 19.226 -3.547 1.00 86.94 708 ASN A C 1
ATOM 5426 O O . ASN A 1 708 ? -6.896 18.841 -4.149 1.00 86.94 708 ASN A O 1
ATOM 5430 N N . ALA A 1 709 ? -5.515 18.686 -2.382 1.00 92.19 709 ALA A N 1
ATOM 5431 C CA . ALA A 1 709 ? -6.297 17.633 -1.744 1.00 92.19 709 ALA A CA 1
ATOM 5432 C C . ALA A 1 709 ? -7.505 18.217 -1.009 1.00 92.19 709 ALA A C 1
ATOM 5434 O O . ALA A 1 709 ? -7.356 18.848 0.040 1.00 92.19 709 ALA A O 1
ATOM 5435 N N . ALA A 1 710 ? -8.700 17.955 -1.539 1.00 92.94 710 ALA A N 1
ATOM 5436 C CA . ALA A 1 710 ? -9.952 18.409 -0.942 1.00 92.94 710 ALA A CA 1
ATOM 5437 C C . ALA A 1 710 ? -10.371 17.565 0.269 1.00 92.94 710 ALA A C 1
ATOM 5439 O O . ALA A 1 710 ? -11.092 18.045 1.144 1.00 92.94 710 ALA A O 1
ATOM 5440 N N . ASN A 1 711 ? -9.922 16.309 0.331 1.00 95.31 711 ASN A N 1
ATOM 5441 C CA . ASN A 1 711 ? -10.150 15.436 1.472 1.00 95.31 711 ASN A CA 1
ATOM 5442 C C . ASN A 1 711 ? -8.832 15.211 2.209 1.00 95.31 711 ASN A C 1
ATOM 5444 O O . ASN A 1 711 ? -7.791 14.944 1.601 1.00 95.31 711 ASN A O 1
ATOM 5448 N N . ARG A 1 712 ? -8.869 15.291 3.536 1.00 96.06 712 ARG A N 1
ATOM 5449 C CA . ARG A 1 712 ? -7.697 15.086 4.376 1.00 96.06 712 ARG A CA 1
ATOM 5450 C C . ARG A 1 712 ? -8.055 14.433 5.690 1.00 96.06 712 ARG A C 1
ATOM 5452 O O . ARG A 1 712 ? -9.058 14.769 6.314 1.00 96.06 712 ARG A O 1
ATOM 5459 N N . VAL A 1 713 ? -7.186 13.537 6.127 1.00 96.25 713 VAL A N 1
ATOM 5460 C CA . VAL A 1 713 ? -7.262 12.918 7.444 1.00 96.25 713 VAL A CA 1
ATOM 5461 C C . VAL A 1 713 ? -5.943 13.163 8.155 1.00 96.25 713 VAL A C 1
ATOM 5463 O O . VAL A 1 713 ? -4.874 12.842 7.639 1.00 96.25 713 VAL A O 1
ATOM 5466 N N . ILE A 1 714 ? -6.039 13.757 9.339 1.00 95.50 714 ILE A N 1
ATOM 5467 C CA . ILE A 1 714 ? -4.908 14.080 10.199 1.00 95.50 714 ILE A CA 1
ATOM 5468 C C . ILE A 1 714 ? -5.003 13.148 11.399 1.00 95.50 714 ILE A C 1
ATOM 5470 O O . ILE A 1 714 ? -5.836 13.330 12.299 1.00 95.50 714 ILE A O 1
ATOM 5474 N N . LEU A 1 715 ? -4.173 12.114 11.343 1.00 92.06 715 LEU A N 1
ATOM 5475 C CA . LEU A 1 715 ? -3.851 11.253 12.468 1.00 92.06 715 LEU A CA 1
ATOM 5476 C C . LEU A 1 715 ? -2.775 11.944 13.311 1.00 92.06 715 LEU A C 1
ATOM 5478 O O . LEU A 1 715 ? -2.127 12.881 12.838 1.00 92.06 715 LEU A O 1
ATOM 5482 N N . GLN A 1 716 ? -2.571 11.445 14.533 1.00 88.50 716 GLN A N 1
ATOM 5483 C CA . GLN A 1 716 ? -1.607 12.001 15.480 1.00 88.50 716 GLN A CA 1
ATOM 5484 C C . GLN A 1 716 ? -0.277 12.320 14.779 1.00 88.50 716 GLN A C 1
ATOM 5486 O O . GLN A 1 716 ? 0.391 11.423 14.257 1.00 88.50 716 GLN A O 1
ATOM 5491 N N . THR A 1 717 ? 0.071 13.608 14.739 1.00 89.50 717 THR A N 1
ATOM 5492 C CA . THR A 1 717 ? 1.292 14.124 14.109 1.00 89.50 717 THR A CA 1
ATOM 5493 C C . THR A 1 717 ? 1.970 15.151 15.009 1.00 89.50 717 THR A C 1
ATOM 5495 O O . THR A 1 717 ? 1.318 15.827 15.804 1.00 89.50 717 THR A O 1
ATOM 5498 N N . ASN A 1 718 ? 3.293 15.240 14.897 1.00 90.38 718 ASN A N 1
ATOM 5499 C CA . ASN A 1 718 ? 4.140 16.082 15.734 1.00 90.38 718 ASN A CA 1
ATOM 5500 C C . ASN A 1 718 ? 4.463 17.421 15.048 1.00 90.38 718 ASN A C 1
ATOM 5502 O O . ASN A 1 718 ? 4.052 17.691 13.919 1.00 90.38 718 ASN A O 1
ATOM 5506 N N . GLU A 1 719 ? 5.204 18.284 15.738 1.00 92.12 719 GLU A N 1
ATOM 5507 C CA . GLU A 1 719 ? 5.780 19.480 15.118 1.00 92.12 719 GLU A CA 1
ATOM 5508 C C . GLU A 1 719 ? 6.854 19.110 14.078 1.00 92.12 719 GLU A C 1
ATOM 5510 O O . GLU A 1 719 ? 7.558 18.115 14.271 1.00 92.12 719 GLU A O 1
ATOM 5515 N N . PRO A 1 720 ? 7.014 19.892 12.990 1.00 93.12 720 PRO A N 1
ATOM 5516 C CA . PRO A 1 720 ? 6.346 21.169 12.678 1.00 93.12 720 PRO A CA 1
ATOM 5517 C C . PRO A 1 720 ? 4.983 21.041 11.961 1.00 93.12 720 PRO A C 1
ATOM 5519 O O . PRO A 1 720 ? 4.339 22.049 11.644 1.00 93.12 720 PRO A O 1
ATOM 5522 N N . ASP A 1 721 ? 4.546 19.818 11.655 1.00 93.88 721 ASP A N 1
ATOM 5523 C CA . ASP A 1 721 ? 3.350 19.563 10.841 1.00 93.88 721 ASP A CA 1
ATOM 5524 C C . ASP A 1 721 ? 2.068 19.970 11.567 1.00 93.88 721 ASP A C 1
ATOM 5526 O O . ASP A 1 721 ? 1.176 20.580 10.969 1.00 93.88 721 ASP A O 1
ATOM 5530 N N . ALA A 1 722 ? 2.003 19.705 12.875 1.00 94.12 722 ALA A N 1
ATOM 5531 C CA . ALA A 1 722 ? 0.913 20.150 13.734 1.00 94.12 722 ALA A CA 1
ATOM 5532 C C . ALA A 1 722 ? 0.695 21.671 13.637 1.00 94.12 722 ALA A C 1
ATOM 5534 O O . ALA A 1 722 ? -0.427 22.121 13.397 1.00 94.12 722 ALA A O 1
ATOM 5535 N N . SER A 1 723 ? 1.761 22.473 13.724 1.00 95.38 723 SER A N 1
ATOM 5536 C CA . SER A 1 723 ? 1.672 23.924 13.545 1.00 95.38 723 SER A CA 1
ATOM 5537 C C . SER A 1 723 ? 1.224 24.344 12.142 1.00 95.38 723 SER A C 1
ATOM 5539 O O . SER A 1 723 ? 0.472 25.315 12.011 1.00 95.38 723 SER A O 1
ATOM 5541 N N . ARG A 1 724 ? 1.636 23.638 11.076 1.00 95.25 724 ARG A N 1
ATOM 5542 C CA . ARG A 1 724 ? 1.151 23.927 9.709 1.00 95.25 724 ARG A CA 1
ATOM 5543 C C . ARG A 1 724 ? -0.354 23.698 9.594 1.00 95.25 724 ARG A C 1
ATOM 5545 O O . ARG A 1 724 ? -1.060 24.578 9.102 1.00 95.25 724 ARG A O 1
ATOM 5552 N N . TYR A 1 725 ? -0.853 22.566 10.085 1.00 95.44 725 TYR A N 1
ATOM 5553 C CA . TYR A 1 725 ? -2.286 22.272 10.064 1.00 95.44 725 TYR A CA 1
ATOM 5554 C C . TYR A 1 725 ? -3.096 23.217 10.948 1.00 95.44 725 TYR A C 1
ATOM 5556 O O . TYR A 1 725 ? -4.146 23.690 10.517 1.00 95.44 725 TYR A O 1
ATOM 5564 N N . ALA A 1 726 ? -2.601 23.548 12.142 1.00 94.81 726 ALA A N 1
ATOM 5565 C CA . ALA A 1 726 ? -3.261 24.499 13.029 1.00 94.81 726 ALA A CA 1
ATOM 5566 C C . ALA A 1 726 ? -3.414 25.880 12.374 1.00 94.81 726 ALA A C 1
ATOM 5568 O O . ALA A 1 726 ? -4.493 26.465 12.424 1.00 94.81 726 ALA A O 1
ATOM 5569 N N . ARG A 1 727 ? -2.377 26.373 11.677 1.00 95.25 727 ARG A N 1
ATOM 5570 C CA . ARG A 1 727 ? -2.472 27.619 10.895 1.00 95.25 727 ARG A CA 1
ATOM 5571 C C . ARG A 1 727 ? -3.480 27.511 9.756 1.00 95.25 727 ARG A C 1
ATOM 5573 O O . ARG A 1 727 ? -4.290 28.416 9.579 1.00 95.25 727 ARG A O 1
ATOM 5580 N N . MET A 1 728 ? -3.452 26.409 9.006 1.00 93.06 728 MET A N 1
ATOM 5581 C CA . MET A 1 728 ? -4.358 26.199 7.874 1.00 93.06 728 MET A CA 1
ATOM 5582 C C . MET A 1 728 ? -5.834 26.172 8.299 1.00 93.06 728 MET A C 1
ATOM 5584 O O . MET A 1 728 ? -6.693 26.666 7.574 1.00 93.06 728 MET A O 1
ATOM 5588 N N . TYR A 1 729 ? -6.131 25.635 9.483 1.00 93.62 729 TYR A N 1
ATOM 5589 C CA . TYR A 1 729 ? -7.495 25.512 10.001 1.00 93.62 729 TYR A CA 1
ATOM 5590 C C . TYR A 1 729 ? -7.764 26.401 11.221 1.00 93.62 729 TYR A C 1
ATOM 5592 O O . TYR A 1 729 ? -8.636 26.090 12.035 1.00 93.62 729 TYR A O 1
ATOM 5600 N N . ALA A 1 730 ? -7.069 27.537 11.330 1.00 92.31 730 ALA A N 1
ATOM 5601 C CA . ALA A 1 730 ? -7.182 28.452 12.467 1.00 92.31 730 ALA A CA 1
ATOM 5602 C C . ALA A 1 730 ? -8.627 28.934 12.718 1.00 92.31 730 ALA A C 1
ATOM 5604 O O . ALA A 1 730 ? -9.019 29.146 13.863 1.00 92.31 730 ALA A O 1
ATOM 5605 N N . ALA A 1 731 ? -9.455 29.021 11.668 1.00 92.12 731 ALA A N 1
ATOM 5606 C CA . ALA A 1 731 ? -10.880 29.356 11.762 1.00 92.12 731 ALA A CA 1
ATOM 5607 C C . ALA A 1 731 ? -11.701 28.389 12.643 1.00 92.12 731 ALA A C 1
ATOM 5609 O O . ALA A 1 731 ? -12.732 28.780 13.184 1.00 92.12 731 ALA A O 1
ATOM 5610 N N . TYR A 1 732 ? -11.244 27.145 12.826 1.00 92.06 732 TYR A N 1
ATOM 5611 C CA . TYR A 1 732 ? -11.884 26.152 13.699 1.00 92.06 732 TYR A CA 1
ATOM 5612 C C . TYR A 1 732 ? -11.372 26.222 15.148 1.00 92.06 732 TYR A C 1
ATOM 5614 O O . TYR A 1 732 ? -11.820 25.462 16.009 1.00 92.06 732 TYR A O 1
ATOM 5622 N N . GLY A 1 733 ? -10.435 27.135 15.428 1.00 91.94 733 GLY A N 1
ATOM 5623 C CA . GLY A 1 733 ? -9.829 27.333 16.740 1.00 91.94 733 GLY A CA 1
ATOM 5624 C C . GLY A 1 733 ? -9.005 26.139 17.223 1.00 91.94 733 GLY A C 1
ATOM 5625 O O . GLY A 1 733 ? -8.887 25.944 18.432 1.00 91.94 733 GLY A O 1
ATOM 5626 N N . ILE A 1 734 ? -8.499 25.315 16.304 1.00 93.25 734 ILE A N 1
ATOM 5627 C CA . ILE A 1 734 ? -7.545 24.262 16.644 1.00 93.25 734 ILE A CA 1
ATOM 5628 C C . ILE A 1 734 ? -6.151 24.863 16.827 1.00 93.25 734 ILE A C 1
ATOM 5630 O O . ILE A 1 734 ? -5.741 25.761 16.091 1.00 93.25 734 ILE A O 1
ATOM 5634 N N . GLU A 1 735 ? -5.411 24.345 17.793 1.00 94.50 735 GLU A N 1
ATOM 5635 C CA . GLU A 1 735 ? -4.019 24.702 18.036 1.00 94.50 735 GLU A CA 1
ATOM 5636 C C . GLU A 1 735 ? -3.105 23.505 17.751 1.00 94.50 735 GLU A C 1
ATOM 5638 O O . GLU A 1 735 ? -3.546 22.357 17.712 1.00 94.50 735 GLU A O 1
ATOM 5643 N N . ALA A 1 736 ? -1.800 23.740 17.590 1.00 94.56 736 ALA A N 1
ATOM 5644 C CA . ALA A 1 736 ? -0.851 22.658 17.316 1.00 94.56 736 ALA A CA 1
ATOM 5645 C C . ALA A 1 736 ? -0.886 21.568 18.405 1.00 94.56 736 ALA A C 1
ATOM 5647 O O . ALA A 1 736 ? -0.881 20.376 18.096 1.00 94.56 736 ALA A O 1
ATOM 5648 N N . ARG A 1 737 ? -1.036 21.967 19.678 1.00 93.31 737 ARG A N 1
ATOM 5649 C CA . ARG A 1 737 ? -1.190 21.036 20.808 1.00 93.31 737 ARG A CA 1
ATOM 5650 C C . ARG A 1 737 ? -2.368 20.075 20.644 1.00 93.31 737 ARG A C 1
ATOM 5652 O O . ARG A 1 737 ? -2.251 18.935 21.072 1.00 93.31 737 ARG A O 1
ATOM 5659 N N . ASP A 1 738 ? -3.464 20.502 20.013 1.00 93.00 738 ASP A N 1
ATOM 5660 C CA . ASP A 1 738 ? -4.649 19.660 19.826 1.00 93.00 738 ASP A CA 1
ATOM 5661 C C . ASP A 1 738 ? -4.373 18.514 18.848 1.00 93.00 738 ASP A C 1
ATOM 5663 O O . ASP A 1 738 ? -4.909 17.418 18.994 1.00 93.00 738 ASP A O 1
ATOM 5667 N N . ILE A 1 739 ? -3.521 18.766 17.853 1.00 92.88 739 ILE A N 1
ATOM 5668 C CA . ILE A 1 739 ? -3.114 17.778 16.853 1.00 92.88 739 ILE A CA 1
ATOM 5669 C C . ILE A 1 739 ? -2.069 16.821 17.443 1.00 92.88 739 ILE A C 1
ATOM 5671 O O . ILE A 1 739 ? -2.203 15.606 17.308 1.00 92.88 739 ILE A O 1
ATOM 5675 N N . VAL A 1 740 ? -1.073 17.348 18.163 1.00 92.06 740 VAL A N 1
ATOM 5676 C CA . VAL A 1 740 ? -0.028 16.535 18.821 1.00 92.06 740 VAL A CA 1
ATOM 5677 C C . VAL A 1 740 ? -0.622 15.595 19.874 1.00 92.06 740 VAL A C 1
ATOM 5679 O O . VAL A 1 740 ? -0.238 14.428 19.976 1.00 92.06 740 VAL A O 1
ATOM 5682 N N . MET A 1 741 ? -1.588 16.095 20.647 1.00 89.31 741 MET A N 1
ATOM 5683 C CA . MET A 1 741 ? -2.236 15.364 21.737 1.00 89.31 741 MET A CA 1
ATOM 5684 C C . MET A 1 741 ? -3.418 14.494 21.282 1.00 89.31 741 MET A C 1
ATOM 5686 O O . MET A 1 741 ? -4.169 14.004 22.132 1.00 89.31 741 MET A O 1
ATOM 5690 N N . GLN A 1 742 ? -3.610 14.296 19.971 1.00 88.88 742 GLN A N 1
ATOM 5691 C CA . GLN A 1 742 ? -4.604 13.357 19.453 1.00 88.88 742 GLN A CA 1
ATOM 5692 C C . GLN A 1 742 ? -4.340 11.949 19.977 1.00 88.88 742 GLN A C 1
ATOM 5694 O O . GLN A 1 742 ? -3.254 11.394 19.820 1.00 88.88 742 GLN A O 1
ATOM 5699 N N . SER A 1 743 ? -5.371 11.323 20.535 1.00 84.62 743 SER A N 1
ATOM 5700 C CA . SER A 1 743 ? -5.306 9.902 20.847 1.00 84.62 743 SER A CA 1
ATOM 5701 C C . SER A 1 743 ? -5.478 9.080 19.571 1.00 84.62 743 SER A C 1
ATOM 5703 O O . SER A 1 743 ? -6.580 8.982 19.030 1.00 84.62 743 SER A O 1
ATOM 5705 N N . SER A 1 744 ? -4.403 8.420 19.137 1.00 78.56 744 SER A N 1
ATOM 5706 C CA . SER A 1 744 ? -4.350 7.570 17.935 1.00 78.56 744 SER A CA 1
ATOM 5707 C C . SER A 1 744 ? -5.499 6.557 17.796 1.00 78.56 744 SER A C 1
ATOM 5709 O O . SER A 1 744 ? -5.892 6.188 16.683 1.00 78.56 744 SER A O 1
ATOM 5711 N N . HIS A 1 745 ? -6.073 6.102 18.914 1.00 79.69 745 HIS A N 1
ATOM 5712 C CA . HIS A 1 745 ? -7.153 5.113 18.929 1.00 79.69 745 HIS A CA 1
ATOM 5713 C C . HIS A 1 745 ? -8.541 5.681 19.219 1.00 79.69 745 HIS A C 1
ATOM 5715 O O . HIS A 1 745 ? -9.515 4.952 19.039 1.00 79.69 745 HIS A O 1
ATOM 5721 N N . HIS A 1 746 ? -8.653 6.951 19.605 1.00 84.94 746 HIS A N 1
ATOM 5722 C CA . HIS A 1 746 ? -9.923 7.532 20.042 1.00 84.94 746 HIS A CA 1
ATOM 5723 C C . HIS A 1 746 ? -10.340 8.780 19.268 1.00 84.94 746 HIS A C 1
ATOM 5725 O O . HIS A 1 746 ? -11.531 9.089 19.259 1.00 84.94 746 HIS A O 1
ATOM 5731 N N . HIS A 1 747 ? -9.422 9.481 18.601 1.00 91.69 747 HIS A N 1
ATOM 5732 C CA . HIS A 1 747 ? -9.755 10.740 17.946 1.00 91.69 747 HIS A CA 1
ATOM 5733 C C . HIS A 1 747 ? -8.827 11.085 16.780 1.00 91.69 747 HIS A C 1
ATOM 5735 O O . HIS A 1 747 ? -7.611 11.114 16.940 1.00 91.69 747 HIS A O 1
ATOM 5741 N N . HIS A 1 748 ? -9.427 11.401 15.632 1.00 93.31 748 HIS A N 1
ATOM 5742 C CA . HIS A 1 748 ? -8.769 11.933 14.438 1.00 93.31 748 HIS A CA 1
ATOM 5743 C C . HIS A 1 748 ? -9.490 13.199 13.964 1.00 93.31 748 HIS A C 1
ATOM 5745 O O . HIS A 1 748 ? -10.707 13.331 14.132 1.00 93.31 748 HIS A O 1
ATOM 5751 N N . TYR A 1 749 ? -8.751 14.104 13.319 1.00 95.06 749 TYR A N 1
ATOM 5752 C CA . TYR A 1 749 ? -9.347 15.209 12.570 1.00 95.06 749 TYR A CA 1
ATOM 5753 C C . TYR A 1 749 ? -9.490 14.812 11.108 1.00 95.06 749 TYR A C 1
ATOM 5755 O O . TYR A 1 749 ? -8.587 14.215 10.520 1.00 95.06 749 TYR A O 1
ATOM 5763 N N . ALA A 1 750 ? -10.613 15.178 10.507 1.00 95.00 750 ALA A N 1
ATOM 5764 C CA . ALA A 1 750 ? -10.830 14.977 9.088 1.00 95.00 750 ALA A CA 1
ATOM 5765 C C . ALA A 1 750 ? -11.531 16.171 8.462 1.00 95.00 750 ALA A C 1
ATOM 5767 O O . ALA A 1 750 ? -12.298 16.885 9.106 1.00 95.00 750 ALA A O 1
ATOM 5768 N N . ILE A 1 751 ? -11.271 16.347 7.180 1.00 93.50 751 ILE A N 1
ATOM 5769 C CA . ILE A 1 751 ? -12.014 17.211 6.281 1.00 93.50 751 ILE A CA 1
ATOM 5770 C C . ILE A 1 751 ? -12.307 16.388 5.035 1.00 93.50 751 ILE A C 1
ATOM 5772 O O . ILE A 1 751 ? -11.442 15.681 4.523 1.00 93.50 751 ILE A O 1
ATOM 5776 N N . PHE A 1 752 ? -13.545 16.418 4.574 1.00 91.56 752 PHE A N 1
ATOM 5777 C CA . PHE A 1 752 ? -13.937 15.711 3.366 1.00 91.56 752 PHE A CA 1
ATOM 5778 C C . PHE A 1 752 ? -15.059 16.455 2.662 1.00 91.56 752 PHE A C 1
ATOM 5780 O O . PHE A 1 752 ? -15.794 17.246 3.265 1.00 91.56 752 PHE A O 1
ATOM 5787 N N . ARG A 1 753 ? -15.194 16.167 1.374 1.00 89.56 753 ARG A N 1
ATOM 5788 C CA . ARG A 1 753 ? -16.379 16.504 0.602 1.00 89.56 753 ARG A CA 1
ATOM 5789 C C . ARG A 1 753 ? -17.372 15.362 0.711 1.00 89.56 753 ARG A C 1
ATOM 5791 O O . ARG A 1 753 ? -16.983 14.200 0.667 1.00 89.56 753 ARG A O 1
ATOM 5798 N N . SER A 1 754 ? -18.644 15.697 0.869 1.00 83.81 754 SER A N 1
ATOM 5799 C CA . SER A 1 754 ? -19.736 14.733 0.749 1.00 83.81 754 SER A CA 1
ATOM 5800 C C . SER A 1 754 ? -20.703 15.259 -0.292 1.00 83.81 754 SER A C 1
ATOM 5802 O O . SER A 1 754 ? -21.253 16.351 -0.130 1.00 83.81 754 SER A O 1
ATOM 5804 N N . ASP A 1 755 ? -20.885 14.485 -1.357 1.00 83.50 755 ASP A N 1
ATOM 5805 C CA . ASP A 1 755 ? -21.785 14.798 -2.465 1.00 83.50 755 ASP A CA 1
ATOM 5806 C C . ASP A 1 755 ? -21.462 16.166 -3.084 1.00 83.50 755 ASP A C 1
ATOM 5808 O O . ASP A 1 755 ? -22.330 17.017 -3.276 1.00 83.50 755 ASP A O 1
ATOM 5812 N N . GLY A 1 756 ? -20.170 16.413 -3.329 1.00 82.31 756 GLY A N 1
ATOM 5813 C CA . GLY A 1 756 ? -19.673 17.662 -3.898 1.00 82.31 756 GLY A CA 1
ATOM 5814 C C . GLY A 1 756 ? -19.642 18.856 -2.940 1.00 82.31 756 GLY A C 1
ATOM 5815 O O . GLY A 1 756 ? -19.115 19.898 -3.322 1.00 82.31 756 GLY A O 1
ATOM 5816 N N . ASN A 1 757 ? -20.118 18.739 -1.699 1.00 84.62 757 ASN A N 1
ATOM 5817 C CA . ASN A 1 757 ? -20.127 19.840 -0.732 1.00 84.62 757 ASN A CA 1
ATOM 5818 C C . ASN A 1 757 ? -19.019 19.700 0.313 1.00 84.62 757 ASN A C 1
ATOM 5820 O O . ASN A 1 757 ? -18.823 18.620 0.872 1.00 84.62 757 ASN A O 1
ATOM 5824 N N . ASP A 1 758 ? -18.349 20.804 0.639 1.00 86.56 758 ASP A N 1
ATOM 5825 C CA . ASP A 1 758 ? -17.323 20.823 1.682 1.00 86.56 758 ASP A CA 1
ATOM 5826 C C . ASP A 1 758 ? -17.973 20.693 3.055 1.00 86.56 758 ASP A C 1
ATOM 5828 O O . ASP A 1 758 ? -18.794 21.522 3.448 1.00 86.56 758 ASP A O 1
ATOM 5832 N N . VAL A 1 759 ? -17.608 19.661 3.813 1.00 86.25 759 VAL A N 1
ATOM 5833 C CA . VAL A 1 759 ? -18.166 19.445 5.151 1.00 86.25 759 VAL A CA 1
ATOM 5834 C C . VAL A 1 759 ? -17.530 20.384 6.180 1.00 86.25 759 VAL A C 1
ATOM 5836 O O . VAL A 1 759 ? -18.221 20.833 7.096 1.00 86.25 759 VAL A O 1
ATOM 5839 N N . GLY A 1 760 ? -16.268 20.764 5.976 1.00 88.44 760 GLY A N 1
ATOM 5840 C CA . GLY A 1 760 ? -15.441 21.474 6.954 1.00 88.44 760 GLY A CA 1
ATOM 5841 C C . GLY A 1 760 ? -14.658 20.514 7.855 1.00 88.44 760 GLY A C 1
ATOM 5842 O O . GLY A 1 760 ? -14.808 19.295 7.754 1.00 88.44 760 GLY A O 1
ATOM 5843 N N . LEU A 1 761 ? -13.795 21.064 8.712 1.00 92.75 761 LEU A N 1
ATOM 5844 C CA . LEU A 1 761 ? -12.991 20.275 9.647 1.00 92.75 761 LEU A CA 1
ATOM 5845 C C . LEU A 1 761 ? -13.868 19.727 10.782 1.00 92.75 761 LEU A C 1
ATOM 5847 O O . LEU A 1 761 ? -14.631 20.472 11.397 1.00 92.75 761 LEU A O 1
ATOM 5851 N N . LEU A 1 762 ? -13.728 18.438 11.087 1.00 93.31 762 LEU A N 1
ATOM 5852 C CA . LEU A 1 762 ? -14.495 17.758 12.129 1.00 93.31 762 LEU A CA 1
ATOM 5853 C C . LEU A 1 762 ? -13.658 16.753 12.922 1.00 93.31 762 LEU A C 1
ATOM 5855 O O . LEU A 1 762 ? -12.585 16.327 12.488 1.00 93.31 762 LEU A O 1
ATOM 5859 N N . SER A 1 763 ? -14.188 16.354 14.080 1.00 93.50 763 SER A N 1
ATOM 5860 C CA . SER A 1 763 ? -13.672 15.245 14.881 1.00 93.50 763 SER A CA 1
ATOM 5861 C C . SER A 1 763 ? -14.370 13.938 14.534 1.00 93.50 763 SER A C 1
ATOM 5863 O O . SER A 1 763 ? -15.596 13.884 14.437 1.00 93.50 763 SER A O 1
ATOM 5865 N N . MET A 1 764 ? -13.602 12.858 14.445 1.00 93.69 764 MET A N 1
ATOM 5866 C CA . MET A 1 764 ? -14.138 11.508 14.295 1.00 93.69 764 MET A CA 1
ATOM 5867 C C . MET A 1 764 ? -13.382 10.510 15.171 1.00 93.69 764 MET A C 1
ATOM 5869 O O . MET A 1 764 ? -12.201 10.678 15.472 1.00 93.69 764 MET A O 1
ATOM 5873 N N . LYS A 1 765 ? -14.074 9.444 15.562 1.00 93.25 765 LYS A N 1
ATOM 5874 C CA . LYS A 1 765 ? -13.485 8.248 16.162 1.00 93.25 765 LYS A CA 1
ATOM 5875 C C . LYS A 1 765 ? -13.005 7.324 15.039 1.00 93.25 765 LYS A C 1
ATOM 5877 O O . LYS A 1 765 ? -13.724 7.167 14.050 1.00 93.25 765 LYS A O 1
ATOM 5882 N N . PRO A 1 766 ? -11.829 6.697 15.157 1.00 93.06 766 PRO A N 1
ATOM 5883 C CA . PRO A 1 766 ? -11.362 5.766 14.140 1.00 93.06 766 PRO A CA 1
ATOM 5884 C C . PRO A 1 766 ? -12.265 4.539 14.018 1.00 93.06 766 PRO A C 1
ATOM 5886 O O . PRO A 1 766 ? -12.870 4.094 14.995 1.00 93.06 766 PRO A O 1
ATOM 5889 N N . LEU A 1 767 ? -12.285 3.948 12.824 1.00 93.31 767 LEU A N 1
ATOM 5890 C CA . LEU A 1 767 ? -12.855 2.620 12.622 1.00 93.31 767 LEU A CA 1
ATOM 5891 C C . LEU A 1 767 ? -12.066 1.562 13.412 1.00 93.31 767 LEU A C 1
ATOM 5893 O O . LEU A 1 767 ? -10.858 1.689 13.655 1.00 93.31 767 LEU A O 1
ATOM 5897 N N . ILE A 1 768 ? -12.758 0.495 13.807 1.00 91.56 768 ILE A N 1
ATOM 5898 C CA . ILE A 1 768 ? -12.113 -0.715 14.330 1.00 91.56 768 ILE A CA 1
ATOM 5899 C C . ILE A 1 768 ? -11.348 -1.429 13.208 1.00 91.56 768 ILE A C 1
ATOM 5901 O O . ILE A 1 768 ? -11.473 -1.075 12.036 1.00 91.56 768 ILE A O 1
ATOM 5905 N N . TRP A 1 769 ? -10.512 -2.409 13.551 1.00 91.44 769 TRP A N 1
ATOM 5906 C CA . TRP A 1 769 ? -9.889 -3.236 12.517 1.00 91.44 769 TRP A CA 1
ATOM 5907 C C . TRP A 1 769 ? -10.969 -3.949 11.689 1.00 91.44 769 TRP A C 1
ATOM 5909 O O . TRP A 1 769 ? -11.934 -4.448 12.277 1.00 91.44 769 TRP A O 1
ATOM 5919 N N . PRO A 1 770 ? -10.828 -3.989 10.352 1.00 89.38 770 PRO A N 1
ATOM 5920 C CA . PRO A 1 770 ? -11.752 -4.715 9.502 1.00 89.38 770 PRO A CA 1
ATOM 5921 C C . PRO A 1 770 ? -11.720 -6.196 9.877 1.00 89.38 770 PRO A C 1
ATOM 5923 O O . PRO A 1 770 ? -10.654 -6.795 10.031 1.00 89.38 770 PRO A O 1
ATOM 5926 N N . VAL A 1 771 ? -12.898 -6.783 10.053 1.00 82.38 771 VAL A N 1
ATOM 5927 C CA . VAL A 1 771 ? -13.027 -8.202 10.388 1.00 82.38 771 VAL A CA 1
ATOM 5928 C C . VAL A 1 771 ? -12.937 -8.999 9.089 1.00 82.38 771 VAL A C 1
ATOM 5930 O O . VAL A 1 771 ? -13.663 -8.706 8.134 1.00 82.38 771 VAL A O 1
ATOM 5933 N N . SER A 1 772 ? -12.036 -9.984 9.040 1.00 70.12 772 SER A N 1
ATOM 5934 C CA . SER A 1 772 ? -12.021 -10.965 7.951 1.00 70.12 772 SER A CA 1
ATOM 5935 C C . SER A 1 772 ? -13.290 -11.809 8.045 1.00 70.12 772 SER A C 1
ATOM 5937 O O . SER A 1 772 ? -13.677 -12.231 9.134 1.00 70.12 772 SER A O 1
ATOM 5939 N N . GLN A 1 773 ? -13.973 -12.029 6.925 1.00 59.69 773 GLN A N 1
ATOM 5940 C CA . GLN A 1 773 ? -15.086 -12.971 6.907 1.00 59.69 773 GLN A CA 1
ATOM 5941 C C . GLN A 1 773 ? -14.498 -14.381 7.024 1.00 59.69 773 GLN A C 1
ATOM 5943 O O . GLN A 1 773 ? -13.893 -14.865 6.071 1.00 59.69 773 GLN A O 1
ATOM 5948 N N . GLU A 1 774 ? -14.651 -15.029 8.184 1.00 51.22 774 GLU A N 1
ATOM 5949 C CA . GLU A 1 774 ? -14.335 -16.453 8.331 1.00 51.22 774 GLU A CA 1
ATOM 5950 C C . GLU A 1 774 ? -15.210 -17.242 7.354 1.00 51.22 774 GLU A C 1
ATOM 5952 O O . GLU A 1 774 ? -16.437 -17.279 7.467 1.00 51.22 774 GLU A O 1
ATOM 5957 N N . ILE A 1 775 ? -14.578 -17.839 6.347 1.00 51.88 775 ILE A N 1
ATOM 5958 C CA . ILE A 1 775 ? -15.255 -18.738 5.419 1.00 51.88 775 ILE A CA 1
ATOM 5959 C C . ILE A 1 775 ? -15.067 -20.145 5.980 1.00 51.88 775 ILE A C 1
ATOM 5961 O O . ILE A 1 775 ? -13.915 -20.534 6.183 1.00 51.88 775 ILE A O 1
ATOM 5965 N N . PRO A 1 776 ? -16.147 -20.913 6.216 1.00 48.50 776 PRO A N 1
ATOM 5966 C CA . PRO A 1 776 ? -16.028 -22.253 6.768 1.00 48.50 776 PRO A CA 1
ATOM 5967 C C . PRO A 1 776 ? -15.060 -23.099 5.933 1.00 48.50 776 PRO A C 1
ATOM 5969 O O . PRO A 1 776 ? -15.145 -23.149 4.699 1.00 48.50 776 PRO A O 1
ATOM 5972 N N . GLU A 1 777 ? -14.115 -23.739 6.622 1.00 48.50 777 GLU A N 1
ATOM 5973 C CA . GLU A 1 777 ? -13.258 -24.763 6.036 1.00 48.50 777 GLU A CA 1
ATOM 5974 C C . GLU A 1 777 ? -14.151 -25.851 5.436 1.00 48.50 777 GLU A C 1
ATOM 5976 O O . GLU A 1 777 ? -15.027 -26.409 6.102 1.00 48.50 777 GLU A O 1
ATOM 5981 N N . ILE A 1 778 ? -13.959 -26.130 4.148 1.00 51.03 778 ILE A N 1
ATOM 5982 C CA . ILE A 1 778 ? -14.568 -27.304 3.534 1.00 51.03 778 ILE A CA 1
ATOM 5983 C C . ILE A 1 778 ? -13.740 -28.474 4.055 1.00 51.03 778 ILE A C 1
ATOM 5985 O O . ILE A 1 778 ? -12.557 -28.559 3.743 1.00 51.03 778 ILE A O 1
ATOM 5989 N N . LYS A 1 779 ? -14.345 -29.325 4.892 1.00 46.50 779 LYS A N 1
ATOM 5990 C CA . LYS A 1 779 ? -13.720 -30.576 5.331 1.00 46.50 779 LYS A CA 1
ATOM 5991 C C . LYS A 1 779 ? -13.374 -31.415 4.104 1.00 46.50 779 LYS A C 1
ATOM 5993 O O . LYS A 1 779 ? -14.225 -31.589 3.232 1.00 46.50 779 LYS A O 1
ATOM 5998 N N . ASP A 1 780 ? -12.140 -31.902 4.088 1.00 45.41 780 ASP A N 1
ATOM 5999 C CA . ASP A 1 780 ? -11.514 -32.676 3.021 1.00 45.41 780 ASP A CA 1
ATOM 6000 C C . ASP A 1 780 ? -12.470 -33.694 2.378 1.00 45.41 780 ASP A C 1
ATOM 6002 O O . ASP A 1 780 ? -12.916 -34.651 3.014 1.00 45.41 780 ASP A O 1
ATOM 6006 N N . ALA A 1 781 ? -12.764 -33.497 1.091 1.00 41.69 781 ALA A N 1
ATOM 6007 C CA . ALA A 1 781 ? -13.215 -34.577 0.226 1.00 41.69 781 ALA A CA 1
ATOM 6008 C C . ALA A 1 781 ? -11.948 -35.317 -0.219 1.00 41.69 781 ALA A C 1
ATOM 6010 O O . ALA A 1 781 ? -11.116 -34.751 -0.927 1.00 41.69 781 ALA A O 1
ATOM 6011 N N . GLY A 1 782 ? -11.769 -36.528 0.303 1.00 39.25 782 GLY A N 1
ATOM 6012 C CA . GLY A 1 782 ? -10.501 -37.248 0.373 1.00 39.25 782 GLY A CA 1
ATOM 6013 C C . GLY A 1 782 ? -10.027 -37.906 -0.918 1.00 39.25 782 GLY A C 1
ATOM 6014 O O . GLY A 1 782 ? -9.688 -39.083 -0.886 1.00 39.25 782 GLY A O 1
ATOM 6015 N N . ASP A 1 783 ? -9.928 -37.154 -2.008 1.00 41.59 783 ASP A N 1
ATOM 6016 C CA . ASP A 1 783 ? -9.215 -37.615 -3.196 1.00 41.59 783 ASP A CA 1
ATOM 6017 C C . ASP A 1 783 ? -7.866 -36.909 -3.288 1.00 41.59 783 ASP A C 1
ATOM 6019 O O . ASP A 1 783 ? -7.770 -35.684 -3.209 1.00 41.59 783 ASP A O 1
ATOM 6023 N N . VAL A 1 784 ? -6.803 -37.700 -3.438 1.00 44.03 784 VAL A N 1
ATOM 6024 C CA . VAL A 1 784 ? -5.450 -37.221 -3.729 1.00 44.03 784 VAL A CA 1
ATOM 6025 C C . VAL A 1 784 ? -5.507 -36.462 -5.056 1.00 44.03 784 VAL A C 1
ATOM 6027 O O . VAL A 1 784 ? -5.460 -37.059 -6.129 1.00 44.03 784 VAL A O 1
ATOM 6030 N N . ILE A 1 785 ? -5.663 -35.139 -4.988 1.00 52.91 785 ILE A N 1
ATOM 6031 C CA . ILE A 1 785 ? -5.623 -34.273 -6.163 1.00 52.91 785 ILE A CA 1
ATOM 6032 C C . ILE A 1 785 ? -4.201 -34.376 -6.723 1.00 52.91 785 ILE A C 1
ATOM 6034 O O . ILE A 1 785 ? -3.240 -34.006 -6.045 1.00 52.91 785 ILE A O 1
ATOM 6038 N N . ALA A 1 786 ? -4.057 -34.919 -7.936 1.00 54.78 786 ALA A N 1
ATOM 6039 C CA . ALA A 1 786 ? -2.794 -34.917 -8.671 1.00 54.78 786 ALA A CA 1
ATOM 6040 C C . ALA A 1 786 ? -2.172 -33.512 -8.632 1.00 54.78 786 ALA A C 1
ATOM 6042 O O . ALA A 1 786 ? -2.907 -32.524 -8.688 1.00 54.78 786 ALA A O 1
ATOM 6043 N N . SER A 1 787 ? -0.839 -33.407 -8.525 1.00 77.00 787 SER A N 1
ATOM 6044 C CA . SER A 1 787 ? -0.165 -32.101 -8.495 1.00 77.00 787 SER A CA 1
ATOM 6045 C C . SER A 1 787 ? -0.657 -31.262 -9.673 1.00 77.00 787 SER A C 1
ATOM 6047 O O . SER A 1 787 ? -0.415 -31.617 -10.827 1.00 77.00 787 SER A O 1
ATOM 6049 N N . TRP A 1 788 ? -1.383 -30.176 -9.390 1.00 86.69 788 TRP A N 1
ATOM 6050 C CA . TRP A 1 788 ? -2.073 -29.369 -10.402 1.00 86.69 788 TRP A CA 1
ATOM 6051 C C . TRP A 1 788 ? -1.116 -28.835 -11.480 1.00 86.69 788 TRP A C 1
ATOM 6053 O O . TRP A 1 788 ? -1.537 -28.553 -12.594 1.00 86.69 788 TRP A O 1
ATOM 6063 N N . GLN A 1 789 ? 0.179 -28.761 -11.156 1.00 89.12 789 GLN A N 1
ATOM 6064 C CA . GLN A 1 789 ? 1.276 -28.370 -12.042 1.00 89.12 789 GLN A CA 1
ATOM 6065 C C . GLN A 1 789 ? 1.540 -29.375 -13.173 1.00 89.12 789 GLN A C 1
ATOM 6067 O O . GLN A 1 789 ? 2.220 -29.036 -14.132 1.00 89.12 789 GLN A O 1
ATOM 6072 N N . THR A 1 790 ? 1.039 -30.607 -13.058 1.00 85.75 790 THR A N 1
ATOM 6073 C CA . THR A 1 790 ? 1.252 -31.693 -14.033 1.00 85.75 790 THR A CA 1
ATOM 6074 C C . THR A 1 790 ? 0.075 -31.889 -14.991 1.00 85.75 790 THR A C 1
ATOM 6076 O O . THR A 1 790 ? 0.139 -32.742 -15.874 1.00 85.75 790 THR A O 1
ATOM 6079 N N . ILE A 1 791 ? -1.007 -31.123 -14.827 1.00 86.69 791 ILE A N 1
ATOM 6080 C CA . ILE A 1 791 ? -2.257 -31.339 -15.558 1.00 86.69 791 ILE A CA 1
ATOM 6081 C C . ILE A 1 791 ? -2.223 -30.575 -16.880 1.00 86.69 791 ILE A C 1
ATOM 6083 O O . ILE A 1 791 ? -2.193 -29.353 -16.902 1.00 86.69 791 ILE A O 1
ATOM 6087 N N . LEU A 1 792 ? -2.305 -31.287 -17.999 1.00 87.94 792 LEU A N 1
ATOM 6088 C CA . LEU A 1 792 ? -2.304 -30.667 -19.322 1.00 87.94 792 LEU A CA 1
ATOM 6089 C C . LEU A 1 792 ? -3.730 -30.354 -19.818 1.00 87.94 792 LEU A C 1
ATOM 6091 O O . LEU A 1 792 ? -4.676 -31.038 -19.415 1.00 87.94 792 LEU A O 1
ATOM 6095 N N . PRO A 1 793 ? -3.900 -29.352 -20.704 1.00 87.12 793 PRO A N 1
ATOM 6096 C CA . PRO A 1 793 ? -5.170 -29.099 -21.386 1.00 87.12 793 PRO A CA 1
ATOM 6097 C C . PRO A 1 793 ? -5.658 -30.316 -22.194 1.00 87.12 793 PRO A C 1
ATOM 6099 O O . PRO A 1 793 ? -4.856 -31.112 -22.686 1.00 87.12 793 PRO A O 1
ATOM 6102 N N . GLU A 1 794 ? -6.974 -30.430 -22.406 1.00 79.19 794 GLU A N 1
ATOM 6103 C CA . GLU A 1 794 ? -7.575 -31.537 -23.180 1.00 79.19 794 GLU A CA 1
ATOM 6104 C C . GLU A 1 794 ? -7.013 -31.632 -24.612 1.00 79.19 794 GLU A C 1
ATOM 6106 O O . GLU A 1 794 ? -6.768 -32.724 -25.120 1.00 79.19 794 GLU A O 1
ATOM 6111 N N . HIS A 1 795 ? -6.729 -30.485 -25.237 1.00 80.12 795 HIS A N 1
ATOM 6112 C CA . HIS A 1 795 ? -6.086 -30.376 -26.550 1.00 80.12 795 HIS A CA 1
ATOM 6113 C C . HIS A 1 795 ? -4.607 -29.974 -26.418 1.00 80.12 795 HIS A C 1
ATOM 6115 O O . HIS A 1 795 ? -4.190 -28.908 -26.889 1.00 80.12 795 HIS A O 1
ATOM 6121 N N . HIS A 1 796 ? -3.816 -30.792 -25.722 1.00 83.56 796 HIS A N 1
ATOM 6122 C CA . HIS A 1 796 ? -2.390 -30.528 -25.542 1.00 83.56 796 HIS A CA 1
ATOM 6123 C C . HIS A 1 796 ? -1.563 -30.889 -26.783 1.00 83.56 796 HIS A C 1
ATOM 6125 O O . HIS A 1 796 ? -1.857 -31.836 -27.512 1.00 83.56 796 HIS A O 1
ATOM 6131 N N . SER A 1 797 ? -0.504 -30.117 -27.008 1.00 84.69 797 SER A N 1
ATOM 6132 C CA . SER A 1 797 ? 0.541 -30.418 -27.987 1.00 84.69 797 SER A CA 1
ATOM 6133 C C . SER A 1 797 ? 1.615 -31.305 -27.353 1.00 84.69 797 SER A C 1
ATOM 6135 O O . SER A 1 797 ? 1.793 -31.299 -26.134 1.00 84.69 797 SER A O 1
ATOM 6137 N N . SER A 1 798 ? 2.398 -32.014 -28.169 1.00 81.75 798 SER A N 1
ATOM 6138 C CA . SER A 1 798 ? 3.544 -32.802 -27.693 1.00 81.75 798 SER A CA 1
ATOM 6139 C C . SER A 1 798 ? 4.592 -31.953 -26.965 1.00 81.75 798 SER A C 1
ATOM 6141 O O . SER A 1 798 ? 5.342 -32.477 -26.146 1.00 81.75 798 SER A O 1
ATOM 6143 N N . ILE A 1 799 ? 4.643 -30.643 -27.238 1.00 86.00 799 ILE A N 1
ATOM 6144 C CA . ILE A 1 799 ? 5.572 -29.724 -26.571 1.00 86.00 799 ILE A CA 1
ATOM 6145 C C . ILE A 1 799 ? 5.078 -29.243 -25.203 1.00 86.00 799 ILE A C 1
ATOM 6147 O O . ILE A 1 799 ? 5.887 -28.764 -24.415 1.00 86.00 799 ILE A O 1
ATOM 6151 N N . ASP A 1 800 ? 3.790 -29.386 -24.874 1.00 89.62 800 ASP A N 1
ATOM 6152 C CA . ASP A 1 800 ? 3.231 -28.817 -23.640 1.00 89.62 800 ASP A CA 1
ATOM 6153 C C . ASP A 1 800 ? 3.840 -29.455 -22.387 1.00 89.62 800 ASP A C 1
ATOM 6155 O O . ASP A 1 800 ? 4.088 -28.767 -21.399 1.00 89.62 800 ASP A O 1
ATOM 6159 N N . SER A 1 801 ? 4.156 -30.753 -22.437 1.00 86.62 801 SER A N 1
ATOM 6160 C CA . SER A 1 801 ? 4.867 -31.435 -21.351 1.00 86.62 801 SER A CA 1
ATOM 6161 C C . SER A 1 801 ? 6.270 -30.862 -21.134 1.00 86.62 801 SER A C 1
ATOM 6163 O O . SER A 1 801 ? 6.686 -30.699 -19.990 1.00 86.62 801 SER A O 1
ATOM 6165 N N . LEU A 1 802 ? 6.979 -30.509 -22.214 1.00 87.00 802 LEU A N 1
ATOM 6166 C CA . LEU A 1 802 ? 8.301 -29.876 -22.141 1.00 87.00 802 LEU A CA 1
ATOM 6167 C C . LEU A 1 802 ? 8.195 -28.444 -21.607 1.00 87.00 802 LEU A C 1
ATOM 6169 O O . LEU A 1 802 ? 8.995 -28.045 -20.767 1.00 87.00 802 LEU A O 1
ATOM 6173 N N . VAL A 1 803 ? 7.179 -27.692 -22.042 1.00 89.69 803 VAL A N 1
ATOM 6174 C CA . VAL A 1 803 ? 6.889 -26.338 -21.548 1.00 89.69 803 VAL A CA 1
ATOM 6175 C C . VAL A 1 803 ? 6.604 -26.359 -20.043 1.00 89.69 803 VAL A C 1
ATOM 6177 O O . VAL A 1 803 ? 7.162 -25.544 -19.315 1.00 89.69 803 VAL A O 1
ATOM 6180 N N . VAL A 1 804 ? 5.790 -27.304 -19.557 1.00 90.62 804 VAL A N 1
ATOM 6181 C CA . VAL A 1 804 ? 5.510 -27.489 -18.120 1.00 90.62 804 VAL A CA 1
ATOM 6182 C C . VAL A 1 804 ? 6.773 -27.859 -17.347 1.00 90.62 804 VAL A C 1
ATOM 6184 O O . VAL A 1 804 ? 7.051 -27.254 -16.312 1.00 90.62 804 VAL A O 1
ATOM 6187 N N . GLN A 1 805 ? 7.551 -28.825 -17.846 1.00 87.19 805 GLN A N 1
ATOM 6188 C CA . GLN A 1 805 ? 8.813 -29.227 -17.219 1.00 87.19 805 GLN A CA 1
ATOM 6189 C C . GLN A 1 805 ? 9.783 -28.050 -17.117 1.00 87.19 805 GLN A C 1
ATOM 6191 O O . GLN A 1 805 ? 10.361 -27.829 -16.056 1.00 87.19 805 GLN A O 1
ATOM 6196 N N . LEU A 1 806 ? 9.915 -27.264 -18.188 1.00 88.12 806 LEU A N 1
ATOM 6197 C CA . LEU A 1 806 ? 10.749 -26.070 -18.210 1.00 88.12 806 LEU A CA 1
ATOM 6198 C C . LEU A 1 806 ? 10.221 -25.000 -17.246 1.00 88.12 806 LEU A C 1
ATOM 6200 O O . LEU A 1 806 ? 11.000 -24.404 -16.516 1.00 88.12 806 LEU A O 1
ATOM 6204 N N . ALA A 1 807 ? 8.909 -24.764 -17.207 1.00 89.31 807 ALA A N 1
ATOM 6205 C CA . ALA A 1 807 ? 8.304 -23.706 -16.400 1.00 89.31 807 ALA A CA 1
ATOM 6206 C C . ALA A 1 807 ? 8.373 -23.954 -14.884 1.00 89.31 807 ALA A C 1
ATOM 6208 O O . ALA A 1 807 ? 8.533 -23.003 -14.124 1.00 89.31 807 ALA A O 1
ATOM 6209 N N . TYR A 1 808 ? 8.240 -25.206 -14.437 1.00 89.69 808 TYR A N 1
ATOM 6210 C CA . TYR A 1 808 ? 8.233 -25.563 -13.010 1.00 89.69 808 TYR A CA 1
ATOM 6211 C C . TYR A 1 808 ? 9.537 -26.204 -12.523 1.00 89.69 808 TYR A C 1
ATOM 6213 O O . TYR A 1 808 ? 9.590 -26.709 -11.401 1.00 89.69 808 TYR A O 1
ATOM 6221 N N . THR A 1 809 ? 10.588 -26.214 -13.344 1.00 83.44 809 THR A N 1
ATOM 6222 C CA . THR A 1 809 ? 11.890 -26.739 -12.924 1.00 83.44 809 THR A CA 1
ATOM 6223 C C . THR A 1 809 ? 12.507 -25.881 -11.821 1.00 83.44 809 THR A C 1
ATOM 6225 O O . THR A 1 809 ? 12.568 -24.656 -11.915 1.00 83.44 809 THR A O 1
ATOM 6228 N N . ASN A 1 810 ? 13.035 -26.543 -10.793 1.00 72.88 810 ASN A N 1
ATOM 6229 C CA . ASN A 1 810 ? 13.829 -25.895 -9.749 1.00 72.88 810 ASN A CA 1
ATOM 6230 C C . ASN A 1 810 ? 15.339 -25.961 -10.041 1.00 72.88 810 ASN A C 1
ATOM 6232 O O . ASN A 1 810 ? 16.125 -25.375 -9.301 1.00 72.88 810 ASN A O 1
ATOM 6236 N N . ASN A 1 811 ? 15.761 -26.683 -11.089 1.00 76.56 811 ASN A N 1
ATOM 6237 C CA . ASN A 1 811 ? 17.167 -26.999 -11.346 1.00 76.56 811 ASN A CA 1
ATOM 6238 C C . ASN A 1 811 ? 17.654 -26.341 -12.647 1.00 76.56 811 ASN A C 1
ATOM 6240 O O . ASN A 1 811 ? 17.804 -26.983 -13.684 1.00 76.56 811 ASN A O 1
ATOM 6244 N N . LEU A 1 812 ? 17.875 -25.024 -12.598 1.00 71.44 812 LEU A N 1
ATOM 6245 C CA . LEU A 1 812 ? 18.256 -24.226 -13.774 1.00 71.44 812 LEU A CA 1
ATOM 6246 C C . LEU A 1 812 ? 19.624 -24.621 -14.362 1.00 71.44 812 LEU A C 1
ATOM 6248 O O . LEU A 1 812 ? 19.840 -24.447 -15.556 1.00 71.44 812 LEU A O 1
ATOM 6252 N N . GLY A 1 813 ? 20.537 -25.160 -13.545 1.00 71.12 813 GLY A N 1
ATOM 6253 C CA . GLY A 1 813 ? 21.908 -25.491 -13.960 1.00 71.12 813 GLY A CA 1
ATOM 6254 C C . GLY A 1 813 ? 22.039 -26.705 -14.887 1.00 71.12 813 GLY A C 1
ATOM 6255 O O . GLY A 1 813 ? 23.074 -26.867 -15.523 1.00 71.12 813 GLY A O 1
ATOM 6256 N N . GLU A 1 814 ? 21.006 -27.546 -14.984 1.00 73.31 814 GLU A N 1
ATOM 6257 C CA . GLU A 1 814 ? 20.999 -28.749 -15.836 1.00 73.31 814 GLU A CA 1
ATOM 6258 C C . GLU A 1 814 ? 20.354 -28.500 -17.209 1.00 73.31 814 GLU A C 1
ATOM 6260 O O . GLU A 1 814 ? 20.345 -29.376 -18.075 1.00 73.31 814 GLU A O 1
ATOM 6265 N N . ILE A 1 815 ? 19.809 -27.302 -17.427 1.00 80.56 815 ILE A N 1
ATOM 6266 C CA . ILE A 1 815 ? 19.105 -26.950 -18.656 1.00 80.56 815 ILE A CA 1
ATOM 6267 C C . ILE A 1 815 ? 20.120 -26.417 -19.659 1.00 80.56 815 ILE A C 1
ATOM 6269 O O . ILE A 1 815 ? 20.729 -25.370 -19.450 1.00 80.56 815 ILE A O 1
ATOM 6273 N N . ASN A 1 816 ? 20.258 -27.102 -20.793 1.00 83.50 816 ASN A N 1
ATOM 6274 C CA . ASN A 1 816 ? 20.982 -26.544 -21.927 1.00 83.50 816 ASN A CA 1
ATOM 6275 C C . ASN A 1 816 ? 20.177 -25.364 -22.504 1.00 83.50 816 ASN A C 1
ATOM 6277 O O . ASN A 1 816 ? 19.146 -25.581 -23.145 1.00 83.50 816 ASN A O 1
ATOM 6281 N N . LEU A 1 817 ? 20.627 -24.133 -22.233 1.00 85.31 817 LEU A N 1
ATOM 6282 C CA . LEU A 1 817 ? 19.977 -22.899 -22.685 1.00 85.31 817 LEU A CA 1
ATOM 6283 C C . LEU A 1 817 ? 20.179 -22.632 -24.179 1.00 85.31 817 LEU A C 1
ATOM 6285 O O . LEU A 1 817 ? 19.307 -22.021 -24.797 1.00 85.31 817 LEU A O 1
ATOM 6289 N N . ASP A 1 818 ? 21.278 -23.116 -24.765 1.00 85.12 818 ASP A N 1
ATOM 6290 C CA . ASP A 1 818 ? 21.668 -22.795 -26.142 1.00 85.12 818 ASP A CA 1
ATOM 6291 C C . ASP A 1 818 ? 20.569 -23.189 -27.131 1.00 85.12 818 ASP A C 1
ATOM 6293 O O . ASP A 1 818 ? 20.193 -22.399 -27.990 1.00 85.12 818 ASP A O 1
ATOM 6297 N N . GLN A 1 819 ? 19.942 -24.354 -26.938 1.00 84.69 819 GLN A N 1
ATOM 6298 C CA . GLN A 1 819 ? 18.851 -24.812 -27.806 1.00 84.69 819 GLN A CA 1
ATOM 6299 C C . GLN A 1 819 ? 17.647 -23.852 -27.842 1.00 84.69 819 GLN A C 1
ATOM 6301 O O . GLN A 1 819 ? 16.954 -23.798 -28.851 1.00 84.69 819 GLN A O 1
ATOM 6306 N N . TYR A 1 820 ? 17.392 -23.099 -26.764 1.00 87.31 820 TYR A N 1
ATOM 6307 C CA . TYR A 1 820 ? 16.285 -22.139 -26.672 1.00 87.31 820 TYR A CA 1
ATOM 6308 C C . TYR A 1 820 ? 16.688 -20.748 -27.181 1.00 87.31 820 TYR A C 1
ATOM 6310 O O . TYR A 1 820 ? 15.867 -20.017 -27.739 1.00 87.31 820 TYR A O 1
ATOM 6318 N N . ILE A 1 821 ? 17.964 -20.386 -27.028 1.00 86.94 821 ILE A N 1
ATOM 6319 C CA . ILE A 1 821 ? 18.542 -19.147 -27.566 1.00 86.94 821 ILE A CA 1
ATOM 6320 C C . ILE A 1 821 ? 18.649 -19.224 -29.099 1.00 86.94 821 ILE A C 1
ATOM 6322 O O . ILE A 1 821 ? 18.451 -18.223 -29.788 1.00 86.94 821 ILE A O 1
ATOM 6326 N N . GLU A 1 822 ? 18.921 -20.413 -29.643 1.00 86.44 822 GLU A N 1
ATOM 6327 C CA . GLU A 1 822 ? 19.016 -20.680 -31.084 1.00 86.44 822 GLU A CA 1
ATOM 6328 C C . GLU A 1 822 ? 17.658 -20.768 -31.804 1.00 86.44 822 GLU A C 1
ATOM 6330 O O . GLU A 1 822 ? 17.633 -20.740 -33.032 1.00 86.44 822 GLU A O 1
ATOM 6335 N N . MET A 1 823 ? 16.525 -20.839 -31.087 1.00 86.75 823 MET A N 1
ATOM 6336 C CA . MET A 1 823 ? 15.201 -20.890 -31.730 1.00 86.75 823 MET A CA 1
ATOM 6337 C C . MET A 1 823 ? 14.945 -19.631 -32.569 1.00 86.75 823 MET A C 1
ATOM 6339 O O . MET A 1 823 ? 15.302 -18.522 -32.167 1.00 86.75 823 MET A O 1
ATOM 6343 N N . ASP A 1 824 ? 14.266 -19.765 -33.703 1.00 84.56 824 ASP A N 1
ATOM 6344 C CA . ASP A 1 824 ? 13.771 -18.593 -34.421 1.00 84.56 824 ASP A CA 1
ATOM 6345 C C . ASP A 1 824 ? 12.647 -17.890 -33.629 1.00 84.56 824 ASP A C 1
ATOM 6347 O O . ASP A 1 824 ? 12.080 -18.429 -32.673 1.00 84.56 824 ASP A O 1
ATOM 6351 N N . GLU A 1 825 ? 12.366 -16.634 -33.975 1.00 81.38 825 GLU A N 1
ATOM 6352 C CA . GLU A 1 825 ? 11.369 -15.827 -33.262 1.00 81.38 825 GLU A CA 1
ATOM 6353 C C . GLU A 1 825 ? 9.947 -16.425 -33.308 1.00 81.38 825 GLU A C 1
ATOM 6355 O O . GLU A 1 825 ? 9.284 -16.447 -32.268 1.00 81.38 825 GLU A O 1
ATOM 6360 N N . PRO A 1 826 ? 9.468 -16.982 -34.444 1.00 85.62 826 PRO A N 1
ATOM 6361 C CA . PRO A 1 826 ? 8.178 -17.668 -34.492 1.00 85.62 826 PRO A CA 1
ATOM 6362 C C . PRO A 1 826 ? 8.086 -18.869 -33.544 1.00 85.62 826 PRO A C 1
ATOM 6364 O O . PRO A 1 826 ? 7.073 -19.020 -32.859 1.00 85.62 826 PRO A O 1
ATOM 6367 N N . THR A 1 827 ? 9.131 -19.700 -33.453 1.00 87.19 827 THR A N 1
ATOM 6368 C CA . THR A 1 827 ? 9.133 -20.858 -32.546 1.00 87.19 827 THR A CA 1
ATOM 6369 C C . THR A 1 827 ? 9.120 -20.411 -31.090 1.00 87.19 827 THR A C 1
ATOM 6371 O O . THR A 1 827 ? 8.346 -20.943 -30.296 1.00 87.19 827 THR A O 1
ATOM 6374 N N . TRP A 1 828 ? 9.920 -19.405 -30.727 1.00 86.69 828 TRP A N 1
ATOM 6375 C CA . TRP A 1 828 ? 9.922 -18.860 -29.367 1.00 86.69 828 TRP A CA 1
ATOM 6376 C C . TRP A 1 828 ? 8.560 -18.276 -28.963 1.00 86.69 828 TRP A C 1
ATOM 6378 O O . TRP A 1 828 ? 8.058 -18.553 -27.868 1.00 86.69 828 TRP A O 1
ATOM 6388 N N . ASN A 1 829 ? 7.923 -17.530 -29.867 1.00 86.38 829 ASN A N 1
ATOM 6389 C CA . ASN A 1 829 ? 6.580 -16.998 -29.646 1.00 86.38 829 ASN A CA 1
ATOM 6390 C C . ASN A 1 829 ? 5.559 -18.123 -29.454 1.00 86.38 829 ASN A C 1
ATOM 6392 O O . ASN A 1 829 ? 4.777 -18.074 -28.507 1.00 86.38 829 ASN A O 1
ATOM 6396 N N . TYR A 1 830 ? 5.632 -19.182 -30.265 1.00 88.38 830 TYR A N 1
ATOM 6397 C CA . TYR A 1 830 ? 4.773 -20.354 -30.110 1.00 88.38 830 TYR A CA 1
ATOM 6398 C C . TYR A 1 830 ? 4.960 -21.044 -28.746 1.00 88.38 830 TYR A C 1
ATOM 6400 O O . TYR A 1 830 ? 3.977 -21.389 -28.089 1.00 88.38 830 TYR A O 1
ATOM 6408 N N . TRP A 1 831 ? 6.199 -21.190 -28.258 1.00 89.44 831 TRP A N 1
ATOM 6409 C CA . TRP A 1 831 ? 6.475 -21.712 -26.909 1.00 89.44 831 TRP A CA 1
ATOM 6410 C C . TRP A 1 831 ? 5.821 -20.863 -25.815 1.00 89.44 831 TRP A C 1
ATOM 6412 O O . TRP A 1 831 ? 5.191 -21.393 -24.893 1.00 89.44 831 TRP A O 1
ATOM 6422 N N . CYS A 1 832 ? 5.929 -19.541 -25.929 1.00 88.94 832 CYS A N 1
ATOM 6423 C CA . CYS A 1 832 ? 5.304 -18.624 -24.987 1.00 88.94 832 CYS A CA 1
ATOM 6424 C C . CYS A 1 832 ? 3.768 -18.668 -25.050 1.00 88.94 832 CYS A C 1
ATOM 6426 O O . CYS A 1 832 ? 3.115 -18.644 -24.007 1.00 88.94 832 CYS A O 1
ATOM 6428 N N . GLU A 1 833 ? 3.180 -18.788 -26.242 1.00 89.81 833 GLU A N 1
ATOM 6429 C CA . GLU A 1 833 ? 1.734 -18.965 -26.433 1.00 89.81 833 GLU A CA 1
ATOM 6430 C C . GLU A 1 833 ? 1.227 -20.269 -25.807 1.00 89.81 833 GLU A C 1
ATOM 6432 O O . GLU A 1 833 ? 0.188 -20.273 -25.136 1.00 89.81 833 GLU A O 1
ATOM 6437 N N . ARG A 1 834 ? 1.974 -21.373 -25.954 1.00 91.56 834 ARG A N 1
ATOM 6438 C CA . ARG A 1 834 ? 1.649 -22.633 -25.268 1.00 91.56 834 ARG A CA 1
ATOM 6439 C C . ARG A 1 834 ? 1.689 -22.472 -23.757 1.00 91.56 834 ARG A C 1
ATOM 6441 O O . ARG A 1 834 ? 0.745 -22.892 -23.088 1.00 91.56 834 ARG A O 1
ATOM 6448 N N . TRP A 1 835 ? 2.712 -21.806 -23.220 1.00 92.00 835 TRP A N 1
ATOM 6449 C CA . TRP A 1 835 ? 2.770 -21.495 -21.791 1.00 92.00 835 TRP A CA 1
ATOM 6450 C C . TRP A 1 835 ? 1.555 -20.676 -21.326 1.00 92.00 835 TRP A C 1
ATOM 6452 O O . TRP A 1 835 ? 0.974 -20.989 -20.286 1.00 92.00 835 TRP A O 1
ATOM 6462 N N . ILE A 1 836 ? 1.115 -19.680 -22.104 1.00 90.94 836 ILE A N 1
ATOM 6463 C CA . ILE A 1 836 ? -0.084 -18.882 -21.796 1.00 90.94 836 ILE A CA 1
ATOM 6464 C C . ILE A 1 836 ? -1.338 -19.768 -21.717 1.00 90.94 836 ILE A C 1
ATOM 6466 O O . ILE A 1 836 ? -2.105 -19.648 -20.760 1.00 90.94 836 ILE A O 1
ATOM 6470 N N . CYS A 1 837 ? -1.522 -20.692 -22.664 1.00 91.19 837 CYS A N 1
ATOM 6471 C CA . CYS A 1 837 ? -2.649 -21.631 -22.652 1.00 91.19 837 CYS A CA 1
ATOM 6472 C C . CYS A 1 837 ? -2.616 -22.546 -21.414 1.00 91.19 837 CYS A C 1
ATOM 6474 O O . CYS A 1 837 ? -3.624 -22.723 -20.729 1.00 91.19 837 CYS A O 1
ATOM 6476 N N . ILE A 1 838 ? -1.442 -23.100 -21.100 1.00 93.19 838 ILE A N 1
ATOM 6477 C CA . ILE A 1 838 ? -1.241 -24.011 -19.966 1.00 93.19 838 ILE A CA 1
ATOM 6478 C C . ILE A 1 838 ? -1.492 -23.290 -18.638 1.00 93.19 838 ILE A C 1
ATOM 6480 O O . ILE A 1 838 ? -2.253 -23.786 -17.807 1.00 93.19 838 ILE A O 1
ATOM 6484 N N . ARG A 1 839 ? -0.914 -22.096 -18.431 1.00 93.44 839 ARG A N 1
ATOM 6485 C CA . ARG A 1 839 ? -1.098 -21.350 -17.174 1.00 93.44 839 ARG A CA 1
ATOM 6486 C C . ARG A 1 839 ? -2.553 -20.930 -16.964 1.00 93.44 839 ARG A C 1
ATOM 6488 O O . ARG A 1 839 ? -3.030 -20.977 -15.832 1.00 93.44 839 ARG A O 1
ATOM 6495 N N . GLN A 1 840 ? -3.277 -20.578 -18.033 1.00 92.94 840 GLN A N 1
ATOM 6496 C CA . GLN A 1 840 ? -4.714 -20.289 -17.967 1.00 92.94 840 GLN A CA 1
ATOM 6497 C C . GLN A 1 840 ? -5.504 -21.527 -17.532 1.00 92.94 840 GLN A C 1
ATOM 6499 O O . GLN A 1 840 ? -6.318 -21.439 -16.612 1.00 92.94 840 GLN A O 1
ATOM 6504 N N . TYR A 1 841 ? -5.201 -22.691 -18.109 1.00 94.00 841 TYR A N 1
ATOM 6505 C CA . TYR A 1 841 ? -5.832 -23.953 -17.732 1.00 94.00 841 TYR A CA 1
ATOM 6506 C C . TYR A 1 841 ? -5.535 -24.349 -16.274 1.00 94.00 841 TYR A C 1
ATOM 6508 O O . TYR A 1 841 ? -6.460 -24.632 -15.512 1.00 94.00 841 TYR A O 1
ATOM 6516 N N . HIS A 1 842 ? -4.271 -24.279 -15.836 1.00 94.38 842 HIS A N 1
ATOM 6517 C CA . HIS A 1 842 ? -3.884 -24.502 -14.434 1.00 94.38 842 HIS A CA 1
ATOM 6518 C C . HIS A 1 842 ? -4.632 -23.561 -13.484 1.00 94.38 842 HIS A C 1
ATOM 6520 O O . HIS A 1 842 ? -5.103 -23.962 -12.418 1.00 94.38 842 HIS A O 1
ATOM 6526 N N . ARG A 1 843 ? -4.778 -22.294 -13.875 1.00 94.44 843 ARG A N 1
ATOM 6527 C CA . ARG A 1 843 ? -5.485 -21.294 -13.082 1.00 94.44 843 ARG A CA 1
ATOM 6528 C C . ARG A 1 843 ? -6.971 -21.614 -12.951 1.00 94.44 843 ARG A C 1
ATOM 6530 O O . ARG A 1 843 ? -7.510 -21.551 -11.847 1.00 94.44 843 ARG A O 1
ATOM 6537 N N . GLU A 1 844 ? -7.633 -21.969 -14.049 1.00 93.19 844 GLU A N 1
ATOM 6538 C CA . GLU A 1 844 ? -9.027 -22.420 -14.026 1.00 93.19 844 GLU A CA 1
ATOM 6539 C C . GLU A 1 844 ? -9.206 -23.670 -13.165 1.00 93.19 844 GLU A C 1
ATOM 6541 O O . GLU A 1 844 ? -10.158 -23.748 -12.385 1.00 93.19 844 GLU A O 1
ATOM 6546 N N . TYR A 1 845 ? -8.267 -24.614 -13.258 1.00 92.12 845 TYR A N 1
ATOM 6547 C CA . TYR A 1 845 ? -8.256 -25.811 -12.430 1.00 92.12 845 TYR A CA 1
ATOM 6548 C C . TYR A 1 845 ? -8.216 -25.455 -10.939 1.00 92.12 845 TYR A C 1
ATOM 6550 O O . TYR A 1 845 ? -9.074 -25.912 -10.189 1.00 92.12 845 TYR A O 1
ATOM 6558 N N . ILE A 1 846 ? -7.308 -24.573 -10.504 1.00 91.62 846 ILE A N 1
ATOM 6559 C CA . ILE A 1 846 ? -7.231 -24.129 -9.098 1.00 91.62 846 ILE A CA 1
ATOM 6560 C C . ILE A 1 846 ? -8.525 -23.418 -8.667 1.00 91.62 846 ILE A C 1
ATOM 6562 O O . ILE A 1 846 ? -9.001 -23.620 -7.549 1.00 91.62 846 ILE A O 1
ATOM 6566 N N . LEU A 1 847 ? -9.134 -22.603 -9.538 1.00 90.44 847 LEU A N 1
ATOM 6567 C CA . LEU A 1 847 ? -10.389 -21.906 -9.229 1.00 90.44 847 LEU A CA 1
ATOM 6568 C C . LEU A 1 847 ? -11.579 -22.860 -9.043 1.00 90.44 847 LEU A C 1
ATOM 6570 O O . LEU A 1 847 ? -12.420 -22.601 -8.172 1.00 90.44 847 LEU A O 1
ATOM 6574 N N . ARG A 1 848 ? -11.642 -23.944 -9.833 1.00 88.75 848 ARG A N 1
ATOM 6575 C CA . ARG A 1 848 ? -12.655 -25.012 -9.728 1.00 88.75 848 ARG A CA 1
ATOM 6576 C C . ARG A 1 848 ? -12.367 -25.962 -8.559 1.00 88.75 848 ARG A C 1
ATOM 6578 O O . ARG A 1 848 ? -13.281 -26.331 -7.828 1.00 88.75 848 ARG A O 1
ATOM 6585 N N . HIS A 1 849 ? -11.098 -26.291 -8.334 1.00 86.50 849 HIS A N 1
ATOM 6586 C CA . HIS A 1 849 ? -10.614 -27.247 -7.336 1.00 86.50 849 HIS A CA 1
ATOM 6587 C C . HIS A 1 849 ? -9.771 -26.543 -6.271 1.00 86.50 849 HIS A C 1
ATOM 6589 O O . HIS A 1 849 ? -8.582 -26.810 -6.108 1.00 86.50 849 HIS A O 1
ATOM 6595 N N . ARG A 1 850 ? -10.383 -25.636 -5.506 1.00 79.06 850 ARG A N 1
ATOM 6596 C CA . ARG A 1 850 ? -9.655 -24.778 -4.548 1.00 79.06 850 ARG A CA 1
ATOM 6597 C C . ARG A 1 850 ? -8.954 -25.533 -3.419 1.00 79.06 850 ARG A C 1
ATOM 6599 O O . ARG A 1 850 ? -8.013 -24.995 -2.850 1.00 79.06 850 ARG A O 1
ATOM 6606 N N . GLN A 1 851 ? -9.376 -26.766 -3.126 1.00 77.06 851 GLN A N 1
ATOM 6607 C CA . GLN A 1 851 ? -8.676 -27.665 -2.197 1.00 77.06 851 GLN A CA 1
ATOM 6608 C C . GLN A 1 851 ? -7.280 -28.084 -2.692 1.00 77.06 851 GLN A C 1
ATOM 6610 O O . GLN A 1 851 ? -6.469 -28.512 -1.881 1.00 77.06 851 GLN A O 1
ATOM 6615 N N . SER A 1 852 ? -6.965 -27.914 -3.983 1.00 80.12 852 SER A N 1
ATOM 6616 C CA . SER A 1 852 ? -5.622 -28.191 -4.522 1.00 80.12 852 SER A CA 1
ATOM 6617 C C . SER A 1 852 ? -4.526 -27.352 -3.852 1.00 80.12 852 SER A C 1
ATOM 6619 O O . SER A 1 852 ? -3.374 -27.775 -3.808 1.00 80.12 852 SER A O 1
ATOM 6621 N N . ILE A 1 853 ? -4.883 -26.184 -3.296 1.00 85.69 853 ILE A N 1
ATOM 6622 C CA . ILE A 1 853 ? -4.016 -25.355 -2.456 1.00 85.69 853 ILE A CA 1
ATOM 6623 C C . ILE A 1 853 ? -4.843 -24.863 -1.261 1.00 85.69 853 ILE A C 1
ATOM 6625 O O . ILE A 1 853 ? -5.595 -23.888 -1.367 1.00 85.69 853 ILE A O 1
ATOM 6629 N N . SER A 1 854 ? -4.720 -25.550 -0.123 1.00 79.69 854 SER A N 1
ATOM 6630 C CA . SER A 1 854 ? -5.500 -25.271 1.093 1.00 79.69 854 SER A CA 1
ATOM 6631 C C . SER A 1 854 ? -5.189 -23.892 1.688 1.00 79.69 854 SER A C 1
ATOM 6633 O O . SER A 1 854 ? -6.110 -23.110 1.954 1.00 79.69 854 SER A O 1
ATOM 6635 N N . ASP A 1 855 ? -3.904 -23.549 1.815 1.00 86.38 855 ASP A N 1
ATOM 6636 C CA . ASP A 1 855 ? -3.456 -22.248 2.316 1.00 86.38 855 ASP A CA 1
ATOM 6637 C C . ASP A 1 855 ? -3.917 -21.093 1.409 1.00 86.38 855 ASP A C 1
ATOM 6639 O O . ASP A 1 855 ? -3.640 -21.055 0.207 1.00 86.38 855 ASP A O 1
ATOM 6643 N N . GLN A 1 856 ? -4.626 -20.123 1.996 1.00 86.44 856 GLN A N 1
ATOM 6644 C CA . GLN A 1 856 ? -5.178 -18.979 1.270 1.00 86.44 856 GLN A CA 1
ATOM 6645 C C . GLN A 1 856 ? -4.085 -18.132 0.624 1.00 86.44 856 GLN A C 1
ATOM 6647 O O . GLN A 1 856 ? -4.236 -17.736 -0.531 1.00 86.44 856 GLN A O 1
ATOM 6652 N N . PHE A 1 857 ? -2.999 -17.853 1.346 1.00 89.69 857 PHE A N 1
ATOM 6653 C CA . PHE A 1 857 ? -1.929 -16.997 0.844 1.00 89.69 857 PHE A CA 1
ATOM 6654 C C . PHE A 1 857 ? -1.251 -17.640 -0.366 1.00 89.69 857 PHE A C 1
ATOM 6656 O O . PHE A 1 857 ? -1.161 -17.013 -1.423 1.00 89.69 857 PHE A O 1
ATOM 6663 N N . SER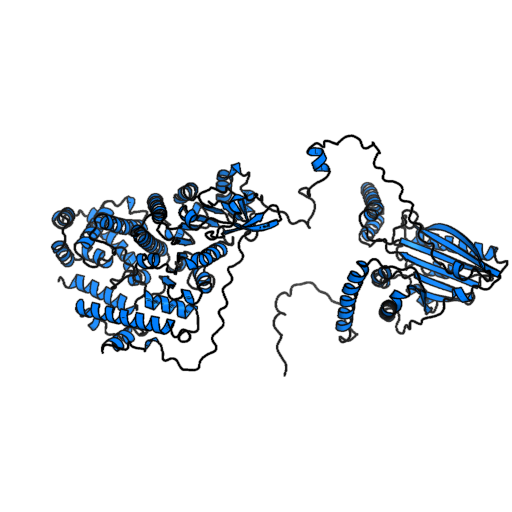 A 1 858 ? -0.869 -18.908 -0.250 1.00 90.50 858 SER A N 1
ATOM 6664 C CA . SER A 1 858 ? -0.269 -19.693 -1.329 1.00 90.50 858 SER A CA 1
ATOM 6665 C C . SER A 1 858 ? -1.195 -19.788 -2.540 1.00 90.50 858 SER A C 1
ATOM 6667 O O . SER A 1 858 ? -0.753 -19.589 -3.672 1.00 90.50 858 SER A O 1
ATOM 6669 N N . ARG A 1 859 ? -2.496 -20.023 -2.322 1.00 92.06 859 ARG A N 1
ATOM 6670 C CA . ARG A 1 859 ? -3.485 -20.081 -3.407 1.00 92.06 859 ARG A CA 1
ATOM 6671 C C . ARG A 1 859 ? -3.611 -18.739 -4.124 1.00 92.06 859 ARG A C 1
ATOM 6673 O O . ARG A 1 859 ? -3.571 -18.704 -5.349 1.00 92.06 859 ARG A O 1
ATOM 6680 N N . GLN A 1 860 ? -3.724 -17.638 -3.379 1.00 94.31 860 GLN A N 1
ATOM 6681 C CA . GLN A 1 860 ? -3.758 -16.282 -3.935 1.00 94.31 860 GLN A CA 1
ATOM 6682 C C . GLN A 1 860 ? -2.492 -15.961 -4.741 1.00 94.31 860 GLN A C 1
ATOM 6684 O O . GLN A 1 860 ? -2.596 -15.421 -5.841 1.00 94.31 860 GLN A O 1
ATOM 6689 N N . GLN A 1 861 ? -1.313 -16.330 -4.226 1.00 94.44 861 GLN A N 1
ATOM 6690 C CA . GLN A 1 861 ? -0.040 -16.117 -4.917 1.00 94.44 861 GLN A CA 1
ATOM 6691 C C . GLN A 1 861 ? -0.013 -16.869 -6.249 1.00 94.44 861 GLN A C 1
ATOM 6693 O O . GLN A 1 861 ? 0.278 -16.276 -7.283 1.00 94.44 861 GLN A O 1
ATOM 6698 N N . TRP A 1 862 ? -0.373 -18.155 -6.258 1.00 94.94 862 TRP A N 1
ATOM 6699 C CA . TRP A 1 862 ? -0.393 -18.954 -7.485 1.00 94.94 862 TRP A CA 1
ATOM 6700 C C . TRP A 1 862 ? -1.440 -18.480 -8.494 1.00 94.94 862 TRP A C 1
ATOM 6702 O O . TRP A 1 862 ? -1.132 -18.384 -9.680 1.00 94.94 862 TRP A O 1
ATOM 6712 N N . LEU A 1 863 ? -2.647 -18.121 -8.047 1.00 96.12 863 LEU A N 1
ATOM 6713 C CA . LEU A 1 863 ? -3.677 -17.555 -8.925 1.00 96.12 863 LEU A CA 1
ATOM 6714 C C . LEU A 1 863 ? -3.231 -16.242 -9.584 1.00 96.12 863 LEU A C 1
ATOM 6716 O O . LEU A 1 863 ? -3.590 -16.006 -10.740 1.00 96.12 863 LEU A O 1
ATOM 6720 N N . SER A 1 864 ? -2.450 -15.424 -8.870 1.00 96.56 864 SER A N 1
ATOM 6721 C CA . SER A 1 864 ? -1.813 -14.221 -9.413 1.00 96.56 864 SER A CA 1
ATOM 6722 C C . SER A 1 864 ? -0.693 -14.567 -10.398 1.00 96.56 864 SER A C 1
ATOM 6724 O O . SER A 1 864 ? -0.715 -14.105 -11.539 1.00 96.56 864 SER A O 1
ATOM 6726 N N . ARG A 1 865 ? 0.254 -15.434 -10.006 1.00 95.31 865 ARG A N 1
ATOM 6727 C CA . ARG A 1 865 ? 1.384 -15.858 -10.854 1.00 95.31 865 ARG A CA 1
ATOM 6728 C C . ARG A 1 865 ? 0.912 -16.404 -12.199 1.00 95.31 865 ARG A C 1
ATOM 6730 O O . ARG A 1 865 ? 1.400 -15.986 -13.240 1.00 95.31 865 ARG A O 1
ATOM 6737 N N . LEU A 1 866 ? -0.087 -17.284 -12.192 1.00 95.19 866 LEU A N 1
ATOM 6738 C CA . LEU A 1 866 ? -0.632 -17.879 -13.416 1.00 95.19 866 LEU A CA 1
ATOM 6739 C C . LEU A 1 866 ? -1.431 -16.887 -14.274 1.00 95.19 866 LEU A C 1
ATOM 6741 O O . LEU A 1 866 ? -1.656 -17.157 -15.450 1.00 95.19 866 LEU A O 1
ATOM 6745 N N . LEU A 1 867 ? -1.878 -15.764 -13.704 1.00 94.31 867 LEU A N 1
ATOM 6746 C CA . LEU A 1 867 ? -2.581 -14.723 -14.450 1.00 94.31 867 LEU A CA 1
ATOM 6747 C C . LEU A 1 867 ? -1.605 -13.795 -15.181 1.00 94.31 867 LEU A C 1
ATOM 6749 O O . LEU A 1 867 ? -1.847 -13.471 -16.340 1.00 94.31 867 LEU A O 1
ATOM 6753 N N . ILE A 1 868 ? -0.532 -13.364 -14.507 1.00 93.00 868 ILE A N 1
ATOM 6754 C CA . ILE A 1 868 ? 0.285 -12.230 -14.973 1.00 93.00 868 ILE A CA 1
ATOM 6755 C C . ILE A 1 868 ? 1.798 -12.470 -15.014 1.00 93.00 868 ILE A C 1
ATOM 6757 O O . ILE A 1 868 ? 2.501 -11.708 -15.668 1.00 93.00 868 ILE A O 1
ATOM 6761 N N . ALA A 1 869 ? 2.318 -13.485 -14.323 1.00 93.50 869 ALA A N 1
ATOM 6762 C CA . ALA A 1 869 ? 3.755 -13.712 -14.197 1.00 93.50 869 ALA A CA 1
ATOM 6763 C C . ALA A 1 869 ? 4.260 -14.769 -15.183 1.00 93.50 869 ALA A C 1
ATOM 6765 O O . ALA A 1 869 ? 3.492 -15.540 -15.776 1.00 93.50 869 ALA A O 1
ATOM 6766 N N . HIS A 1 870 ? 5.579 -14.817 -15.341 1.00 91.38 870 HIS A N 1
ATOM 6767 C CA . HIS A 1 870 ? 6.258 -15.826 -16.146 1.00 91.38 870 HIS A CA 1
ATOM 6768 C C . HIS A 1 870 ? 7.335 -16.536 -15.329 1.00 91.38 870 HIS A C 1
ATOM 6770 O O . HIS A 1 870 ? 7.871 -15.935 -14.403 1.00 91.38 870 HIS A O 1
ATOM 6776 N N . PRO A 1 871 ? 7.673 -17.792 -15.661 1.00 91.94 871 PRO A N 1
ATOM 6777 C CA . PRO A 1 871 ? 8.784 -18.475 -15.018 1.00 91.94 871 PRO A CA 1
ATOM 6778 C C . PRO A 1 871 ? 10.095 -17.723 -15.261 1.00 91.94 871 PRO A C 1
ATOM 6780 O O . PRO A 1 871 ? 10.367 -17.302 -16.389 1.00 91.94 871 PRO A O 1
ATOM 6783 N N . ARG A 1 872 ? 10.950 -17.629 -14.240 1.00 90.88 872 ARG A N 1
ATOM 6784 C CA . ARG A 1 872 ? 12.277 -16.993 -14.323 1.00 90.88 872 ARG A CA 1
ATOM 6785 C C . ARG A 1 872 ? 13.093 -17.432 -15.539 1.00 90.88 872 ARG A C 1
ATOM 6787 O O . ARG A 1 872 ? 13.719 -16.607 -16.196 1.00 90.88 872 ARG A O 1
ATOM 6794 N N . ILE A 1 873 ? 13.066 -18.724 -15.863 1.00 90.81 873 ILE A N 1
ATOM 6795 C CA . ILE A 1 873 ? 13.800 -19.280 -17.005 1.00 90.81 873 ILE A CA 1
ATOM 6796 C C . ILE A 1 873 ? 13.362 -18.669 -18.344 1.00 90.81 873 ILE A C 1
ATOM 6798 O O . ILE A 1 873 ? 14.204 -18.437 -19.205 1.00 90.81 873 ILE A O 1
ATOM 6802 N N . PHE A 1 874 ? 12.082 -18.321 -18.505 1.00 91.00 874 PHE A N 1
ATOM 6803 C CA . PHE A 1 874 ? 11.592 -17.671 -19.723 1.00 91.00 874 PHE A CA 1
ATOM 6804 C C . PHE A 1 874 ? 12.138 -16.246 -19.841 1.00 91.00 874 PHE A C 1
ATOM 6806 O O . PHE A 1 874 ? 12.551 -15.848 -20.926 1.00 91.00 874 PHE A O 1
ATOM 6813 N N . ALA A 1 875 ? 12.193 -15.505 -18.728 1.00 89.62 875 ALA A N 1
ATOM 6814 C CA . ALA A 1 875 ? 12.779 -14.166 -18.699 1.00 89.62 875 ALA A CA 1
ATOM 6815 C C . ALA A 1 875 ? 14.278 -14.198 -19.052 1.00 89.62 875 ALA A C 1
ATOM 6817 O O . ALA A 1 875 ? 14.729 -13.392 -19.863 1.00 89.62 875 ALA A O 1
ATOM 6818 N N . ILE A 1 876 ? 15.024 -15.175 -18.517 1.00 89.50 876 ILE A N 1
ATOM 6819 C CA . ILE A 1 876 ? 16.445 -15.391 -18.842 1.00 89.50 876 ILE A CA 1
ATOM 6820 C C . ILE A 1 876 ? 16.625 -15.701 -20.333 1.00 89.50 876 ILE A C 1
ATOM 6822 O O . ILE A 1 876 ? 17.468 -15.092 -20.989 1.00 89.50 876 ILE A O 1
ATOM 6826 N N . ILE A 1 877 ? 15.834 -16.627 -20.890 1.00 90.69 877 ILE A N 1
ATOM 6827 C CA . ILE A 1 877 ? 15.920 -16.977 -22.315 1.00 90.69 877 ILE A CA 1
ATOM 6828 C C . ILE A 1 877 ? 15.608 -15.750 -23.183 1.00 90.69 877 ILE A C 1
ATOM 6830 O O . ILE A 1 877 ? 16.370 -15.453 -24.101 1.00 90.69 877 ILE A O 1
ATOM 6834 N N . ALA A 1 878 ? 14.541 -15.007 -22.881 1.00 89.06 878 ALA A N 1
ATOM 6835 C CA . ALA A 1 878 ? 14.162 -13.805 -23.623 1.00 89.06 878 ALA A CA 1
ATOM 6836 C C . ALA A 1 878 ? 15.276 -12.737 -23.618 1.00 89.06 878 ALA A C 1
ATOM 6838 O O . ALA A 1 878 ? 15.561 -12.120 -24.644 1.00 89.06 878 ALA A O 1
ATOM 6839 N N . GLU A 1 879 ? 15.953 -12.554 -22.484 1.00 86.81 879 GLU A N 1
ATOM 6840 C CA . GLU A 1 879 ? 17.089 -11.639 -22.353 1.00 86.81 879 GLU A CA 1
ATOM 6841 C C . GLU A 1 879 ? 18.299 -12.081 -23.194 1.00 86.81 879 GLU A C 1
ATOM 6843 O O . GLU A 1 879 ? 18.867 -11.285 -23.947 1.00 86.81 879 GLU A O 1
ATOM 6848 N N . LEU A 1 880 ? 18.684 -13.357 -23.112 1.00 88.31 880 LEU A N 1
ATOM 6849 C CA . LEU A 1 880 ? 19.815 -13.895 -23.874 1.00 88.31 880 LEU A CA 1
ATOM 6850 C C . LEU A 1 880 ? 19.557 -13.851 -25.386 1.00 88.31 880 LEU A C 1
ATOM 6852 O O . LEU A 1 880 ? 20.467 -13.547 -26.161 1.00 88.31 880 LEU A O 1
ATOM 6856 N N . ARG A 1 881 ? 18.308 -14.083 -25.810 1.00 88.25 881 ARG A N 1
ATOM 6857 C CA . ARG A 1 881 ? 17.880 -13.932 -27.209 1.00 88.25 881 ARG A CA 1
ATOM 6858 C C . ARG A 1 881 ? 18.054 -12.496 -27.704 1.00 88.25 881 ARG A C 1
ATOM 6860 O O . ARG A 1 881 ? 18.596 -12.299 -28.789 1.00 88.25 881 ARG A O 1
ATOM 6867 N N . LEU A 1 882 ? 17.681 -11.501 -26.898 1.00 84.56 882 LEU A N 1
ATOM 6868 C CA . LEU A 1 882 ? 17.887 -10.087 -27.222 1.00 84.56 882 LEU A CA 1
ATOM 6869 C C . LEU A 1 882 ? 19.378 -9.741 -27.378 1.00 84.56 882 LEU A C 1
ATOM 6871 O O . LEU A 1 882 ? 19.775 -9.094 -28.350 1.00 84.56 882 LEU A O 1
ATOM 6875 N N . LEU A 1 883 ? 20.223 -10.202 -26.450 1.00 81.38 883 LEU A N 1
ATOM 6876 C CA . LEU A 1 883 ? 21.673 -9.991 -26.531 1.00 81.38 883 LEU A CA 1
ATOM 6877 C C . LEU A 1 883 ? 22.268 -10.624 -27.794 1.00 81.38 883 LEU A C 1
ATOM 6879 O O . LEU A 1 883 ? 23.142 -10.034 -28.431 1.00 81.38 883 LEU A O 1
ATOM 6883 N N . LYS A 1 884 ? 21.773 -11.798 -28.197 1.00 81.19 884 LYS A N 1
ATOM 6884 C CA . LYS A 1 884 ? 22.191 -12.445 -29.441 1.00 81.19 884 LYS A CA 1
ATOM 6885 C C . LYS A 1 884 ? 21.762 -11.660 -30.679 1.00 81.19 884 LYS A C 1
ATOM 6887 O O . LYS A 1 884 ? 22.601 -11.463 -31.552 1.00 81.19 884 LYS A O 1
ATOM 6892 N N . GLN A 1 885 ? 20.520 -11.176 -30.743 1.00 70.44 885 GLN A N 1
ATOM 6893 C CA . GLN A 1 885 ? 20.038 -10.358 -31.866 1.00 70.44 885 GLN A CA 1
ATOM 6894 C C . GLN A 1 885 ? 20.919 -9.115 -32.088 1.00 70.44 885 GLN A C 1
ATOM 6896 O O . GLN A 1 885 ? 21.213 -8.775 -33.232 1.00 70.44 885 GLN A O 1
ATOM 6901 N N . SER A 1 886 ? 21.425 -8.507 -31.006 1.00 61.19 886 SER A N 1
ATOM 6902 C CA . SER A 1 886 ? 22.398 -7.398 -31.064 1.00 61.19 886 SER A CA 1
ATOM 6903 C C . SER A 1 886 ? 23.841 -7.799 -31.423 1.00 61.19 886 SER A C 1
ATOM 6905 O O . SER A 1 886 ? 24.704 -6.945 -31.573 1.00 61.19 886 SER A O 1
ATOM 6907 N N . ASN A 1 887 ? 24.152 -9.093 -31.524 1.00 57.75 887 ASN A N 1
ATOM 6908 C CA . ASN A 1 887 ? 25.486 -9.589 -31.888 1.00 57.75 887 ASN A CA 1
ATOM 6909 C C . ASN A 1 887 ? 25.520 -10.243 -33.276 1.00 57.75 887 ASN A C 1
ATOM 6911 O O . ASN A 1 887 ? 26.569 -10.239 -33.910 1.00 57.75 887 ASN A O 1
ATOM 6915 N N . THR A 1 888 ? 24.393 -10.759 -33.777 1.00 52.62 888 THR A N 1
ATOM 6916 C CA . THR A 1 888 ? 24.265 -11.395 -35.105 1.00 52.62 888 THR A CA 1
ATOM 6917 C C . THR A 1 888 ? 24.371 -10.431 -36.297 1.00 52.62 888 THR A C 1
ATOM 6919 O O . THR A 1 888 ? 24.240 -10.857 -37.439 1.00 52.62 888 THR A O 1
ATOM 6922 N N . GLY A 1 889 ? 24.599 -9.135 -36.050 1.00 44.41 889 GLY A N 1
ATOM 6923 C CA . GLY A 1 889 ? 24.979 -8.154 -37.072 1.00 44.41 889 GLY A CA 1
ATOM 6924 C C . GLY A 1 889 ? 26.483 -8.117 -37.398 1.00 44.41 889 GLY A C 1
ATOM 6925 O O . GLY A 1 889 ? 26.889 -7.335 -38.258 1.00 44.41 889 GLY A O 1
ATOM 6926 N N . LYS A 1 890 ? 27.298 -8.928 -36.711 1.00 32.19 890 LYS A N 1
ATOM 6927 C CA . LYS A 1 890 ? 28.697 -9.237 -37.049 1.00 32.19 890 LYS A CA 1
ATOM 6928 C C . LYS A 1 890 ? 28.779 -10.594 -37.728 1.00 32.19 890 LYS A C 1
ATOM 6930 O O . LYS A 1 890 ? 29.643 -10.719 -38.623 1.00 32.19 890 LYS A O 1
#

Sequence (890 aa):
MLIDTGAVLAGVQRGLAWHVIGDVLTVGSRLMLVAVLVEWLVRCIHSYRRGAFERRTARVYLSMTLPPGIAAALLPGASLSRCHAVLQRAGCTLVYGATHAGRVQVGWMLPQHAVPDAALMLAVLLSGIVPGVMLRRAPDPLERALTVGRSVTHRSYRCAEADAFPLATATAHAATLFAALQPPPGIAWLEVALGLHAMATDRRHLDRGWSGRTMALRQRLRRRTMLHLAPEIAALERRLATACYATTITVTVVADPGADQSVRATLDAMDAALAALAHATADRTQRLRAVGTRRTTVRRDRRAAILRRARRCAWPPVACLLVPRHAPDASMLLSVAELATLFEPPLNHADPFVERQTNRWLPVPDRALQPNPRRIAIGFAEQLSGRLLPVGPTLRDLRQILHITAGMGAGKTRLLANICQQCLPYGFTLIDGKGDDRAGSLVATVRRLIPRRDEARLVIIDPLDTDWPVPLNPLLGHDRDHPAARDMLLGHVLALFARLDPDTWGQAVGMQQLARMATLLLLDGEPAPTLGHLRAALIDDAYRELLLTRCTTMVVREFWRTVFPRLSDGQRASREALLRRIDMLLSADVTRSMLAPMPQPFQFHQAIADGWIVLVPVPDLALGTLAGAIGMLLLQAFVQAACARTGTDQDRHDYPLIIDELQVVIAGSDADDLNTAMTRLRSFGIPGIYAHQTLSQLGDLADVMLVNAANRVILQTNEPDASRYARMYAAYGIEARDIVMQSSHHHHYAIFRSDGNDVGLLSMKPLIWPVSQEIPEIKDAGDVIASWQTILPEHHSSIDSLVVQLAYTNNLGEINLDQYIEMDEPTWNYWCERWICIRQYHREYILRHRQSISDQFSRQQWLSRLLIAHPRIFAIIAELRLLKQSNTGK

pLDDT: mean 72.73, std 20.47, range [21.62, 98.12]

Radius of gyration: 46.2 Å; chains: 1; bounding box: 87×77×139 Å

Foldseek 3Di:
DDDDDPDPPDDDDDDDDDDDDDDDDDDPCVVVVVVCVVVVVVVVVVVVVVPDDDDDWDKWKWKDWDDLVVVLVPQDDPLVVVVVVVCQVFFKKWKWKDFLVLTIMTIIIGTPVCPPPNVVVVVVSVCVVDPPDDTDTDPDPVLVLQDAQKKKKKWKKFFDPDQKFDDPRCSPQSVLLSVLNNQDPQWGMKMKMKGKHDDPPPVPPPCCPVVVVLVVVLVVLVVVPDPVCVVVNVVSVVRNPDHIIGIMIMIMIIGHPPCVVSVVVSVVSNVVSLQVSVVVVVHPRRDMDTPDMDMDGRDPPCSVVSPCSDDDPPPPPCDDPPPPDDDDDDDDDDDPVRVCVVPPDPDDDDDPPDDDQLFDAFAFDVLQQDDDPQFQFQFWHQHPVRDTGGGGAGLLLLLLPEEEAAAPPLCPLLSVLSSLLVLLVQAAAEEFQADDCDPPGSNVLNLLQRDLVQLLQAAEQELVPLQWHFAAALLDAPPLVDPVLLVLSLVLQLQLLCLLPVPCSVVLPLLNVLSSLLSLLCSQQPPQDFLLSSLLCLPFPLSVVNSLVRHPDPVSNCCVPPVVVVDDPSSVVSSVVNNVSSCVQCVDSSSVLRRFSAPDGDACLCSNVVNGHYYYYQNCVVCPSCSQSVLSSVLSSNLSSLLPDDDASVPRREHEYAYEAVLSNCVSGDLVVVLVSSVSNSRSRYSYYYYHHDLVSCPPVSVVCVPSRQKYKQGQHAPPRLVVVCVVQVVSVGHSSNSNSDDSQAWIWIWTDYPNHTRGIRIGGGDDRDDRPDDDDDPDPDDPDDLLLQDFDPPDDPCLNVLSCQQPDPCPPVDPLVVLLPDDPVVLVVSSVSLLVGLVVSLVVCSVVVVSPRDSSVSSVSNNSSVRTGGSSNSVSSSSNSVVVSVVSD

Secondary structure (DSSP, 8-state):
-------S--S--------S------TTSHHHHHHHHHHHHHHHHHHHHS----S---EEEEEEE--HHHHGGGSS-TTHHHHHHHHHHHT-EEEEEE-TTS-EEEEEEEEGGGHHHHHHHHHHHHHTTSTT---EEE--HHHHH--TT-EEEEEEEEESS-S--PPP--GGGHHHHHHHTSPPTTEEEEEEEEEEEEPP--TTTSHHHHHHHHHHHHHHHHTT--GGGHHHHHHHHHHHTS--EEEEEEEEEEE-TT-HHHHHHHHHHHHHHHHHHHHHT--GGG-EEEEEEEEEE--TT-HHHHT--S----PPP----------S-S-----HHHHHHHS----TTS-TTSPPPSSPPPPPPHHHHS--TTB---EEEEPTTS-EEEE--BTTGGGG-EEEE--TTSSHHHHHHHHHHHHGGG-EEEEESS--SSTTSHHHHHHHHS-GGGGGGEEE--TT--SS-----TT--TTTTSHHHHHHHHHHHHHHHHHH-HHHHTT-HHHHHHHHHHHHHHHHH-SS--HHHHHHHHH-HHHHHHHHHH---HHHHHIIIIIGGG--HHHHHHHHHHHHHHHHHHHSHHHHHHTS--SS---HHHHHHTT-EEEEE--HHHHGGGHHHHHHHHHHHHHHHHHT--S-TTTSPP--EEEESHHHHHTT--HHHHHHHHHHHHHTT--EEEEES-GGGGTTHHHHHHHH-SEEEE-S--TTHHHHHHHHTGGGT--HHHHHT--TTT-EEEEEEETTEEEEEEEEEEPPPPPP--PPP----------GGGPPPTT--TTHHHHHHHHT-S-GGGS--HHHHSS-HHHHHHHHHHHHHHHHHHHHHHHH-GGGS-SHHHHHHHHHHHHH---HHHHHHHHHHHHHHTTTT-